Protein 1CPZ (pdb70)

Structure (mmCIF, N/CA/C/O backbone):
data_1CPZ
#
_entry.id   1CPZ
#
_cell.length_a   1.000
_cell.length_b   1.000
_cell.length_c   1.000
_cell.angle_alpha   90.00
_cell.angle_beta   90.00
_cell.angle_gamma   90.00
#
_symmetry.space_group_name_H-M   'P 1'
#
loop_
_atom_site.group_PDB
_atom_site.id
_atom_site.type_symbol
_atom_site.label_atom_id
_atom_site.label_alt_id
_atom_site.label_comp_id
_atom_site.label_asym_id
_atom_site.label_entity_id
_atom_site.label_seq_id
_atom_site.pdbx_PDB_ins_code
_atom_site.Cartn_x
_atom_site.Cartn_y
_atom_site.Cartn_z
_atom_site.occupancy
_atom_site.B_iso_or_equiv
_atom_site.auth_seq_id
_atom_site.auth_comp_id
_atom_site.auth_asym_id
_atom_site.auth_atom_id
_atom_site.pdbx_PDB_model_num
ATOM 1 N N . ALA A 1 1 ? -7.295 -5.638 -7.879 1.00 0.00 1 ALA A N 1
ATOM 2 C CA . ALA A 1 1 ? -6.415 -5.301 -6.774 1.00 0.00 1 ALA A CA 1
ATOM 3 C C . ALA A 1 1 ? -7.149 -4.370 -5.807 1.00 0.00 1 ALA A C 1
ATOM 4 O O . ALA A 1 1 ? -8.082 -3.671 -6.201 1.00 0.00 1 ALA A O 1
ATOM 11 N N . GLN A 1 2 ? -6.701 -4.389 -4.561 1.00 0.00 2 GLN A N 1
ATOM 12 C CA . GLN A 1 2 ? -7.304 -3.555 -3.535 1.00 0.00 2 GLN A CA 1
ATOM 13 C C . GLN A 1 2 ? -6.599 -2.199 -3.472 1.00 0.00 2 GLN A C 1
ATOM 14 O O . GLN A 1 2 ? -5.444 -2.076 -3.879 1.00 0.00 2 GLN A O 1
ATOM 28 N N . GLU A 1 3 ? -7.322 -1.215 -2.959 1.00 0.00 3 GLU A N 1
ATOM 29 C CA . GLU A 1 3 ? -6.780 0.128 -2.837 1.00 0.00 3 GLU A CA 1
ATOM 30 C C . GLU A 1 3 ? -7.094 0.704 -1.455 1.00 0.00 3 GLU A C 1
ATOM 31 O O . GLU A 1 3 ? -8.011 0.239 -0.779 1.00 0.00 3 GLU A O 1
ATOM 43 N N . PHE A 1 4 ? -6.316 1.707 -1.076 1.00 0.00 4 PHE A N 1
ATOM 44 C CA . PHE A 1 4 ? -6.499 2.351 0.214 1.00 0.00 4 PHE A CA 1
ATOM 45 C C . PHE A 1 4 ? -6.381 3.871 0.089 1.00 0.00 4 PHE A C 1
ATOM 46 O O . PHE A 1 4 ? -5.612 4.372 -0.730 1.00 0.00 4 PHE A O 1
ATOM 63 N N . SER A 1 5 ? -7.154 4.562 0.914 1.00 0.00 5 SER A N 1
ATOM 64 C CA . SER A 1 5 ? -7.145 6.015 0.906 1.00 0.00 5 SER A CA 1
ATOM 65 C C . SER A 1 5 ? -6.232 6.539 2.017 1.00 0.00 5 SER A C 1
ATOM 66 O O . SER A 1 5 ? -6.317 6.090 3.159 1.00 0.00 5 SER A O 1
ATOM 74 N N . VAL A 1 6 ? -5.379 7.481 1.642 1.00 0.00 6 VAL A N 1
ATOM 75 C CA . VAL A 1 6 ? -4.451 8.071 2.592 1.00 0.00 6 VAL A CA 1
ATOM 76 C C . VAL A 1 6 ? -4.937 9.471 2.972 1.00 0.00 6 VAL A C 1
ATOM 77 O O . VAL A 1 6 ? -5.226 10.289 2.100 1.00 0.00 6 VAL A O 1
ATOM 90 N N . LYS A 1 7 ? -5.013 9.704 4.274 1.00 0.00 7 LYS A N 1
ATOM 91 C CA . LYS A 1 7 ? -5.459 10.991 4.779 1.00 0.00 7 LYS A CA 1
ATOM 92 C C . LYS A 1 7 ? -4.447 11.510 5.803 1.00 0.00 7 LYS A C 1
ATOM 93 O O . LYS A 1 7 ? -4.828 11.963 6.882 1.00 0.00 7 LYS A O 1
ATOM 112 N N . GLY A 1 8 ? -3.179 11.428 5.429 1.00 0.00 8 GLY A N 1
ATOM 113 C CA . GLY A 1 8 ? -2.110 11.884 6.301 1.00 0.00 8 GLY A CA 1
ATOM 114 C C . GLY A 1 8 ? -0.818 12.110 5.514 1.00 0.00 8 GLY A C 1
ATOM 115 O O . GLY A 1 8 ? 0.274 12.060 6.078 1.00 0.00 8 GLY A O 1
ATOM 119 N N . MET A 1 9 ? -0.985 12.352 4.222 1.00 0.00 9 MET A N 1
ATOM 120 C CA . MET A 1 9 ? 0.155 12.586 3.351 1.00 0.00 9 MET A CA 1
ATOM 121 C C . MET A 1 9 ? 0.735 13.984 3.571 1.00 0.00 9 MET A C 1
ATOM 122 O O . MET A 1 9 ? 0.023 14.898 3.985 1.00 0.00 9 MET A O 1
ATOM 136 N N . SER A 1 10 ? 2.022 14.108 3.282 1.00 0.00 10 SER A N 1
ATOM 137 C CA . SER A 1 10 ? 2.706 15.379 3.443 1.00 0.00 10 SER A CA 1
ATOM 138 C C . SER A 1 10 ? 3.233 15.865 2.091 1.00 0.00 10 SER A C 1
ATOM 139 O O . SER A 1 10 ? 3.233 17.063 1.814 1.00 0.00 10 SER A O 1
ATOM 147 N N . CYS A 1 11 ? 3.670 14.909 1.284 1.00 0.00 11 CYS A N 1
ATOM 148 C CA . CYS A 1 11 ? 4.198 15.223 -0.033 1.00 0.00 11 CYS A CA 1
ATOM 149 C C . CYS A 1 11 ? 5.693 15.517 0.107 1.00 0.00 11 CYS A C 1
ATOM 150 O O . CYS A 1 11 ? 6.167 16.564 -0.330 1.00 0.00 11 CYS A O 1
ATOM 158 N N . ASN A 1 12 ? 6.394 14.574 0.719 1.00 0.00 12 ASN A N 1
ATOM 159 C CA . ASN A 1 12 ? 7.825 14.718 0.922 1.00 0.00 12 ASN A CA 1
ATOM 160 C C . ASN A 1 12 ? 8.454 13.334 1.092 1.00 0.00 12 ASN A C 1
ATOM 161 O O . ASN A 1 12 ? 8.906 12.983 2.181 1.00 0.00 12 ASN A O 1
ATOM 172 N N . HIS A 1 13 ? 8.463 12.585 -0.001 1.00 0.00 13 HIS A N 1
ATOM 173 C CA . HIS A 1 13 ? 9.029 11.247 0.014 1.00 0.00 13 HIS A CA 1
ATOM 174 C C . HIS A 1 13 ? 8.043 10.279 0.670 1.00 0.00 13 HIS A C 1
ATOM 175 O O . HIS A 1 13 ? 8.324 9.088 0.792 1.00 0.00 13 HIS A O 1
ATOM 189 N N . CYS A 1 14 ? 6.906 10.828 1.075 1.00 0.00 14 CYS A N 1
ATOM 190 C CA . CYS A 1 14 ? 5.876 10.028 1.715 1.00 0.00 14 CYS A CA 1
ATOM 191 C C . CYS A 1 14 ? 5.332 9.033 0.688 1.00 0.00 14 CYS A C 1
ATOM 192 O O . CYS A 1 14 ? 5.396 7.822 0.898 1.00 0.00 14 CYS A O 1
ATOM 200 N N . VAL A 1 15 ? 4.810 9.580 -0.400 1.00 0.00 15 VAL A N 1
ATOM 201 C CA . VAL A 1 15 ? 4.256 8.755 -1.460 1.00 0.00 15 VAL A CA 1
ATOM 202 C C . VAL A 1 15 ? 5.157 7.538 -1.677 1.00 0.00 15 VAL A C 1
ATOM 203 O O . VAL A 1 15 ? 4.678 6.406 -1.721 1.00 0.00 15 VAL A O 1
ATOM 216 N N . ALA A 1 16 ? 6.447 7.812 -1.808 1.00 0.00 16 ALA A N 1
ATOM 217 C CA . ALA A 1 16 ? 7.419 6.753 -2.020 1.00 0.00 16 ALA A CA 1
ATOM 218 C C . ALA A 1 16 ? 7.471 5.858 -0.780 1.00 0.00 16 ALA A C 1
ATOM 219 O O . ALA A 1 16 ? 7.262 4.650 -0.874 1.00 0.00 16 ALA A O 1
ATOM 226 N N . ARG A 1 17 ? 7.750 6.486 0.352 1.00 0.00 17 ARG A N 1
ATOM 227 C CA . ARG A 1 17 ? 7.831 5.762 1.609 1.00 0.00 17 ARG A CA 1
ATOM 228 C C . ARG A 1 17 ? 6.659 4.786 1.736 1.00 0.00 17 ARG A C 1
ATOM 229 O O . ARG A 1 17 ? 6.853 3.618 2.068 1.00 0.00 17 ARG A O 1
ATOM 250 N N . ILE A 1 18 ? 5.469 5.302 1.466 1.00 0.00 18 ILE A N 1
ATOM 251 C CA . ILE A 1 18 ? 4.266 4.491 1.546 1.00 0.00 18 ILE A CA 1
ATOM 252 C C . ILE A 1 18 ? 4.341 3.372 0.506 1.00 0.00 18 ILE A C 1
ATOM 253 O O . ILE A 1 18 ? 4.264 2.193 0.850 1.00 0.00 18 ILE A O 1
ATOM 269 N N . GLU A 1 19 ? 4.490 3.780 -0.746 1.00 0.00 19 GLU A N 1
ATOM 270 C CA . GLU A 1 19 ? 4.576 2.826 -1.839 1.00 0.00 19 GLU A CA 1
ATOM 271 C C . GLU A 1 19 ? 5.600 1.737 -1.513 1.00 0.00 19 GLU A C 1
ATOM 272 O O . GLU A 1 19 ? 5.288 0.548 -1.573 1.00 0.00 19 GLU A O 1
ATOM 284 N N . GLU A 1 20 ? 6.802 2.181 -1.176 1.00 0.00 20 GLU A N 1
ATOM 285 C CA . GLU A 1 20 ? 7.874 1.259 -0.841 1.00 0.00 20 GLU A CA 1
ATOM 286 C C . GLU A 1 20 ? 7.527 0.482 0.431 1.00 0.00 20 GLU A C 1
ATOM 287 O O . GLU A 1 20 ? 7.704 -0.734 0.487 1.00 0.00 20 GLU A O 1
ATOM 299 N N . ALA A 1 21 ? 7.040 1.216 1.420 1.00 0.00 21 ALA A N 1
ATOM 300 C CA . ALA A 1 21 ? 6.668 0.611 2.688 1.00 0.00 21 ALA A CA 1
ATOM 301 C C . ALA A 1 21 ? 5.645 -0.499 2.437 1.00 0.00 21 ALA A C 1
ATOM 302 O O . ALA A 1 21 ? 5.658 -1.524 3.117 1.00 0.00 21 ALA A O 1
ATOM 309 N N . VAL A 1 22 ? 4.785 -0.258 1.459 1.00 0.00 22 VAL A N 1
ATOM 310 C CA . VAL A 1 22 ? 3.758 -1.224 1.110 1.00 0.00 22 VAL A CA 1
ATOM 311 C C . VAL A 1 22 ? 4.402 -2.408 0.386 1.00 0.00 22 VAL A C 1
ATOM 312 O O . VAL A 1 22 ? 4.225 -3.557 0.787 1.00 0.00 22 VAL A O 1
ATOM 325 N N . GLY A 1 23 ? 5.138 -2.086 -0.668 1.00 0.00 23 GLY A N 1
ATOM 326 C CA . GLY A 1 23 ? 5.810 -3.109 -1.452 1.00 0.00 23 GLY A CA 1
ATOM 327 C C . GLY A 1 23 ? 6.661 -4.013 -0.558 1.00 0.00 23 GLY A C 1
ATOM 328 O O . GLY A 1 23 ? 7.022 -5.121 -0.954 1.00 0.00 23 GLY A O 1
ATOM 332 N N . ARG A 1 24 ? 6.957 -3.508 0.630 1.00 0.00 24 ARG A N 1
ATOM 333 C CA . ARG A 1 24 ? 7.759 -4.256 1.583 1.00 0.00 24 ARG A CA 1
ATOM 334 C C . ARG A 1 24 ? 6.926 -5.373 2.217 1.00 0.00 24 ARG A C 1
ATOM 335 O O . ARG A 1 24 ? 7.475 -6.322 2.774 1.00 0.00 24 ARG A O 1
ATOM 356 N N . ILE A 1 25 ? 5.614 -5.222 2.110 1.00 0.00 25 ILE A N 1
ATOM 357 C CA . ILE A 1 25 ? 4.700 -6.206 2.665 1.00 0.00 25 ILE A CA 1
ATOM 358 C C . ILE A 1 25 ? 4.885 -7.537 1.934 1.00 0.00 25 ILE A C 1
ATOM 359 O O . ILE A 1 25 ? 4.584 -7.644 0.746 1.00 0.00 25 ILE A O 1
ATOM 375 N N . SER A 1 26 ? 5.379 -8.518 2.675 1.00 0.00 26 SER A N 1
ATOM 376 C CA . SER A 1 26 ? 5.607 -9.838 2.112 1.00 0.00 26 SER A CA 1
ATOM 377 C C . SER A 1 26 ? 4.293 -10.416 1.583 1.00 0.00 26 SER A C 1
ATOM 378 O O . SER A 1 26 ? 3.532 -11.025 2.333 1.00 0.00 26 SER A O 1
ATOM 386 N N . GLY A 1 27 ? 4.067 -10.205 0.294 1.00 0.00 27 GLY A N 1
ATOM 387 C CA . GLY A 1 27 ? 2.858 -10.698 -0.344 1.00 0.00 27 GLY A CA 1
ATOM 388 C C . GLY A 1 27 ? 2.429 -9.777 -1.488 1.00 0.00 27 GLY A C 1
ATOM 389 O O . GLY A 1 27 ? 1.654 -10.179 -2.355 1.00 0.00 27 GLY A O 1
ATOM 393 N N . VAL A 1 28 ? 2.950 -8.560 -1.453 1.00 0.00 28 VAL A N 1
ATOM 394 C CA . VAL A 1 28 ? 2.630 -7.579 -2.477 1.00 0.00 28 VAL A CA 1
ATOM 395 C C . VAL A 1 28 ? 3.607 -7.729 -3.644 1.00 0.00 28 VAL A C 1
ATOM 396 O O . VAL A 1 28 ? 4.819 -7.783 -3.441 1.00 0.00 28 VAL A O 1
ATOM 409 N N . LYS A 1 29 ? 3.044 -7.792 -4.842 1.00 0.00 29 LYS A N 1
ATOM 410 C CA . LYS A 1 29 ? 3.851 -7.935 -6.042 1.00 0.00 29 LYS A CA 1
ATOM 411 C C . LYS A 1 29 ? 4.328 -6.555 -6.498 1.00 0.00 29 LYS A C 1
ATOM 412 O O . LYS A 1 29 ? 5.509 -6.365 -6.783 1.00 0.00 29 LYS A O 1
ATOM 431 N N . LYS A 1 30 ? 3.384 -5.626 -6.552 1.00 0.00 30 LYS A N 1
ATOM 432 C CA . LYS A 1 30 ? 3.693 -4.269 -6.969 1.00 0.00 30 LYS A CA 1
ATOM 433 C C . LYS A 1 30 ? 2.647 -3.312 -6.393 1.00 0.00 30 LYS A C 1
ATOM 434 O O . LYS A 1 30 ? 1.463 -3.641 -6.340 1.00 0.00 30 LYS A O 1
ATOM 453 N N . VAL A 1 31 ? 3.122 -2.148 -5.975 1.00 0.00 31 VAL A N 1
ATOM 454 C CA . VAL A 1 31 ? 2.243 -1.142 -5.405 1.00 0.00 31 VAL A CA 1
ATOM 455 C C . VAL A 1 31 ? 2.614 0.232 -5.968 1.00 0.00 31 VAL A C 1
ATOM 456 O O . VAL A 1 31 ? 3.766 0.469 -6.325 1.00 0.00 31 VAL A O 1
ATOM 469 N N . LYS A 1 32 ? 1.615 1.100 -6.029 1.00 0.00 32 LYS A N 1
ATOM 470 C CA . LYS A 1 32 ? 1.822 2.443 -6.542 1.00 0.00 32 LYS A CA 1
ATOM 471 C C . LYS A 1 32 ? 1.029 3.438 -5.691 1.00 0.00 32 LYS A C 1
ATOM 472 O O . LYS A 1 32 ? 0.191 3.039 -4.883 1.00 0.00 32 LYS A O 1
ATOM 491 N N . VAL A 1 33 ? 1.322 4.713 -5.901 1.00 0.00 33 VAL A N 1
ATOM 492 C CA . VAL A 1 33 ? 0.647 5.767 -5.163 1.00 0.00 33 VAL A CA 1
ATOM 493 C C . VAL A 1 33 ? 0.402 6.957 -6.092 1.00 0.00 33 VAL A C 1
ATOM 494 O O . VAL A 1 33 ? 1.261 7.306 -6.900 1.00 0.00 33 VAL A O 1
ATOM 507 N N . GLN A 1 34 ? -0.776 7.548 -5.947 1.00 0.00 34 GLN A N 1
ATOM 508 C CA . GLN A 1 34 ? -1.145 8.691 -6.763 1.00 0.00 34 GLN A CA 1
ATOM 509 C C . GLN A 1 34 ? -1.388 9.917 -5.881 1.00 0.00 34 GLN A C 1
ATOM 510 O O . GLN A 1 34 ? -2.396 9.991 -5.179 1.00 0.00 34 GLN A O 1
ATOM 524 N N . LEU A 1 35 ? -0.448 10.848 -5.944 1.00 0.00 35 LEU A N 1
ATOM 525 C CA . LEU A 1 35 ? -0.547 12.067 -5.159 1.00 0.00 35 LEU A CA 1
ATOM 526 C C . LEU A 1 35 ? -1.749 12.882 -5.641 1.00 0.00 35 LEU A C 1
ATOM 527 O O . LEU A 1 35 ? -2.250 12.664 -6.742 1.00 0.00 35 LEU A O 1
ATOM 543 N N . LYS A 1 36 ? -2.177 13.804 -4.791 1.00 0.00 36 LYS A N 1
ATOM 544 C CA . LYS A 1 36 ? -3.311 14.653 -5.116 1.00 0.00 36 LYS A CA 1
ATOM 545 C C . LYS A 1 36 ? -4.534 13.777 -5.396 1.00 0.00 36 LYS A C 1
ATOM 546 O O . LYS A 1 36 ? -5.518 14.245 -5.966 1.00 0.00 36 LYS A O 1
ATOM 565 N N . LYS A 1 37 ? -4.431 12.523 -4.982 1.00 0.00 37 LYS A N 1
ATOM 566 C CA . LYS A 1 37 ? -5.517 11.578 -5.181 1.00 0.00 37 LYS A CA 1
ATOM 567 C C . LYS A 1 37 ? -5.977 11.044 -3.823 1.00 0.00 37 LYS A C 1
ATOM 568 O O . LYS A 1 37 ? -7.166 10.802 -3.618 1.00 0.00 37 LYS A O 1
ATOM 587 N N . GLU A 1 38 ? -5.012 10.875 -2.931 1.00 0.00 38 GLU A N 1
ATOM 588 C CA . GLU A 1 38 ? -5.304 10.374 -1.599 1.00 0.00 38 GLU A CA 1
ATOM 589 C C . GLU A 1 38 ? -5.729 8.906 -1.665 1.00 0.00 38 GLU A C 1
ATOM 590 O O . GLU A 1 38 ? -6.664 8.495 -0.979 1.00 0.00 38 GLU A O 1
ATOM 602 N N . LYS A 1 39 ? -5.023 8.155 -2.498 1.00 0.00 39 LYS A N 1
ATOM 603 C CA . LYS A 1 39 ? -5.316 6.742 -2.664 1.00 0.00 39 LYS A CA 1
ATOM 604 C C . LYS A 1 39 ? -4.060 6.019 -3.155 1.00 0.00 39 LYS A C 1
ATOM 605 O O . LYS A 1 39 ? -3.279 6.577 -3.924 1.00 0.00 39 LYS A O 1
ATOM 624 N N . ALA A 1 40 ? -3.905 4.788 -2.691 1.00 0.00 40 ALA A N 1
ATOM 625 C CA . ALA A 1 40 ? -2.757 3.983 -3.073 1.00 0.00 40 ALA A CA 1
ATOM 626 C C . ALA A 1 40 ? -3.243 2.659 -3.667 1.00 0.00 40 ALA A C 1
ATOM 627 O O . ALA A 1 40 ? -4.140 2.021 -3.119 1.00 0.00 40 ALA A O 1
ATOM 634 N N . VAL A 1 41 ? -2.629 2.286 -4.780 1.00 0.00 41 VAL A N 1
ATOM 635 C CA . VAL A 1 41 ? -2.988 1.050 -5.455 1.00 0.00 41 VAL A CA 1
ATOM 636 C C . VAL A 1 41 ? -1.995 -0.046 -5.062 1.00 0.00 41 VAL A C 1
ATOM 637 O O . VAL A 1 41 ? -0.785 0.174 -5.073 1.00 0.00 41 VAL A O 1
ATOM 650 N N . VAL A 1 42 ? -2.544 -1.204 -4.725 1.00 0.00 42 VAL A N 1
ATOM 651 C CA . VAL A 1 42 ? -1.722 -2.335 -4.331 1.00 0.00 42 VAL A CA 1
ATOM 652 C C . VAL A 1 42 ? -2.015 -3.520 -5.254 1.00 0.00 42 VAL A C 1
ATOM 653 O O . VAL A 1 42 ? -3.148 -3.701 -5.696 1.00 0.00 42 VAL A O 1
ATOM 666 N N . LYS A 1 43 ? -0.974 -4.296 -5.516 1.00 0.00 43 LYS A N 1
ATOM 667 C CA . LYS A 1 43 ? -1.106 -5.458 -6.378 1.00 0.00 43 LYS A CA 1
ATOM 668 C C . LYS A 1 43 ? -0.580 -6.694 -5.645 1.00 0.00 43 LYS A C 1
ATOM 669 O O . LYS A 1 43 ? 0.502 -7.189 -5.953 1.00 0.00 43 LYS A O 1
ATOM 688 N N . PHE A 1 44 ? -1.372 -7.156 -4.688 1.00 0.00 44 PHE A N 1
ATOM 689 C CA . PHE A 1 44 ? -1.000 -8.324 -3.909 1.00 0.00 44 PHE A CA 1
ATOM 690 C C . PHE A 1 44 ? -2.043 -9.435 -4.054 1.00 0.00 44 PHE A C 1
ATOM 691 O O . PHE A 1 44 ? -2.868 -9.402 -4.966 1.00 0.00 44 PHE A O 1
ATOM 708 N N . ASP A 1 45 ? -1.973 -10.392 -3.140 1.00 0.00 45 ASP A N 1
ATOM 709 C CA . ASP A 1 45 ? -2.900 -11.510 -3.155 1.00 0.00 45 ASP A CA 1
ATOM 710 C C . ASP A 1 45 ? -3.252 -11.894 -1.717 1.00 0.00 45 ASP A C 1
ATOM 711 O O . ASP A 1 45 ? -2.409 -11.812 -0.824 1.00 0.00 45 ASP A O 1
ATOM 720 N N . GLU A 1 46 ? -4.499 -12.306 -1.536 1.00 0.00 46 GLU A N 1
ATOM 721 C CA . GLU A 1 46 ? -4.972 -12.703 -0.221 1.00 0.00 46 GLU A CA 1
ATOM 722 C C . GLU A 1 46 ? -4.341 -14.034 0.191 1.00 0.00 46 GLU A C 1
ATOM 723 O O . GLU A 1 46 ? -4.429 -14.435 1.351 1.00 0.00 46 GLU A O 1
ATOM 735 N N . ALA A 1 47 ? -3.719 -14.684 -0.782 1.00 0.00 47 ALA A N 1
ATOM 736 C CA . ALA A 1 47 ? -3.073 -15.962 -0.535 1.00 0.00 47 ALA A CA 1
ATOM 737 C C . ALA A 1 47 ? -1.669 -15.719 0.022 1.00 0.00 47 ALA A C 1
ATOM 738 O O . ALA A 1 47 ? -0.894 -16.660 0.193 1.00 0.00 47 ALA A O 1
ATOM 745 N N . ASN A 1 48 ? -1.384 -14.454 0.291 1.00 0.00 48 ASN A N 1
ATOM 746 C CA . ASN A 1 48 ? -0.086 -14.076 0.826 1.00 0.00 48 ASN A CA 1
ATOM 747 C C . ASN A 1 48 ? -0.280 -13.064 1.956 1.00 0.00 48 ASN A C 1
ATOM 748 O O . ASN A 1 48 ? 0.247 -13.244 3.053 1.00 0.00 48 ASN A O 1
ATOM 759 N N . VAL A 1 49 ? -1.038 -12.021 1.650 1.00 0.00 49 VAL A N 1
ATOM 760 C CA . VAL A 1 49 ? -1.309 -10.980 2.627 1.00 0.00 49 VAL A CA 1
ATOM 761 C C . VAL A 1 49 ? -2.678 -10.361 2.340 1.00 0.00 49 VAL A C 1
ATOM 762 O O . VAL A 1 49 ? -3.190 -10.466 1.227 1.00 0.00 49 VAL A O 1
ATOM 775 N N . GLN A 1 50 ? -3.232 -9.729 3.365 1.00 0.00 50 GLN A N 1
ATOM 776 C CA . GLN A 1 50 ? -4.532 -9.093 3.237 1.00 0.00 50 GLN A CA 1
ATOM 777 C C . GLN A 1 50 ? -4.372 -7.576 3.113 1.00 0.00 50 GLN A C 1
ATOM 778 O O . GLN A 1 50 ? -3.472 -6.993 3.716 1.00 0.00 50 GLN A O 1
ATOM 792 N N . ALA A 1 51 ? -5.258 -6.981 2.328 1.00 0.00 51 ALA A N 1
ATOM 793 C CA . ALA A 1 51 ? -5.226 -5.544 2.118 1.00 0.00 51 ALA A CA 1
ATOM 794 C C . ALA A 1 51 ? -5.302 -4.833 3.471 1.00 0.00 51 ALA A C 1
ATOM 795 O O . ALA A 1 51 ? -4.555 -3.888 3.722 1.00 0.00 51 ALA A O 1
ATOM 802 N N . THR A 1 52 ? -6.209 -5.315 4.307 1.00 0.00 52 THR A N 1
ATOM 803 C CA . THR A 1 52 ? -6.392 -4.738 5.628 1.00 0.00 52 THR A CA 1
ATOM 804 C C . THR A 1 52 ? -5.045 -4.597 6.339 1.00 0.00 52 THR A C 1
ATOM 805 O O . THR A 1 52 ? -4.750 -3.551 6.915 1.00 0.00 52 THR A O 1
ATOM 816 N N . GLU A 1 53 ? -4.264 -5.665 6.276 1.00 0.00 53 GLU A N 1
ATOM 817 C CA . GLU A 1 53 ? -2.955 -5.674 6.907 1.00 0.00 53 GLU A CA 1
ATOM 818 C C . GLU A 1 53 ? -2.031 -4.663 6.225 1.00 0.00 53 GLU A C 1
ATOM 819 O O . GLU A 1 53 ? -1.219 -4.016 6.885 1.00 0.00 53 GLU A O 1
ATOM 831 N N . ILE A 1 54 ? -2.185 -4.559 4.914 1.00 0.00 54 ILE A N 1
ATOM 832 C CA . ILE A 1 54 ? -1.374 -3.638 4.136 1.00 0.00 54 ILE A CA 1
ATOM 833 C C . ILE A 1 54 ? -1.645 -2.207 4.604 1.00 0.00 54 ILE A C 1
ATOM 834 O O . ILE A 1 54 ? -0.733 -1.382 4.650 1.00 0.00 54 ILE A O 1
ATOM 850 N N . CYS A 1 55 ? -2.902 -1.955 4.938 1.00 0.00 55 CYS A N 1
ATOM 851 C CA . CYS A 1 55 ? -3.304 -0.638 5.401 1.00 0.00 55 CYS A CA 1
ATOM 852 C C . CYS A 1 55 ? -2.507 -0.309 6.664 1.00 0.00 55 CYS A C 1
ATOM 853 O O . CYS A 1 55 ? -2.031 0.814 6.827 1.00 0.00 55 CYS A O 1
ATOM 861 N N . GLN A 1 56 ? -2.386 -1.307 7.527 1.00 0.00 56 GLN A N 1
ATOM 862 C CA . GLN A 1 56 ? -1.655 -1.138 8.771 1.00 0.00 56 GLN A CA 1
ATOM 863 C C . GLN A 1 56 ? -0.210 -0.725 8.485 1.00 0.00 56 GLN A C 1
ATOM 864 O O . GLN A 1 56 ? 0.316 0.189 9.119 1.00 0.00 56 GLN A O 1
ATOM 878 N N . ALA A 1 57 ? 0.392 -1.419 7.530 1.00 0.00 57 ALA A N 1
ATOM 879 C CA . ALA A 1 57 ? 1.766 -1.136 7.153 1.00 0.00 57 ALA A CA 1
ATOM 880 C C . ALA A 1 57 ? 1.897 0.345 6.791 1.00 0.00 57 ALA A C 1
ATOM 881 O O . ALA A 1 57 ? 2.962 0.936 6.959 1.00 0.00 57 ALA A O 1
ATOM 888 N N . ILE A 1 58 ? 0.799 0.900 6.301 1.00 0.00 58 ILE A N 1
ATOM 889 C CA . ILE A 1 58 ? 0.777 2.301 5.915 1.00 0.00 58 ILE A CA 1
ATOM 890 C C . ILE A 1 58 ? 0.645 3.169 7.167 1.00 0.00 58 ILE A C 1
ATOM 891 O O . ILE A 1 58 ? 1.392 4.131 7.342 1.00 0.00 58 ILE A O 1
ATOM 907 N N . ASN A 1 59 ? -0.311 2.799 8.007 1.00 0.00 59 ASN A N 1
ATOM 908 C CA . ASN A 1 59 ? -0.550 3.533 9.238 1.00 0.00 59 ASN A CA 1
ATOM 909 C C . ASN A 1 59 ? 0.667 3.395 10.154 1.00 0.00 59 ASN A C 1
ATOM 910 O O . ASN A 1 59 ? 0.940 4.276 10.967 1.00 0.00 59 ASN A O 1
ATOM 921 N N . GLU A 1 60 ? 1.367 2.281 9.992 1.00 0.00 60 GLU A N 1
ATOM 922 C CA . GLU A 1 60 ? 2.549 2.016 10.794 1.00 0.00 60 GLU A CA 1
ATOM 923 C C . GLU A 1 60 ? 3.646 3.033 10.474 1.00 0.00 60 GLU A C 1
ATOM 924 O O . GLU A 1 60 ? 4.662 3.094 11.165 1.00 0.00 60 GLU A O 1
ATOM 936 N N . LEU A 1 61 ? 3.405 3.806 9.425 1.00 0.00 61 LEU A N 1
ATOM 937 C CA . LEU A 1 61 ? 4.360 4.817 9.005 1.00 0.00 61 LEU A CA 1
ATOM 938 C C . LEU A 1 61 ? 4.191 6.065 9.874 1.00 0.00 61 LEU A C 1
ATOM 939 O O . LEU A 1 61 ? 4.986 6.305 10.782 1.00 0.00 61 LEU A O 1
ATOM 955 N N . GLY A 1 62 ? 3.151 6.826 9.566 1.00 0.00 62 GLY A N 1
ATOM 956 C CA . GLY A 1 62 ? 2.868 8.042 10.308 1.00 0.00 62 GLY A CA 1
ATOM 957 C C . GLY A 1 62 ? 1.803 8.881 9.600 1.00 0.00 62 GLY A C 1
ATOM 958 O O . GLY A 1 62 ? 1.895 10.107 9.564 1.00 0.00 62 GLY A O 1
ATOM 962 N N . TYR A 1 63 ? 0.816 8.187 9.053 1.00 0.00 63 TYR A N 1
ATOM 963 C CA . TYR A 1 63 ? -0.266 8.852 8.347 1.00 0.00 63 TYR A CA 1
ATOM 964 C C . TYR A 1 63 ? -1.591 8.116 8.555 1.00 0.00 63 TYR A C 1
ATOM 965 O O . TYR A 1 63 ? -1.661 7.163 9.330 1.00 0.00 63 TYR A O 1
ATOM 983 N N . GLN A 1 64 ? -2.609 8.585 7.848 1.00 0.00 64 GLN A N 1
ATOM 984 C CA . GLN A 1 64 ? -3.928 7.982 7.945 1.00 0.00 64 GLN A CA 1
ATOM 985 C C . GLN A 1 64 ? -4.223 7.148 6.697 1.00 0.00 64 GLN A C 1
ATOM 986 O O . GLN A 1 64 ? -4.383 7.692 5.605 1.00 0.00 64 GLN A O 1
ATOM 1000 N N . ALA A 1 65 ? -4.286 5.840 6.900 1.00 0.00 65 ALA A N 1
ATOM 1001 C CA . ALA A 1 65 ? -4.559 4.925 5.805 1.00 0.00 65 ALA A CA 1
ATOM 1002 C C . ALA A 1 65 ? -5.836 4.139 6.109 1.00 0.00 65 ALA A C 1
ATOM 1003 O O . ALA A 1 65 ? -6.079 3.762 7.254 1.00 0.00 65 ALA A O 1
ATOM 1010 N N . GLU A 1 66 ? -6.618 3.914 5.063 1.00 0.00 66 GLU A N 1
ATOM 1011 C CA . GLU A 1 66 ? -7.863 3.179 5.204 1.00 0.00 66 GLU A CA 1
ATOM 1012 C C . GLU A 1 66 ? -8.205 2.458 3.899 1.00 0.00 66 GLU A C 1
ATOM 1013 O O . GLU A 1 66 ? -8.140 3.050 2.823 1.00 0.00 66 GLU A O 1
ATOM 1025 N N . VAL A 1 67 ? -8.561 1.189 4.037 1.00 0.00 67 VAL A N 1
ATOM 1026 C CA . VAL A 1 67 ? -8.913 0.381 2.882 1.00 0.00 67 VAL A CA 1
ATOM 1027 C C . VAL A 1 67 ? -10.169 0.957 2.226 1.00 0.00 67 VAL A C 1
ATOM 1028 O O . VAL A 1 67 ? -11.204 1.099 2.875 1.00 0.00 67 VAL A O 1
ATOM 1041 N N . ILE A 1 68 ? -10.038 1.273 0.946 1.00 0.00 68 ILE A N 1
ATOM 1042 C CA . ILE A 1 68 ? -11.149 1.830 0.194 1.00 0.00 68 ILE A CA 1
ATOM 1043 C C . ILE A 1 68 ? -12.031 0.691 -0.324 1.00 0.00 68 ILE A C 1
ATOM 1044 O O . ILE A 1 68 ? -12.795 0.099 0.436 1.00 0.00 68 ILE A O 1
ATOM 1060 N N . ALA A 1 1 ? -7.908 -7.208 -6.134 1.00 0.00 1 ALA A N 2
ATOM 1061 C CA . ALA A 1 1 ? -7.106 -6.088 -5.671 1.00 0.00 1 ALA A CA 2
ATOM 1062 C C . ALA A 1 1 ? -7.997 -5.113 -4.899 1.00 0.00 1 ALA A C 2
ATOM 1063 O O . ALA A 1 1 ? -9.209 -5.080 -5.103 1.00 0.00 1 ALA A O 2
ATOM 1070 N N . GLN A 1 2 ? -7.360 -4.342 -4.030 1.00 0.00 2 GLN A N 2
ATOM 1071 C CA . GLN A 1 2 ? -8.080 -3.368 -3.227 1.00 0.00 2 GLN A CA 2
ATOM 1072 C C . GLN A 1 2 ? -7.216 -2.126 -2.997 1.00 0.00 2 GLN A C 2
ATOM 1073 O O . GLN A 1 2 ? -6.040 -2.239 -2.653 1.00 0.00 2 GLN A O 2
ATOM 1087 N N . GLU A 1 3 ? -7.832 -0.970 -3.197 1.00 0.00 3 GLU A N 2
ATOM 1088 C CA . GLU A 1 3 ? -7.134 0.291 -3.016 1.00 0.00 3 GLU A CA 2
ATOM 1089 C C . GLU A 1 3 ? -7.380 0.837 -1.608 1.00 0.00 3 GLU A C 2
ATOM 1090 O O . GLU A 1 3 ? -8.331 0.434 -0.940 1.00 0.00 3 GLU A O 2
ATOM 1102 N N . PHE A 1 4 ? -6.507 1.746 -1.199 1.00 0.00 4 PHE A N 2
ATOM 1103 C CA . PHE A 1 4 ? -6.617 2.351 0.117 1.00 0.00 4 PHE A CA 2
ATOM 1104 C C . PHE A 1 4 ? -6.391 3.863 0.046 1.00 0.00 4 PHE A C 2
ATOM 1105 O O . PHE A 1 4 ? -5.669 4.346 -0.825 1.00 0.00 4 PHE A O 2
ATOM 1122 N N . SER A 1 5 ? -7.022 4.567 0.974 1.00 0.00 5 SER A N 2
ATOM 1123 C CA . SER A 1 5 ? -6.898 6.014 1.027 1.00 0.00 5 SER A CA 2
ATOM 1124 C C . SER A 1 5 ? -5.856 6.412 2.075 1.00 0.00 5 SER A C 2
ATOM 1125 O O . SER A 1 5 ? -5.892 5.929 3.206 1.00 0.00 5 SER A O 2
ATOM 1133 N N . VAL A 1 6 ? -4.953 7.288 1.661 1.00 0.00 6 VAL A N 2
ATOM 1134 C CA . VAL A 1 6 ? -3.902 7.756 2.549 1.00 0.00 6 VAL A CA 2
ATOM 1135 C C . VAL A 1 6 ? -4.276 9.137 3.090 1.00 0.00 6 VAL A C 2
ATOM 1136 O O . VAL A 1 6 ? -4.742 9.996 2.342 1.00 0.00 6 VAL A O 2
ATOM 1149 N N . LYS A 1 7 ? -4.058 9.309 4.386 1.00 0.00 7 LYS A N 2
ATOM 1150 C CA . LYS A 1 7 ? -4.367 10.571 5.036 1.00 0.00 7 LYS A CA 2
ATOM 1151 C C . LYS A 1 7 ? -3.211 10.959 5.961 1.00 0.00 7 LYS A C 2
ATOM 1152 O O . LYS A 1 7 ? -2.383 10.120 6.311 1.00 0.00 7 LYS A O 2
ATOM 1171 N N . GLY A 1 8 ? -3.192 12.232 6.330 1.00 0.00 8 GLY A N 2
ATOM 1172 C CA . GLY A 1 8 ? -2.152 12.741 7.207 1.00 0.00 8 GLY A CA 2
ATOM 1173 C C . GLY A 1 8 ? -0.869 13.030 6.426 1.00 0.00 8 GLY A C 2
ATOM 1174 O O . GLY A 1 8 ? 0.026 13.712 6.924 1.00 0.00 8 GLY A O 2
ATOM 1178 N N . MET A 1 9 ? -0.819 12.497 5.214 1.00 0.00 9 MET A N 2
ATOM 1179 C CA . MET A 1 9 ? 0.340 12.690 4.359 1.00 0.00 9 MET A CA 2
ATOM 1180 C C . MET A 1 9 ? 0.519 14.167 4.001 1.00 0.00 9 MET A C 2
ATOM 1181 O O . MET A 1 9 ? -0.460 14.900 3.871 1.00 0.00 9 MET A O 2
ATOM 1195 N N . SER A 1 10 ? 1.775 14.559 3.853 1.00 0.00 10 SER A N 2
ATOM 1196 C CA . SER A 1 10 ? 2.095 15.935 3.513 1.00 0.00 10 SER A CA 2
ATOM 1197 C C . SER A 1 10 ? 3.323 15.977 2.601 1.00 0.00 10 SER A C 2
ATOM 1198 O O . SER A 1 10 ? 3.945 17.026 2.440 1.00 0.00 10 SER A O 2
ATOM 1206 N N . CYS A 1 11 ? 3.635 14.824 2.028 1.00 0.00 11 CYS A N 2
ATOM 1207 C CA . CYS A 1 11 ? 4.777 14.716 1.137 1.00 0.00 11 CYS A CA 2
ATOM 1208 C C . CYS A 1 11 ? 6.003 14.337 1.970 1.00 0.00 11 CYS A C 2
ATOM 1209 O O . CYS A 1 11 ? 5.930 13.449 2.819 1.00 0.00 11 CYS A O 2
ATOM 1217 N N . ASN A 1 12 ? 7.100 15.028 1.699 1.00 0.00 12 ASN A N 2
ATOM 1218 C CA . ASN A 1 12 ? 8.340 14.775 2.413 1.00 0.00 12 ASN A CA 2
ATOM 1219 C C . ASN A 1 12 ? 8.860 13.384 2.046 1.00 0.00 12 ASN A C 2
ATOM 1220 O O . ASN A 1 12 ? 9.676 12.812 2.767 1.00 0.00 12 ASN A O 2
ATOM 1231 N N . HIS A 1 13 ? 8.366 12.879 0.924 1.00 0.00 13 HIS A N 2
ATOM 1232 C CA . HIS A 1 13 ? 8.771 11.566 0.453 1.00 0.00 13 HIS A CA 2
ATOM 1233 C C . HIS A 1 13 ? 7.867 10.498 1.071 1.00 0.00 13 HIS A C 2
ATOM 1234 O O . HIS A 1 13 ? 8.245 9.330 1.150 1.00 0.00 13 HIS A O 2
ATOM 1248 N N . CYS A 1 14 ? 6.691 10.936 1.495 1.00 0.00 14 CYS A N 2
ATOM 1249 C CA . CYS A 1 14 ? 5.730 10.032 2.104 1.00 0.00 14 CYS A CA 2
ATOM 1250 C C . CYS A 1 14 ? 5.254 9.046 1.035 1.00 0.00 14 CYS A C 2
ATOM 1251 O O . CYS A 1 14 ? 5.264 7.835 1.254 1.00 0.00 14 CYS A O 2
ATOM 1259 N N . VAL A 1 15 ? 4.848 9.600 -0.098 1.00 0.00 15 VAL A N 2
ATOM 1260 C CA . VAL A 1 15 ? 4.369 8.785 -1.201 1.00 0.00 15 VAL A CA 2
ATOM 1261 C C . VAL A 1 15 ? 5.350 7.636 -1.443 1.00 0.00 15 VAL A C 2
ATOM 1262 O O . VAL A 1 15 ? 4.943 6.481 -1.560 1.00 0.00 15 VAL A O 2
ATOM 1275 N N . ALA A 1 16 ? 6.625 7.993 -1.512 1.00 0.00 16 ALA A N 2
ATOM 1276 C CA . ALA A 1 16 ? 7.667 7.006 -1.739 1.00 0.00 16 ALA A CA 2
ATOM 1277 C C . ALA A 1 16 ? 7.728 6.052 -0.544 1.00 0.00 16 ALA A C 2
ATOM 1278 O O . ALA A 1 16 ? 7.567 4.843 -0.703 1.00 0.00 16 ALA A O 2
ATOM 1285 N N . ARG A 1 17 ? 7.961 6.631 0.624 1.00 0.00 17 ARG A N 2
ATOM 1286 C CA . ARG A 1 17 ? 8.045 5.847 1.845 1.00 0.00 17 ARG A CA 2
ATOM 1287 C C . ARG A 1 17 ? 6.902 4.833 1.904 1.00 0.00 17 ARG A C 2
ATOM 1288 O O . ARG A 1 17 ? 7.127 3.652 2.164 1.00 0.00 17 ARG A O 2
ATOM 1309 N N . ILE A 1 18 ? 5.699 5.330 1.658 1.00 0.00 18 ILE A N 2
ATOM 1310 C CA . ILE A 1 18 ? 4.519 4.482 1.680 1.00 0.00 18 ILE A CA 2
ATOM 1311 C C . ILE A 1 18 ? 4.641 3.417 0.589 1.00 0.00 18 ILE A C 2
ATOM 1312 O O . ILE A 1 18 ? 4.555 2.223 0.869 1.00 0.00 18 ILE A O 2
ATOM 1328 N N . GLU A 1 19 ? 4.840 3.888 -0.634 1.00 0.00 19 GLU A N 2
ATOM 1329 C CA . GLU A 1 19 ? 4.975 2.991 -1.769 1.00 0.00 19 GLU A CA 2
ATOM 1330 C C . GLU A 1 19 ? 5.994 1.893 -1.459 1.00 0.00 19 GLU A C 2
ATOM 1331 O O . GLU A 1 19 ? 5.692 0.707 -1.585 1.00 0.00 19 GLU A O 2
ATOM 1343 N N . GLU A 1 20 ? 7.181 2.327 -1.060 1.00 0.00 20 GLU A N 2
ATOM 1344 C CA . GLU A 1 20 ? 8.246 1.395 -0.731 1.00 0.00 20 GLU A CA 2
ATOM 1345 C C . GLU A 1 20 ? 7.867 0.567 0.498 1.00 0.00 20 GLU A C 2
ATOM 1346 O O . GLU A 1 20 ? 8.001 -0.656 0.493 1.00 0.00 20 GLU A O 2
ATOM 1358 N N . ALA A 1 21 ? 7.400 1.266 1.522 1.00 0.00 21 ALA A N 2
ATOM 1359 C CA . ALA A 1 21 ? 7.001 0.611 2.756 1.00 0.00 21 ALA A CA 2
ATOM 1360 C C . ALA A 1 21 ? 5.928 -0.436 2.448 1.00 0.00 21 ALA A C 2
ATOM 1361 O O . ALA A 1 21 ? 5.873 -1.482 3.092 1.00 0.00 21 ALA A O 2
ATOM 1368 N N . VAL A 1 22 ? 5.102 -0.117 1.462 1.00 0.00 22 VAL A N 2
ATOM 1369 C CA . VAL A 1 22 ? 4.034 -1.017 1.061 1.00 0.00 22 VAL A CA 2
ATOM 1370 C C . VAL A 1 22 ? 4.626 -2.184 0.268 1.00 0.00 22 VAL A C 2
ATOM 1371 O O . VAL A 1 22 ? 4.136 -3.309 0.354 1.00 0.00 22 VAL A O 2
ATOM 1384 N N . GLY A 1 23 ? 5.673 -1.876 -0.484 1.00 0.00 23 GLY A N 2
ATOM 1385 C CA . GLY A 1 23 ? 6.337 -2.885 -1.291 1.00 0.00 23 GLY A CA 2
ATOM 1386 C C . GLY A 1 23 ? 7.120 -3.863 -0.411 1.00 0.00 23 GLY A C 2
ATOM 1387 O O . GLY A 1 23 ? 7.695 -4.829 -0.909 1.00 0.00 23 GLY A O 2
ATOM 1391 N N . ARG A 1 24 ? 7.116 -3.577 0.883 1.00 0.00 24 ARG A N 2
ATOM 1392 C CA . ARG A 1 24 ? 7.818 -4.419 1.837 1.00 0.00 24 ARG A CA 2
ATOM 1393 C C . ARG A 1 24 ? 6.898 -5.534 2.339 1.00 0.00 24 ARG A C 2
ATOM 1394 O O . ARG A 1 24 ? 7.364 -6.515 2.916 1.00 0.00 24 ARG A O 2
ATOM 1415 N N . ILE A 1 25 ? 5.609 -5.345 2.101 1.00 0.00 25 ILE A N 2
ATOM 1416 C CA . ILE A 1 25 ? 4.619 -6.323 2.522 1.00 0.00 25 ILE A CA 2
ATOM 1417 C C . ILE A 1 25 ? 4.838 -7.627 1.752 1.00 0.00 25 ILE A C 2
ATOM 1418 O O . ILE A 1 25 ? 4.566 -7.698 0.555 1.00 0.00 25 ILE A O 2
ATOM 1434 N N . SER A 1 26 ? 5.327 -8.627 2.471 1.00 0.00 26 SER A N 2
ATOM 1435 C CA . SER A 1 26 ? 5.585 -9.924 1.871 1.00 0.00 26 SER A CA 2
ATOM 1436 C C . SER A 1 26 ? 4.299 -10.484 1.260 1.00 0.00 26 SER A C 2
ATOM 1437 O O . SER A 1 26 ? 3.468 -11.052 1.967 1.00 0.00 26 SER A O 2
ATOM 1445 N N . GLY A 1 27 ? 4.174 -10.303 -0.046 1.00 0.00 27 GLY A N 2
ATOM 1446 C CA . GLY A 1 27 ? 3.003 -10.783 -0.760 1.00 0.00 27 GLY A CA 2
ATOM 1447 C C . GLY A 1 27 ? 2.561 -9.779 -1.826 1.00 0.00 27 GLY A C 2
ATOM 1448 O O . GLY A 1 27 ? 1.761 -10.108 -2.700 1.00 0.00 27 GLY A O 2
ATOM 1452 N N . VAL A 1 28 ? 3.103 -8.574 -1.720 1.00 0.00 28 VAL A N 2
ATOM 1453 C CA . VAL A 1 28 ? 2.775 -7.520 -2.664 1.00 0.00 28 VAL A CA 2
ATOM 1454 C C . VAL A 1 28 ? 3.653 -7.664 -3.908 1.00 0.00 28 VAL A C 2
ATOM 1455 O O . VAL A 1 28 ? 4.869 -7.818 -3.800 1.00 0.00 28 VAL A O 2
ATOM 1468 N N . LYS A 1 29 ? 3.004 -7.608 -5.062 1.00 0.00 29 LYS A N 2
ATOM 1469 C CA . LYS A 1 29 ? 3.711 -7.730 -6.325 1.00 0.00 29 LYS A CA 2
ATOM 1470 C C . LYS A 1 29 ? 3.946 -6.336 -6.911 1.00 0.00 29 LYS A C 2
ATOM 1471 O O . LYS A 1 29 ? 5.054 -6.016 -7.336 1.00 0.00 29 LYS A O 2
ATOM 1490 N N . LYS A 1 30 ? 2.883 -5.545 -6.914 1.00 0.00 30 LYS A N 2
ATOM 1491 C CA . LYS A 1 30 ? 2.959 -4.192 -7.440 1.00 0.00 30 LYS A CA 2
ATOM 1492 C C . LYS A 1 30 ? 2.295 -3.228 -6.455 1.00 0.00 30 LYS A C 2
ATOM 1493 O O . LYS A 1 30 ? 1.310 -3.579 -5.806 1.00 0.00 30 LYS A O 2
ATOM 1512 N N . VAL A 1 31 ? 2.859 -2.033 -6.375 1.00 0.00 31 VAL A N 2
ATOM 1513 C CA . VAL A 1 31 ? 2.334 -1.016 -5.480 1.00 0.00 31 VAL A CA 2
ATOM 1514 C C . VAL A 1 31 ? 2.595 0.368 -6.078 1.00 0.00 31 VAL A C 2
ATOM 1515 O O . VAL A 1 31 ? 3.624 0.588 -6.716 1.00 0.00 31 VAL A O 2
ATOM 1528 N N . LYS A 1 32 ? 1.647 1.265 -5.850 1.00 0.00 32 LYS A N 2
ATOM 1529 C CA . LYS A 1 32 ? 1.762 2.621 -6.358 1.00 0.00 32 LYS A CA 2
ATOM 1530 C C . LYS A 1 32 ? 0.930 3.561 -5.484 1.00 0.00 32 LYS A C 2
ATOM 1531 O O . LYS A 1 32 ? 0.120 3.109 -4.676 1.00 0.00 32 LYS A O 2
ATOM 1550 N N . VAL A 1 33 ? 1.157 4.853 -5.676 1.00 0.00 33 VAL A N 2
ATOM 1551 C CA . VAL A 1 33 ? 0.438 5.860 -4.915 1.00 0.00 33 VAL A CA 2
ATOM 1552 C C . VAL A 1 33 ? 0.308 7.132 -5.756 1.00 0.00 33 VAL A C 2
ATOM 1553 O O . VAL A 1 33 ? 1.283 7.589 -6.350 1.00 0.00 33 VAL A O 2
ATOM 1566 N N . GLN A 1 34 ? -0.904 7.666 -5.778 1.00 0.00 34 GLN A N 2
ATOM 1567 C CA . GLN A 1 34 ? -1.174 8.876 -6.536 1.00 0.00 34 GLN A CA 2
ATOM 1568 C C . GLN A 1 34 ? -1.406 10.055 -5.590 1.00 0.00 34 GLN A C 2
ATOM 1569 O O . GLN A 1 34 ? -2.297 10.010 -4.743 1.00 0.00 34 GLN A O 2
ATOM 1583 N N . LEU A 1 35 ? -0.590 11.084 -5.765 1.00 0.00 35 LEU A N 2
ATOM 1584 C CA . LEU A 1 35 ? -0.695 12.273 -4.936 1.00 0.00 35 LEU A CA 2
ATOM 1585 C C . LEU A 1 35 ? -2.014 12.986 -5.242 1.00 0.00 35 LEU A C 2
ATOM 1586 O O . LEU A 1 35 ? -2.754 13.346 -4.328 1.00 0.00 35 LEU A O 2
ATOM 1602 N N . LYS A 1 36 ? -2.266 13.169 -6.529 1.00 0.00 36 LYS A N 2
ATOM 1603 C CA . LYS A 1 36 ? -3.483 13.833 -6.966 1.00 0.00 36 LYS A CA 2
ATOM 1604 C C . LYS A 1 36 ? -4.620 12.812 -7.034 1.00 0.00 36 LYS A C 2
ATOM 1605 O O . LYS A 1 36 ? -5.397 12.805 -7.987 1.00 0.00 36 LYS A O 2
ATOM 1624 N N . LYS A 1 37 ? -4.682 11.974 -6.009 1.00 0.00 37 LYS A N 2
ATOM 1625 C CA . LYS A 1 37 ? -5.711 10.951 -5.940 1.00 0.00 37 LYS A CA 2
ATOM 1626 C C . LYS A 1 37 ? -6.090 10.713 -4.477 1.00 0.00 37 LYS A C 2
ATOM 1627 O O . LYS A 1 37 ? -7.259 10.492 -4.163 1.00 0.00 37 LYS A O 2
ATOM 1646 N N . GLU A 1 38 ? -5.080 10.766 -3.621 1.00 0.00 38 GLU A N 2
ATOM 1647 C CA . GLU A 1 38 ? -5.293 10.558 -2.199 1.00 0.00 38 GLU A CA 2
ATOM 1648 C C . GLU A 1 38 ? -5.609 9.088 -1.918 1.00 0.00 38 GLU A C 2
ATOM 1649 O O . GLU A 1 38 ? -6.381 8.777 -1.013 1.00 0.00 38 GLU A O 2
ATOM 1661 N N . LYS A 1 39 ? -4.995 8.222 -2.711 1.00 0.00 39 LYS A N 2
ATOM 1662 C CA . LYS A 1 39 ? -5.201 6.792 -2.559 1.00 0.00 39 LYS A CA 2
ATOM 1663 C C . LYS A 1 39 ? -3.947 6.048 -3.025 1.00 0.00 39 LYS A C 2
ATOM 1664 O O . LYS A 1 39 ? -3.131 6.601 -3.760 1.00 0.00 39 LYS A O 2
ATOM 1683 N N . ALA A 1 40 ? -3.834 4.806 -2.578 1.00 0.00 40 ALA A N 2
ATOM 1684 C CA . ALA A 1 40 ? -2.694 3.981 -2.940 1.00 0.00 40 ALA A CA 2
ATOM 1685 C C . ALA A 1 40 ? -3.193 2.657 -3.523 1.00 0.00 40 ALA A C 2
ATOM 1686 O O . ALA A 1 40 ? -4.084 2.023 -2.961 1.00 0.00 40 ALA A O 2
ATOM 1693 N N . VAL A 1 41 ? -2.596 2.280 -4.644 1.00 0.00 41 VAL A N 2
ATOM 1694 C CA . VAL A 1 41 ? -2.968 1.043 -5.310 1.00 0.00 41 VAL A CA 2
ATOM 1695 C C . VAL A 1 41 ? -1.970 -0.054 -4.934 1.00 0.00 41 VAL A C 2
ATOM 1696 O O . VAL A 1 41 ? -0.781 0.213 -4.770 1.00 0.00 41 VAL A O 2
ATOM 1709 N N . VAL A 1 42 ? -2.492 -1.266 -4.808 1.00 0.00 42 VAL A N 2
ATOM 1710 C CA . VAL A 1 42 ? -1.661 -2.404 -4.454 1.00 0.00 42 VAL A CA 2
ATOM 1711 C C . VAL A 1 42 ? -2.184 -3.653 -5.167 1.00 0.00 42 VAL A C 2
ATOM 1712 O O . VAL A 1 42 ? -3.393 -3.835 -5.302 1.00 0.00 42 VAL A O 2
ATOM 1725 N N . LYS A 1 43 ? -1.247 -4.480 -5.606 1.00 0.00 43 LYS A N 2
ATOM 1726 C CA . LYS A 1 43 ? -1.598 -5.706 -6.303 1.00 0.00 43 LYS A CA 2
ATOM 1727 C C . LYS A 1 43 ? -0.903 -6.889 -5.626 1.00 0.00 43 LYS A C 2
ATOM 1728 O O . LYS A 1 43 ? 0.180 -7.298 -6.042 1.00 0.00 43 LYS A O 2
ATOM 1747 N N . PHE A 1 44 ? -1.554 -7.406 -4.595 1.00 0.00 44 PHE A N 2
ATOM 1748 C CA . PHE A 1 44 ? -1.012 -8.534 -3.857 1.00 0.00 44 PHE A CA 2
ATOM 1749 C C . PHE A 1 44 ? -1.968 -9.727 -3.899 1.00 0.00 44 PHE A C 2
ATOM 1750 O O . PHE A 1 44 ? -3.036 -9.651 -4.504 1.00 0.00 44 PHE A O 2
ATOM 1767 N N . ASP A 1 45 ? -1.550 -10.803 -3.247 1.00 0.00 45 ASP A N 2
ATOM 1768 C CA . ASP A 1 45 ? -2.356 -12.011 -3.203 1.00 0.00 45 ASP A CA 2
ATOM 1769 C C . ASP A 1 45 ? -3.164 -12.032 -1.904 1.00 0.00 45 ASP A C 2
ATOM 1770 O O . ASP A 1 45 ? -2.623 -11.783 -0.828 1.00 0.00 45 ASP A O 2
ATOM 1779 N N . GLU A 1 46 ? -4.447 -12.331 -2.047 1.00 0.00 46 GLU A N 2
ATOM 1780 C CA . GLU A 1 46 ? -5.335 -12.388 -0.898 1.00 0.00 46 GLU A CA 2
ATOM 1781 C C . GLU A 1 46 ? -5.094 -13.674 -0.104 1.00 0.00 46 GLU A C 2
ATOM 1782 O O . GLU A 1 46 ? -5.390 -13.735 1.088 1.00 0.00 46 GLU A O 2
ATOM 1794 N N . ALA A 1 47 ? -4.561 -14.669 -0.798 1.00 0.00 47 ALA A N 2
ATOM 1795 C CA . ALA A 1 47 ? -4.277 -15.949 -0.172 1.00 0.00 47 ALA A CA 2
ATOM 1796 C C . ALA A 1 47 ? -2.894 -15.898 0.480 1.00 0.00 47 ALA A C 2
ATOM 1797 O O . ALA A 1 47 ? -2.345 -16.931 0.861 1.00 0.00 47 ALA A O 2
ATOM 1804 N N . ASN A 1 48 ? -2.371 -14.686 0.589 1.00 0.00 48 ASN A N 2
ATOM 1805 C CA . ASN A 1 48 ? -1.062 -14.486 1.188 1.00 0.00 48 ASN A CA 2
ATOM 1806 C C . ASN A 1 48 ? -1.136 -13.333 2.190 1.00 0.00 48 ASN A C 2
ATOM 1807 O O . ASN A 1 48 ? -0.745 -13.484 3.347 1.00 0.00 48 ASN A O 2
ATOM 1818 N N . VAL A 1 49 ? -1.639 -12.205 1.710 1.00 0.00 49 VAL A N 2
ATOM 1819 C CA . VAL A 1 49 ? -1.769 -11.026 2.550 1.00 0.00 49 VAL A CA 2
ATOM 1820 C C . VAL A 1 49 ? -3.151 -10.404 2.338 1.00 0.00 49 VAL A C 2
ATOM 1821 O O . VAL A 1 49 ? -3.802 -10.659 1.326 1.00 0.00 49 VAL A O 2
ATOM 1834 N N . GLN A 1 50 ? -3.557 -9.600 3.309 1.00 0.00 50 GLN A N 2
ATOM 1835 C CA . GLN A 1 50 ? -4.850 -8.940 3.242 1.00 0.00 50 GLN A CA 2
ATOM 1836 C C . GLN A 1 50 ? -4.667 -7.428 3.097 1.00 0.00 50 GLN A C 2
ATOM 1837 O O . GLN A 1 50 ? -3.709 -6.862 3.622 1.00 0.00 50 GLN A O 2
ATOM 1851 N N . ALA A 1 51 ? -5.600 -6.817 2.382 1.00 0.00 51 ALA A N 2
ATOM 1852 C CA . ALA A 1 51 ? -5.554 -5.381 2.161 1.00 0.00 51 ALA A CA 2
ATOM 1853 C C . ALA A 1 51 ? -5.495 -4.664 3.511 1.00 0.00 51 ALA A C 2
ATOM 1854 O O . ALA A 1 51 ? -4.693 -3.750 3.698 1.00 0.00 51 ALA A O 2
ATOM 1861 N N . THR A 1 52 ? -6.355 -5.105 4.418 1.00 0.00 52 THR A N 2
ATOM 1862 C CA . THR A 1 52 ? -6.411 -4.516 5.745 1.00 0.00 52 THR A CA 2
ATOM 1863 C C . THR A 1 52 ? -5.013 -4.466 6.366 1.00 0.00 52 THR A C 2
ATOM 1864 O O . THR A 1 52 ? -4.639 -3.470 6.982 1.00 0.00 52 THR A O 2
ATOM 1875 N N . GLU A 1 53 ? -4.280 -5.554 6.182 1.00 0.00 53 GLU A N 2
ATOM 1876 C CA . GLU A 1 53 ? -2.932 -5.647 6.716 1.00 0.00 53 GLU A CA 2
ATOM 1877 C C . GLU A 1 53 ? -2.019 -4.624 6.036 1.00 0.00 53 GLU A C 2
ATOM 1878 O O . GLU A 1 53 ? -1.182 -4.004 6.688 1.00 0.00 53 GLU A O 2
ATOM 1890 N N . ILE A 1 54 ? -2.213 -4.480 4.733 1.00 0.00 54 ILE A N 2
ATOM 1891 C CA . ILE A 1 54 ? -1.418 -3.544 3.957 1.00 0.00 54 ILE A CA 2
ATOM 1892 C C . ILE A 1 54 ? -1.633 -2.129 4.498 1.00 0.00 54 ILE A C 2
ATOM 1893 O O . ILE A 1 54 ? -0.702 -1.326 4.534 1.00 0.00 54 ILE A O 2
ATOM 1909 N N . CYS A 1 55 ? -2.867 -1.866 4.904 1.00 0.00 55 CYS A N 2
ATOM 1910 C CA . CYS A 1 55 ? -3.217 -0.562 5.442 1.00 0.00 55 CYS A CA 2
ATOM 1911 C C . CYS A 1 55 ? -2.411 -0.339 6.723 1.00 0.00 55 CYS A C 2
ATOM 1912 O O . CYS A 1 55 ? -1.903 0.756 6.959 1.00 0.00 55 CYS A O 2
ATOM 1920 N N . GLN A 1 56 ? -2.321 -1.395 7.518 1.00 0.00 56 GLN A N 2
ATOM 1921 C CA . GLN A 1 56 ? -1.586 -1.328 8.770 1.00 0.00 56 GLN A CA 2
ATOM 1922 C C . GLN A 1 56 ? -0.128 -0.945 8.510 1.00 0.00 56 GLN A C 2
ATOM 1923 O O . GLN A 1 56 ? 0.430 -0.100 9.209 1.00 0.00 56 GLN A O 2
ATOM 1937 N N . ALA A 1 57 ? 0.449 -1.586 7.504 1.00 0.00 57 ALA A N 2
ATOM 1938 C CA . ALA A 1 57 ? 1.831 -1.323 7.143 1.00 0.00 57 ALA A CA 2
ATOM 1939 C C . ALA A 1 57 ? 1.998 0.166 6.830 1.00 0.00 57 ALA A C 2
ATOM 1940 O O . ALA A 1 57 ? 3.066 0.734 7.050 1.00 0.00 57 ALA A O 2
ATOM 1947 N N . ILE A 1 58 ? 0.925 0.754 6.321 1.00 0.00 58 ILE A N 2
ATOM 1948 C CA . ILE A 1 58 ? 0.939 2.165 5.975 1.00 0.00 58 ILE A CA 2
ATOM 1949 C C . ILE A 1 58 ? 0.745 2.999 7.244 1.00 0.00 58 ILE A C 2
ATOM 1950 O O . ILE A 1 58 ? 1.462 3.973 7.467 1.00 0.00 58 ILE A O 2
ATOM 1966 N N . ASN A 1 59 ? -0.229 2.585 8.041 1.00 0.00 59 ASN A N 2
ATOM 1967 C CA . ASN A 1 59 ? -0.527 3.281 9.281 1.00 0.00 59 ASN A CA 2
ATOM 1968 C C . ASN A 1 59 ? 0.664 3.151 10.233 1.00 0.00 59 ASN A C 2
ATOM 1969 O O . ASN A 1 59 ? 0.909 4.036 11.051 1.00 0.00 59 ASN A O 2
ATOM 1980 N N . GLU A 1 60 ? 1.373 2.041 10.094 1.00 0.00 60 GLU A N 2
ATOM 1981 C CA . GLU A 1 60 ? 2.532 1.784 10.931 1.00 0.00 60 GLU A CA 2
ATOM 1982 C C . GLU A 1 60 ? 3.630 2.811 10.648 1.00 0.00 60 GLU A C 2
ATOM 1983 O O . GLU A 1 60 ? 4.622 2.881 11.373 1.00 0.00 60 GLU A O 2
ATOM 1995 N N . LEU A 1 61 ? 3.416 3.583 9.592 1.00 0.00 61 LEU A N 2
ATOM 1996 C CA . LEU A 1 61 ? 4.375 4.603 9.204 1.00 0.00 61 LEU A CA 2
ATOM 1997 C C . LEU A 1 61 ? 4.152 5.856 10.054 1.00 0.00 61 LEU A C 2
ATOM 1998 O O . LEU A 1 61 ? 4.915 6.127 10.980 1.00 0.00 61 LEU A O 2
ATOM 2014 N N . GLY A 1 62 ? 3.102 6.587 9.709 1.00 0.00 62 GLY A N 2
ATOM 2015 C CA . GLY A 1 62 ? 2.768 7.804 10.429 1.00 0.00 62 GLY A CA 2
ATOM 2016 C C . GLY A 1 62 ? 1.717 8.618 9.672 1.00 0.00 62 GLY A C 2
ATOM 2017 O O . GLY A 1 62 ? 1.791 9.845 9.626 1.00 0.00 62 GLY A O 2
ATOM 2021 N N . TYR A 1 63 ? 0.762 7.902 9.097 1.00 0.00 63 TYR A N 2
ATOM 2022 C CA . TYR A 1 63 ? -0.304 8.542 8.345 1.00 0.00 63 TYR A CA 2
ATOM 2023 C C . TYR A 1 63 ? -1.628 7.798 8.527 1.00 0.00 63 TYR A C 2
ATOM 2024 O O . TYR A 1 63 ? -1.649 6.675 9.029 1.00 0.00 63 TYR A O 2
ATOM 2042 N N . GLN A 1 64 ? -2.701 8.453 8.110 1.00 0.00 64 GLN A N 2
ATOM 2043 C CA . GLN A 1 64 ? -4.026 7.868 8.221 1.00 0.00 64 GLN A CA 2
ATOM 2044 C C . GLN A 1 64 ? -4.366 7.079 6.955 1.00 0.00 64 GLN A C 2
ATOM 2045 O O . GLN A 1 64 ? -4.896 7.636 5.995 1.00 0.00 64 GLN A O 2
ATOM 2059 N N . ALA A 1 65 ? -4.046 5.793 6.994 1.00 0.00 65 ALA A N 2
ATOM 2060 C CA . ALA A 1 65 ? -4.311 4.922 5.861 1.00 0.00 65 ALA A CA 2
ATOM 2061 C C . ALA A 1 65 ? -5.489 4.004 6.194 1.00 0.00 65 ALA A C 2
ATOM 2062 O O . ALA A 1 65 ? -5.604 3.518 7.318 1.00 0.00 65 ALA A O 2
ATOM 2069 N N . GLU A 1 66 ? -6.336 3.796 5.196 1.00 0.00 66 GLU A N 2
ATOM 2070 C CA . GLU A 1 66 ? -7.501 2.945 5.369 1.00 0.00 66 GLU A CA 2
ATOM 2071 C C . GLU A 1 66 ? -7.937 2.363 4.023 1.00 0.00 66 GLU A C 2
ATOM 2072 O O . GLU A 1 66 ? -7.849 3.033 2.995 1.00 0.00 66 GLU A O 2
ATOM 2084 N N . VAL A 1 67 ? -8.398 1.122 4.072 1.00 0.00 67 VAL A N 2
ATOM 2085 C CA . VAL A 1 67 ? -8.848 0.442 2.870 1.00 0.00 67 VAL A CA 2
ATOM 2086 C C . VAL A 1 67 ? -10.069 1.169 2.304 1.00 0.00 67 VAL A C 2
ATOM 2087 O O . VAL A 1 67 ? -10.999 1.494 3.041 1.00 0.00 67 VAL A O 2
ATOM 2100 N N . ILE A 1 68 ? -10.028 1.403 1.001 1.00 0.00 68 ILE A N 2
ATOM 2101 C CA . ILE A 1 68 ? -11.119 2.086 0.328 1.00 0.00 68 ILE A CA 2
ATOM 2102 C C . ILE A 1 68 ? -12.144 1.055 -0.148 1.00 0.00 68 ILE A C 2
ATOM 2103 O O . ILE A 1 68 ? -11.981 -0.142 0.087 1.00 0.00 68 ILE A O 2
ATOM 2119 N N . ALA A 1 1 ? -7.941 -6.712 -7.381 1.00 0.00 1 ALA A N 3
ATOM 2120 C CA . ALA A 1 1 ? -7.064 -5.750 -6.737 1.00 0.00 1 ALA A CA 3
ATOM 2121 C C . ALA A 1 1 ? -7.893 -4.843 -5.824 1.00 0.00 1 ALA A C 3
ATOM 2122 O O . ALA A 1 1 ? -9.113 -4.766 -5.961 1.00 0.00 1 ALA A O 3
ATOM 2129 N N . GLN A 1 2 ? -7.197 -4.180 -4.912 1.00 0.00 2 GLN A N 3
ATOM 2130 C CA . GLN A 1 2 ? -7.853 -3.282 -3.977 1.00 0.00 2 GLN A CA 3
ATOM 2131 C C . GLN A 1 2 ? -7.065 -1.976 -3.854 1.00 0.00 2 GLN A C 3
ATOM 2132 O O . GLN A 1 2 ? -5.897 -1.913 -4.235 1.00 0.00 2 GLN A O 3
ATOM 2146 N N . GLU A 1 3 ? -7.736 -0.966 -3.319 1.00 0.00 3 GLU A N 3
ATOM 2147 C CA . GLU A 1 3 ? -7.113 0.335 -3.141 1.00 0.00 3 GLU A CA 3
ATOM 2148 C C . GLU A 1 3 ? -7.412 0.879 -1.743 1.00 0.00 3 GLU A C 3
ATOM 2149 O O . GLU A 1 3 ? -8.429 0.534 -1.142 1.00 0.00 3 GLU A O 3
ATOM 2161 N N . PHE A 1 4 ? -6.508 1.721 -1.265 1.00 0.00 4 PHE A N 3
ATOM 2162 C CA . PHE A 1 4 ? -6.662 2.317 0.052 1.00 0.00 4 PHE A CA 3
ATOM 2163 C C . PHE A 1 4 ? -6.543 3.841 -0.019 1.00 0.00 4 PHE A C 3
ATOM 2164 O O . PHE A 1 4 ? -5.687 4.368 -0.726 1.00 0.00 4 PHE A O 3
ATOM 2181 N N . SER A 1 5 ? -7.416 4.505 0.725 1.00 0.00 5 SER A N 3
ATOM 2182 C CA . SER A 1 5 ? -7.419 5.958 0.756 1.00 0.00 5 SER A CA 3
ATOM 2183 C C . SER A 1 5 ? -6.571 6.458 1.927 1.00 0.00 5 SER A C 3
ATOM 2184 O O . SER A 1 5 ? -6.692 5.960 3.044 1.00 0.00 5 SER A O 3
ATOM 2192 N N . VAL A 1 6 ? -5.730 7.438 1.630 1.00 0.00 6 VAL A N 3
ATOM 2193 C CA . VAL A 1 6 ? -4.861 8.012 2.643 1.00 0.00 6 VAL A CA 3
ATOM 2194 C C . VAL A 1 6 ? -5.335 9.429 2.972 1.00 0.00 6 VAL A C 3
ATOM 2195 O O . VAL A 1 6 ? -5.761 10.167 2.085 1.00 0.00 6 VAL A O 3
ATOM 2208 N N . LYS A 1 7 ? -5.246 9.767 4.250 1.00 0.00 7 LYS A N 3
ATOM 2209 C CA . LYS A 1 7 ? -5.660 11.082 4.708 1.00 0.00 7 LYS A CA 3
ATOM 2210 C C . LYS A 1 7 ? -4.730 11.543 5.832 1.00 0.00 7 LYS A C 3
ATOM 2211 O O . LYS A 1 7 ? -5.192 11.986 6.882 1.00 0.00 7 LYS A O 3
ATOM 2230 N N . GLY A 1 8 ? -3.436 11.424 5.572 1.00 0.00 8 GLY A N 3
ATOM 2231 C CA . GLY A 1 8 ? -2.437 11.823 6.549 1.00 0.00 8 GLY A CA 3
ATOM 2232 C C . GLY A 1 8 ? -1.044 11.878 5.918 1.00 0.00 8 GLY A C 3
ATOM 2233 O O . GLY A 1 8 ? -0.040 11.703 6.605 1.00 0.00 8 GLY A O 3
ATOM 2237 N N . MET A 1 9 ? -1.029 12.123 4.616 1.00 0.00 9 MET A N 3
ATOM 2238 C CA . MET A 1 9 ? 0.223 12.204 3.884 1.00 0.00 9 MET A CA 3
ATOM 2239 C C . MET A 1 9 ? 0.940 13.526 4.168 1.00 0.00 9 MET A C 3
ATOM 2240 O O . MET A 1 9 ? 0.312 14.502 4.574 1.00 0.00 9 MET A O 3
ATOM 2254 N N . SER A 1 10 ? 2.246 13.514 3.944 1.00 0.00 10 SER A N 3
ATOM 2255 C CA . SER A 1 10 ? 3.055 14.699 4.171 1.00 0.00 10 SER A CA 3
ATOM 2256 C C . SER A 1 10 ? 3.525 15.276 2.834 1.00 0.00 10 SER A C 3
ATOM 2257 O O . SER A 1 10 ? 3.725 16.483 2.711 1.00 0.00 10 SER A O 3
ATOM 2265 N N . CYS A 1 11 ? 3.688 14.385 1.867 1.00 0.00 11 CYS A N 3
ATOM 2266 C CA . CYS A 1 11 ? 4.131 14.791 0.543 1.00 0.00 11 CYS A CA 3
ATOM 2267 C C . CYS A 1 11 ? 5.656 14.907 0.562 1.00 0.00 11 CYS A C 3
ATOM 2268 O O . CYS A 1 11 ? 6.226 15.498 1.478 1.00 0.00 11 CYS A O 3
ATOM 2276 N N . ASN A 1 12 ? 6.274 14.333 -0.460 1.00 0.00 12 ASN A N 3
ATOM 2277 C CA . ASN A 1 12 ? 7.723 14.365 -0.572 1.00 0.00 12 ASN A CA 3
ATOM 2278 C C . ASN A 1 12 ? 8.323 13.273 0.315 1.00 0.00 12 ASN A C 3
ATOM 2279 O O . ASN A 1 12 ? 8.515 13.477 1.513 1.00 0.00 12 ASN A O 3
ATOM 2290 N N . HIS A 1 13 ? 8.603 12.137 -0.307 1.00 0.00 13 HIS A N 3
ATOM 2291 C CA . HIS A 1 13 ? 9.177 11.012 0.411 1.00 0.00 13 HIS A CA 3
ATOM 2292 C C . HIS A 1 13 ? 8.056 10.135 0.972 1.00 0.00 13 HIS A C 3
ATOM 2293 O O . HIS A 1 13 ? 8.226 8.926 1.123 1.00 0.00 13 HIS A O 3
ATOM 2307 N N . CYS A 1 14 ? 6.936 10.778 1.266 1.00 0.00 14 CYS A N 3
ATOM 2308 C CA . CYS A 1 14 ? 5.787 10.072 1.807 1.00 0.00 14 CYS A CA 3
ATOM 2309 C C . CYS A 1 14 ? 5.294 9.078 0.753 1.00 0.00 14 CYS A C 3
ATOM 2310 O O . CYS A 1 14 ? 5.240 7.876 1.005 1.00 0.00 14 CYS A O 3
ATOM 2318 N N . VAL A 1 15 ? 4.946 9.618 -0.406 1.00 0.00 15 VAL A N 3
ATOM 2319 C CA . VAL A 1 15 ? 4.459 8.794 -1.500 1.00 0.00 15 VAL A CA 3
ATOM 2320 C C . VAL A 1 15 ? 5.343 7.553 -1.629 1.00 0.00 15 VAL A C 3
ATOM 2321 O O . VAL A 1 15 ? 4.839 6.434 -1.718 1.00 0.00 15 VAL A O 3
ATOM 2334 N N . ALA A 1 16 ? 6.646 7.791 -1.636 1.00 0.00 16 ALA A N 3
ATOM 2335 C CA . ALA A 1 16 ? 7.605 6.706 -1.754 1.00 0.00 16 ALA A CA 3
ATOM 2336 C C . ALA A 1 16 ? 7.518 5.817 -0.512 1.00 0.00 16 ALA A C 3
ATOM 2337 O O . ALA A 1 16 ? 7.339 4.605 -0.622 1.00 0.00 16 ALA A O 3
ATOM 2344 N N . ARG A 1 17 ? 7.649 6.454 0.643 1.00 0.00 17 ARG A N 3
ATOM 2345 C CA . ARG A 1 17 ? 7.587 5.737 1.905 1.00 0.00 17 ARG A CA 3
ATOM 2346 C C . ARG A 1 17 ? 6.423 4.744 1.895 1.00 0.00 17 ARG A C 3
ATOM 2347 O O . ARG A 1 17 ? 6.594 3.577 2.244 1.00 0.00 17 ARG A O 3
ATOM 2368 N N . ILE A 1 18 ? 5.264 5.244 1.490 1.00 0.00 18 ILE A N 3
ATOM 2369 C CA . ILE A 1 18 ? 4.072 4.416 1.430 1.00 0.00 18 ILE A CA 3
ATOM 2370 C C . ILE A 1 18 ? 4.281 3.303 0.400 1.00 0.00 18 ILE A C 3
ATOM 2371 O O . ILE A 1 18 ? 4.213 2.122 0.735 1.00 0.00 18 ILE A O 3
ATOM 2387 N N . GLU A 1 19 ? 4.530 3.721 -0.832 1.00 0.00 19 GLU A N 3
ATOM 2388 C CA . GLU A 1 19 ? 4.749 2.774 -1.913 1.00 0.00 19 GLU A CA 3
ATOM 2389 C C . GLU A 1 19 ? 5.778 1.722 -1.496 1.00 0.00 19 GLU A C 3
ATOM 2390 O O . GLU A 1 19 ? 5.515 0.523 -1.583 1.00 0.00 19 GLU A O 3
ATOM 2402 N N . GLU A 1 20 ? 6.929 2.208 -1.054 1.00 0.00 20 GLU A N 3
ATOM 2403 C CA . GLU A 1 20 ? 7.999 1.324 -0.624 1.00 0.00 20 GLU A CA 3
ATOM 2404 C C . GLU A 1 20 ? 7.556 0.507 0.592 1.00 0.00 20 GLU A C 3
ATOM 2405 O O . GLU A 1 20 ? 7.809 -0.695 0.662 1.00 0.00 20 GLU A O 3
ATOM 2417 N N . ALA A 1 21 ? 6.902 1.191 1.519 1.00 0.00 21 ALA A N 3
ATOM 2418 C CA . ALA A 1 21 ? 6.422 0.544 2.727 1.00 0.00 21 ALA A CA 3
ATOM 2419 C C . ALA A 1 21 ? 5.566 -0.666 2.347 1.00 0.00 21 ALA A C 3
ATOM 2420 O O . ALA A 1 21 ? 5.624 -1.704 3.005 1.00 0.00 21 ALA A O 3
ATOM 2427 N N . VAL A 1 22 ? 4.790 -0.492 1.287 1.00 0.00 22 VAL A N 3
ATOM 2428 C CA . VAL A 1 22 ? 3.923 -1.557 0.812 1.00 0.00 22 VAL A CA 3
ATOM 2429 C C . VAL A 1 22 ? 4.765 -2.610 0.089 1.00 0.00 22 VAL A C 3
ATOM 2430 O O . VAL A 1 22 ? 4.661 -3.801 0.382 1.00 0.00 22 VAL A O 3
ATOM 2443 N N . GLY A 1 23 ? 5.581 -2.134 -0.840 1.00 0.00 23 GLY A N 3
ATOM 2444 C CA . GLY A 1 23 ? 6.441 -3.020 -1.606 1.00 0.00 23 GLY A CA 3
ATOM 2445 C C . GLY A 1 23 ? 7.277 -3.907 -0.681 1.00 0.00 23 GLY A C 3
ATOM 2446 O O . GLY A 1 23 ? 7.725 -4.980 -1.083 1.00 0.00 23 GLY A O 3
ATOM 2450 N N . ARG A 1 24 ? 7.462 -3.427 0.540 1.00 0.00 24 ARG A N 3
ATOM 2451 C CA . ARG A 1 24 ? 8.236 -4.163 1.524 1.00 0.00 24 ARG A CA 3
ATOM 2452 C C . ARG A 1 24 ? 7.426 -5.344 2.062 1.00 0.00 24 ARG A C 3
ATOM 2453 O O . ARG A 1 24 ? 7.984 -6.265 2.655 1.00 0.00 24 ARG A O 3
ATOM 2474 N N . ILE A 1 25 ? 6.122 -5.278 1.835 1.00 0.00 25 ILE A N 3
ATOM 2475 C CA . ILE A 1 25 ? 5.230 -6.330 2.290 1.00 0.00 25 ILE A CA 3
ATOM 2476 C C . ILE A 1 25 ? 5.497 -7.603 1.484 1.00 0.00 25 ILE A C 3
ATOM 2477 O O . ILE A 1 25 ? 5.265 -7.638 0.277 1.00 0.00 25 ILE A O 3
ATOM 2493 N N . SER A 1 26 ? 5.982 -8.618 2.185 1.00 0.00 26 SER A N 3
ATOM 2494 C CA . SER A 1 26 ? 6.284 -9.889 1.550 1.00 0.00 26 SER A CA 3
ATOM 2495 C C . SER A 1 26 ? 4.997 -10.533 1.030 1.00 0.00 26 SER A C 3
ATOM 2496 O O . SER A 1 26 ? 4.284 -11.197 1.781 1.00 0.00 26 SER A O 3
ATOM 2504 N N . GLY A 1 27 ? 4.739 -10.315 -0.251 1.00 0.00 27 GLY A N 3
ATOM 2505 C CA . GLY A 1 27 ? 3.551 -10.865 -0.879 1.00 0.00 27 GLY A CA 3
ATOM 2506 C C . GLY A 1 27 ? 2.989 -9.903 -1.927 1.00 0.00 27 GLY A C 3
ATOM 2507 O O . GLY A 1 27 ? 2.186 -10.298 -2.772 1.00 0.00 27 GLY A O 3
ATOM 2511 N N . VAL A 1 28 ? 3.432 -8.657 -1.839 1.00 0.00 28 VAL A N 3
ATOM 2512 C CA . VAL A 1 28 ? 2.984 -7.635 -2.769 1.00 0.00 28 VAL A CA 3
ATOM 2513 C C . VAL A 1 28 ? 3.739 -7.788 -4.091 1.00 0.00 28 VAL A C 3
ATOM 2514 O O . VAL A 1 28 ? 4.958 -7.956 -4.098 1.00 0.00 28 VAL A O 3
ATOM 2527 N N . LYS A 1 29 ? 2.985 -7.723 -5.178 1.00 0.00 29 LYS A N 3
ATOM 2528 C CA . LYS A 1 29 ? 3.568 -7.852 -6.503 1.00 0.00 29 LYS A CA 3
ATOM 2529 C C . LYS A 1 29 ? 3.825 -6.458 -7.080 1.00 0.00 29 LYS A C 3
ATOM 2530 O O . LYS A 1 29 ? 4.900 -6.192 -7.614 1.00 0.00 29 LYS A O 3
ATOM 2549 N N . LYS A 1 30 ? 2.819 -5.605 -6.952 1.00 0.00 30 LYS A N 3
ATOM 2550 C CA . LYS A 1 30 ? 2.922 -4.246 -7.454 1.00 0.00 30 LYS A CA 3
ATOM 2551 C C . LYS A 1 30 ? 2.365 -3.277 -6.410 1.00 0.00 30 LYS A C 3
ATOM 2552 O O . LYS A 1 30 ? 1.558 -3.665 -5.566 1.00 0.00 30 LYS A O 3
ATOM 2571 N N . VAL A 1 31 ? 2.816 -2.035 -6.500 1.00 0.00 31 VAL A N 3
ATOM 2572 C CA . VAL A 1 31 ? 2.373 -1.008 -5.573 1.00 0.00 31 VAL A CA 3
ATOM 2573 C C . VAL A 1 31 ? 2.523 0.366 -6.231 1.00 0.00 31 VAL A C 3
ATOM 2574 O O . VAL A 1 31 ? 3.474 0.602 -6.974 1.00 0.00 31 VAL A O 3
ATOM 2587 N N . LYS A 1 32 ? 1.569 1.236 -5.933 1.00 0.00 32 LYS A N 3
ATOM 2588 C CA . LYS A 1 32 ? 1.583 2.580 -6.486 1.00 0.00 32 LYS A CA 3
ATOM 2589 C C . LYS A 1 32 ? 0.915 3.540 -5.500 1.00 0.00 32 LYS A C 3
ATOM 2590 O O . LYS A 1 32 ? 0.249 3.106 -4.560 1.00 0.00 32 LYS A O 3
ATOM 2609 N N . VAL A 1 33 ? 1.115 4.826 -5.747 1.00 0.00 33 VAL A N 3
ATOM 2610 C CA . VAL A 1 33 ? 0.541 5.850 -4.892 1.00 0.00 33 VAL A CA 3
ATOM 2611 C C . VAL A 1 33 ? 0.387 7.147 -5.690 1.00 0.00 33 VAL A C 3
ATOM 2612 O O . VAL A 1 33 ? 1.308 7.562 -6.391 1.00 0.00 33 VAL A O 3
ATOM 2625 N N . GLN A 1 34 ? -0.785 7.751 -5.556 1.00 0.00 34 GLN A N 3
ATOM 2626 C CA . GLN A 1 34 ? -1.071 8.991 -6.256 1.00 0.00 34 GLN A CA 3
ATOM 2627 C C . GLN A 1 34 ? -1.285 10.128 -5.255 1.00 0.00 34 GLN A C 3
ATOM 2628 O O . GLN A 1 34 ? -2.184 10.063 -4.419 1.00 0.00 34 GLN A O 3
ATOM 2642 N N . LEU A 1 35 ? -0.442 11.144 -5.373 1.00 0.00 35 LEU A N 3
ATOM 2643 C CA . LEU A 1 35 ? -0.527 12.294 -4.489 1.00 0.00 35 LEU A CA 3
ATOM 2644 C C . LEU A 1 35 ? -1.825 13.053 -4.770 1.00 0.00 35 LEU A C 3
ATOM 2645 O O . LEU A 1 35 ? -2.559 13.400 -3.846 1.00 0.00 35 LEU A O 3
ATOM 2661 N N . LYS A 1 36 ? -2.069 13.290 -6.051 1.00 0.00 36 LYS A N 3
ATOM 2662 C CA . LYS A 1 36 ? -3.266 14.002 -6.466 1.00 0.00 36 LYS A CA 3
ATOM 2663 C C . LYS A 1 36 ? -4.432 13.016 -6.564 1.00 0.00 36 LYS A C 3
ATOM 2664 O O . LYS A 1 36 ? -5.221 13.074 -7.506 1.00 0.00 36 LYS A O 3
ATOM 2683 N N . LYS A 1 37 ? -4.505 12.134 -5.578 1.00 0.00 37 LYS A N 3
ATOM 2684 C CA . LYS A 1 37 ? -5.562 11.138 -5.542 1.00 0.00 37 LYS A CA 3
ATOM 2685 C C . LYS A 1 37 ? -5.935 10.849 -4.086 1.00 0.00 37 LYS A C 3
ATOM 2686 O O . LYS A 1 37 ? -7.105 10.635 -3.772 1.00 0.00 37 LYS A O 3
ATOM 2705 N N . GLU A 1 38 ? -4.918 10.853 -3.236 1.00 0.00 38 GLU A N 3
ATOM 2706 C CA . GLU A 1 38 ? -5.125 10.594 -1.822 1.00 0.00 38 GLU A CA 3
ATOM 2707 C C . GLU A 1 38 ? -5.436 9.113 -1.593 1.00 0.00 38 GLU A C 3
ATOM 2708 O O . GLU A 1 38 ? -5.988 8.744 -0.557 1.00 0.00 38 GLU A O 3
ATOM 2720 N N . LYS A 1 39 ? -5.069 8.305 -2.576 1.00 0.00 39 LYS A N 3
ATOM 2721 C CA . LYS A 1 39 ? -5.302 6.873 -2.495 1.00 0.00 39 LYS A CA 3
ATOM 2722 C C . LYS A 1 39 ? -4.049 6.130 -2.961 1.00 0.00 39 LYS A C 3
ATOM 2723 O O . LYS A 1 39 ? -3.229 6.684 -3.691 1.00 0.00 39 LYS A O 3
ATOM 2742 N N . ALA A 1 40 ? -3.939 4.886 -2.518 1.00 0.00 40 ALA A N 3
ATOM 2743 C CA . ALA A 1 40 ? -2.799 4.060 -2.880 1.00 0.00 40 ALA A CA 3
ATOM 2744 C C . ALA A 1 40 ? -3.297 2.762 -3.518 1.00 0.00 40 ALA A C 3
ATOM 2745 O O . ALA A 1 40 ? -4.268 2.169 -3.050 1.00 0.00 40 ALA A O 3
ATOM 2752 N N . VAL A 1 41 ? -2.611 2.359 -4.577 1.00 0.00 41 VAL A N 3
ATOM 2753 C CA . VAL A 1 41 ? -2.971 1.142 -5.284 1.00 0.00 41 VAL A CA 3
ATOM 2754 C C . VAL A 1 41 ? -1.895 0.081 -5.046 1.00 0.00 41 VAL A C 3
ATOM 2755 O O . VAL A 1 41 ? -0.703 0.388 -5.054 1.00 0.00 41 VAL A O 3
ATOM 2768 N N . VAL A 1 42 ? -2.353 -1.145 -4.840 1.00 0.00 42 VAL A N 3
ATOM 2769 C CA . VAL A 1 42 ? -1.444 -2.253 -4.600 1.00 0.00 42 VAL A CA 3
ATOM 2770 C C . VAL A 1 42 ? -2.002 -3.516 -5.257 1.00 0.00 42 VAL A C 3
ATOM 2771 O O . VAL A 1 42 ? -3.213 -3.647 -5.431 1.00 0.00 42 VAL A O 3
ATOM 2784 N N . LYS A 1 43 ? -1.093 -4.416 -5.605 1.00 0.00 43 LYS A N 3
ATOM 2785 C CA . LYS A 1 43 ? -1.480 -5.665 -6.239 1.00 0.00 43 LYS A CA 3
ATOM 2786 C C . LYS A 1 43 ? -0.793 -6.829 -5.523 1.00 0.00 43 LYS A C 3
ATOM 2787 O O . LYS A 1 43 ? 0.352 -7.161 -5.828 1.00 0.00 43 LYS A O 3
ATOM 2806 N N . PHE A 1 44 ? -1.520 -7.417 -4.585 1.00 0.00 44 PHE A N 3
ATOM 2807 C CA . PHE A 1 44 ? -0.995 -8.538 -3.823 1.00 0.00 44 PHE A CA 3
ATOM 2808 C C . PHE A 1 44 ? -1.985 -9.705 -3.811 1.00 0.00 44 PHE A C 3
ATOM 2809 O O . PHE A 1 44 ? -3.081 -9.600 -4.360 1.00 0.00 44 PHE A O 3
ATOM 2826 N N . ASP A 1 45 ? -1.563 -10.790 -3.179 1.00 0.00 45 ASP A N 3
ATOM 2827 C CA . ASP A 1 45 ? -2.399 -11.975 -3.088 1.00 0.00 45 ASP A CA 3
ATOM 2828 C C . ASP A 1 45 ? -3.149 -11.964 -1.754 1.00 0.00 45 ASP A C 3
ATOM 2829 O O . ASP A 1 45 ? -2.551 -11.739 -0.703 1.00 0.00 45 ASP A O 3
ATOM 2838 N N . GLU A 1 46 ? -4.449 -12.209 -1.841 1.00 0.00 46 GLU A N 3
ATOM 2839 C CA . GLU A 1 46 ? -5.287 -12.230 -0.654 1.00 0.00 46 GLU A CA 3
ATOM 2840 C C . GLU A 1 46 ? -5.063 -13.524 0.131 1.00 0.00 46 GLU A C 3
ATOM 2841 O O . GLU A 1 46 ? -5.299 -13.571 1.337 1.00 0.00 46 GLU A O 3
ATOM 2853 N N . ALA A 1 47 ? -4.611 -14.543 -0.585 1.00 0.00 47 ALA A N 3
ATOM 2854 C CA . ALA A 1 47 ? -4.354 -15.834 0.029 1.00 0.00 47 ALA A CA 3
ATOM 2855 C C . ALA A 1 47 ? -2.940 -15.842 0.615 1.00 0.00 47 ALA A C 3
ATOM 2856 O O . ALA A 1 47 ? -2.425 -16.895 0.987 1.00 0.00 47 ALA A O 3
ATOM 2863 N N . ASN A 1 48 ? -2.354 -14.656 0.679 1.00 0.00 48 ASN A N 3
ATOM 2864 C CA . ASN A 1 48 ? -1.010 -14.513 1.213 1.00 0.00 48 ASN A CA 3
ATOM 2865 C C . ASN A 1 48 ? -0.965 -13.307 2.153 1.00 0.00 48 ASN A C 3
ATOM 2866 O O . ASN A 1 48 ? -0.504 -13.416 3.288 1.00 0.00 48 ASN A O 3
ATOM 2877 N N . VAL A 1 49 ? -1.451 -12.183 1.646 1.00 0.00 49 VAL A N 3
ATOM 2878 C CA . VAL A 1 49 ? -1.472 -10.957 2.426 1.00 0.00 49 VAL A CA 3
ATOM 2879 C C . VAL A 1 49 ? -2.836 -10.283 2.271 1.00 0.00 49 VAL A C 3
ATOM 2880 O O . VAL A 1 49 ? -3.478 -10.405 1.229 1.00 0.00 49 VAL A O 3
ATOM 2893 N N . GLN A 1 50 ? -3.239 -9.585 3.323 1.00 0.00 50 GLN A N 3
ATOM 2894 C CA . GLN A 1 50 ? -4.515 -8.890 3.317 1.00 0.00 50 GLN A CA 3
ATOM 2895 C C . GLN A 1 50 ? -4.296 -7.378 3.246 1.00 0.00 50 GLN A C 3
ATOM 2896 O O . GLN A 1 50 ? -3.328 -6.861 3.801 1.00 0.00 50 GLN A O 3
ATOM 2910 N N . ALA A 1 51 ? -5.212 -6.711 2.558 1.00 0.00 51 ALA A N 3
ATOM 2911 C CA . ALA A 1 51 ? -5.130 -5.268 2.408 1.00 0.00 51 ALA A CA 3
ATOM 2912 C C . ALA A 1 51 ? -5.077 -4.617 3.791 1.00 0.00 51 ALA A C 3
ATOM 2913 O O . ALA A 1 51 ? -4.269 -3.722 4.029 1.00 0.00 51 ALA A O 3
ATOM 2920 N N . THR A 1 52 ? -5.950 -5.094 4.668 1.00 0.00 52 THR A N 3
ATOM 2921 C CA . THR A 1 52 ? -6.012 -4.569 6.021 1.00 0.00 52 THR A CA 3
ATOM 2922 C C . THR A 1 52 ? -4.615 -4.531 6.644 1.00 0.00 52 THR A C 3
ATOM 2923 O O . THR A 1 52 ? -4.260 -3.569 7.323 1.00 0.00 52 THR A O 3
ATOM 2934 N N . GLU A 1 53 ? -3.860 -5.590 6.390 1.00 0.00 53 GLU A N 3
ATOM 2935 C CA . GLU A 1 53 ? -2.510 -5.690 6.917 1.00 0.00 53 GLU A CA 3
ATOM 2936 C C . GLU A 1 53 ? -1.618 -4.611 6.299 1.00 0.00 53 GLU A C 3
ATOM 2937 O O . GLU A 1 53 ? -0.830 -3.976 6.999 1.00 0.00 53 GLU A O 3
ATOM 2949 N N . ILE A 1 54 ? -1.772 -4.436 4.995 1.00 0.00 54 ILE A N 3
ATOM 2950 C CA . ILE A 1 54 ? -0.991 -3.445 4.275 1.00 0.00 54 ILE A CA 3
ATOM 2951 C C . ILE A 1 54 ? -1.291 -2.055 4.841 1.00 0.00 54 ILE A C 3
ATOM 2952 O O . ILE A 1 54 ? -0.393 -1.224 4.965 1.00 0.00 54 ILE A O 3
ATOM 2968 N N . CYS A 1 55 ? -2.557 -1.847 5.170 1.00 0.00 55 CYS A N 3
ATOM 2969 C CA . CYS A 1 55 ? -2.987 -0.572 5.720 1.00 0.00 55 CYS A CA 3
ATOM 2970 C C . CYS A 1 55 ? -2.232 -0.335 7.029 1.00 0.00 55 CYS A C 3
ATOM 2971 O O . CYS A 1 55 ? -1.765 0.774 7.288 1.00 0.00 55 CYS A O 3
ATOM 2979 N N . GLN A 1 56 ? -2.135 -1.393 7.820 1.00 0.00 56 GLN A N 3
ATOM 2980 C CA . GLN A 1 56 ? -1.444 -1.314 9.095 1.00 0.00 56 GLN A CA 3
ATOM 2981 C C . GLN A 1 56 ? 0.004 -0.865 8.888 1.00 0.00 56 GLN A C 3
ATOM 2982 O O . GLN A 1 56 ? 0.537 -0.089 9.679 1.00 0.00 56 GLN A O 3
ATOM 2996 N N . ALA A 1 57 ? 0.600 -1.374 7.819 1.00 0.00 57 ALA A N 3
ATOM 2997 C CA . ALA A 1 57 ? 1.976 -1.035 7.497 1.00 0.00 57 ALA A CA 3
ATOM 2998 C C . ALA A 1 57 ? 2.069 0.459 7.180 1.00 0.00 57 ALA A C 3
ATOM 2999 O O . ALA A 1 57 ? 3.053 1.110 7.526 1.00 0.00 57 ALA A O 3
ATOM 3006 N N . ILE A 1 58 ? 1.030 0.958 6.526 1.00 0.00 58 ILE A N 3
ATOM 3007 C CA . ILE A 1 58 ? 0.982 2.363 6.159 1.00 0.00 58 ILE A CA 3
ATOM 3008 C C . ILE A 1 58 ? 0.835 3.211 7.424 1.00 0.00 58 ILE A C 3
ATOM 3009 O O . ILE A 1 58 ? 1.640 4.109 7.670 1.00 0.00 58 ILE A O 3
ATOM 3025 N N . ASN A 1 59 ? -0.197 2.897 8.192 1.00 0.00 59 ASN A N 3
ATOM 3026 C CA . ASN A 1 59 ? -0.459 3.620 9.425 1.00 0.00 59 ASN A CA 3
ATOM 3027 C C . ASN A 1 59 ? 0.732 3.455 10.371 1.00 0.00 59 ASN A C 3
ATOM 3028 O O . ASN A 1 59 ? 1.000 4.328 11.195 1.00 0.00 59 ASN A O 3
ATOM 3039 N N . GLU A 1 60 ? 1.415 2.330 10.220 1.00 0.00 60 GLU A N 3
ATOM 3040 C CA . GLU A 1 60 ? 2.572 2.040 11.050 1.00 0.00 60 GLU A CA 3
ATOM 3041 C C . GLU A 1 60 ? 3.673 3.074 10.806 1.00 0.00 60 GLU A C 3
ATOM 3042 O O . GLU A 1 60 ? 4.641 3.145 11.562 1.00 0.00 60 GLU A O 3
ATOM 3054 N N . LEU A 1 61 ? 3.489 3.849 9.748 1.00 0.00 61 LEU A N 3
ATOM 3055 C CA . LEU A 1 61 ? 4.454 4.876 9.395 1.00 0.00 61 LEU A CA 3
ATOM 3056 C C . LEU A 1 61 ? 4.171 6.139 10.211 1.00 0.00 61 LEU A C 3
ATOM 3057 O O . LEU A 1 61 ? 4.872 6.427 11.179 1.00 0.00 61 LEU A O 3
ATOM 3073 N N . GLY A 1 62 ? 3.142 6.859 9.789 1.00 0.00 62 GLY A N 3
ATOM 3074 C CA . GLY A 1 62 ? 2.757 8.084 10.468 1.00 0.00 62 GLY A CA 3
ATOM 3075 C C . GLY A 1 62 ? 1.700 8.846 9.668 1.00 0.00 62 GLY A C 3
ATOM 3076 O O . GLY A 1 62 ? 1.731 10.074 9.602 1.00 0.00 62 GLY A O 3
ATOM 3080 N N . TYR A 1 63 ? 0.788 8.087 9.078 1.00 0.00 63 TYR A N 3
ATOM 3081 C CA . TYR A 1 63 ? -0.277 8.675 8.284 1.00 0.00 63 TYR A CA 3
ATOM 3082 C C . TYR A 1 63 ? -1.574 7.876 8.429 1.00 0.00 63 TYR A C 3
ATOM 3083 O O . TYR A 1 63 ? -1.605 6.855 9.113 1.00 0.00 63 TYR A O 3
ATOM 3101 N N . GLN A 1 64 ? -2.613 8.372 7.773 1.00 0.00 64 GLN A N 3
ATOM 3102 C CA . GLN A 1 64 ? -3.909 7.718 7.820 1.00 0.00 64 GLN A CA 3
ATOM 3103 C C . GLN A 1 64 ? -4.195 7.010 6.494 1.00 0.00 64 GLN A C 3
ATOM 3104 O O . GLN A 1 64 ? -4.000 7.585 5.424 1.00 0.00 64 GLN A O 3
ATOM 3118 N N . ALA A 1 65 ? -4.651 5.771 6.607 1.00 0.00 65 ALA A N 3
ATOM 3119 C CA . ALA A 1 65 ? -4.965 4.979 5.431 1.00 0.00 65 ALA A CA 3
ATOM 3120 C C . ALA A 1 65 ? -6.202 4.123 5.713 1.00 0.00 65 ALA A C 3
ATOM 3121 O O . ALA A 1 65 ? -6.483 3.792 6.863 1.00 0.00 65 ALA A O 3
ATOM 3128 N N . GLU A 1 66 ? -6.908 3.789 4.642 1.00 0.00 66 GLU A N 3
ATOM 3129 C CA . GLU A 1 66 ? -8.107 2.978 4.760 1.00 0.00 66 GLU A CA 3
ATOM 3130 C C . GLU A 1 66 ? -8.376 2.234 3.450 1.00 0.00 66 GLU A C 3
ATOM 3131 O O . GLU A 1 66 ? -8.301 2.822 2.372 1.00 0.00 66 GLU A O 3
ATOM 3143 N N . VAL A 1 67 ? -8.683 0.953 3.587 1.00 0.00 67 VAL A N 3
ATOM 3144 C CA . VAL A 1 67 ? -8.964 0.123 2.428 1.00 0.00 67 VAL A CA 3
ATOM 3145 C C . VAL A 1 67 ? -10.289 0.560 1.801 1.00 0.00 67 VAL A C 3
ATOM 3146 O O . VAL A 1 67 ? -11.259 0.822 2.511 1.00 0.00 67 VAL A O 3
ATOM 3159 N N . ILE A 1 68 ? -10.288 0.626 0.478 1.00 0.00 68 ILE A N 3
ATOM 3160 C CA . ILE A 1 68 ? -11.479 1.027 -0.253 1.00 0.00 68 ILE A CA 3
ATOM 3161 C C . ILE A 1 68 ? -11.554 0.246 -1.566 1.00 0.00 68 ILE A C 3
ATOM 3162 O O . ILE A 1 68 ? -12.642 -0.030 -2.067 1.00 0.00 68 ILE A O 3
ATOM 3178 N N . ALA A 1 1 ? -7.934 -7.051 -6.200 1.00 0.00 1 ALA A N 4
ATOM 3179 C CA . ALA A 1 1 ? -7.200 -5.816 -5.983 1.00 0.00 1 ALA A CA 4
ATOM 3180 C C . ALA A 1 1 ? -7.931 -4.971 -4.938 1.00 0.00 1 ALA A C 4
ATOM 3181 O O . ALA A 1 1 ? -9.135 -5.127 -4.739 1.00 0.00 1 ALA A O 4
ATOM 3188 N N . GLN A 1 2 ? -7.173 -4.093 -4.297 1.00 0.00 2 GLN A N 4
ATOM 3189 C CA . GLN A 1 2 ? -7.733 -3.223 -3.278 1.00 0.00 2 GLN A CA 4
ATOM 3190 C C . GLN A 1 2 ? -6.965 -1.901 -3.227 1.00 0.00 2 GLN A C 4
ATOM 3191 O O . GLN A 1 2 ? -5.831 -1.819 -3.696 1.00 0.00 2 GLN A O 4
ATOM 3205 N N . GLU A 1 3 ? -7.614 -0.897 -2.655 1.00 0.00 3 GLU A N 4
ATOM 3206 C CA . GLU A 1 3 ? -7.006 0.417 -2.538 1.00 0.00 3 GLU A CA 4
ATOM 3207 C C . GLU A 1 3 ? -7.209 0.971 -1.126 1.00 0.00 3 GLU A C 4
ATOM 3208 O O . GLU A 1 3 ? -8.163 0.604 -0.442 1.00 0.00 3 GLU A O 4
ATOM 3220 N N . PHE A 1 4 ? -6.295 1.846 -0.732 1.00 0.00 4 PHE A N 4
ATOM 3221 C CA . PHE A 1 4 ? -6.361 2.455 0.586 1.00 0.00 4 PHE A CA 4
ATOM 3222 C C . PHE A 1 4 ? -6.283 3.980 0.491 1.00 0.00 4 PHE A C 4
ATOM 3223 O O . PHE A 1 4 ? -5.387 4.520 -0.155 1.00 0.00 4 PHE A O 4
ATOM 3240 N N . SER A 1 5 ? -7.235 4.631 1.143 1.00 0.00 5 SER A N 4
ATOM 3241 C CA . SER A 1 5 ? -7.286 6.083 1.140 1.00 0.00 5 SER A CA 4
ATOM 3242 C C . SER A 1 5 ? -6.380 6.641 2.240 1.00 0.00 5 SER A C 4
ATOM 3243 O O . SER A 1 5 ? -6.469 6.223 3.393 1.00 0.00 5 SER A O 4
ATOM 3251 N N . VAL A 1 6 ? -5.529 7.576 1.844 1.00 0.00 6 VAL A N 4
ATOM 3252 C CA . VAL A 1 6 ? -4.608 8.195 2.782 1.00 0.00 6 VAL A CA 4
ATOM 3253 C C . VAL A 1 6 ? -5.106 9.600 3.127 1.00 0.00 6 VAL A C 4
ATOM 3254 O O . VAL A 1 6 ? -5.546 10.340 2.248 1.00 0.00 6 VAL A O 4
ATOM 3267 N N . LYS A 1 7 ? -5.020 9.926 4.408 1.00 0.00 7 LYS A N 4
ATOM 3268 C CA . LYS A 1 7 ? -5.456 11.229 4.880 1.00 0.00 7 LYS A CA 4
ATOM 3269 C C . LYS A 1 7 ? -4.466 11.746 5.926 1.00 0.00 7 LYS A C 4
ATOM 3270 O O . LYS A 1 7 ? -4.870 12.262 6.967 1.00 0.00 7 LYS A O 4
ATOM 3289 N N . GLY A 1 8 ? -3.188 11.589 5.613 1.00 0.00 8 GLY A N 4
ATOM 3290 C CA . GLY A 1 8 ? -2.137 12.033 6.514 1.00 0.00 8 GLY A CA 4
ATOM 3291 C C . GLY A 1 8 ? -0.789 12.094 5.794 1.00 0.00 8 GLY A C 4
ATOM 3292 O O . GLY A 1 8 ? 0.261 11.986 6.426 1.00 0.00 8 GLY A O 4
ATOM 3296 N N . MET A 1 9 ? -0.861 12.267 4.482 1.00 0.00 9 MET A N 4
ATOM 3297 C CA . MET A 1 9 ? 0.341 12.344 3.670 1.00 0.00 9 MET A CA 4
ATOM 3298 C C . MET A 1 9 ? 1.031 13.699 3.840 1.00 0.00 9 MET A C 4
ATOM 3299 O O . MET A 1 9 ? 0.369 14.717 4.036 1.00 0.00 9 MET A O 4
ATOM 3313 N N . SER A 1 10 ? 2.353 13.669 3.757 1.00 0.00 10 SER A N 4
ATOM 3314 C CA . SER A 1 10 ? 3.141 14.882 3.899 1.00 0.00 10 SER A CA 4
ATOM 3315 C C . SER A 1 10 ? 3.762 15.262 2.554 1.00 0.00 10 SER A C 4
ATOM 3316 O O . SER A 1 10 ? 3.851 16.442 2.218 1.00 0.00 10 SER A O 4
ATOM 3324 N N . CYS A 1 11 ? 4.177 14.240 1.819 1.00 0.00 11 CYS A N 4
ATOM 3325 C CA . CYS A 1 11 ? 4.788 14.452 0.518 1.00 0.00 11 CYS A CA 4
ATOM 3326 C C . CYS A 1 11 ? 6.293 14.636 0.719 1.00 0.00 11 CYS A C 4
ATOM 3327 O O . CYS A 1 11 ? 6.737 15.025 1.799 1.00 0.00 11 CYS A O 4
ATOM 3335 N N . ASN A 1 12 ? 7.038 14.349 -0.338 1.00 0.00 12 ASN A N 4
ATOM 3336 C CA . ASN A 1 12 ? 8.485 14.477 -0.292 1.00 0.00 12 ASN A CA 4
ATOM 3337 C C . ASN A 1 12 ? 9.080 13.247 0.395 1.00 0.00 12 ASN A C 4
ATOM 3338 O O . ASN A 1 12 ? 9.438 13.301 1.571 1.00 0.00 12 ASN A O 4
ATOM 3349 N N . HIS A 1 13 ? 9.168 12.167 -0.367 1.00 0.00 13 HIS A N 4
ATOM 3350 C CA . HIS A 1 13 ? 9.714 10.925 0.154 1.00 0.00 13 HIS A CA 4
ATOM 3351 C C . HIS A 1 13 ? 8.590 10.088 0.766 1.00 0.00 13 HIS A C 4
ATOM 3352 O O . HIS A 1 13 ? 8.756 8.890 0.993 1.00 0.00 13 HIS A O 4
ATOM 3366 N N . CYS A 1 14 ? 7.471 10.751 1.017 1.00 0.00 14 CYS A N 4
ATOM 3367 C CA . CYS A 1 14 ? 6.319 10.082 1.599 1.00 0.00 14 CYS A CA 4
ATOM 3368 C C . CYS A 1 14 ? 5.796 9.060 0.589 1.00 0.00 14 CYS A C 4
ATOM 3369 O O . CYS A 1 14 ? 5.733 7.867 0.883 1.00 0.00 14 CYS A O 4
ATOM 3377 N N . VAL A 1 15 ? 5.433 9.564 -0.581 1.00 0.00 15 VAL A N 4
ATOM 3378 C CA . VAL A 1 15 ? 4.917 8.710 -1.637 1.00 0.00 15 VAL A CA 4
ATOM 3379 C C . VAL A 1 15 ? 5.756 7.432 -1.709 1.00 0.00 15 VAL A C 4
ATOM 3380 O O . VAL A 1 15 ? 5.212 6.329 -1.740 1.00 0.00 15 VAL A O 4
ATOM 3393 N N . ALA A 1 16 ? 7.066 7.623 -1.733 1.00 0.00 16 ALA A N 4
ATOM 3394 C CA . ALA A 1 16 ? 7.985 6.500 -1.801 1.00 0.00 16 ALA A CA 4
ATOM 3395 C C . ALA A 1 16 ? 7.858 5.665 -0.525 1.00 0.00 16 ALA A C 4
ATOM 3396 O O . ALA A 1 16 ? 7.616 4.461 -0.589 1.00 0.00 16 ALA A O 4
ATOM 3403 N N . ARG A 1 17 ? 8.028 6.338 0.604 1.00 0.00 17 ARG A N 4
ATOM 3404 C CA . ARG A 1 17 ? 7.935 5.673 1.892 1.00 0.00 17 ARG A CA 4
ATOM 3405 C C . ARG A 1 17 ? 6.723 4.740 1.922 1.00 0.00 17 ARG A C 4
ATOM 3406 O O . ARG A 1 17 ? 6.817 3.609 2.396 1.00 0.00 17 ARG A O 4
ATOM 3427 N N . ILE A 1 18 ? 5.612 5.249 1.410 1.00 0.00 18 ILE A N 4
ATOM 3428 C CA . ILE A 1 18 ? 4.382 4.476 1.372 1.00 0.00 18 ILE A CA 4
ATOM 3429 C C . ILE A 1 18 ? 4.551 3.304 0.402 1.00 0.00 18 ILE A C 4
ATOM 3430 O O . ILE A 1 18 ? 4.487 2.145 0.807 1.00 0.00 18 ILE A O 4
ATOM 3446 N N . GLU A 1 19 ? 4.765 3.648 -0.859 1.00 0.00 19 GLU A N 4
ATOM 3447 C CA . GLU A 1 19 ? 4.944 2.640 -1.890 1.00 0.00 19 GLU A CA 4
ATOM 3448 C C . GLU A 1 19 ? 5.957 1.588 -1.433 1.00 0.00 19 GLU A C 4
ATOM 3449 O O . GLU A 1 19 ? 5.697 0.389 -1.528 1.00 0.00 19 GLU A O 4
ATOM 3461 N N . GLU A 1 20 ? 7.089 2.075 -0.949 1.00 0.00 20 GLU A N 4
ATOM 3462 C CA . GLU A 1 20 ? 8.143 1.192 -0.477 1.00 0.00 20 GLU A CA 4
ATOM 3463 C C . GLU A 1 20 ? 7.671 0.413 0.752 1.00 0.00 20 GLU A C 4
ATOM 3464 O O . GLU A 1 20 ? 7.879 -0.796 0.842 1.00 0.00 20 GLU A O 4
ATOM 3476 N N . ALA A 1 21 ? 7.045 1.137 1.668 1.00 0.00 21 ALA A N 4
ATOM 3477 C CA . ALA A 1 21 ? 6.542 0.528 2.888 1.00 0.00 21 ALA A CA 4
ATOM 3478 C C . ALA A 1 21 ? 5.565 -0.593 2.529 1.00 0.00 21 ALA A C 4
ATOM 3479 O O . ALA A 1 21 ? 5.614 -1.674 3.112 1.00 0.00 21 ALA A O 4
ATOM 3486 N N . VAL A 1 22 ? 4.700 -0.295 1.570 1.00 0.00 22 VAL A N 4
ATOM 3487 C CA . VAL A 1 22 ? 3.712 -1.264 1.126 1.00 0.00 22 VAL A CA 4
ATOM 3488 C C . VAL A 1 22 ? 4.402 -2.337 0.280 1.00 0.00 22 VAL A C 4
ATOM 3489 O O . VAL A 1 22 ? 4.093 -3.522 0.401 1.00 0.00 22 VAL A O 4
ATOM 3502 N N . GLY A 1 23 ? 5.323 -1.884 -0.558 1.00 0.00 23 GLY A N 4
ATOM 3503 C CA . GLY A 1 23 ? 6.058 -2.790 -1.423 1.00 0.00 23 GLY A CA 4
ATOM 3504 C C . GLY A 1 23 ? 6.894 -3.774 -0.603 1.00 0.00 23 GLY A C 4
ATOM 3505 O O . GLY A 1 23 ? 7.394 -4.764 -1.135 1.00 0.00 23 GLY A O 4
ATOM 3509 N N . ARG A 1 24 ? 7.022 -3.467 0.680 1.00 0.00 24 ARG A N 4
ATOM 3510 C CA . ARG A 1 24 ? 7.789 -4.312 1.579 1.00 0.00 24 ARG A CA 4
ATOM 3511 C C . ARG A 1 24 ? 6.911 -5.437 2.128 1.00 0.00 24 ARG A C 4
ATOM 3512 O O . ARG A 1 24 ? 7.416 -6.393 2.716 1.00 0.00 24 ARG A O 4
ATOM 3533 N N . ILE A 1 25 ? 5.611 -5.287 1.918 1.00 0.00 25 ILE A N 4
ATOM 3534 C CA . ILE A 1 25 ? 4.658 -6.279 2.385 1.00 0.00 25 ILE A CA 4
ATOM 3535 C C . ILE A 1 25 ? 4.845 -7.573 1.592 1.00 0.00 25 ILE A C 4
ATOM 3536 O O . ILE A 1 25 ? 4.745 -7.574 0.366 1.00 0.00 25 ILE A O 4
ATOM 3552 N N . SER A 1 26 ? 5.114 -8.645 2.323 1.00 0.00 26 SER A N 4
ATOM 3553 C CA . SER A 1 26 ? 5.316 -9.943 1.702 1.00 0.00 26 SER A CA 4
ATOM 3554 C C . SER A 1 26 ? 4.018 -10.416 1.044 1.00 0.00 26 SER A C 4
ATOM 3555 O O . SER A 1 26 ? 3.073 -10.799 1.732 1.00 0.00 26 SER A O 4
ATOM 3563 N N . GLY A 1 27 ? 4.014 -10.376 -0.280 1.00 0.00 27 GLY A N 4
ATOM 3564 C CA . GLY A 1 27 ? 2.849 -10.795 -1.038 1.00 0.00 27 GLY A CA 4
ATOM 3565 C C . GLY A 1 27 ? 2.469 -9.746 -2.086 1.00 0.00 27 GLY A C 4
ATOM 3566 O O . GLY A 1 27 ? 1.785 -10.056 -3.060 1.00 0.00 27 GLY A O 4
ATOM 3570 N N . VAL A 1 28 ? 2.929 -8.527 -1.849 1.00 0.00 28 VAL A N 4
ATOM 3571 C CA . VAL A 1 28 ? 2.646 -7.430 -2.759 1.00 0.00 28 VAL A CA 4
ATOM 3572 C C . VAL A 1 28 ? 3.631 -7.477 -3.928 1.00 0.00 28 VAL A C 4
ATOM 3573 O O . VAL A 1 28 ? 4.843 -7.417 -3.726 1.00 0.00 28 VAL A O 4
ATOM 3586 N N . LYS A 1 29 ? 3.075 -7.582 -5.126 1.00 0.00 29 LYS A N 4
ATOM 3587 C CA . LYS A 1 29 ? 3.890 -7.637 -6.328 1.00 0.00 29 LYS A CA 4
ATOM 3588 C C . LYS A 1 29 ? 4.215 -6.213 -6.784 1.00 0.00 29 LYS A C 4
ATOM 3589 O O . LYS A 1 29 ? 5.381 -5.866 -6.962 1.00 0.00 29 LYS A O 4
ATOM 3608 N N . LYS A 1 30 ? 3.163 -5.427 -6.959 1.00 0.00 30 LYS A N 4
ATOM 3609 C CA . LYS A 1 30 ? 3.322 -4.049 -7.390 1.00 0.00 30 LYS A CA 4
ATOM 3610 C C . LYS A 1 30 ? 2.491 -3.137 -6.486 1.00 0.00 30 LYS A C 4
ATOM 3611 O O . LYS A 1 30 ? 1.476 -3.560 -5.935 1.00 0.00 30 LYS A O 4
ATOM 3630 N N . VAL A 1 31 ? 2.953 -1.901 -6.360 1.00 0.00 31 VAL A N 4
ATOM 3631 C CA . VAL A 1 31 ? 2.265 -0.925 -5.532 1.00 0.00 31 VAL A CA 4
ATOM 3632 C C . VAL A 1 31 ? 2.628 0.484 -6.004 1.00 0.00 31 VAL A C 4
ATOM 3633 O O . VAL A 1 31 ? 3.732 0.713 -6.497 1.00 0.00 31 VAL A O 4
ATOM 3646 N N . LYS A 1 32 ? 1.679 1.392 -5.837 1.00 0.00 32 LYS A N 4
ATOM 3647 C CA . LYS A 1 32 ? 1.884 2.773 -6.239 1.00 0.00 32 LYS A CA 4
ATOM 3648 C C . LYS A 1 32 ? 0.955 3.680 -5.430 1.00 0.00 32 LYS A C 4
ATOM 3649 O O . LYS A 1 32 ? 0.004 3.206 -4.811 1.00 0.00 32 LYS A O 4
ATOM 3668 N N . VAL A 1 33 ? 1.262 4.968 -5.462 1.00 0.00 33 VAL A N 4
ATOM 3669 C CA . VAL A 1 33 ? 0.466 5.946 -4.739 1.00 0.00 33 VAL A CA 4
ATOM 3670 C C . VAL A 1 33 ? 0.270 7.185 -5.614 1.00 0.00 33 VAL A C 4
ATOM 3671 O O . VAL A 1 33 ? 1.188 7.604 -6.318 1.00 0.00 33 VAL A O 4
ATOM 3684 N N . GLN A 1 34 ? -0.932 7.738 -5.541 1.00 0.00 34 GLN A N 4
ATOM 3685 C CA . GLN A 1 34 ? -1.260 8.921 -6.318 1.00 0.00 34 GLN A CA 4
ATOM 3686 C C . GLN A 1 34 ? -1.619 10.083 -5.389 1.00 0.00 34 GLN A C 4
ATOM 3687 O O . GLN A 1 34 ? -2.549 9.980 -4.591 1.00 0.00 34 GLN A O 4
ATOM 3701 N N . LEU A 1 35 ? -0.862 11.162 -5.524 1.00 0.00 35 LEU A N 4
ATOM 3702 C CA . LEU A 1 35 ? -1.089 12.342 -4.708 1.00 0.00 35 LEU A CA 4
ATOM 3703 C C . LEU A 1 35 ? -2.444 12.955 -5.070 1.00 0.00 35 LEU A C 4
ATOM 3704 O O . LEU A 1 35 ? -3.232 13.293 -4.188 1.00 0.00 35 LEU A O 4
ATOM 3720 N N . LYS A 1 36 ? -2.673 13.080 -6.369 1.00 0.00 36 LYS A N 4
ATOM 3721 C CA . LYS A 1 36 ? -3.918 13.646 -6.858 1.00 0.00 36 LYS A CA 4
ATOM 3722 C C . LYS A 1 36 ? -4.977 12.545 -6.939 1.00 0.00 36 LYS A C 4
ATOM 3723 O O . LYS A 1 36 ? -5.737 12.479 -7.905 1.00 0.00 36 LYS A O 4
ATOM 3742 N N . LYS A 1 37 ? -4.993 11.707 -5.913 1.00 0.00 37 LYS A N 4
ATOM 3743 C CA . LYS A 1 37 ? -5.946 10.611 -5.856 1.00 0.00 37 LYS A CA 4
ATOM 3744 C C . LYS A 1 37 ? -6.344 10.362 -4.400 1.00 0.00 37 LYS A C 4
ATOM 3745 O O . LYS A 1 37 ? -7.509 10.099 -4.108 1.00 0.00 37 LYS A O 4
ATOM 3764 N N . GLU A 1 38 ? -5.353 10.454 -3.526 1.00 0.00 38 GLU A N 4
ATOM 3765 C CA . GLU A 1 38 ? -5.585 10.242 -2.107 1.00 0.00 38 GLU A CA 4
ATOM 3766 C C . GLU A 1 38 ? -5.863 8.763 -1.830 1.00 0.00 38 GLU A C 4
ATOM 3767 O O . GLU A 1 38 ? -6.578 8.428 -0.887 1.00 0.00 38 GLU A O 4
ATOM 3779 N N . LYS A 1 39 ? -5.283 7.917 -2.669 1.00 0.00 39 LYS A N 4
ATOM 3780 C CA . LYS A 1 39 ? -5.459 6.482 -2.527 1.00 0.00 39 LYS A CA 4
ATOM 3781 C C . LYS A 1 39 ? -4.269 5.761 -3.163 1.00 0.00 39 LYS A C 4
ATOM 3782 O O . LYS A 1 39 ? -3.800 6.152 -4.230 1.00 0.00 39 LYS A O 4
ATOM 3801 N N . ALA A 1 40 ? -3.814 4.720 -2.480 1.00 0.00 40 ALA A N 4
ATOM 3802 C CA . ALA A 1 40 ? -2.688 3.941 -2.964 1.00 0.00 40 ALA A CA 4
ATOM 3803 C C . ALA A 1 40 ? -3.205 2.655 -3.613 1.00 0.00 40 ALA A C 4
ATOM 3804 O O . ALA A 1 40 ? -4.101 2.003 -3.080 1.00 0.00 40 ALA A O 4
ATOM 3811 N N . VAL A 1 41 ? -2.617 2.328 -4.754 1.00 0.00 41 VAL A N 4
ATOM 3812 C CA . VAL A 1 41 ? -3.006 1.132 -5.481 1.00 0.00 41 VAL A CA 4
ATOM 3813 C C . VAL A 1 41 ? -1.950 0.046 -5.271 1.00 0.00 41 VAL A C 4
ATOM 3814 O O . VAL A 1 41 ? -0.758 0.291 -5.452 1.00 0.00 41 VAL A O 4
ATOM 3827 N N . VAL A 1 42 ? -2.424 -1.132 -4.893 1.00 0.00 42 VAL A N 4
ATOM 3828 C CA . VAL A 1 42 ? -1.535 -2.256 -4.656 1.00 0.00 42 VAL A CA 4
ATOM 3829 C C . VAL A 1 42 ? -1.909 -3.403 -5.597 1.00 0.00 42 VAL A C 4
ATOM 3830 O O . VAL A 1 42 ? -3.058 -3.513 -6.022 1.00 0.00 42 VAL A O 4
ATOM 3843 N N . LYS A 1 43 ? -0.917 -4.229 -5.895 1.00 0.00 43 LYS A N 4
ATOM 3844 C CA . LYS A 1 43 ? -1.127 -5.364 -6.778 1.00 0.00 43 LYS A CA 4
ATOM 3845 C C . LYS A 1 43 ? -0.644 -6.640 -6.085 1.00 0.00 43 LYS A C 4
ATOM 3846 O O . LYS A 1 43 ? 0.334 -7.250 -6.513 1.00 0.00 43 LYS A O 4
ATOM 3865 N N . PHE A 1 44 ? -1.353 -7.005 -5.027 1.00 0.00 44 PHE A N 4
ATOM 3866 C CA . PHE A 1 44 ? -1.009 -8.197 -4.271 1.00 0.00 44 PHE A CA 4
ATOM 3867 C C . PHE A 1 44 ? -2.101 -9.260 -4.396 1.00 0.00 44 PHE A C 4
ATOM 3868 O O . PHE A 1 44 ? -2.935 -9.195 -5.299 1.00 0.00 44 PHE A O 4
ATOM 3885 N N . ASP A 1 45 ? -2.062 -10.215 -3.478 1.00 0.00 45 ASP A N 4
ATOM 3886 C CA . ASP A 1 45 ? -3.039 -11.290 -3.475 1.00 0.00 45 ASP A CA 4
ATOM 3887 C C . ASP A 1 45 ? -3.393 -11.647 -2.030 1.00 0.00 45 ASP A C 4
ATOM 3888 O O . ASP A 1 45 ? -2.530 -11.635 -1.154 1.00 0.00 45 ASP A O 4
ATOM 3897 N N . GLU A 1 46 ? -4.665 -11.957 -1.825 1.00 0.00 46 GLU A N 4
ATOM 3898 C CA . GLU A 1 46 ? -5.145 -12.316 -0.502 1.00 0.00 46 GLU A CA 4
ATOM 3899 C C . GLU A 1 46 ? -4.661 -13.718 -0.125 1.00 0.00 46 GLU A C 4
ATOM 3900 O O . GLU A 1 46 ? -4.829 -14.152 1.014 1.00 0.00 46 GLU A O 4
ATOM 3912 N N . ALA A 1 47 ? -4.070 -14.389 -1.103 1.00 0.00 47 ALA A N 4
ATOM 3913 C CA . ALA A 1 47 ? -3.561 -15.733 -0.888 1.00 0.00 47 ALA A CA 4
ATOM 3914 C C . ALA A 1 47 ? -2.148 -15.651 -0.308 1.00 0.00 47 ALA A C 4
ATOM 3915 O O . ALA A 1 47 ? -1.484 -16.672 -0.135 1.00 0.00 47 ALA A O 4
ATOM 3922 N N . ASN A 1 48 ? -1.728 -14.427 -0.024 1.00 0.00 48 ASN A N 4
ATOM 3923 C CA . ASN A 1 48 ? -0.406 -14.199 0.533 1.00 0.00 48 ASN A CA 4
ATOM 3924 C C . ASN A 1 48 ? -0.479 -13.072 1.565 1.00 0.00 48 ASN A C 4
ATOM 3925 O O . ASN A 1 48 ? -0.045 -13.240 2.704 1.00 0.00 48 ASN A O 4
ATOM 3936 N N . VAL A 1 49 ? -1.032 -11.949 1.131 1.00 0.00 49 VAL A N 4
ATOM 3937 C CA . VAL A 1 49 ? -1.168 -10.796 2.003 1.00 0.00 49 VAL A CA 4
ATOM 3938 C C . VAL A 1 49 ? -2.542 -10.158 1.789 1.00 0.00 49 VAL A C 4
ATOM 3939 O O . VAL A 1 49 ? -3.098 -10.227 0.694 1.00 0.00 49 VAL A O 4
ATOM 3952 N N . GLN A 1 50 ? -3.051 -9.553 2.852 1.00 0.00 50 GLN A N 4
ATOM 3953 C CA . GLN A 1 50 ? -4.349 -8.904 2.794 1.00 0.00 50 GLN A CA 4
ATOM 3954 C C . GLN A 1 50 ? -4.183 -7.383 2.794 1.00 0.00 50 GLN A C 4
ATOM 3955 O O . GLN A 1 50 ? -3.293 -6.852 3.458 1.00 0.00 50 GLN A O 4
ATOM 3969 N N . ALA A 1 51 ? -5.053 -6.724 2.043 1.00 0.00 51 ALA A N 4
ATOM 3970 C CA . ALA A 1 51 ? -5.014 -5.275 1.949 1.00 0.00 51 ALA A CA 4
ATOM 3971 C C . ALA A 1 51 ? -5.138 -4.673 3.350 1.00 0.00 51 ALA A C 4
ATOM 3972 O O . ALA A 1 51 ? -4.418 -3.736 3.693 1.00 0.00 51 ALA A O 4
ATOM 3979 N N . THR A 1 52 ? -6.055 -5.236 4.122 1.00 0.00 52 THR A N 4
ATOM 3980 C CA . THR A 1 52 ? -6.282 -4.767 5.479 1.00 0.00 52 THR A CA 4
ATOM 3981 C C . THR A 1 52 ? -4.954 -4.637 6.227 1.00 0.00 52 THR A C 4
ATOM 3982 O O . THR A 1 52 ? -4.732 -3.660 6.940 1.00 0.00 52 THR A O 4
ATOM 3993 N N . GLU A 1 53 ? -4.105 -5.637 6.038 1.00 0.00 53 GLU A N 4
ATOM 3994 C CA . GLU A 1 53 ? -2.805 -5.646 6.687 1.00 0.00 53 GLU A CA 4
ATOM 3995 C C . GLU A 1 53 ? -1.936 -4.506 6.152 1.00 0.00 53 GLU A C 4
ATOM 3996 O O . GLU A 1 53 ? -1.185 -3.887 6.905 1.00 0.00 53 GLU A O 4
ATOM 4008 N N . ILE A 1 54 ? -2.068 -4.262 4.856 1.00 0.00 54 ILE A N 4
ATOM 4009 C CA . ILE A 1 54 ? -1.305 -3.206 4.212 1.00 0.00 54 ILE A CA 4
ATOM 4010 C C . ILE A 1 54 ? -1.648 -1.865 4.862 1.00 0.00 54 ILE A C 4
ATOM 4011 O O . ILE A 1 54 ? -0.774 -1.021 5.054 1.00 0.00 54 ILE A O 4
ATOM 4027 N N . CYS A 1 55 ? -2.925 -1.709 5.183 1.00 0.00 55 CYS A N 4
ATOM 4028 C CA . CYS A 1 55 ? -3.395 -0.484 5.808 1.00 0.00 55 CYS A CA 4
ATOM 4029 C C . CYS A 1 55 ? -2.618 -0.280 7.110 1.00 0.00 55 CYS A C 4
ATOM 4030 O O . CYS A 1 55 ? -2.210 0.837 7.425 1.00 0.00 55 CYS A O 4
ATOM 4038 N N . GLN A 1 56 ? -2.437 -1.376 7.832 1.00 0.00 56 GLN A N 4
ATOM 4039 C CA . GLN A 1 56 ? -1.717 -1.331 9.093 1.00 0.00 56 GLN A CA 4
ATOM 4040 C C . GLN A 1 56 ? -0.268 -0.896 8.861 1.00 0.00 56 GLN A C 4
ATOM 4041 O O . GLN A 1 56 ? 0.269 -0.089 9.618 1.00 0.00 56 GLN A O 4
ATOM 4055 N N . ALA A 1 57 ? 0.322 -1.450 7.813 1.00 0.00 57 ALA A N 4
ATOM 4056 C CA . ALA A 1 57 ? 1.698 -1.129 7.472 1.00 0.00 57 ALA A CA 4
ATOM 4057 C C . ALA A 1 57 ? 1.807 0.366 7.163 1.00 0.00 57 ALA A C 4
ATOM 4058 O O . ALA A 1 57 ? 2.784 1.011 7.538 1.00 0.00 57 ALA A O 4
ATOM 4065 N N . ILE A 1 58 ? 0.790 0.872 6.480 1.00 0.00 58 ILE A N 4
ATOM 4066 C CA . ILE A 1 58 ? 0.759 2.278 6.116 1.00 0.00 58 ILE A CA 4
ATOM 4067 C C . ILE A 1 58 ? 0.608 3.125 7.381 1.00 0.00 58 ILE A C 4
ATOM 4068 O O . ILE A 1 58 ? 1.367 4.069 7.595 1.00 0.00 58 ILE A O 4
ATOM 4084 N N . ASN A 1 59 ? -0.377 2.757 8.187 1.00 0.00 59 ASN A N 4
ATOM 4085 C CA . ASN A 1 59 ? -0.638 3.471 9.425 1.00 0.00 59 ASN A CA 4
ATOM 4086 C C . ASN A 1 59 ? 0.549 3.288 10.374 1.00 0.00 59 ASN A C 4
ATOM 4087 O O . ASN A 1 59 ? 0.809 4.142 11.220 1.00 0.00 59 ASN A O 4
ATOM 4098 N N . GLU A 1 60 ? 1.236 2.169 10.201 1.00 0.00 60 GLU A N 4
ATOM 4099 C CA . GLU A 1 60 ? 2.389 1.863 11.031 1.00 0.00 60 GLU A CA 4
ATOM 4100 C C . GLU A 1 60 ? 3.508 2.876 10.780 1.00 0.00 60 GLU A C 4
ATOM 4101 O O . GLU A 1 60 ? 4.497 2.907 11.510 1.00 0.00 60 GLU A O 4
ATOM 4113 N N . LEU A 1 61 ? 3.313 3.681 9.745 1.00 0.00 61 LEU A N 4
ATOM 4114 C CA . LEU A 1 61 ? 4.293 4.692 9.389 1.00 0.00 61 LEU A CA 4
ATOM 4115 C C . LEU A 1 61 ? 4.103 5.918 10.285 1.00 0.00 61 LEU A C 4
ATOM 4116 O O . LEU A 1 61 ? 4.875 6.135 11.218 1.00 0.00 61 LEU A O 4
ATOM 4132 N N . GLY A 1 62 ? 3.071 6.687 9.971 1.00 0.00 62 GLY A N 4
ATOM 4133 C CA . GLY A 1 62 ? 2.770 7.885 10.736 1.00 0.00 62 GLY A CA 4
ATOM 4134 C C . GLY A 1 62 ? 1.758 8.765 10.000 1.00 0.00 62 GLY A C 4
ATOM 4135 O O . GLY A 1 62 ? 1.878 9.990 10.002 1.00 0.00 62 GLY A O 4
ATOM 4139 N N . TYR A 1 63 ? 0.784 8.108 9.389 1.00 0.00 63 TYR A N 4
ATOM 4140 C CA . TYR A 1 63 ? -0.248 8.815 8.650 1.00 0.00 63 TYR A CA 4
ATOM 4141 C C . TYR A 1 63 ? -1.598 8.107 8.779 1.00 0.00 63 TYR A C 4
ATOM 4142 O O . TYR A 1 63 ? -1.716 7.113 9.494 1.00 0.00 63 TYR A O 4
ATOM 4160 N N . GLN A 1 64 ? -2.583 8.646 8.075 1.00 0.00 64 GLN A N 4
ATOM 4161 C CA . GLN A 1 64 ? -3.920 8.078 8.102 1.00 0.00 64 GLN A CA 4
ATOM 4162 C C . GLN A 1 64 ? -4.204 7.327 6.799 1.00 0.00 64 GLN A C 4
ATOM 4163 O O . GLN A 1 64 ? -4.202 7.922 5.723 1.00 0.00 64 GLN A O 4
ATOM 4177 N N . ALA A 1 65 ? -4.441 6.031 6.940 1.00 0.00 65 ALA A N 4
ATOM 4178 C CA . ALA A 1 65 ? -4.725 5.193 5.788 1.00 0.00 65 ALA A CA 4
ATOM 4179 C C . ALA A 1 65 ? -5.936 4.308 6.092 1.00 0.00 65 ALA A C 4
ATOM 4180 O O . ALA A 1 65 ? -6.166 3.940 7.243 1.00 0.00 65 ALA A O 4
ATOM 4187 N N . GLU A 1 66 ? -6.678 3.993 5.041 1.00 0.00 66 GLU A N 4
ATOM 4188 C CA . GLU A 1 66 ? -7.859 3.158 5.182 1.00 0.00 66 GLU A CA 4
ATOM 4189 C C . GLU A 1 66 ? -8.166 2.446 3.863 1.00 0.00 66 GLU A C 4
ATOM 4190 O O . GLU A 1 66 ? -8.200 3.076 2.807 1.00 0.00 66 GLU A O 4
ATOM 4202 N N . VAL A 1 67 ? -8.383 1.144 3.966 1.00 0.00 67 VAL A N 4
ATOM 4203 C CA . VAL A 1 67 ? -8.686 0.340 2.795 1.00 0.00 67 VAL A CA 4
ATOM 4204 C C . VAL A 1 67 ? -10.073 0.716 2.269 1.00 0.00 67 VAL A C 4
ATOM 4205 O O . VAL A 1 67 ? -11.059 0.647 3.001 1.00 0.00 67 VAL A O 4
ATOM 4218 N N . ILE A 1 68 ? -10.104 1.106 1.003 1.00 0.00 68 ILE A N 4
ATOM 4219 C CA . ILE A 1 68 ? -11.354 1.494 0.370 1.00 0.00 68 ILE A CA 4
ATOM 4220 C C . ILE A 1 68 ? -11.679 0.508 -0.753 1.00 0.00 68 ILE A C 4
ATOM 4221 O O . ILE A 1 68 ? -12.090 -0.622 -0.493 1.00 0.00 68 ILE A O 4
ATOM 4237 N N . ALA A 1 1 ? -7.386 -5.489 -7.872 1.00 0.00 1 ALA A N 5
ATOM 4238 C CA . ALA A 1 1 ? -6.701 -5.600 -6.595 1.00 0.00 1 ALA A CA 5
ATOM 4239 C C . ALA A 1 1 ? -7.474 -4.811 -5.536 1.00 0.00 1 ALA A C 5
ATOM 4240 O O . ALA A 1 1 ? -8.703 -4.846 -5.506 1.00 0.00 1 ALA A O 5
ATOM 4247 N N . GLN A 1 2 ? -6.722 -4.120 -4.693 1.00 0.00 2 GLN A N 5
ATOM 4248 C CA . GLN A 1 2 ? -7.321 -3.324 -3.635 1.00 0.00 2 GLN A CA 5
ATOM 4249 C C . GLN A 1 2 ? -6.568 -2.002 -3.473 1.00 0.00 2 GLN A C 5
ATOM 4250 O O . GLN A 1 2 ? -5.355 -1.948 -3.666 1.00 0.00 2 GLN A O 5
ATOM 4264 N N . GLU A 1 3 ? -7.319 -0.970 -3.120 1.00 0.00 3 GLU A N 5
ATOM 4265 C CA . GLU A 1 3 ? -6.738 0.348 -2.930 1.00 0.00 3 GLU A CA 5
ATOM 4266 C C . GLU A 1 3 ? -7.188 0.939 -1.592 1.00 0.00 3 GLU A C 5
ATOM 4267 O O . GLU A 1 3 ? -8.254 0.594 -1.084 1.00 0.00 3 GLU A O 5
ATOM 4279 N N . PHE A 1 4 ? -6.353 1.820 -1.060 1.00 0.00 4 PHE A N 5
ATOM 4280 C CA . PHE A 1 4 ? -6.652 2.462 0.209 1.00 0.00 4 PHE A CA 5
ATOM 4281 C C . PHE A 1 4 ? -6.525 3.983 0.097 1.00 0.00 4 PHE A C 5
ATOM 4282 O O . PHE A 1 4 ? -5.697 4.486 -0.661 1.00 0.00 4 PHE A O 5
ATOM 4299 N N . SER A 1 5 ? -7.357 4.672 0.864 1.00 0.00 5 SER A N 5
ATOM 4300 C CA . SER A 1 5 ? -7.348 6.125 0.860 1.00 0.00 5 SER A CA 5
ATOM 4301 C C . SER A 1 5 ? -6.574 6.646 2.073 1.00 0.00 5 SER A C 5
ATOM 4302 O O . SER A 1 5 ? -6.839 6.242 3.204 1.00 0.00 5 SER A O 5
ATOM 4310 N N . VAL A 1 6 ? -5.632 7.536 1.796 1.00 0.00 6 VAL A N 5
ATOM 4311 C CA . VAL A 1 6 ? -4.818 8.116 2.850 1.00 0.00 6 VAL A CA 5
ATOM 4312 C C . VAL A 1 6 ? -5.301 9.540 3.136 1.00 0.00 6 VAL A C 5
ATOM 4313 O O . VAL A 1 6 ? -5.697 10.260 2.221 1.00 0.00 6 VAL A O 5
ATOM 4326 N N . LYS A 1 7 ? -5.250 9.903 4.409 1.00 0.00 7 LYS A N 5
ATOM 4327 C CA . LYS A 1 7 ? -5.677 11.228 4.827 1.00 0.00 7 LYS A CA 5
ATOM 4328 C C . LYS A 1 7 ? -4.776 11.715 5.963 1.00 0.00 7 LYS A C 5
ATOM 4329 O O . LYS A 1 7 ? -5.258 12.282 6.943 1.00 0.00 7 LYS A O 5
ATOM 4348 N N . GLY A 1 8 ? -3.484 11.475 5.795 1.00 0.00 8 GLY A N 5
ATOM 4349 C CA . GLY A 1 8 ? -2.511 11.882 6.794 1.00 0.00 8 GLY A CA 5
ATOM 4350 C C . GLY A 1 8 ? -1.110 11.984 6.187 1.00 0.00 8 GLY A C 5
ATOM 4351 O O . GLY A 1 8 ? -0.112 11.894 6.900 1.00 0.00 8 GLY A O 5
ATOM 4355 N N . MET A 1 9 ? -1.082 12.172 4.875 1.00 0.00 9 MET A N 5
ATOM 4356 C CA . MET A 1 9 ? 0.180 12.287 4.163 1.00 0.00 9 MET A CA 5
ATOM 4357 C C . MET A 1 9 ? 0.836 13.644 4.427 1.00 0.00 9 MET A C 5
ATOM 4358 O O . MET A 1 9 ? 0.151 14.624 4.715 1.00 0.00 9 MET A O 5
ATOM 4372 N N . SER A 1 10 ? 2.157 13.658 4.320 1.00 0.00 10 SER A N 5
ATOM 4373 C CA . SER A 1 10 ? 2.913 14.878 4.543 1.00 0.00 10 SER A CA 5
ATOM 4374 C C . SER A 1 10 ? 3.545 15.349 3.232 1.00 0.00 10 SER A C 5
ATOM 4375 O O . SER A 1 10 ? 3.861 16.528 3.080 1.00 0.00 10 SER A O 5
ATOM 4383 N N . CYS A 1 11 ? 3.710 14.404 2.318 1.00 0.00 11 CYS A N 5
ATOM 4384 C CA . CYS A 1 11 ? 4.298 14.708 1.025 1.00 0.00 11 CYS A CA 5
ATOM 4385 C C . CYS A 1 11 ? 5.819 14.605 1.152 1.00 0.00 11 CYS A C 5
ATOM 4386 O O . CYS A 1 11 ? 6.326 13.949 2.061 1.00 0.00 11 CYS A O 5
ATOM 4394 N N . ASN A 1 12 ? 6.505 15.262 0.229 1.00 0.00 12 ASN A N 5
ATOM 4395 C CA . ASN A 1 12 ? 7.958 15.252 0.227 1.00 0.00 12 ASN A CA 5
ATOM 4396 C C . ASN A 1 12 ? 8.454 13.934 -0.371 1.00 0.00 12 ASN A C 5
ATOM 4397 O O . ASN A 1 12 ? 9.046 13.921 -1.449 1.00 0.00 12 ASN A O 5
ATOM 4408 N N . HIS A 1 13 ? 8.193 12.857 0.355 1.00 0.00 13 HIS A N 5
ATOM 4409 C CA . HIS A 1 13 ? 8.605 11.537 -0.090 1.00 0.00 13 HIS A CA 5
ATOM 4410 C C . HIS A 1 13 ? 7.737 10.473 0.586 1.00 0.00 13 HIS A C 5
ATOM 4411 O O . HIS A 1 13 ? 8.164 9.331 0.751 1.00 0.00 13 HIS A O 5
ATOM 4425 N N . CYS A 1 14 ? 6.535 10.886 0.961 1.00 0.00 14 CYS A N 5
ATOM 4426 C CA . CYS A 1 14 ? 5.604 9.983 1.615 1.00 0.00 14 CYS A CA 5
ATOM 4427 C C . CYS A 1 14 ? 5.196 8.903 0.612 1.00 0.00 14 CYS A C 5
ATOM 4428 O O . CYS A 1 14 ? 5.354 7.713 0.876 1.00 0.00 14 CYS A O 5
ATOM 4436 N N . VAL A 1 15 ? 4.677 9.358 -0.520 1.00 0.00 15 VAL A N 5
ATOM 4437 C CA . VAL A 1 15 ? 4.244 8.446 -1.565 1.00 0.00 15 VAL A CA 5
ATOM 4438 C C . VAL A 1 15 ? 5.271 7.321 -1.711 1.00 0.00 15 VAL A C 5
ATOM 4439 O O . VAL A 1 15 ? 4.911 6.145 -1.733 1.00 0.00 15 VAL A O 5
ATOM 4452 N N . ALA A 1 16 ? 6.531 7.722 -1.807 1.00 0.00 16 ALA A N 5
ATOM 4453 C CA . ALA A 1 16 ? 7.612 6.762 -1.951 1.00 0.00 16 ALA A CA 5
ATOM 4454 C C . ALA A 1 16 ? 7.710 5.916 -0.679 1.00 0.00 16 ALA A C 5
ATOM 4455 O O . ALA A 1 16 ? 7.753 4.689 -0.748 1.00 0.00 16 ALA A O 5
ATOM 4462 N N . ARG A 1 17 ? 7.743 6.607 0.451 1.00 0.00 17 ARG A N 5
ATOM 4463 C CA . ARG A 1 17 ? 7.836 5.934 1.736 1.00 0.00 17 ARG A CA 5
ATOM 4464 C C . ARG A 1 17 ? 6.724 4.891 1.870 1.00 0.00 17 ARG A C 5
ATOM 4465 O O . ARG A 1 17 ? 6.980 3.753 2.261 1.00 0.00 17 ARG A O 5
ATOM 4486 N N . ILE A 1 18 ? 5.514 5.316 1.538 1.00 0.00 18 ILE A N 5
ATOM 4487 C CA . ILE A 1 18 ? 4.363 4.432 1.616 1.00 0.00 18 ILE A CA 5
ATOM 4488 C C . ILE A 1 18 ? 4.492 3.339 0.554 1.00 0.00 18 ILE A C 5
ATOM 4489 O O . ILE A 1 18 ? 4.389 2.153 0.864 1.00 0.00 18 ILE A O 5
ATOM 4505 N N . GLU A 1 19 ? 4.716 3.776 -0.676 1.00 0.00 19 GLU A N 5
ATOM 4506 C CA . GLU A 1 19 ? 4.859 2.849 -1.785 1.00 0.00 19 GLU A CA 5
ATOM 4507 C C . GLU A 1 19 ? 5.916 1.791 -1.460 1.00 0.00 19 GLU A C 5
ATOM 4508 O O . GLU A 1 19 ? 5.649 0.594 -1.551 1.00 0.00 19 GLU A O 5
ATOM 4520 N N . GLU A 1 20 ? 7.093 2.272 -1.087 1.00 0.00 20 GLU A N 5
ATOM 4521 C CA . GLU A 1 20 ? 8.191 1.383 -0.747 1.00 0.00 20 GLU A CA 5
ATOM 4522 C C . GLU A 1 20 ? 7.841 0.558 0.494 1.00 0.00 20 GLU A C 5
ATOM 4523 O O . GLU A 1 20 ? 8.075 -0.649 0.527 1.00 0.00 20 GLU A O 5
ATOM 4535 N N . ALA A 1 21 ? 7.287 1.243 1.484 1.00 0.00 21 ALA A N 5
ATOM 4536 C CA . ALA A 1 21 ? 6.903 0.589 2.723 1.00 0.00 21 ALA A CA 5
ATOM 4537 C C . ALA A 1 21 ? 5.901 -0.526 2.417 1.00 0.00 21 ALA A C 5
ATOM 4538 O O . ALA A 1 21 ? 5.998 -1.620 2.970 1.00 0.00 21 ALA A O 5
ATOM 4545 N N . VAL A 1 22 ? 4.962 -0.209 1.538 1.00 0.00 22 VAL A N 5
ATOM 4546 C CA . VAL A 1 22 ? 3.943 -1.170 1.152 1.00 0.00 22 VAL A CA 5
ATOM 4547 C C . VAL A 1 22 ? 4.597 -2.316 0.376 1.00 0.00 22 VAL A C 5
ATOM 4548 O O . VAL A 1 22 ? 4.439 -3.482 0.734 1.00 0.00 22 VAL A O 5
ATOM 4561 N N . GLY A 1 23 ? 5.316 -1.943 -0.672 1.00 0.00 23 GLY A N 5
ATOM 4562 C CA . GLY A 1 23 ? 5.994 -2.925 -1.501 1.00 0.00 23 GLY A CA 5
ATOM 4563 C C . GLY A 1 23 ? 6.829 -3.881 -0.648 1.00 0.00 23 GLY A C 5
ATOM 4564 O O . GLY A 1 23 ? 7.174 -4.975 -1.092 1.00 0.00 23 GLY A O 5
ATOM 4568 N N . ARG A 1 24 ? 7.129 -3.434 0.563 1.00 0.00 24 ARG A N 5
ATOM 4569 C CA . ARG A 1 24 ? 7.917 -4.237 1.483 1.00 0.00 24 ARG A CA 5
ATOM 4570 C C . ARG A 1 24 ? 7.067 -5.370 2.061 1.00 0.00 24 ARG A C 5
ATOM 4571 O O . ARG A 1 24 ? 7.596 -6.306 2.658 1.00 0.00 24 ARG A O 5
ATOM 4592 N N . ILE A 1 25 ? 5.762 -5.248 1.864 1.00 0.00 25 ILE A N 5
ATOM 4593 C CA . ILE A 1 25 ? 4.833 -6.249 2.358 1.00 0.00 25 ILE A CA 5
ATOM 4594 C C . ILE A 1 25 ? 5.031 -7.551 1.579 1.00 0.00 25 ILE A C 5
ATOM 4595 O O . ILE A 1 25 ? 4.831 -7.589 0.366 1.00 0.00 25 ILE A O 5
ATOM 4611 N N . SER A 1 26 ? 5.423 -8.586 2.307 1.00 0.00 26 SER A N 5
ATOM 4612 C CA . SER A 1 26 ? 5.650 -9.886 1.699 1.00 0.00 26 SER A CA 5
ATOM 4613 C C . SER A 1 26 ? 4.336 -10.444 1.150 1.00 0.00 26 SER A C 5
ATOM 4614 O O . SER A 1 26 ? 3.460 -10.846 1.915 1.00 0.00 26 SER A O 5
ATOM 4622 N N . GLY A 1 27 ? 4.239 -10.451 -0.171 1.00 0.00 27 GLY A N 5
ATOM 4623 C CA . GLY A 1 27 ? 3.046 -10.953 -0.831 1.00 0.00 27 GLY A CA 5
ATOM 4624 C C . GLY A 1 27 ? 2.563 -9.978 -1.906 1.00 0.00 27 GLY A C 5
ATOM 4625 O O . GLY A 1 27 ? 1.819 -10.360 -2.808 1.00 0.00 27 GLY A O 5
ATOM 4629 N N . VAL A 1 28 ? 3.005 -8.735 -1.774 1.00 0.00 28 VAL A N 5
ATOM 4630 C CA . VAL A 1 28 ? 2.626 -7.702 -2.722 1.00 0.00 28 VAL A CA 5
ATOM 4631 C C . VAL A 1 28 ? 3.499 -7.819 -3.974 1.00 0.00 28 VAL A C 5
ATOM 4632 O O . VAL A 1 28 ? 4.725 -7.820 -3.881 1.00 0.00 28 VAL A O 5
ATOM 4645 N N . LYS A 1 29 ? 2.832 -7.915 -5.115 1.00 0.00 29 LYS A N 5
ATOM 4646 C CA . LYS A 1 29 ? 3.532 -8.032 -6.383 1.00 0.00 29 LYS A CA 5
ATOM 4647 C C . LYS A 1 29 ? 3.888 -6.635 -6.895 1.00 0.00 29 LYS A C 5
ATOM 4648 O O . LYS A 1 29 ? 5.032 -6.379 -7.265 1.00 0.00 29 LYS A O 5
ATOM 4667 N N . LYS A 1 30 ? 2.885 -5.769 -6.900 1.00 0.00 30 LYS A N 5
ATOM 4668 C CA . LYS A 1 30 ? 3.078 -4.404 -7.361 1.00 0.00 30 LYS A CA 5
ATOM 4669 C C . LYS A 1 30 ? 2.394 -3.441 -6.389 1.00 0.00 30 LYS A C 5
ATOM 4670 O O . LYS A 1 30 ? 1.507 -3.839 -5.636 1.00 0.00 30 LYS A O 5
ATOM 4689 N N . VAL A 1 31 ? 2.832 -2.191 -6.438 1.00 0.00 31 VAL A N 5
ATOM 4690 C CA . VAL A 1 31 ? 2.273 -1.168 -5.571 1.00 0.00 31 VAL A CA 5
ATOM 4691 C C . VAL A 1 31 ? 2.480 0.206 -6.213 1.00 0.00 31 VAL A C 5
ATOM 4692 O O . VAL A 1 31 ? 3.428 0.405 -6.971 1.00 0.00 31 VAL A O 5
ATOM 4705 N N . LYS A 1 32 ? 1.577 1.118 -5.885 1.00 0.00 32 LYS A N 5
ATOM 4706 C CA . LYS A 1 32 ? 1.648 2.467 -6.420 1.00 0.00 32 LYS A CA 5
ATOM 4707 C C . LYS A 1 32 ? 0.925 3.426 -5.471 1.00 0.00 32 LYS A C 5
ATOM 4708 O O . LYS A 1 32 ? 0.214 2.991 -4.566 1.00 0.00 32 LYS A O 5
ATOM 4727 N N . VAL A 1 33 ? 1.131 4.713 -5.711 1.00 0.00 33 VAL A N 5
ATOM 4728 C CA . VAL A 1 33 ? 0.508 5.736 -4.889 1.00 0.00 33 VAL A CA 5
ATOM 4729 C C . VAL A 1 33 ? 0.389 7.030 -5.697 1.00 0.00 33 VAL A C 5
ATOM 4730 O O . VAL A 1 33 ? 1.288 7.372 -6.463 1.00 0.00 33 VAL A O 5
ATOM 4743 N N . GLN A 1 34 ? -0.728 7.714 -5.498 1.00 0.00 34 GLN A N 5
ATOM 4744 C CA . GLN A 1 34 ? -0.976 8.963 -6.198 1.00 0.00 34 GLN A CA 5
ATOM 4745 C C . GLN A 1 34 ? -1.255 10.086 -5.198 1.00 0.00 34 GLN A C 5
ATOM 4746 O O . GLN A 1 34 ? -2.231 10.029 -4.451 1.00 0.00 34 GLN A O 5
ATOM 4760 N N . LEU A 1 35 ? -0.381 11.081 -5.215 1.00 0.00 35 LEU A N 5
ATOM 4761 C CA . LEU A 1 35 ? -0.521 12.216 -4.319 1.00 0.00 35 LEU A CA 5
ATOM 4762 C C . LEU A 1 35 ? -1.776 13.006 -4.695 1.00 0.00 35 LEU A C 5
ATOM 4763 O O . LEU A 1 35 ? -2.556 13.390 -3.825 1.00 0.00 35 LEU A O 5
ATOM 4779 N N . LYS A 1 36 ? -1.931 13.225 -5.992 1.00 0.00 36 LYS A N 5
ATOM 4780 C CA . LYS A 1 36 ? -3.078 13.962 -6.495 1.00 0.00 36 LYS A CA 5
ATOM 4781 C C . LYS A 1 36 ? -4.253 13.001 -6.687 1.00 0.00 36 LYS A C 5
ATOM 4782 O O . LYS A 1 36 ? -4.968 13.081 -7.684 1.00 0.00 36 LYS A O 5
ATOM 4801 N N . LYS A 1 37 ? -4.415 12.115 -5.716 1.00 0.00 37 LYS A N 5
ATOM 4802 C CA . LYS A 1 37 ? -5.491 11.139 -5.765 1.00 0.00 37 LYS A CA 5
ATOM 4803 C C . LYS A 1 37 ? -5.997 10.872 -4.346 1.00 0.00 37 LYS A C 5
ATOM 4804 O O . LYS A 1 37 ? -7.204 10.803 -4.117 1.00 0.00 37 LYS A O 5
ATOM 4823 N N . GLU A 1 38 ? -5.050 10.728 -3.432 1.00 0.00 38 GLU A N 5
ATOM 4824 C CA . GLU A 1 38 ? -5.385 10.470 -2.041 1.00 0.00 38 GLU A CA 5
ATOM 4825 C C . GLU A 1 38 ? -5.741 8.995 -1.846 1.00 0.00 38 GLU A C 5
ATOM 4826 O O . GLU A 1 38 ? -6.526 8.654 -0.962 1.00 0.00 38 GLU A O 5
ATOM 4838 N N . LYS A 1 39 ? -5.148 8.160 -2.687 1.00 0.00 39 LYS A N 5
ATOM 4839 C CA . LYS A 1 39 ? -5.394 6.729 -2.618 1.00 0.00 39 LYS A CA 5
ATOM 4840 C C . LYS A 1 39 ? -4.157 5.980 -3.118 1.00 0.00 39 LYS A C 5
ATOM 4841 O O . LYS A 1 39 ? -3.525 6.395 -4.088 1.00 0.00 39 LYS A O 5
ATOM 4860 N N . ALA A 1 40 ? -3.850 4.887 -2.434 1.00 0.00 40 ALA A N 5
ATOM 4861 C CA . ALA A 1 40 ? -2.701 4.076 -2.797 1.00 0.00 40 ALA A CA 5
ATOM 4862 C C . ALA A 1 40 ? -3.181 2.802 -3.495 1.00 0.00 40 ALA A C 5
ATOM 4863 O O . ALA A 1 40 ? -4.165 2.194 -3.076 1.00 0.00 40 ALA A O 5
ATOM 4870 N N . VAL A 1 41 ? -2.465 2.437 -4.548 1.00 0.00 41 VAL A N 5
ATOM 4871 C CA . VAL A 1 41 ? -2.806 1.246 -5.308 1.00 0.00 41 VAL A CA 5
ATOM 4872 C C . VAL A 1 41 ? -1.815 0.130 -4.972 1.00 0.00 41 VAL A C 5
ATOM 4873 O O . VAL A 1 41 ? -0.606 0.355 -4.946 1.00 0.00 41 VAL A O 5
ATOM 4886 N N . VAL A 1 42 ? -2.365 -1.050 -4.722 1.00 0.00 42 VAL A N 5
ATOM 4887 C CA . VAL A 1 42 ? -1.545 -2.201 -4.388 1.00 0.00 42 VAL A CA 5
ATOM 4888 C C . VAL A 1 42 ? -2.071 -3.430 -5.133 1.00 0.00 42 VAL A C 5
ATOM 4889 O O . VAL A 1 42 ? -3.278 -3.581 -5.313 1.00 0.00 42 VAL A O 5
ATOM 4902 N N . LYS A 1 43 ? -1.139 -4.276 -5.546 1.00 0.00 43 LYS A N 5
ATOM 4903 C CA . LYS A 1 43 ? -1.494 -5.487 -6.267 1.00 0.00 43 LYS A CA 5
ATOM 4904 C C . LYS A 1 43 ? -0.896 -6.698 -5.547 1.00 0.00 43 LYS A C 5
ATOM 4905 O O . LYS A 1 43 ? 0.267 -7.037 -5.756 1.00 0.00 43 LYS A O 5
ATOM 4924 N N . PHE A 1 44 ? -1.720 -7.316 -4.713 1.00 0.00 44 PHE A N 5
ATOM 4925 C CA . PHE A 1 44 ? -1.288 -8.482 -3.961 1.00 0.00 44 PHE A CA 5
ATOM 4926 C C . PHE A 1 44 ? -2.350 -9.582 -3.996 1.00 0.00 44 PHE A C 5
ATOM 4927 O O . PHE A 1 44 ? -3.416 -9.403 -4.585 1.00 0.00 44 PHE A O 5
ATOM 4944 N N . ASP A 1 45 ? -2.024 -10.697 -3.359 1.00 0.00 45 ASP A N 5
ATOM 4945 C CA . ASP A 1 45 ? -2.937 -11.826 -3.310 1.00 0.00 45 ASP A CA 5
ATOM 4946 C C . ASP A 1 45 ? -3.738 -11.772 -2.007 1.00 0.00 45 ASP A C 5
ATOM 4947 O O . ASP A 1 45 ? -3.162 -11.720 -0.922 1.00 0.00 45 ASP A O 5
ATOM 4956 N N . GLU A 1 46 ? -5.054 -11.786 -2.159 1.00 0.00 46 GLU A N 5
ATOM 4957 C CA . GLU A 1 46 ? -5.940 -11.740 -1.008 1.00 0.00 46 GLU A CA 5
ATOM 4958 C C . GLU A 1 46 ? -5.986 -13.104 -0.317 1.00 0.00 46 GLU A C 5
ATOM 4959 O O . GLU A 1 46 ? -6.603 -13.251 0.736 1.00 0.00 46 GLU A O 5
ATOM 4971 N N . ALA A 1 47 ? -5.324 -14.069 -0.939 1.00 0.00 47 ALA A N 5
ATOM 4972 C CA . ALA A 1 47 ? -5.281 -15.416 -0.398 1.00 0.00 47 ALA A CA 5
ATOM 4973 C C . ALA A 1 47 ? -4.191 -15.497 0.674 1.00 0.00 47 ALA A C 5
ATOM 4974 O O . ALA A 1 47 ? -4.322 -16.243 1.642 1.00 0.00 47 ALA A O 5
ATOM 4981 N N . ASN A 1 48 ? -3.141 -14.717 0.463 1.00 0.00 48 ASN A N 5
ATOM 4982 C CA . ASN A 1 48 ? -2.029 -14.690 1.399 1.00 0.00 48 ASN A CA 5
ATOM 4983 C C . ASN A 1 48 ? -2.056 -13.374 2.179 1.00 0.00 48 ASN A C 5
ATOM 4984 O O . ASN A 1 48 ? -2.353 -13.362 3.372 1.00 0.00 48 ASN A O 5
ATOM 4995 N N . VAL A 1 49 ? -1.742 -12.299 1.472 1.00 0.00 49 VAL A N 5
ATOM 4996 C CA . VAL A 1 49 ? -1.726 -10.980 2.083 1.00 0.00 49 VAL A CA 5
ATOM 4997 C C . VAL A 1 49 ? -3.119 -10.357 1.977 1.00 0.00 49 VAL A C 5
ATOM 4998 O O . VAL A 1 49 ? -3.891 -10.702 1.084 1.00 0.00 49 VAL A O 5
ATOM 5011 N N . GLN A 1 50 ? -3.399 -9.450 2.901 1.00 0.00 50 GLN A N 5
ATOM 5012 C CA . GLN A 1 50 ? -4.685 -8.776 2.923 1.00 0.00 50 GLN A CA 5
ATOM 5013 C C . GLN A 1 50 ? -4.489 -7.260 2.991 1.00 0.00 50 GLN A C 5
ATOM 5014 O O . GLN A 1 50 ? -3.448 -6.784 3.441 1.00 0.00 50 GLN A O 5
ATOM 5028 N N . ALA A 1 51 ? -5.506 -6.542 2.536 1.00 0.00 51 ALA A N 5
ATOM 5029 C CA . ALA A 1 51 ? -5.458 -5.090 2.539 1.00 0.00 51 ALA A CA 5
ATOM 5030 C C . ALA A 1 51 ? -5.205 -4.596 3.964 1.00 0.00 51 ALA A C 5
ATOM 5031 O O . ALA A 1 51 ? -4.488 -3.616 4.167 1.00 0.00 51 ALA A O 5
ATOM 5038 N N . THR A 1 52 ? -5.805 -5.296 4.915 1.00 0.00 52 THR A N 5
ATOM 5039 C CA . THR A 1 52 ? -5.653 -4.940 6.316 1.00 0.00 52 THR A CA 5
ATOM 5040 C C . THR A 1 52 ? -4.172 -4.804 6.674 1.00 0.00 52 THR A C 5
ATOM 5041 O O . THR A 1 52 ? -3.774 -3.843 7.330 1.00 0.00 52 THR A O 5
ATOM 5052 N N . GLU A 1 53 ? -3.396 -5.781 6.227 1.00 0.00 53 GLU A N 5
ATOM 5053 C CA . GLU A 1 53 ? -1.968 -5.783 6.492 1.00 0.00 53 GLU A CA 5
ATOM 5054 C C . GLU A 1 53 ? -1.292 -4.618 5.766 1.00 0.00 53 GLU A C 5
ATOM 5055 O O . GLU A 1 53 ? -0.404 -3.970 6.318 1.00 0.00 53 GLU A O 5
ATOM 5067 N N . ILE A 1 54 ? -1.738 -4.387 4.541 1.00 0.00 54 ILE A N 5
ATOM 5068 C CA . ILE A 1 54 ? -1.188 -3.311 3.734 1.00 0.00 54 ILE A CA 5
ATOM 5069 C C . ILE A 1 54 ? -1.528 -1.968 4.382 1.00 0.00 54 ILE A C 5
ATOM 5070 O O . ILE A 1 54 ? -0.701 -1.057 4.404 1.00 0.00 54 ILE A O 5
ATOM 5086 N N . CYS A 1 55 ? -2.748 -1.886 4.894 1.00 0.00 55 CYS A N 5
ATOM 5087 C CA . CYS A 1 55 ? -3.208 -0.669 5.541 1.00 0.00 55 CYS A CA 5
ATOM 5088 C C . CYS A 1 55 ? -2.388 -0.463 6.816 1.00 0.00 55 CYS A C 5
ATOM 5089 O O . CYS A 1 55 ? -1.945 0.648 7.101 1.00 0.00 55 CYS A O 5
ATOM 5097 N N . GLN A 1 56 ? -2.212 -1.552 7.550 1.00 0.00 56 GLN A N 5
ATOM 5098 C CA . GLN A 1 56 ? -1.453 -1.505 8.788 1.00 0.00 56 GLN A CA 5
ATOM 5099 C C . GLN A 1 56 ? -0.038 -0.986 8.525 1.00 0.00 56 GLN A C 5
ATOM 5100 O O . GLN A 1 56 ? 0.427 -0.071 9.202 1.00 0.00 56 GLN A O 5
ATOM 5114 N N . ALA A 1 57 ? 0.606 -1.593 7.539 1.00 0.00 57 ALA A N 5
ATOM 5115 C CA . ALA A 1 57 ? 1.959 -1.203 7.177 1.00 0.00 57 ALA A CA 5
ATOM 5116 C C . ALA A 1 57 ? 2.012 0.313 6.977 1.00 0.00 57 ALA A C 5
ATOM 5117 O O . ALA A 1 57 ? 3.030 0.944 7.255 1.00 0.00 57 ALA A O 5
ATOM 5124 N N . ILE A 1 58 ? 0.902 0.853 6.495 1.00 0.00 58 ILE A N 5
ATOM 5125 C CA . ILE A 1 58 ? 0.809 2.283 6.254 1.00 0.00 58 ILE A CA 5
ATOM 5126 C C . ILE A 1 58 ? 0.693 3.015 7.593 1.00 0.00 58 ILE A C 5
ATOM 5127 O O . ILE A 1 58 ? 1.586 3.771 7.970 1.00 0.00 58 ILE A O 5
ATOM 5143 N N . ASN A 1 59 ? -0.415 2.764 8.274 1.00 0.00 59 ASN A N 5
ATOM 5144 C CA . ASN A 1 59 ? -0.660 3.390 9.563 1.00 0.00 59 ASN A CA 5
ATOM 5145 C C . ASN A 1 59 ? 0.542 3.147 10.478 1.00 0.00 59 ASN A C 5
ATOM 5146 O O . ASN A 1 59 ? 0.807 3.937 11.383 1.00 0.00 59 ASN A O 5
ATOM 5157 N N . GLU A 1 60 ? 1.237 2.051 10.212 1.00 0.00 60 GLU A N 5
ATOM 5158 C CA . GLU A 1 60 ? 2.404 1.695 11.001 1.00 0.00 60 GLU A CA 5
ATOM 5159 C C . GLU A 1 60 ? 3.508 2.738 10.816 1.00 0.00 60 GLU A C 5
ATOM 5160 O O . GLU A 1 60 ? 4.494 2.740 11.551 1.00 0.00 60 GLU A O 5
ATOM 5172 N N . LEU A 1 61 ? 3.306 3.599 9.829 1.00 0.00 61 LEU A N 5
ATOM 5173 C CA . LEU A 1 61 ? 4.272 4.644 9.539 1.00 0.00 61 LEU A CA 5
ATOM 5174 C C . LEU A 1 61 ? 4.015 5.840 10.457 1.00 0.00 61 LEU A C 5
ATOM 5175 O O . LEU A 1 61 ? 4.740 6.049 11.428 1.00 0.00 61 LEU A O 5
ATOM 5191 N N . GLY A 1 62 ? 2.979 6.595 10.118 1.00 0.00 62 GLY A N 5
ATOM 5192 C CA . GLY A 1 62 ? 2.617 7.764 10.900 1.00 0.00 62 GLY A CA 5
ATOM 5193 C C . GLY A 1 62 ? 1.627 8.648 10.139 1.00 0.00 62 GLY A C 5
ATOM 5194 O O . GLY A 1 62 ? 1.727 9.873 10.177 1.00 0.00 62 GLY A O 5
ATOM 5198 N N . TYR A 1 63 ? 0.694 7.991 9.465 1.00 0.00 63 TYR A N 5
ATOM 5199 C CA . TYR A 1 63 ? -0.313 8.702 8.696 1.00 0.00 63 TYR A CA 5
ATOM 5200 C C . TYR A 1 63 ? -1.657 7.973 8.747 1.00 0.00 63 TYR A C 5
ATOM 5201 O O . TYR A 1 63 ? -1.810 6.995 9.478 1.00 0.00 63 TYR A O 5
ATOM 5219 N N . GLN A 1 64 ? -2.598 8.477 7.961 1.00 0.00 64 GLN A N 5
ATOM 5220 C CA . GLN A 1 64 ? -3.924 7.886 7.908 1.00 0.00 64 GLN A CA 5
ATOM 5221 C C . GLN A 1 64 ? -4.114 7.125 6.594 1.00 0.00 64 GLN A C 5
ATOM 5222 O O . GLN A 1 64 ? -3.765 7.627 5.526 1.00 0.00 64 GLN A O 5
ATOM 5236 N N . ALA A 1 65 ? -4.666 5.927 6.715 1.00 0.00 65 ALA A N 5
ATOM 5237 C CA . ALA A 1 65 ? -4.906 5.092 5.550 1.00 0.00 65 ALA A CA 5
ATOM 5238 C C . ALA A 1 65 ? -6.196 4.295 5.756 1.00 0.00 65 ALA A C 5
ATOM 5239 O O . ALA A 1 65 ? -6.405 3.710 6.817 1.00 0.00 65 ALA A O 5
ATOM 5246 N N . GLU A 1 66 ? -7.027 4.298 4.724 1.00 0.00 66 GLU A N 5
ATOM 5247 C CA . GLU A 1 66 ? -8.291 3.583 4.779 1.00 0.00 66 GLU A CA 5
ATOM 5248 C C . GLU A 1 66 ? -8.407 2.620 3.595 1.00 0.00 66 GLU A C 5
ATOM 5249 O O . GLU A 1 66 ? -7.984 2.941 2.485 1.00 0.00 66 GLU A O 5
ATOM 5261 N N . VAL A 1 67 ? -8.983 1.459 3.872 1.00 0.00 67 VAL A N 5
ATOM 5262 C CA . VAL A 1 67 ? -9.160 0.448 2.843 1.00 0.00 67 VAL A CA 5
ATOM 5263 C C . VAL A 1 67 ? -10.323 0.850 1.934 1.00 0.00 67 VAL A C 5
ATOM 5264 O O . VAL A 1 67 ? -11.455 0.993 2.394 1.00 0.00 67 VAL A O 5
ATOM 5277 N N . ILE A 1 68 ? -10.004 1.021 0.660 1.00 0.00 68 ILE A N 5
ATOM 5278 C CA . ILE A 1 68 ? -11.009 1.404 -0.318 1.00 0.00 68 ILE A CA 5
ATOM 5279 C C . ILE A 1 68 ? -11.082 0.337 -1.412 1.00 0.00 68 ILE A C 5
ATOM 5280 O O . ILE A 1 68 ? -12.137 0.124 -2.007 1.00 0.00 68 ILE A O 5
ATOM 5296 N N . ALA A 1 1 ? -5.190 -6.629 -6.204 1.00 0.00 1 ALA A N 6
ATOM 5297 C CA . ALA A 1 1 ? -5.623 -5.251 -6.369 1.00 0.00 1 ALA A CA 6
ATOM 5298 C C . ALA A 1 1 ? -5.981 -4.666 -5.001 1.00 0.00 1 ALA A C 6
ATOM 5299 O O . ALA A 1 1 ? -5.321 -4.960 -4.005 1.00 0.00 1 ALA A O 6
ATOM 5306 N N . GLN A 1 2 ? -7.023 -3.849 -4.997 1.00 0.00 2 GLN A N 6
ATOM 5307 C CA . GLN A 1 2 ? -7.476 -3.220 -3.768 1.00 0.00 2 GLN A CA 6
ATOM 5308 C C . GLN A 1 2 ? -6.564 -2.047 -3.405 1.00 0.00 2 GLN A C 6
ATOM 5309 O O . GLN A 1 2 ? -5.370 -2.233 -3.173 1.00 0.00 2 GLN A O 6
ATOM 5323 N N . GLU A 1 3 ? -7.160 -0.864 -3.366 1.00 0.00 3 GLU A N 6
ATOM 5324 C CA . GLU A 1 3 ? -6.416 0.339 -3.035 1.00 0.00 3 GLU A CA 6
ATOM 5325 C C . GLU A 1 3 ? -6.748 0.793 -1.612 1.00 0.00 3 GLU A C 6
ATOM 5326 O O . GLU A 1 3 ? -7.732 0.345 -1.027 1.00 0.00 3 GLU A O 6
ATOM 5338 N N . PHE A 1 4 ? -5.907 1.678 -1.097 1.00 0.00 4 PHE A N 6
ATOM 5339 C CA . PHE A 1 4 ? -6.099 2.199 0.246 1.00 0.00 4 PHE A CA 6
ATOM 5340 C C . PHE A 1 4 ? -5.934 3.720 0.274 1.00 0.00 4 PHE A C 6
ATOM 5341 O O . PHE A 1 4 ? -4.948 4.250 -0.236 1.00 0.00 4 PHE A O 6
ATOM 5358 N N . SER A 1 5 ? -6.914 4.379 0.875 1.00 0.00 5 SER A N 6
ATOM 5359 C CA . SER A 1 5 ? -6.889 5.828 0.976 1.00 0.00 5 SER A CA 6
ATOM 5360 C C . SER A 1 5 ? -5.963 6.258 2.115 1.00 0.00 5 SER A C 6
ATOM 5361 O O . SER A 1 5 ? -6.090 5.775 3.239 1.00 0.00 5 SER A O 6
ATOM 5369 N N . VAL A 1 6 ? -5.051 7.161 1.784 1.00 0.00 6 VAL A N 6
ATOM 5370 C CA . VAL A 1 6 ? -4.104 7.661 2.766 1.00 0.00 6 VAL A CA 6
ATOM 5371 C C . VAL A 1 6 ? -4.475 9.097 3.141 1.00 0.00 6 VAL A C 6
ATOM 5372 O O . VAL A 1 6 ? -4.439 9.992 2.298 1.00 0.00 6 VAL A O 6
ATOM 5385 N N . LYS A 1 7 ? -4.823 9.273 4.407 1.00 0.00 7 LYS A N 6
ATOM 5386 C CA . LYS A 1 7 ? -5.200 10.585 4.904 1.00 0.00 7 LYS A CA 6
ATOM 5387 C C . LYS A 1 7 ? -4.149 11.068 5.905 1.00 0.00 7 LYS A C 6
ATOM 5388 O O . LYS A 1 7 ? -4.487 11.499 7.007 1.00 0.00 7 LYS A O 6
ATOM 5407 N N . GLY A 1 8 ? -2.895 10.980 5.486 1.00 0.00 8 GLY A N 6
ATOM 5408 C CA . GLY A 1 8 ? -1.792 11.403 6.332 1.00 0.00 8 GLY A CA 6
ATOM 5409 C C . GLY A 1 8 ? -0.520 11.617 5.509 1.00 0.00 8 GLY A C 6
ATOM 5410 O O . GLY A 1 8 ? 0.588 11.527 6.036 1.00 0.00 8 GLY A O 6
ATOM 5414 N N . MET A 1 9 ? -0.722 11.896 4.229 1.00 0.00 9 MET A N 6
ATOM 5415 C CA . MET A 1 9 ? 0.395 12.124 3.328 1.00 0.00 9 MET A CA 6
ATOM 5416 C C . MET A 1 9 ? 1.013 13.504 3.559 1.00 0.00 9 MET A C 6
ATOM 5417 O O . MET A 1 9 ? 0.362 14.398 4.098 1.00 0.00 9 MET A O 6
ATOM 5431 N N . SER A 1 10 ? 2.263 13.636 3.139 1.00 0.00 10 SER A N 6
ATOM 5432 C CA . SER A 1 10 ? 2.976 14.892 3.293 1.00 0.00 10 SER A CA 6
ATOM 5433 C C . SER A 1 10 ? 3.251 15.509 1.920 1.00 0.00 10 SER A C 6
ATOM 5434 O O . SER A 1 10 ? 3.446 16.718 1.807 1.00 0.00 10 SER A O 6
ATOM 5442 N N . CYS A 1 11 ? 3.259 14.650 0.911 1.00 0.00 11 CYS A N 6
ATOM 5443 C CA . CYS A 1 11 ? 3.507 15.096 -0.449 1.00 0.00 11 CYS A CA 6
ATOM 5444 C C . CYS A 1 11 ? 4.965 15.549 -0.548 1.00 0.00 11 CYS A C 6
ATOM 5445 O O . CYS A 1 11 ? 5.240 16.733 -0.735 1.00 0.00 11 CYS A O 6
ATOM 5453 N N . ASN A 1 12 ? 5.862 14.582 -0.418 1.00 0.00 12 ASN A N 6
ATOM 5454 C CA . ASN A 1 12 ? 7.285 14.867 -0.490 1.00 0.00 12 ASN A CA 6
ATOM 5455 C C . ASN A 1 12 ? 8.056 13.554 -0.642 1.00 0.00 12 ASN A C 6
ATOM 5456 O O . ASN A 1 12 ? 8.526 13.228 -1.731 1.00 0.00 12 ASN A O 6
ATOM 5467 N N . HIS A 1 13 ? 8.162 12.835 0.466 1.00 0.00 13 HIS A N 6
ATOM 5468 C CA . HIS A 1 13 ? 8.868 11.565 0.469 1.00 0.00 13 HIS A CA 6
ATOM 5469 C C . HIS A 1 13 ? 7.926 10.456 0.943 1.00 0.00 13 HIS A C 6
ATOM 5470 O O . HIS A 1 13 ? 8.313 9.289 0.996 1.00 0.00 13 HIS A O 6
ATOM 5484 N N . CYS A 1 14 ? 6.709 10.859 1.274 1.00 0.00 14 CYS A N 6
ATOM 5485 C CA . CYS A 1 14 ? 5.709 9.914 1.741 1.00 0.00 14 CYS A CA 6
ATOM 5486 C C . CYS A 1 14 ? 5.350 8.982 0.582 1.00 0.00 14 CYS A C 6
ATOM 5487 O O . CYS A 1 14 ? 5.515 7.767 0.683 1.00 0.00 14 CYS A O 6
ATOM 5495 N N . VAL A 1 15 ? 4.866 9.586 -0.493 1.00 0.00 15 VAL A N 6
ATOM 5496 C CA . VAL A 1 15 ? 4.483 8.826 -1.671 1.00 0.00 15 VAL A CA 6
ATOM 5497 C C . VAL A 1 15 ? 5.462 7.667 -1.865 1.00 0.00 15 VAL A C 6
ATOM 5498 O O . VAL A 1 15 ? 5.048 6.521 -2.037 1.00 0.00 15 VAL A O 6
ATOM 5511 N N . ALA A 1 16 ? 6.743 8.004 -1.831 1.00 0.00 16 ALA A N 6
ATOM 5512 C CA . ALA A 1 16 ? 7.785 7.005 -2.001 1.00 0.00 16 ALA A CA 6
ATOM 5513 C C . ALA A 1 16 ? 7.758 6.039 -0.814 1.00 0.00 16 ALA A C 6
ATOM 5514 O O . ALA A 1 16 ? 7.558 4.839 -0.991 1.00 0.00 16 ALA A O 6
ATOM 5521 N N . ARG A 1 17 ? 7.962 6.600 0.369 1.00 0.00 17 ARG A N 6
ATOM 5522 C CA . ARG A 1 17 ? 7.963 5.804 1.584 1.00 0.00 17 ARG A CA 6
ATOM 5523 C C . ARG A 1 17 ? 6.785 4.828 1.581 1.00 0.00 17 ARG A C 6
ATOM 5524 O O . ARG A 1 17 ? 6.948 3.651 1.901 1.00 0.00 17 ARG A O 6
ATOM 5545 N N . ILE A 1 18 ? 5.624 5.352 1.215 1.00 0.00 18 ILE A N 6
ATOM 5546 C CA . ILE A 1 18 ? 4.419 4.542 1.166 1.00 0.00 18 ILE A CA 6
ATOM 5547 C C . ILE A 1 18 ? 4.618 3.400 0.168 1.00 0.00 18 ILE A C 6
ATOM 5548 O O . ILE A 1 18 ? 4.517 2.229 0.531 1.00 0.00 18 ILE A O 6
ATOM 5564 N N . GLU A 1 19 ? 4.898 3.780 -1.070 1.00 0.00 19 GLU A N 6
ATOM 5565 C CA . GLU A 1 19 ? 5.112 2.803 -2.123 1.00 0.00 19 GLU A CA 6
ATOM 5566 C C . GLU A 1 19 ? 6.215 1.822 -1.721 1.00 0.00 19 GLU A C 6
ATOM 5567 O O . GLU A 1 19 ? 6.079 0.615 -1.916 1.00 0.00 19 GLU A O 6
ATOM 5579 N N . GLU A 1 20 ? 7.283 2.377 -1.166 1.00 0.00 20 GLU A N 6
ATOM 5580 C CA . GLU A 1 20 ? 8.409 1.566 -0.734 1.00 0.00 20 GLU A CA 6
ATOM 5581 C C . GLU A 1 20 ? 7.992 0.651 0.419 1.00 0.00 20 GLU A C 6
ATOM 5582 O O . GLU A 1 20 ? 8.281 -0.545 0.403 1.00 0.00 20 GLU A O 6
ATOM 5594 N N . ALA A 1 21 ? 7.321 1.247 1.393 1.00 0.00 21 ALA A N 6
ATOM 5595 C CA . ALA A 1 21 ? 6.862 0.501 2.552 1.00 0.00 21 ALA A CA 6
ATOM 5596 C C . ALA A 1 21 ? 5.826 -0.534 2.109 1.00 0.00 21 ALA A C 6
ATOM 5597 O O . ALA A 1 21 ? 5.988 -1.727 2.361 1.00 0.00 21 ALA A O 6
ATOM 5604 N N . VAL A 1 22 ? 4.784 -0.040 1.457 1.00 0.00 22 VAL A N 6
ATOM 5605 C CA . VAL A 1 22 ? 3.721 -0.907 0.977 1.00 0.00 22 VAL A CA 6
ATOM 5606 C C . VAL A 1 22 ? 4.325 -2.014 0.110 1.00 0.00 22 VAL A C 6
ATOM 5607 O O . VAL A 1 22 ? 3.824 -3.137 0.095 1.00 0.00 22 VAL A O 6
ATOM 5620 N N . GLY A 1 23 ? 5.391 -1.658 -0.591 1.00 0.00 23 GLY A N 6
ATOM 5621 C CA . GLY A 1 23 ? 6.068 -2.607 -1.458 1.00 0.00 23 GLY A CA 6
ATOM 5622 C C . GLY A 1 23 ? 6.905 -3.595 -0.642 1.00 0.00 23 GLY A C 6
ATOM 5623 O O . GLY A 1 23 ? 7.256 -4.667 -1.130 1.00 0.00 23 GLY A O 6
ATOM 5627 N N . ARG A 1 24 ? 7.199 -3.197 0.587 1.00 0.00 24 ARG A N 6
ATOM 5628 C CA . ARG A 1 24 ? 7.988 -4.034 1.476 1.00 0.00 24 ARG A CA 6
ATOM 5629 C C . ARG A 1 24 ? 7.137 -5.187 2.013 1.00 0.00 24 ARG A C 6
ATOM 5630 O O . ARG A 1 24 ? 7.659 -6.109 2.639 1.00 0.00 24 ARG A O 6
ATOM 5651 N N . ILE A 1 25 ? 5.842 -5.098 1.749 1.00 0.00 25 ILE A N 6
ATOM 5652 C CA . ILE A 1 25 ? 4.914 -6.122 2.198 1.00 0.00 25 ILE A CA 6
ATOM 5653 C C . ILE A 1 25 ? 5.204 -7.427 1.455 1.00 0.00 25 ILE A C 6
ATOM 5654 O O . ILE A 1 25 ? 5.017 -7.510 0.242 1.00 0.00 25 ILE A O 6
ATOM 5670 N N . SER A 1 26 ? 5.654 -8.415 2.214 1.00 0.00 26 SER A N 6
ATOM 5671 C CA . SER A 1 26 ? 5.971 -9.713 1.643 1.00 0.00 26 SER A CA 6
ATOM 5672 C C . SER A 1 26 ? 4.700 -10.373 1.105 1.00 0.00 26 SER A C 6
ATOM 5673 O O . SER A 1 26 ? 3.954 -10.998 1.859 1.00 0.00 26 SER A O 6
ATOM 5681 N N . GLY A 1 27 ? 4.491 -10.212 -0.193 1.00 0.00 27 GLY A N 6
ATOM 5682 C CA . GLY A 1 27 ? 3.322 -10.784 -0.840 1.00 0.00 27 GLY A CA 6
ATOM 5683 C C . GLY A 1 27 ? 2.760 -9.832 -1.897 1.00 0.00 27 GLY A C 6
ATOM 5684 O O . GLY A 1 27 ? 1.930 -10.227 -2.715 1.00 0.00 27 GLY A O 6
ATOM 5688 N N . VAL A 1 28 ? 3.234 -8.596 -1.847 1.00 0.00 28 VAL A N 6
ATOM 5689 C CA . VAL A 1 28 ? 2.789 -7.584 -2.790 1.00 0.00 28 VAL A CA 6
ATOM 5690 C C . VAL A 1 28 ? 3.627 -7.679 -4.067 1.00 0.00 28 VAL A C 6
ATOM 5691 O O . VAL A 1 28 ? 4.853 -7.602 -4.015 1.00 0.00 28 VAL A O 6
ATOM 5704 N N . LYS A 1 29 ? 2.932 -7.845 -5.182 1.00 0.00 29 LYS A N 6
ATOM 5705 C CA . LYS A 1 29 ? 3.596 -7.951 -6.470 1.00 0.00 29 LYS A CA 6
ATOM 5706 C C . LYS A 1 29 ? 3.836 -6.549 -7.032 1.00 0.00 29 LYS A C 6
ATOM 5707 O O . LYS A 1 29 ? 4.948 -6.224 -7.446 1.00 0.00 29 LYS A O 6
ATOM 5726 N N . LYS A 1 30 ? 2.775 -5.755 -7.029 1.00 0.00 30 LYS A N 6
ATOM 5727 C CA . LYS A 1 30 ? 2.857 -4.395 -7.534 1.00 0.00 30 LYS A CA 6
ATOM 5728 C C . LYS A 1 30 ? 2.205 -3.443 -6.529 1.00 0.00 30 LYS A C 6
ATOM 5729 O O . LYS A 1 30 ? 1.259 -3.817 -5.838 1.00 0.00 30 LYS A O 6
ATOM 5748 N N . VAL A 1 31 ? 2.736 -2.230 -6.481 1.00 0.00 31 VAL A N 6
ATOM 5749 C CA . VAL A 1 31 ? 2.218 -1.222 -5.572 1.00 0.00 31 VAL A CA 6
ATOM 5750 C C . VAL A 1 31 ? 2.551 0.169 -6.117 1.00 0.00 31 VAL A C 6
ATOM 5751 O O . VAL A 1 31 ? 3.639 0.386 -6.648 1.00 0.00 31 VAL A O 6
ATOM 5764 N N . LYS A 1 32 ? 1.596 1.074 -5.965 1.00 0.00 32 LYS A N 6
ATOM 5765 C CA . LYS A 1 32 ? 1.775 2.437 -6.435 1.00 0.00 32 LYS A CA 6
ATOM 5766 C C . LYS A 1 32 ? 0.859 3.370 -5.639 1.00 0.00 32 LYS A C 6
ATOM 5767 O O . LYS A 1 32 ? -0.069 2.915 -4.973 1.00 0.00 32 LYS A O 6
ATOM 5786 N N . VAL A 1 33 ? 1.154 4.658 -5.735 1.00 0.00 33 VAL A N 6
ATOM 5787 C CA . VAL A 1 33 ? 0.369 5.659 -5.033 1.00 0.00 33 VAL A CA 6
ATOM 5788 C C . VAL A 1 33 ? 0.156 6.868 -5.947 1.00 0.00 33 VAL A C 6
ATOM 5789 O O . VAL A 1 33 ? 1.051 7.244 -6.703 1.00 0.00 33 VAL A O 6
ATOM 5802 N N . GLN A 1 34 ? -1.033 7.443 -5.847 1.00 0.00 34 GLN A N 6
ATOM 5803 C CA . GLN A 1 34 ? -1.375 8.601 -6.655 1.00 0.00 34 GLN A CA 6
ATOM 5804 C C . GLN A 1 34 ? -1.499 9.845 -5.774 1.00 0.00 34 GLN A C 6
ATOM 5805 O O . GLN A 1 34 ? -2.467 9.988 -5.028 1.00 0.00 34 GLN A O 6
ATOM 5819 N N . LEU A 1 35 ? -0.506 10.714 -5.888 1.00 0.00 35 LEU A N 6
ATOM 5820 C CA . LEU A 1 35 ? -0.492 11.942 -5.111 1.00 0.00 35 LEU A CA 6
ATOM 5821 C C . LEU A 1 35 ? -1.693 12.804 -5.506 1.00 0.00 35 LEU A C 6
ATOM 5822 O O . LEU A 1 35 ? -2.218 12.674 -6.611 1.00 0.00 35 LEU A O 6
ATOM 5838 N N . LYS A 1 36 ? -2.092 13.666 -4.582 1.00 0.00 36 LYS A N 6
ATOM 5839 C CA . LYS A 1 36 ? -3.220 14.549 -4.821 1.00 0.00 36 LYS A CA 6
ATOM 5840 C C . LYS A 1 36 ? -4.487 13.712 -5.009 1.00 0.00 36 LYS A C 6
ATOM 5841 O O . LYS A 1 36 ? -5.529 14.236 -5.402 1.00 0.00 36 LYS A O 6
ATOM 5860 N N . LYS A 1 37 ? -4.356 12.426 -4.720 1.00 0.00 37 LYS A N 6
ATOM 5861 C CA . LYS A 1 37 ? -5.477 11.511 -4.853 1.00 0.00 37 LYS A CA 6
ATOM 5862 C C . LYS A 1 37 ? -5.819 10.928 -3.481 1.00 0.00 37 LYS A C 6
ATOM 5863 O O . LYS A 1 37 ? -6.986 10.684 -3.179 1.00 0.00 37 LYS A O 6
ATOM 5882 N N . GLU A 1 38 ? -4.780 10.721 -2.685 1.00 0.00 38 GLU A N 6
ATOM 5883 C CA . GLU A 1 38 ? -4.955 10.171 -1.352 1.00 0.00 38 GLU A CA 6
ATOM 5884 C C . GLU A 1 38 ? -5.399 8.709 -1.435 1.00 0.00 38 GLU A C 6
ATOM 5885 O O . GLU A 1 38 ? -6.186 8.248 -0.610 1.00 0.00 38 GLU A O 6
ATOM 5897 N N . LYS A 1 39 ? -4.874 8.021 -2.438 1.00 0.00 39 LYS A N 6
ATOM 5898 C CA . LYS A 1 39 ? -5.206 6.621 -2.640 1.00 0.00 39 LYS A CA 6
ATOM 5899 C C . LYS A 1 39 ? -3.971 5.877 -3.151 1.00 0.00 39 LYS A C 6
ATOM 5900 O O . LYS A 1 39 ? -3.179 6.430 -3.912 1.00 0.00 39 LYS A O 6
ATOM 5919 N N . ALA A 1 40 ? -3.845 4.633 -2.712 1.00 0.00 40 ALA A N 6
ATOM 5920 C CA . ALA A 1 40 ? -2.720 3.807 -3.115 1.00 0.00 40 ALA A CA 6
ATOM 5921 C C . ALA A 1 40 ? -3.236 2.452 -3.602 1.00 0.00 40 ALA A C 6
ATOM 5922 O O . ALA A 1 40 ? -4.052 1.818 -2.934 1.00 0.00 40 ALA A O 6
ATOM 5929 N N . VAL A 1 41 ? -2.738 2.046 -4.761 1.00 0.00 41 VAL A N 6
ATOM 5930 C CA . VAL A 1 41 ? -3.139 0.778 -5.345 1.00 0.00 41 VAL A CA 6
ATOM 5931 C C . VAL A 1 41 ? -2.100 -0.290 -4.996 1.00 0.00 41 VAL A C 6
ATOM 5932 O O . VAL A 1 41 ? -0.907 0.001 -4.918 1.00 0.00 41 VAL A O 6
ATOM 5945 N N . VAL A 1 42 ? -2.591 -1.504 -4.794 1.00 0.00 42 VAL A N 6
ATOM 5946 C CA . VAL A 1 42 ? -1.720 -2.617 -4.455 1.00 0.00 42 VAL A CA 6
ATOM 5947 C C . VAL A 1 42 ? -2.235 -3.887 -5.134 1.00 0.00 42 VAL A C 6
ATOM 5948 O O . VAL A 1 42 ? -3.443 -4.111 -5.205 1.00 0.00 42 VAL A O 6
ATOM 5961 N N . LYS A 1 43 ? -1.294 -4.686 -5.616 1.00 0.00 43 LYS A N 6
ATOM 5962 C CA . LYS A 1 43 ? -1.638 -5.928 -6.287 1.00 0.00 43 LYS A CA 6
ATOM 5963 C C . LYS A 1 43 ? -0.914 -7.089 -5.602 1.00 0.00 43 LYS A C 6
ATOM 5964 O O . LYS A 1 43 ? 0.173 -7.483 -6.024 1.00 0.00 43 LYS A O 6
ATOM 5983 N N . PHE A 1 44 ? -1.545 -7.605 -4.558 1.00 0.00 44 PHE A N 6
ATOM 5984 C CA . PHE A 1 44 ? -0.975 -8.713 -3.811 1.00 0.00 44 PHE A CA 6
ATOM 5985 C C . PHE A 1 44 ? -1.927 -9.911 -3.795 1.00 0.00 44 PHE A C 6
ATOM 5986 O O . PHE A 1 44 ? -3.014 -9.853 -4.369 1.00 0.00 44 PHE A O 6
ATOM 6003 N N . ASP A 1 45 ? -1.486 -10.968 -3.130 1.00 0.00 45 ASP A N 6
ATOM 6004 C CA . ASP A 1 45 ? -2.285 -12.178 -3.031 1.00 0.00 45 ASP A CA 6
ATOM 6005 C C . ASP A 1 45 ? -3.052 -12.170 -1.707 1.00 0.00 45 ASP A C 6
ATOM 6006 O O . ASP A 1 45 ? -2.473 -11.921 -0.651 1.00 0.00 45 ASP A O 6
ATOM 6015 N N . GLU A 1 46 ? -4.344 -12.445 -1.807 1.00 0.00 46 GLU A N 6
ATOM 6016 C CA . GLU A 1 46 ? -5.197 -12.473 -0.631 1.00 0.00 46 GLU A CA 6
ATOM 6017 C C . GLU A 1 46 ? -4.951 -13.751 0.173 1.00 0.00 46 GLU A C 6
ATOM 6018 O O . GLU A 1 46 ? -5.223 -13.797 1.372 1.00 0.00 46 GLU A O 6
ATOM 6030 N N . ALA A 1 47 ? -4.439 -14.758 -0.519 1.00 0.00 47 ALA A N 6
ATOM 6031 C CA . ALA A 1 47 ? -4.153 -16.034 0.116 1.00 0.00 47 ALA A CA 6
ATOM 6032 C C . ALA A 1 47 ? -2.755 -15.988 0.736 1.00 0.00 47 ALA A C 6
ATOM 6033 O O . ALA A 1 47 ? -2.199 -17.023 1.098 1.00 0.00 47 ALA A O 6
ATOM 6040 N N . ASN A 1 48 ? -2.228 -14.777 0.839 1.00 0.00 48 ASN A N 6
ATOM 6041 C CA . ASN A 1 48 ? -0.905 -14.583 1.409 1.00 0.00 48 ASN A CA 6
ATOM 6042 C C . ASN A 1 48 ? -0.937 -13.388 2.364 1.00 0.00 48 ASN A C 6
ATOM 6043 O O . ASN A 1 48 ? -0.521 -13.499 3.517 1.00 0.00 48 ASN A O 6
ATOM 6054 N N . VAL A 1 49 ? -1.434 -12.273 1.850 1.00 0.00 49 VAL A N 6
ATOM 6055 C CA . VAL A 1 49 ? -1.525 -11.059 2.643 1.00 0.00 49 VAL A CA 6
ATOM 6056 C C . VAL A 1 49 ? -2.903 -10.424 2.440 1.00 0.00 49 VAL A C 6
ATOM 6057 O O . VAL A 1 49 ? -3.572 -10.691 1.443 1.00 0.00 49 VAL A O 6
ATOM 6070 N N . GLN A 1 50 ? -3.285 -9.597 3.402 1.00 0.00 50 GLN A N 6
ATOM 6071 C CA . GLN A 1 50 ? -4.571 -8.923 3.341 1.00 0.00 50 GLN A CA 6
ATOM 6072 C C . GLN A 1 50 ? -4.372 -7.409 3.239 1.00 0.00 50 GLN A C 6
ATOM 6073 O O . GLN A 1 50 ? -3.446 -6.860 3.834 1.00 0.00 50 GLN A O 6
ATOM 6087 N N . ALA A 1 51 ? -5.256 -6.778 2.480 1.00 0.00 51 ALA A N 6
ATOM 6088 C CA . ALA A 1 51 ? -5.189 -5.339 2.292 1.00 0.00 51 ALA A CA 6
ATOM 6089 C C . ALA A 1 51 ? -5.240 -4.648 3.656 1.00 0.00 51 ALA A C 6
ATOM 6090 O O . ALA A 1 51 ? -4.485 -3.711 3.910 1.00 0.00 51 ALA A O 6
ATOM 6097 N N . THR A 1 52 ? -6.138 -5.137 4.498 1.00 0.00 52 THR A N 6
ATOM 6098 C CA . THR A 1 52 ? -6.298 -4.579 5.830 1.00 0.00 52 THR A CA 6
ATOM 6099 C C . THR A 1 52 ? -4.942 -4.467 6.528 1.00 0.00 52 THR A C 6
ATOM 6100 O O . THR A 1 52 ? -4.668 -3.478 7.206 1.00 0.00 52 THR A O 6
ATOM 6111 N N . GLU A 1 53 ? -4.128 -5.496 6.338 1.00 0.00 53 GLU A N 6
ATOM 6112 C CA . GLU A 1 53 ? -2.806 -5.526 6.941 1.00 0.00 53 GLU A CA 6
ATOM 6113 C C . GLU A 1 53 ? -1.931 -4.416 6.355 1.00 0.00 53 GLU A C 6
ATOM 6114 O O . GLU A 1 53 ? -1.244 -3.709 7.091 1.00 0.00 53 GLU A O 6
ATOM 6126 N N . ILE A 1 54 ? -1.982 -4.299 5.037 1.00 0.00 54 ILE A N 6
ATOM 6127 C CA . ILE A 1 54 ? -1.202 -3.288 4.344 1.00 0.00 54 ILE A CA 6
ATOM 6128 C C . ILE A 1 54 ? -1.595 -1.903 4.863 1.00 0.00 54 ILE A C 6
ATOM 6129 O O . ILE A 1 54 ? -0.745 -1.025 5.005 1.00 0.00 54 ILE A O 6
ATOM 6145 N N . CYS A 1 55 ? -2.884 -1.750 5.131 1.00 0.00 55 CYS A N 6
ATOM 6146 C CA . CYS A 1 55 ? -3.400 -0.487 5.631 1.00 0.00 55 CYS A CA 6
ATOM 6147 C C . CYS A 1 55 ? -2.668 -0.150 6.931 1.00 0.00 55 CYS A C 6
ATOM 6148 O O . CYS A 1 55 ? -2.303 1.002 7.162 1.00 0.00 55 CYS A O 6
ATOM 6156 N N . GLN A 1 56 ? -2.474 -1.176 7.747 1.00 0.00 56 GLN A N 6
ATOM 6157 C CA . GLN A 1 56 ? -1.792 -1.003 9.018 1.00 0.00 56 GLN A CA 6
ATOM 6158 C C . GLN A 1 56 ? -0.332 -0.605 8.788 1.00 0.00 56 GLN A C 6
ATOM 6159 O O . GLN A 1 56 ? 0.191 0.274 9.471 1.00 0.00 56 GLN A O 6
ATOM 6173 N N . ALA A 1 57 ? 0.284 -1.272 7.823 1.00 0.00 57 ALA A N 6
ATOM 6174 C CA . ALA A 1 57 ? 1.673 -0.999 7.494 1.00 0.00 57 ALA A CA 6
ATOM 6175 C C . ALA A 1 57 ? 1.798 0.435 6.978 1.00 0.00 57 ALA A C 6
ATOM 6176 O O . ALA A 1 57 ? 2.880 1.019 7.011 1.00 0.00 57 ALA A O 6
ATOM 6183 N N . ILE A 1 58 ? 0.675 0.963 6.511 1.00 0.00 58 ILE A N 6
ATOM 6184 C CA . ILE A 1 58 ? 0.645 2.318 5.989 1.00 0.00 58 ILE A CA 6
ATOM 6185 C C . ILE A 1 58 ? 0.664 3.310 7.154 1.00 0.00 58 ILE A C 6
ATOM 6186 O O . ILE A 1 58 ? 1.603 4.092 7.292 1.00 0.00 58 ILE A O 6
ATOM 6202 N N . ASN A 1 59 ? -0.385 3.245 7.961 1.00 0.00 59 ASN A N 6
ATOM 6203 C CA . ASN A 1 59 ? -0.501 4.127 9.110 1.00 0.00 59 ASN A CA 6
ATOM 6204 C C . ASN A 1 59 ? 0.611 3.804 10.110 1.00 0.00 59 ASN A C 6
ATOM 6205 O O . ASN A 1 59 ? 1.052 4.677 10.857 1.00 0.00 59 ASN A O 6
ATOM 6216 N N . GLU A 1 60 ? 1.033 2.549 10.092 1.00 0.00 60 GLU A N 6
ATOM 6217 C CA . GLU A 1 60 ? 2.085 2.100 10.988 1.00 0.00 60 GLU A CA 6
ATOM 6218 C C . GLU A 1 60 ? 3.276 3.059 10.932 1.00 0.00 60 GLU A C 6
ATOM 6219 O O . GLU A 1 60 ? 4.081 3.110 11.860 1.00 0.00 60 GLU A O 6
ATOM 6231 N N . LEU A 1 61 ? 3.349 3.797 9.834 1.00 0.00 61 LEU A N 6
ATOM 6232 C CA . LEU A 1 61 ? 4.427 4.752 9.644 1.00 0.00 61 LEU A CA 6
ATOM 6233 C C . LEU A 1 61 ? 4.143 6.007 10.472 1.00 0.00 61 LEU A C 6
ATOM 6234 O O . LEU A 1 61 ? 4.763 6.223 11.512 1.00 0.00 61 LEU A O 6
ATOM 6250 N N . GLY A 1 62 ? 3.204 6.802 9.980 1.00 0.00 62 GLY A N 6
ATOM 6251 C CA . GLY A 1 62 ? 2.829 8.029 10.661 1.00 0.00 62 GLY A CA 6
ATOM 6252 C C . GLY A 1 62 ? 1.750 8.783 9.880 1.00 0.00 62 GLY A C 6
ATOM 6253 O O . GLY A 1 62 ? 1.747 10.012 9.848 1.00 0.00 62 GLY A O 6
ATOM 6257 N N . TYR A 1 63 ? 0.861 8.013 9.270 1.00 0.00 63 TYR A N 6
ATOM 6258 C CA . TYR A 1 63 ? -0.220 8.593 8.492 1.00 0.00 63 TYR A CA 6
ATOM 6259 C C . TYR A 1 63 ? -1.500 7.766 8.630 1.00 0.00 63 TYR A C 6
ATOM 6260 O O . TYR A 1 63 ? -1.568 6.855 9.454 1.00 0.00 63 TYR A O 6
ATOM 6278 N N . GLN A 1 64 ? -2.482 8.113 7.811 1.00 0.00 64 GLN A N 6
ATOM 6279 C CA . GLN A 1 64 ? -3.756 7.414 7.832 1.00 0.00 64 GLN A CA 6
ATOM 6280 C C . GLN A 1 64 ? -3.874 6.489 6.619 1.00 0.00 64 GLN A C 6
ATOM 6281 O O . GLN A 1 64 ? -3.245 6.727 5.589 1.00 0.00 64 GLN A O 6
ATOM 6295 N N . ALA A 1 65 ? -4.685 5.454 6.780 1.00 0.00 65 ALA A N 6
ATOM 6296 C CA . ALA A 1 65 ? -4.893 4.493 5.710 1.00 0.00 65 ALA A CA 6
ATOM 6297 C C . ALA A 1 65 ? -6.334 3.979 5.766 1.00 0.00 65 ALA A C 6
ATOM 6298 O O . ALA A 1 65 ? -6.876 3.757 6.847 1.00 0.00 65 ALA A O 6
ATOM 6305 N N . GLU A 1 66 ? -6.912 3.806 4.586 1.00 0.00 66 GLU A N 6
ATOM 6306 C CA . GLU A 1 66 ? -8.278 3.323 4.486 1.00 0.00 66 GLU A CA 6
ATOM 6307 C C . GLU A 1 66 ? -8.426 2.391 3.282 1.00 0.00 66 GLU A C 6
ATOM 6308 O O . GLU A 1 66 ? -8.278 2.820 2.139 1.00 0.00 66 GLU A O 6
ATOM 6320 N N . VAL A 1 67 ? -8.715 1.133 3.580 1.00 0.00 67 VAL A N 6
ATOM 6321 C CA . VAL A 1 67 ? -8.883 0.136 2.536 1.00 0.00 67 VAL A CA 6
ATOM 6322 C C . VAL A 1 67 ? -10.105 0.495 1.687 1.00 0.00 67 VAL A C 6
ATOM 6323 O O . VAL A 1 67 ? -11.178 0.769 2.222 1.00 0.00 67 VAL A O 6
ATOM 6336 N N . ILE A 1 68 ? -9.901 0.481 0.378 1.00 0.00 68 ILE A N 6
ATOM 6337 C CA . ILE A 1 68 ? -10.973 0.801 -0.550 1.00 0.00 68 ILE A CA 6
ATOM 6338 C C . ILE A 1 68 ? -11.158 -0.360 -1.528 1.00 0.00 68 ILE A C 6
ATOM 6339 O O . ILE A 1 68 ? -11.026 -0.184 -2.738 1.00 0.00 68 ILE A O 6
ATOM 6355 N N . ALA A 1 1 ? -6.795 -5.734 -7.714 1.00 0.00 1 ALA A N 7
ATOM 6356 C CA . ALA A 1 1 ? -6.424 -5.860 -6.314 1.00 0.00 1 ALA A CA 7
ATOM 6357 C C . ALA A 1 1 ? -7.303 -4.932 -5.473 1.00 0.00 1 ALA A C 7
ATOM 6358 O O . ALA A 1 1 ? -8.360 -4.495 -5.924 1.00 0.00 1 ALA A O 7
ATOM 6365 N N . GLN A 1 2 ? -6.833 -4.659 -4.265 1.00 0.00 2 GLN A N 7
ATOM 6366 C CA . GLN A 1 2 ? -7.562 -3.791 -3.357 1.00 0.00 2 GLN A CA 7
ATOM 6367 C C . GLN A 1 2 ? -6.864 -2.434 -3.243 1.00 0.00 2 GLN A C 7
ATOM 6368 O O . GLN A 1 2 ? -5.636 -2.362 -3.241 1.00 0.00 2 GLN A O 7
ATOM 6382 N N . GLU A 1 3 ? -7.677 -1.392 -3.150 1.00 0.00 3 GLU A N 7
ATOM 6383 C CA . GLU A 1 3 ? -7.152 -0.042 -3.036 1.00 0.00 3 GLU A CA 7
ATOM 6384 C C . GLU A 1 3 ? -7.322 0.475 -1.606 1.00 0.00 3 GLU A C 7
ATOM 6385 O O . GLU A 1 3 ? -8.170 -0.016 -0.861 1.00 0.00 3 GLU A O 7
ATOM 6397 N N . PHE A 1 4 ? -6.502 1.458 -1.264 1.00 0.00 4 PHE A N 7
ATOM 6398 C CA . PHE A 1 4 ? -6.550 2.046 0.064 1.00 0.00 4 PHE A CA 7
ATOM 6399 C C . PHE A 1 4 ? -6.460 3.571 -0.009 1.00 0.00 4 PHE A C 7
ATOM 6400 O O . PHE A 1 4 ? -5.593 4.114 -0.691 1.00 0.00 4 PHE A O 7
ATOM 6417 N N . SER A 1 5 ? -7.368 4.220 0.705 1.00 0.00 5 SER A N 7
ATOM 6418 C CA . SER A 1 5 ? -7.402 5.673 0.731 1.00 0.00 5 SER A CA 7
ATOM 6419 C C . SER A 1 5 ? -6.326 6.205 1.679 1.00 0.00 5 SER A C 7
ATOM 6420 O O . SER A 1 5 ? -5.677 5.433 2.383 1.00 0.00 5 SER A O 7
ATOM 6428 N N . VAL A 1 6 ? -6.169 7.520 1.667 1.00 0.00 6 VAL A N 7
ATOM 6429 C CA . VAL A 1 6 ? -5.182 8.165 2.517 1.00 0.00 6 VAL A CA 7
ATOM 6430 C C . VAL A 1 6 ? -5.705 9.536 2.949 1.00 0.00 6 VAL A C 7
ATOM 6431 O O . VAL A 1 6 ? -6.338 10.239 2.163 1.00 0.00 6 VAL A O 7
ATOM 6444 N N . LYS A 1 7 ? -5.422 9.875 4.198 1.00 0.00 7 LYS A N 7
ATOM 6445 C CA . LYS A 1 7 ? -5.856 11.149 4.745 1.00 0.00 7 LYS A CA 7
ATOM 6446 C C . LYS A 1 7 ? -4.928 11.550 5.893 1.00 0.00 7 LYS A C 7
ATOM 6447 O O . LYS A 1 7 ? -5.392 11.922 6.970 1.00 0.00 7 LYS A O 7
ATOM 6466 N N . GLY A 1 8 ? -3.634 11.459 5.625 1.00 0.00 8 GLY A N 7
ATOM 6467 C CA . GLY A 1 8 ? -2.636 11.807 6.623 1.00 0.00 8 GLY A CA 7
ATOM 6468 C C . GLY A 1 8 ? -1.244 11.905 5.996 1.00 0.00 8 GLY A C 7
ATOM 6469 O O . GLY A 1 8 ? -0.238 11.703 6.674 1.00 0.00 8 GLY A O 7
ATOM 6473 N N . MET A 1 9 ? -1.231 12.214 4.707 1.00 0.00 9 MET A N 7
ATOM 6474 C CA . MET A 1 9 ? 0.021 12.341 3.981 1.00 0.00 9 MET A CA 7
ATOM 6475 C C . MET A 1 9 ? 0.722 13.658 4.323 1.00 0.00 9 MET A C 7
ATOM 6476 O O . MET A 1 9 ? 0.067 14.676 4.540 1.00 0.00 9 MET A O 7
ATOM 6490 N N . SER A 1 10 ? 2.045 13.595 4.359 1.00 0.00 10 SER A N 7
ATOM 6491 C CA . SER A 1 10 ? 2.842 14.769 4.670 1.00 0.00 10 SER A CA 7
ATOM 6492 C C . SER A 1 10 ? 3.717 15.141 3.471 1.00 0.00 10 SER A C 7
ATOM 6493 O O . SER A 1 10 ? 3.995 16.317 3.242 1.00 0.00 10 SER A O 7
ATOM 6501 N N . CYS A 1 11 ? 4.126 14.116 2.738 1.00 0.00 11 CYS A N 7
ATOM 6502 C CA . CYS A 1 11 ? 4.964 14.320 1.569 1.00 0.00 11 CYS A CA 7
ATOM 6503 C C . CYS A 1 11 ? 6.428 14.216 2.002 1.00 0.00 11 CYS A C 7
ATOM 6504 O O . CYS A 1 11 ? 6.755 13.468 2.922 1.00 0.00 11 CYS A O 7
ATOM 6512 N N . ASN A 1 12 ? 7.269 14.978 1.319 1.00 0.00 12 ASN A N 7
ATOM 6513 C CA . ASN A 1 12 ? 8.690 14.982 1.622 1.00 0.00 12 ASN A CA 7
ATOM 6514 C C . ASN A 1 12 ? 9.283 13.613 1.283 1.00 0.00 12 ASN A C 7
ATOM 6515 O O . ASN A 1 12 ? 10.210 13.152 1.948 1.00 0.00 12 ASN A O 7
ATOM 6526 N N . HIS A 1 13 ? 8.724 13.001 0.250 1.00 0.00 13 HIS A N 7
ATOM 6527 C CA . HIS A 1 13 ? 9.185 11.693 -0.185 1.00 0.00 13 HIS A CA 7
ATOM 6528 C C . HIS A 1 13 ? 8.399 10.603 0.545 1.00 0.00 13 HIS A C 7
ATOM 6529 O O . HIS A 1 13 ? 8.813 9.445 0.569 1.00 0.00 13 HIS A O 7
ATOM 6543 N N . CYS A 1 14 ? 7.278 11.011 1.121 1.00 0.00 14 CYS A N 7
ATOM 6544 C CA . CYS A 1 14 ? 6.430 10.083 1.849 1.00 0.00 14 CYS A CA 7
ATOM 6545 C C . CYS A 1 14 ? 5.844 9.083 0.851 1.00 0.00 14 CYS A C 7
ATOM 6546 O O . CYS A 1 14 ? 5.955 7.873 1.040 1.00 0.00 14 CYS A O 7
ATOM 6554 N N . VAL A 1 15 ? 5.232 9.626 -0.192 1.00 0.00 15 VAL A N 7
ATOM 6555 C CA . VAL A 1 15 ? 4.628 8.797 -1.220 1.00 0.00 15 VAL A CA 7
ATOM 6556 C C . VAL A 1 15 ? 5.535 7.598 -1.501 1.00 0.00 15 VAL A C 7
ATOM 6557 O O . VAL A 1 15 ? 5.076 6.456 -1.512 1.00 0.00 15 VAL A O 7
ATOM 6570 N N . ALA A 1 16 ? 6.807 7.897 -1.720 1.00 0.00 16 ALA A N 7
ATOM 6571 C CA . ALA A 1 16 ? 7.783 6.857 -2.000 1.00 0.00 16 ALA A CA 7
ATOM 6572 C C . ALA A 1 16 ? 7.968 5.989 -0.753 1.00 0.00 16 ALA A C 7
ATOM 6573 O O . ALA A 1 16 ? 7.909 4.763 -0.832 1.00 0.00 16 ALA A O 7
ATOM 6580 N N . ARG A 1 17 ? 8.189 6.660 0.368 1.00 0.00 17 ARG A N 7
ATOM 6581 C CA . ARG A 1 17 ? 8.383 5.965 1.629 1.00 0.00 17 ARG A CA 7
ATOM 6582 C C . ARG A 1 17 ? 7.272 4.935 1.844 1.00 0.00 17 ARG A C 7
ATOM 6583 O O . ARG A 1 17 ? 7.537 3.810 2.266 1.00 0.00 17 ARG A O 7
ATOM 6604 N N . ILE A 1 18 ? 6.052 5.356 1.545 1.00 0.00 18 ILE A N 7
ATOM 6605 C CA . ILE A 1 18 ? 4.901 4.484 1.700 1.00 0.00 18 ILE A CA 7
ATOM 6606 C C . ILE A 1 18 ? 4.957 3.379 0.643 1.00 0.00 18 ILE A C 7
ATOM 6607 O O . ILE A 1 18 ? 5.013 2.197 0.978 1.00 0.00 18 ILE A O 7
ATOM 6623 N N . GLU A 1 19 ? 4.939 3.803 -0.612 1.00 0.00 19 GLU A N 7
ATOM 6624 C CA . GLU A 1 19 ? 4.987 2.865 -1.720 1.00 0.00 19 GLU A CA 7
ATOM 6625 C C . GLU A 1 19 ? 6.123 1.860 -1.515 1.00 0.00 19 GLU A C 7
ATOM 6626 O O . GLU A 1 19 ? 5.935 0.659 -1.705 1.00 0.00 19 GLU A O 7
ATOM 6638 N N . GLU A 1 20 ? 7.276 2.388 -1.132 1.00 0.00 20 GLU A N 7
ATOM 6639 C CA . GLU A 1 20 ? 8.441 1.552 -0.899 1.00 0.00 20 GLU A CA 7
ATOM 6640 C C . GLU A 1 20 ? 8.200 0.624 0.292 1.00 0.00 20 GLU A C 7
ATOM 6641 O O . GLU A 1 20 ? 8.363 -0.590 0.181 1.00 0.00 20 GLU A O 7
ATOM 6653 N N . ALA A 1 21 ? 7.815 1.230 1.406 1.00 0.00 21 ALA A N 7
ATOM 6654 C CA . ALA A 1 21 ? 7.550 0.473 2.617 1.00 0.00 21 ALA A CA 7
ATOM 6655 C C . ALA A 1 21 ? 6.464 -0.568 2.335 1.00 0.00 21 ALA A C 7
ATOM 6656 O O . ALA A 1 21 ? 6.607 -1.734 2.699 1.00 0.00 21 ALA A O 7
ATOM 6663 N N . VAL A 1 22 ? 5.403 -0.108 1.689 1.00 0.00 22 VAL A N 7
ATOM 6664 C CA . VAL A 1 22 ? 4.293 -0.984 1.354 1.00 0.00 22 VAL A CA 7
ATOM 6665 C C . VAL A 1 22 ? 4.816 -2.178 0.552 1.00 0.00 22 VAL A C 7
ATOM 6666 O O . VAL A 1 22 ? 4.364 -3.306 0.746 1.00 0.00 22 VAL A O 7
ATOM 6679 N N . GLY A 1 23 ? 5.760 -1.889 -0.331 1.00 0.00 23 GLY A N 7
ATOM 6680 C CA . GLY A 1 23 ? 6.348 -2.925 -1.163 1.00 0.00 23 GLY A CA 7
ATOM 6681 C C . GLY A 1 23 ? 7.061 -3.975 -0.309 1.00 0.00 23 GLY A C 7
ATOM 6682 O O . GLY A 1 23 ? 7.440 -5.034 -0.808 1.00 0.00 23 GLY A O 7
ATOM 6686 N N . ARG A 1 24 ? 7.224 -3.645 0.964 1.00 0.00 24 ARG A N 7
ATOM 6687 C CA . ARG A 1 24 ? 7.884 -4.547 1.893 1.00 0.00 24 ARG A CA 7
ATOM 6688 C C . ARG A 1 24 ? 6.900 -5.603 2.398 1.00 0.00 24 ARG A C 7
ATOM 6689 O O . ARG A 1 24 ? 7.293 -6.546 3.083 1.00 0.00 24 ARG A O 7
ATOM 6710 N N . ILE A 1 25 ? 5.639 -5.411 2.039 1.00 0.00 25 ILE A N 7
ATOM 6711 C CA . ILE A 1 25 ? 4.596 -6.336 2.447 1.00 0.00 25 ILE A CA 7
ATOM 6712 C C . ILE A 1 25 ? 4.843 -7.697 1.795 1.00 0.00 25 ILE A C 7
ATOM 6713 O O . ILE A 1 25 ? 4.763 -7.828 0.574 1.00 0.00 25 ILE A O 7
ATOM 6729 N N . SER A 1 26 ? 5.138 -8.677 2.637 1.00 0.00 26 SER A N 7
ATOM 6730 C CA . SER A 1 26 ? 5.397 -10.024 2.157 1.00 0.00 26 SER A CA 7
ATOM 6731 C C . SER A 1 26 ? 4.130 -10.609 1.530 1.00 0.00 26 SER A C 7
ATOM 6732 O O . SER A 1 26 ? 3.271 -11.136 2.234 1.00 0.00 26 SER A O 7
ATOM 6740 N N . GLY A 1 27 ? 4.055 -10.496 0.212 1.00 0.00 27 GLY A N 7
ATOM 6741 C CA . GLY A 1 27 ? 2.907 -11.008 -0.519 1.00 0.00 27 GLY A CA 7
ATOM 6742 C C . GLY A 1 27 ? 2.424 -9.995 -1.559 1.00 0.00 27 GLY A C 7
ATOM 6743 O O . GLY A 1 27 ? 1.543 -10.298 -2.363 1.00 0.00 27 GLY A O 7
ATOM 6747 N N . VAL A 1 28 ? 3.021 -8.813 -1.509 1.00 0.00 28 VAL A N 7
ATOM 6748 C CA . VAL A 1 28 ? 2.662 -7.754 -2.437 1.00 0.00 28 VAL A CA 7
ATOM 6749 C C . VAL A 1 28 ? 3.427 -7.949 -3.747 1.00 0.00 28 VAL A C 7
ATOM 6750 O O . VAL A 1 28 ? 4.621 -8.243 -3.735 1.00 0.00 28 VAL A O 7
ATOM 6763 N N . LYS A 1 29 ? 2.708 -7.776 -4.847 1.00 0.00 29 LYS A N 7
ATOM 6764 C CA . LYS A 1 29 ? 3.305 -7.929 -6.163 1.00 0.00 29 LYS A CA 7
ATOM 6765 C C . LYS A 1 29 ? 3.645 -6.549 -6.727 1.00 0.00 29 LYS A C 7
ATOM 6766 O O . LYS A 1 29 ? 4.737 -6.342 -7.255 1.00 0.00 29 LYS A O 7
ATOM 6785 N N . LYS A 1 30 ? 2.691 -5.639 -6.597 1.00 0.00 30 LYS A N 7
ATOM 6786 C CA . LYS A 1 30 ? 2.876 -4.284 -7.087 1.00 0.00 30 LYS A CA 7
ATOM 6787 C C . LYS A 1 30 ? 2.336 -3.294 -6.053 1.00 0.00 30 LYS A C 7
ATOM 6788 O O . LYS A 1 30 ? 1.483 -3.645 -5.239 1.00 0.00 30 LYS A O 7
ATOM 6807 N N . VAL A 1 31 ? 2.854 -2.077 -6.120 1.00 0.00 31 VAL A N 7
ATOM 6808 C CA . VAL A 1 31 ? 2.435 -1.033 -5.200 1.00 0.00 31 VAL A CA 7
ATOM 6809 C C . VAL A 1 31 ? 2.534 0.325 -5.896 1.00 0.00 31 VAL A C 7
ATOM 6810 O O . VAL A 1 31 ? 3.430 0.546 -6.709 1.00 0.00 31 VAL A O 7
ATOM 6823 N N . LYS A 1 32 ? 1.601 1.200 -5.552 1.00 0.00 32 LYS A N 7
ATOM 6824 C CA . LYS A 1 32 ? 1.572 2.531 -6.135 1.00 0.00 32 LYS A CA 7
ATOM 6825 C C . LYS A 1 32 ? 0.856 3.487 -5.177 1.00 0.00 32 LYS A C 7
ATOM 6826 O O . LYS A 1 32 ? 0.247 3.052 -4.201 1.00 0.00 32 LYS A O 7
ATOM 6845 N N . VAL A 1 33 ? 0.953 4.770 -5.491 1.00 0.00 33 VAL A N 7
ATOM 6846 C CA . VAL A 1 33 ? 0.322 5.791 -4.671 1.00 0.00 33 VAL A CA 7
ATOM 6847 C C . VAL A 1 33 ? -0.022 6.999 -5.543 1.00 0.00 33 VAL A C 7
ATOM 6848 O O . VAL A 1 33 ? 0.607 7.223 -6.577 1.00 0.00 33 VAL A O 7
ATOM 6861 N N . GLN A 1 34 ? -1.020 7.747 -5.096 1.00 0.00 34 GLN A N 7
ATOM 6862 C CA . GLN A 1 34 ? -1.455 8.928 -5.823 1.00 0.00 34 GLN A CA 7
ATOM 6863 C C . GLN A 1 34 ? -1.689 10.090 -4.856 1.00 0.00 34 GLN A C 7
ATOM 6864 O O . GLN A 1 34 ? -2.688 10.115 -4.139 1.00 0.00 34 GLN A O 7
ATOM 6878 N N . LEU A 1 35 ? -0.751 11.025 -4.867 1.00 0.00 35 LEU A N 7
ATOM 6879 C CA . LEU A 1 35 ? -0.842 12.188 -4.001 1.00 0.00 35 LEU A CA 7
ATOM 6880 C C . LEU A 1 35 ? -2.014 13.063 -4.450 1.00 0.00 35 LEU A C 7
ATOM 6881 O O . LEU A 1 35 ? -2.802 13.523 -3.625 1.00 0.00 35 LEU A O 7
ATOM 6897 N N . LYS A 1 36 ? -2.092 13.267 -5.757 1.00 0.00 36 LYS A N 7
ATOM 6898 C CA . LYS A 1 36 ? -3.154 14.078 -6.326 1.00 0.00 36 LYS A CA 7
ATOM 6899 C C . LYS A 1 36 ? -4.400 13.213 -6.525 1.00 0.00 36 LYS A C 7
ATOM 6900 O O . LYS A 1 36 ? -5.101 13.350 -7.527 1.00 0.00 36 LYS A O 7
ATOM 6919 N N . LYS A 1 37 ? -4.638 12.342 -5.556 1.00 0.00 37 LYS A N 7
ATOM 6920 C CA . LYS A 1 37 ? -5.787 11.454 -5.612 1.00 0.00 37 LYS A CA 7
ATOM 6921 C C . LYS A 1 37 ? -6.291 11.189 -4.193 1.00 0.00 37 LYS A C 7
ATOM 6922 O O . LYS A 1 37 ? -7.496 11.205 -3.945 1.00 0.00 37 LYS A O 7
ATOM 6941 N N . GLU A 1 38 ? -5.344 10.950 -3.297 1.00 0.00 38 GLU A N 7
ATOM 6942 C CA . GLU A 1 38 ? -5.677 10.682 -1.909 1.00 0.00 38 GLU A CA 7
ATOM 6943 C C . GLU A 1 38 ? -6.004 9.199 -1.718 1.00 0.00 38 GLU A C 7
ATOM 6944 O O . GLU A 1 38 ? -6.860 8.848 -0.908 1.00 0.00 38 GLU A O 7
ATOM 6956 N N . LYS A 1 39 ? -5.305 8.370 -2.479 1.00 0.00 39 LYS A N 7
ATOM 6957 C CA . LYS A 1 39 ? -5.510 6.933 -2.405 1.00 0.00 39 LYS A CA 7
ATOM 6958 C C . LYS A 1 39 ? -4.233 6.216 -2.845 1.00 0.00 39 LYS A C 7
ATOM 6959 O O . LYS A 1 39 ? -3.300 6.849 -3.339 1.00 0.00 39 LYS A O 7
ATOM 6978 N N . ALA A 1 40 ? -4.230 4.906 -2.651 1.00 0.00 40 ALA A N 7
ATOM 6979 C CA . ALA A 1 40 ? -3.082 4.096 -3.022 1.00 0.00 40 ALA A CA 7
ATOM 6980 C C . ALA A 1 40 ? -3.568 2.777 -3.626 1.00 0.00 40 ALA A C 7
ATOM 6981 O O . ALA A 1 40 ? -4.639 2.286 -3.272 1.00 0.00 40 ALA A O 7
ATOM 6988 N N . VAL A 1 41 ? -2.757 2.240 -4.525 1.00 0.00 41 VAL A N 7
ATOM 6989 C CA . VAL A 1 41 ? -3.091 0.987 -5.181 1.00 0.00 41 VAL A CA 7
ATOM 6990 C C . VAL A 1 41 ? -1.977 -0.031 -4.923 1.00 0.00 41 VAL A C 7
ATOM 6991 O O . VAL A 1 41 ? -0.797 0.313 -4.959 1.00 0.00 41 VAL A O 7
ATOM 7004 N N . VAL A 1 42 ? -2.393 -1.263 -4.670 1.00 0.00 42 VAL A N 7
ATOM 7005 C CA . VAL A 1 42 ? -1.445 -2.333 -4.406 1.00 0.00 42 VAL A CA 7
ATOM 7006 C C . VAL A 1 42 ? -1.970 -3.634 -5.017 1.00 0.00 42 VAL A C 7
ATOM 7007 O O . VAL A 1 42 ? -3.171 -3.895 -4.994 1.00 0.00 42 VAL A O 7
ATOM 7020 N N . LYS A 1 43 ? -1.042 -4.417 -5.548 1.00 0.00 43 LYS A N 7
ATOM 7021 C CA . LYS A 1 43 ? -1.396 -5.685 -6.163 1.00 0.00 43 LYS A CA 7
ATOM 7022 C C . LYS A 1 43 ? -0.786 -6.829 -5.350 1.00 0.00 43 LYS A C 7
ATOM 7023 O O . LYS A 1 43 ? 0.397 -7.134 -5.490 1.00 0.00 43 LYS A O 7
ATOM 7042 N N . PHE A 1 44 ? -1.623 -7.432 -4.517 1.00 0.00 44 PHE A N 7
ATOM 7043 C CA . PHE A 1 44 ? -1.181 -8.535 -3.682 1.00 0.00 44 PHE A CA 7
ATOM 7044 C C . PHE A 1 44 ? -2.129 -9.730 -3.805 1.00 0.00 44 PHE A C 7
ATOM 7045 O O . PHE A 1 44 ? -2.902 -9.818 -4.758 1.00 0.00 44 PHE A O 7
ATOM 7062 N N . ASP A 1 45 ? -2.038 -10.621 -2.828 1.00 0.00 45 ASP A N 7
ATOM 7063 C CA . ASP A 1 45 ? -2.878 -11.806 -2.816 1.00 0.00 45 ASP A CA 7
ATOM 7064 C C . ASP A 1 45 ? -3.321 -12.097 -1.381 1.00 0.00 45 ASP A C 7
ATOM 7065 O O . ASP A 1 45 ? -2.537 -11.952 -0.444 1.00 0.00 45 ASP A O 7
ATOM 7074 N N . GLU A 1 46 ? -4.576 -12.503 -1.254 1.00 0.00 46 GLU A N 7
ATOM 7075 C CA . GLU A 1 46 ? -5.132 -12.816 0.051 1.00 0.00 46 GLU A CA 7
ATOM 7076 C C . GLU A 1 46 ? -4.559 -14.136 0.570 1.00 0.00 46 GLU A C 7
ATOM 7077 O O . GLU A 1 46 ? -4.703 -14.459 1.749 1.00 0.00 46 GLU A O 7
ATOM 7089 N N . ALA A 1 47 ? -3.923 -14.865 -0.335 1.00 0.00 47 ALA A N 7
ATOM 7090 C CA . ALA A 1 47 ? -3.328 -16.143 0.017 1.00 0.00 47 ALA A CA 7
ATOM 7091 C C . ALA A 1 47 ? -1.931 -15.908 0.595 1.00 0.00 47 ALA A C 7
ATOM 7092 O O . ALA A 1 47 ? -1.181 -16.857 0.820 1.00 0.00 47 ALA A O 7
ATOM 7099 N N . ASN A 1 48 ? -1.624 -14.639 0.820 1.00 0.00 48 ASN A N 7
ATOM 7100 C CA . ASN A 1 48 ? -0.330 -14.268 1.368 1.00 0.00 48 ASN A CA 7
ATOM 7101 C C . ASN A 1 48 ? -0.515 -13.130 2.373 1.00 0.00 48 ASN A C 7
ATOM 7102 O O . ASN A 1 48 ? -0.052 -13.219 3.509 1.00 0.00 48 ASN A O 7
ATOM 7113 N N . VAL A 1 49 ? -1.192 -12.086 1.919 1.00 0.00 49 VAL A N 7
ATOM 7114 C CA . VAL A 1 49 ? -1.444 -10.931 2.764 1.00 0.00 49 VAL A CA 7
ATOM 7115 C C . VAL A 1 49 ? -2.813 -10.341 2.421 1.00 0.00 49 VAL A C 7
ATOM 7116 O O . VAL A 1 49 ? -3.319 -10.540 1.317 1.00 0.00 49 VAL A O 7
ATOM 7129 N N . GLN A 1 50 ? -3.373 -9.626 3.385 1.00 0.00 50 GLN A N 7
ATOM 7130 C CA . GLN A 1 50 ? -4.673 -9.006 3.198 1.00 0.00 50 GLN A CA 7
ATOM 7131 C C . GLN A 1 50 ? -4.519 -7.495 3.014 1.00 0.00 50 GLN A C 7
ATOM 7132 O O . GLN A 1 50 ? -3.615 -6.885 3.584 1.00 0.00 50 GLN A O 7
ATOM 7146 N N . ALA A 1 51 ? -5.415 -6.934 2.215 1.00 0.00 51 ALA A N 7
ATOM 7147 C CA . ALA A 1 51 ? -5.390 -5.506 1.948 1.00 0.00 51 ALA A CA 7
ATOM 7148 C C . ALA A 1 51 ? -5.446 -4.743 3.273 1.00 0.00 51 ALA A C 7
ATOM 7149 O O . ALA A 1 51 ? -4.691 -3.793 3.479 1.00 0.00 51 ALA A O 7
ATOM 7156 N N . THR A 1 52 ? -6.347 -5.186 4.137 1.00 0.00 52 THR A N 7
ATOM 7157 C CA . THR A 1 52 ? -6.512 -4.556 5.436 1.00 0.00 52 THR A CA 7
ATOM 7158 C C . THR A 1 52 ? -5.163 -4.447 6.150 1.00 0.00 52 THR A C 7
ATOM 7159 O O . THR A 1 52 ? -4.856 -3.419 6.752 1.00 0.00 52 THR A O 7
ATOM 7170 N N . GLU A 1 53 ? -4.393 -5.522 6.060 1.00 0.00 53 GLU A N 7
ATOM 7171 C CA . GLU A 1 53 ? -3.084 -5.560 6.690 1.00 0.00 53 GLU A CA 7
ATOM 7172 C C . GLU A 1 53 ? -2.147 -4.548 6.028 1.00 0.00 53 GLU A C 7
ATOM 7173 O O . GLU A 1 53 ? -1.359 -3.890 6.705 1.00 0.00 53 GLU A O 7
ATOM 7185 N N . ILE A 1 54 ? -2.263 -4.456 4.711 1.00 0.00 54 ILE A N 7
ATOM 7186 C CA . ILE A 1 54 ? -1.436 -3.536 3.949 1.00 0.00 54 ILE A CA 7
ATOM 7187 C C . ILE A 1 54 ? -1.663 -2.111 4.459 1.00 0.00 54 ILE A C 7
ATOM 7188 O O . ILE A 1 54 ? -0.731 -1.310 4.510 1.00 0.00 54 ILE A O 7
ATOM 7204 N N . CYS A 1 55 ? -2.908 -1.839 4.823 1.00 0.00 55 CYS A N 7
ATOM 7205 C CA . CYS A 1 55 ? -3.269 -0.524 5.326 1.00 0.00 55 CYS A CA 7
ATOM 7206 C C . CYS A 1 55 ? -2.472 -0.264 6.606 1.00 0.00 55 CYS A C 7
ATOM 7207 O O . CYS A 1 55 ? -1.961 0.836 6.811 1.00 0.00 55 CYS A O 7
ATOM 7215 N N . GLN A 1 56 ? -2.391 -1.295 7.434 1.00 0.00 56 GLN A N 7
ATOM 7216 C CA . GLN A 1 56 ? -1.665 -1.192 8.689 1.00 0.00 56 GLN A CA 7
ATOM 7217 C C . GLN A 1 56 ? -0.199 -0.841 8.426 1.00 0.00 56 GLN A C 7
ATOM 7218 O O . GLN A 1 56 ? 0.396 -0.054 9.161 1.00 0.00 56 GLN A O 7
ATOM 7232 N N . ALA A 1 57 ? 0.341 -1.443 7.376 1.00 0.00 57 ALA A N 7
ATOM 7233 C CA . ALA A 1 57 ? 1.726 -1.204 7.008 1.00 0.00 57 ALA A CA 7
ATOM 7234 C C . ALA A 1 57 ? 1.907 0.273 6.651 1.00 0.00 57 ALA A C 7
ATOM 7235 O O . ALA A 1 57 ? 2.988 0.832 6.834 1.00 0.00 57 ALA A O 7
ATOM 7242 N N . ILE A 1 58 ? 0.833 0.863 6.148 1.00 0.00 58 ILE A N 7
ATOM 7243 C CA . ILE A 1 58 ? 0.859 2.264 5.764 1.00 0.00 58 ILE A CA 7
ATOM 7244 C C . ILE A 1 58 ? 0.735 3.134 7.017 1.00 0.00 58 ILE A C 7
ATOM 7245 O O . ILE A 1 58 ? 1.558 4.018 7.247 1.00 0.00 58 ILE A O 7
ATOM 7261 N N . ASN A 1 59 ? -0.302 2.853 7.793 1.00 0.00 59 ASN A N 7
ATOM 7262 C CA . ASN A 1 59 ? -0.545 3.599 9.016 1.00 0.00 59 ASN A CA 7
ATOM 7263 C C . ASN A 1 59 ? 0.612 3.364 9.990 1.00 0.00 59 ASN A C 7
ATOM 7264 O O . ASN A 1 59 ? 0.883 4.201 10.850 1.00 0.00 59 ASN A O 7
ATOM 7275 N N . GLU A 1 60 ? 1.262 2.222 9.822 1.00 0.00 60 GLU A N 7
ATOM 7276 C CA . GLU A 1 60 ? 2.383 1.867 10.675 1.00 0.00 60 GLU A CA 7
ATOM 7277 C C . GLU A 1 60 ? 3.545 2.839 10.458 1.00 0.00 60 GLU A C 7
ATOM 7278 O O . GLU A 1 60 ? 4.518 2.827 11.210 1.00 0.00 60 GLU A O 7
ATOM 7290 N N . LEU A 1 61 ? 3.404 3.658 9.426 1.00 0.00 61 LEU A N 7
ATOM 7291 C CA . LEU A 1 61 ? 4.429 4.635 9.101 1.00 0.00 61 LEU A CA 7
ATOM 7292 C C . LEU A 1 61 ? 4.213 5.895 9.942 1.00 0.00 61 LEU A C 7
ATOM 7293 O O . LEU A 1 61 ? 4.907 6.110 10.934 1.00 0.00 61 LEU A O 7
ATOM 7309 N N . GLY A 1 62 ? 3.247 6.695 9.514 1.00 0.00 62 GLY A N 7
ATOM 7310 C CA . GLY A 1 62 ? 2.930 7.927 10.215 1.00 0.00 62 GLY A CA 7
ATOM 7311 C C . GLY A 1 62 ? 1.888 8.743 9.447 1.00 0.00 62 GLY A C 7
ATOM 7312 O O . GLY A 1 62 ? 1.954 9.970 9.417 1.00 0.00 62 GLY A O 7
ATOM 7316 N N . TYR A 1 63 ? 0.949 8.027 8.845 1.00 0.00 63 TYR A N 7
ATOM 7317 C CA . TYR A 1 63 ? -0.106 8.669 8.079 1.00 0.00 63 TYR A CA 7
ATOM 7318 C C . TYR A 1 63 ? -1.423 7.901 8.210 1.00 0.00 63 TYR A C 7
ATOM 7319 O O . TYR A 1 63 ? -1.488 6.887 8.902 1.00 0.00 63 TYR A O 7
ATOM 7337 N N . GLN A 1 64 ? -2.439 8.414 7.533 1.00 0.00 64 GLN A N 7
ATOM 7338 C CA . GLN A 1 64 ? -3.751 7.790 7.564 1.00 0.00 64 GLN A CA 7
ATOM 7339 C C . GLN A 1 64 ? -4.035 7.086 6.235 1.00 0.00 64 GLN A C 7
ATOM 7340 O O . GLN A 1 64 ? -3.837 7.664 5.168 1.00 0.00 64 GLN A O 7
ATOM 7354 N N . ALA A 1 65 ? -4.497 5.849 6.344 1.00 0.00 65 ALA A N 7
ATOM 7355 C CA . ALA A 1 65 ? -4.811 5.061 5.165 1.00 0.00 65 ALA A CA 7
ATOM 7356 C C . ALA A 1 65 ? -6.018 4.168 5.460 1.00 0.00 65 ALA A C 7
ATOM 7357 O O . ALA A 1 65 ? -6.031 3.445 6.455 1.00 0.00 65 ALA A O 7
ATOM 7364 N N . GLU A 1 66 ? -7.002 4.247 4.577 1.00 0.00 66 GLU A N 7
ATOM 7365 C CA . GLU A 1 66 ? -8.211 3.455 4.730 1.00 0.00 66 GLU A CA 7
ATOM 7366 C C . GLU A 1 66 ? -8.336 2.451 3.583 1.00 0.00 66 GLU A C 7
ATOM 7367 O O . GLU A 1 66 ? -8.439 2.840 2.421 1.00 0.00 66 GLU A O 7
ATOM 7379 N N . VAL A 1 67 ? -8.324 1.177 3.949 1.00 0.00 67 VAL A N 7
ATOM 7380 C CA . VAL A 1 67 ? -8.435 0.114 2.965 1.00 0.00 67 VAL A CA 7
ATOM 7381 C C . VAL A 1 67 ? -9.817 0.173 2.311 1.00 0.00 67 VAL A C 7
ATOM 7382 O O . VAL A 1 67 ? -10.831 0.269 3.001 1.00 0.00 67 VAL A O 7
ATOM 7395 N N . ILE A 1 68 ? -9.814 0.114 0.988 1.00 0.00 68 ILE A N 7
ATOM 7396 C CA . ILE A 1 68 ? -11.054 0.159 0.233 1.00 0.00 68 ILE A CA 7
ATOM 7397 C C . ILE A 1 68 ? -11.218 -1.145 -0.551 1.00 0.00 68 ILE A C 7
ATOM 7398 O O . ILE A 1 68 ? -12.313 -1.702 -0.614 1.00 0.00 68 ILE A O 7
ATOM 7414 N N . ALA A 1 1 ? -7.652 -6.470 -7.005 1.00 0.00 1 ALA A N 8
ATOM 7415 C CA . ALA A 1 1 ? -6.824 -5.307 -6.737 1.00 0.00 1 ALA A CA 8
ATOM 7416 C C . ALA A 1 1 ? -7.574 -4.357 -5.800 1.00 0.00 1 ALA A C 8
ATOM 7417 O O . ALA A 1 1 ? -8.589 -3.777 -6.181 1.00 0.00 1 ALA A O 8
ATOM 7424 N N . GLN A 1 2 ? -7.044 -4.228 -4.592 1.00 0.00 2 GLN A N 8
ATOM 7425 C CA . GLN A 1 2 ? -7.650 -3.359 -3.598 1.00 0.00 2 GLN A CA 8
ATOM 7426 C C . GLN A 1 2 ? -6.912 -2.020 -3.542 1.00 0.00 2 GLN A C 8
ATOM 7427 O O . GLN A 1 2 ? -5.789 -1.906 -4.032 1.00 0.00 2 GLN A O 8
ATOM 7441 N N . GLU A 1 3 ? -7.572 -1.041 -2.942 1.00 0.00 3 GLU A N 8
ATOM 7442 C CA . GLU A 1 3 ? -6.993 0.285 -2.816 1.00 0.00 3 GLU A CA 8
ATOM 7443 C C . GLU A 1 3 ? -7.146 0.797 -1.382 1.00 0.00 3 GLU A C 8
ATOM 7444 O O . GLU A 1 3 ? -7.902 0.231 -0.594 1.00 0.00 3 GLU A O 8
ATOM 7456 N N . PHE A 1 4 ? -6.416 1.863 -1.087 1.00 0.00 4 PHE A N 8
ATOM 7457 C CA . PHE A 1 4 ? -6.461 2.458 0.238 1.00 0.00 4 PHE A CA 8
ATOM 7458 C C . PHE A 1 4 ? -6.292 3.977 0.163 1.00 0.00 4 PHE A C 8
ATOM 7459 O O . PHE A 1 4 ? -5.327 4.470 -0.419 1.00 0.00 4 PHE A O 8
ATOM 7476 N N . SER A 1 5 ? -7.246 4.676 0.759 1.00 0.00 5 SER A N 8
ATOM 7477 C CA . SER A 1 5 ? -7.215 6.129 0.768 1.00 0.00 5 SER A CA 8
ATOM 7478 C C . SER A 1 5 ? -6.354 6.627 1.929 1.00 0.00 5 SER A C 8
ATOM 7479 O O . SER A 1 5 ? -6.556 6.226 3.074 1.00 0.00 5 SER A O 8
ATOM 7487 N N . VAL A 1 6 ? -5.410 7.495 1.595 1.00 0.00 6 VAL A N 8
ATOM 7488 C CA . VAL A 1 6 ? -4.517 8.053 2.596 1.00 0.00 6 VAL A CA 8
ATOM 7489 C C . VAL A 1 6 ? -5.012 9.444 2.996 1.00 0.00 6 VAL A C 8
ATOM 7490 O O . VAL A 1 6 ? -5.204 10.308 2.142 1.00 0.00 6 VAL A O 8
ATOM 7503 N N . LYS A 1 7 ? -5.204 9.618 4.296 1.00 0.00 7 LYS A N 8
ATOM 7504 C CA . LYS A 1 7 ? -5.672 10.889 4.820 1.00 0.00 7 LYS A CA 8
ATOM 7505 C C . LYS A 1 7 ? -4.662 11.419 5.840 1.00 0.00 7 LYS A C 8
ATOM 7506 O O . LYS A 1 7 ? -5.043 11.883 6.913 1.00 0.00 7 LYS A O 8
ATOM 7525 N N . GLY A 1 8 ? -3.393 11.332 5.468 1.00 0.00 8 GLY A N 8
ATOM 7526 C CA . GLY A 1 8 ? -2.325 11.797 6.337 1.00 0.00 8 GLY A CA 8
ATOM 7527 C C . GLY A 1 8 ? -1.025 11.990 5.553 1.00 0.00 8 GLY A C 8
ATOM 7528 O O . GLY A 1 8 ? 0.063 11.928 6.123 1.00 0.00 8 GLY A O 8
ATOM 7532 N N . MET A 1 9 ? -1.182 12.219 4.257 1.00 0.00 9 MET A N 8
ATOM 7533 C CA . MET A 1 9 ? -0.034 12.421 3.389 1.00 0.00 9 MET A CA 8
ATOM 7534 C C . MET A 1 9 ? 0.594 13.797 3.623 1.00 0.00 9 MET A C 8
ATOM 7535 O O . MET A 1 9 ? -0.042 14.687 4.184 1.00 0.00 9 MET A O 8
ATOM 7549 N N . SER A 1 10 ? 1.837 13.927 3.180 1.00 0.00 10 SER A N 8
ATOM 7550 C CA . SER A 1 10 ? 2.558 15.179 3.334 1.00 0.00 10 SER A CA 8
ATOM 7551 C C . SER A 1 10 ? 2.849 15.787 1.961 1.00 0.00 10 SER A C 8
ATOM 7552 O O . SER A 1 10 ? 3.010 17.000 1.837 1.00 0.00 10 SER A O 8
ATOM 7560 N N . CYS A 1 11 ? 2.906 14.917 0.963 1.00 0.00 11 CYS A N 8
ATOM 7561 C CA . CYS A 1 11 ? 3.174 15.354 -0.397 1.00 0.00 11 CYS A CA 8
ATOM 7562 C C . CYS A 1 11 ? 4.668 15.175 -0.673 1.00 0.00 11 CYS A C 8
ATOM 7563 O O . CYS A 1 11 ? 5.094 15.177 -1.827 1.00 0.00 11 CYS A O 8
ATOM 7571 N N . ASN A 1 12 ? 5.423 15.025 0.406 1.00 0.00 12 ASN A N 8
ATOM 7572 C CA . ASN A 1 12 ? 6.861 14.846 0.294 1.00 0.00 12 ASN A CA 8
ATOM 7573 C C . ASN A 1 12 ? 7.156 13.431 -0.206 1.00 0.00 12 ASN A C 8
ATOM 7574 O O . ASN A 1 12 ? 6.438 12.906 -1.056 1.00 0.00 12 ASN A O 8
ATOM 7585 N N . HIS A 1 13 ? 8.214 12.852 0.343 1.00 0.00 13 HIS A N 8
ATOM 7586 C CA . HIS A 1 13 ? 8.614 11.508 -0.037 1.00 0.00 13 HIS A CA 8
ATOM 7587 C C . HIS A 1 13 ? 7.743 10.487 0.698 1.00 0.00 13 HIS A C 8
ATOM 7588 O O . HIS A 1 13 ? 8.137 9.333 0.862 1.00 0.00 13 HIS A O 8
ATOM 7602 N N . CYS A 1 14 ? 6.575 10.948 1.121 1.00 0.00 14 CYS A N 8
ATOM 7603 C CA . CYS A 1 14 ? 5.646 10.090 1.835 1.00 0.00 14 CYS A CA 8
ATOM 7604 C C . CYS A 1 14 ? 5.152 9.009 0.870 1.00 0.00 14 CYS A C 8
ATOM 7605 O O . CYS A 1 14 ? 5.267 7.818 1.156 1.00 0.00 14 CYS A O 8
ATOM 7613 N N . VAL A 1 15 ? 4.614 9.463 -0.252 1.00 0.00 15 VAL A N 8
ATOM 7614 C CA . VAL A 1 15 ? 4.103 8.550 -1.260 1.00 0.00 15 VAL A CA 8
ATOM 7615 C C . VAL A 1 15 ? 5.078 7.383 -1.426 1.00 0.00 15 VAL A C 8
ATOM 7616 O O . VAL A 1 15 ? 4.671 6.223 -1.416 1.00 0.00 15 VAL A O 8
ATOM 7629 N N . ALA A 1 16 ? 6.348 7.732 -1.576 1.00 0.00 16 ALA A N 8
ATOM 7630 C CA . ALA A 1 16 ? 7.385 6.727 -1.744 1.00 0.00 16 ALA A CA 8
ATOM 7631 C C . ALA A 1 16 ? 7.484 5.885 -0.471 1.00 0.00 16 ALA A C 8
ATOM 7632 O O . ALA A 1 16 ? 7.556 4.659 -0.537 1.00 0.00 16 ALA A O 8
ATOM 7639 N N . ARG A 1 17 ? 7.486 6.577 0.660 1.00 0.00 17 ARG A N 8
ATOM 7640 C CA . ARG A 1 17 ? 7.576 5.908 1.946 1.00 0.00 17 ARG A CA 8
ATOM 7641 C C . ARG A 1 17 ? 6.482 4.846 2.070 1.00 0.00 17 ARG A C 8
ATOM 7642 O O . ARG A 1 17 ? 6.713 3.773 2.625 1.00 0.00 17 ARG A O 8
ATOM 7663 N N . ILE A 1 18 ? 5.314 5.181 1.543 1.00 0.00 18 ILE A N 8
ATOM 7664 C CA . ILE A 1 18 ? 4.183 4.270 1.587 1.00 0.00 18 ILE A CA 8
ATOM 7665 C C . ILE A 1 18 ? 4.392 3.155 0.560 1.00 0.00 18 ILE A C 8
ATOM 7666 O O . ILE A 1 18 ? 4.450 1.980 0.917 1.00 0.00 18 ILE A O 8
ATOM 7682 N N . GLU A 1 19 ? 4.498 3.564 -0.696 1.00 0.00 19 GLU A N 8
ATOM 7683 C CA . GLU A 1 19 ? 4.698 2.614 -1.778 1.00 0.00 19 GLU A CA 8
ATOM 7684 C C . GLU A 1 19 ? 5.763 1.586 -1.390 1.00 0.00 19 GLU A C 8
ATOM 7685 O O . GLU A 1 19 ? 5.543 0.382 -1.514 1.00 0.00 19 GLU A O 8
ATOM 7697 N N . GLU A 1 20 ? 6.895 2.098 -0.930 1.00 0.00 20 GLU A N 8
ATOM 7698 C CA . GLU A 1 20 ? 7.995 1.240 -0.524 1.00 0.00 20 GLU A CA 8
ATOM 7699 C C . GLU A 1 20 ? 7.595 0.406 0.695 1.00 0.00 20 GLU A C 8
ATOM 7700 O O . GLU A 1 20 ? 7.716 -0.818 0.681 1.00 0.00 20 GLU A O 8
ATOM 7712 N N . ALA A 1 21 ? 7.127 1.102 1.721 1.00 0.00 21 ALA A N 8
ATOM 7713 C CA . ALA A 1 21 ? 6.708 0.441 2.945 1.00 0.00 21 ALA A CA 8
ATOM 7714 C C . ALA A 1 21 ? 5.679 -0.640 2.610 1.00 0.00 21 ALA A C 8
ATOM 7715 O O . ALA A 1 21 ? 5.592 -1.655 3.300 1.00 0.00 21 ALA A O 8
ATOM 7722 N N . VAL A 1 22 ? 4.924 -0.385 1.551 1.00 0.00 22 VAL A N 8
ATOM 7723 C CA . VAL A 1 22 ? 3.904 -1.324 1.116 1.00 0.00 22 VAL A CA 8
ATOM 7724 C C . VAL A 1 22 ? 4.572 -2.508 0.415 1.00 0.00 22 VAL A C 8
ATOM 7725 O O . VAL A 1 22 ? 4.278 -3.663 0.722 1.00 0.00 22 VAL A O 8
ATOM 7738 N N . GLY A 1 23 ? 5.459 -2.181 -0.513 1.00 0.00 23 GLY A N 8
ATOM 7739 C CA . GLY A 1 23 ? 6.172 -3.204 -1.260 1.00 0.00 23 GLY A CA 8
ATOM 7740 C C . GLY A 1 23 ? 7.002 -4.087 -0.327 1.00 0.00 23 GLY A C 8
ATOM 7741 O O . GLY A 1 23 ? 7.487 -5.142 -0.733 1.00 0.00 23 GLY A O 8
ATOM 7745 N N . ARG A 1 24 ? 7.140 -3.623 0.907 1.00 0.00 24 ARG A N 8
ATOM 7746 C CA . ARG A 1 24 ? 7.903 -4.358 1.901 1.00 0.00 24 ARG A CA 8
ATOM 7747 C C . ARG A 1 24 ? 7.084 -5.536 2.434 1.00 0.00 24 ARG A C 8
ATOM 7748 O O . ARG A 1 24 ? 7.638 -6.470 3.011 1.00 0.00 24 ARG A O 8
ATOM 7769 N N . ILE A 1 25 ? 5.779 -5.452 2.223 1.00 0.00 25 ILE A N 8
ATOM 7770 C CA . ILE A 1 25 ? 4.879 -6.500 2.675 1.00 0.00 25 ILE A CA 8
ATOM 7771 C C . ILE A 1 25 ? 5.115 -7.763 1.844 1.00 0.00 25 ILE A C 8
ATOM 7772 O O . ILE A 1 25 ? 4.909 -7.760 0.631 1.00 0.00 25 ILE A O 8
ATOM 7788 N N . SER A 1 26 ? 5.544 -8.812 2.530 1.00 0.00 26 SER A N 8
ATOM 7789 C CA . SER A 1 26 ? 5.810 -10.079 1.871 1.00 0.00 26 SER A CA 8
ATOM 7790 C C . SER A 1 26 ? 4.509 -10.666 1.321 1.00 0.00 26 SER A C 8
ATOM 7791 O O . SER A 1 26 ? 3.800 -11.382 2.026 1.00 0.00 26 SER A O 8
ATOM 7799 N N . GLY A 1 27 ? 4.235 -10.341 0.066 1.00 0.00 27 GLY A N 8
ATOM 7800 C CA . GLY A 1 27 ? 3.032 -10.828 -0.587 1.00 0.00 27 GLY A CA 8
ATOM 7801 C C . GLY A 1 27 ? 2.572 -9.861 -1.680 1.00 0.00 27 GLY A C 8
ATOM 7802 O O . GLY A 1 27 ? 1.815 -10.241 -2.573 1.00 0.00 27 GLY A O 8
ATOM 7806 N N . VAL A 1 28 ? 3.049 -8.629 -1.575 1.00 0.00 28 VAL A N 8
ATOM 7807 C CA . VAL A 1 28 ? 2.696 -7.605 -2.544 1.00 0.00 28 VAL A CA 8
ATOM 7808 C C . VAL A 1 28 ? 3.542 -7.789 -3.805 1.00 0.00 28 VAL A C 8
ATOM 7809 O O . VAL A 1 28 ? 4.771 -7.795 -3.738 1.00 0.00 28 VAL A O 8
ATOM 7822 N N . LYS A 1 29 ? 2.852 -7.936 -4.926 1.00 0.00 29 LYS A N 8
ATOM 7823 C CA . LYS A 1 29 ? 3.524 -8.120 -6.201 1.00 0.00 29 LYS A CA 8
ATOM 7824 C C . LYS A 1 29 ? 3.886 -6.752 -6.784 1.00 0.00 29 LYS A C 8
ATOM 7825 O O . LYS A 1 29 ? 5.032 -6.519 -7.164 1.00 0.00 29 LYS A O 8
ATOM 7844 N N . LYS A 1 30 ? 2.887 -5.883 -6.836 1.00 0.00 30 LYS A N 8
ATOM 7845 C CA . LYS A 1 30 ? 3.086 -4.545 -7.366 1.00 0.00 30 LYS A CA 8
ATOM 7846 C C . LYS A 1 30 ? 2.371 -3.534 -6.467 1.00 0.00 30 LYS A C 8
ATOM 7847 O O . LYS A 1 30 ? 1.424 -3.883 -5.764 1.00 0.00 30 LYS A O 8
ATOM 7866 N N . VAL A 1 31 ? 2.853 -2.301 -6.519 1.00 0.00 31 VAL A N 8
ATOM 7867 C CA . VAL A 1 31 ? 2.272 -1.237 -5.718 1.00 0.00 31 VAL A CA 8
ATOM 7868 C C . VAL A 1 31 ? 2.560 0.111 -6.383 1.00 0.00 31 VAL A C 8
ATOM 7869 O O . VAL A 1 31 ? 3.571 0.267 -7.066 1.00 0.00 31 VAL A O 8
ATOM 7882 N N . LYS A 1 32 ? 1.652 1.050 -6.160 1.00 0.00 32 LYS A N 8
ATOM 7883 C CA . LYS A 1 32 ? 1.795 2.379 -6.729 1.00 0.00 32 LYS A CA 8
ATOM 7884 C C . LYS A 1 32 ? 1.013 3.381 -5.877 1.00 0.00 32 LYS A C 8
ATOM 7885 O O . LYS A 1 32 ? 0.191 2.990 -5.050 1.00 0.00 32 LYS A O 8
ATOM 7904 N N . VAL A 1 33 ? 1.296 4.655 -6.109 1.00 0.00 33 VAL A N 8
ATOM 7905 C CA . VAL A 1 33 ? 0.629 5.715 -5.373 1.00 0.00 33 VAL A CA 8
ATOM 7906 C C . VAL A 1 33 ? 0.316 6.872 -6.325 1.00 0.00 33 VAL A C 8
ATOM 7907 O O . VAL A 1 33 ? 1.025 7.079 -7.309 1.00 0.00 33 VAL A O 8
ATOM 7920 N N . GLN A 1 34 ? -0.746 7.594 -5.999 1.00 0.00 34 GLN A N 8
ATOM 7921 C CA . GLN A 1 34 ? -1.161 8.724 -6.813 1.00 0.00 34 GLN A CA 8
ATOM 7922 C C . GLN A 1 34 ? -1.359 9.963 -5.939 1.00 0.00 34 GLN A C 8
ATOM 7923 O O . GLN A 1 34 ? -2.337 10.056 -5.200 1.00 0.00 34 GLN A O 8
ATOM 7937 N N . LEU A 1 35 ? -0.413 10.885 -6.052 1.00 0.00 35 LEU A N 8
ATOM 7938 C CA . LEU A 1 35 ? -0.472 12.115 -5.281 1.00 0.00 35 LEU A CA 8
ATOM 7939 C C . LEU A 1 35 ? -1.687 12.933 -5.724 1.00 0.00 35 LEU A C 8
ATOM 7940 O O . LEU A 1 35 ? -2.238 12.700 -6.798 1.00 0.00 35 LEU A O 8
ATOM 7956 N N . LYS A 1 36 ? -2.070 13.873 -4.872 1.00 0.00 36 LYS A N 8
ATOM 7957 C CA . LYS A 1 36 ? -3.210 14.726 -5.162 1.00 0.00 36 LYS A CA 8
ATOM 7958 C C . LYS A 1 36 ? -4.450 13.857 -5.376 1.00 0.00 36 LYS A C 8
ATOM 7959 O O . LYS A 1 36 ? -5.454 14.323 -5.914 1.00 0.00 36 LYS A O 8
ATOM 7978 N N . LYS A 1 37 ? -4.341 12.609 -4.944 1.00 0.00 37 LYS A N 8
ATOM 7979 C CA . LYS A 1 37 ? -5.441 11.670 -5.082 1.00 0.00 37 LYS A CA 8
ATOM 7980 C C . LYS A 1 37 ? -5.845 11.158 -3.698 1.00 0.00 37 LYS A C 8
ATOM 7981 O O . LYS A 1 37 ? -7.027 10.949 -3.430 1.00 0.00 37 LYS A O 8
ATOM 8000 N N . GLU A 1 38 ? -4.840 10.970 -2.855 1.00 0.00 38 GLU A N 8
ATOM 8001 C CA . GLU A 1 38 ? -5.075 10.486 -1.506 1.00 0.00 38 GLU A CA 8
ATOM 8002 C C . GLU A 1 38 ? -5.500 9.017 -1.535 1.00 0.00 38 GLU A C 8
ATOM 8003 O O . GLU A 1 38 ? -6.338 8.593 -0.741 1.00 0.00 38 GLU A O 8
ATOM 8015 N N . LYS A 1 39 ? -4.903 8.279 -2.460 1.00 0.00 39 LYS A N 8
ATOM 8016 C CA . LYS A 1 39 ? -5.209 6.866 -2.603 1.00 0.00 39 LYS A CA 8
ATOM 8017 C C . LYS A 1 39 ? -3.980 6.135 -3.146 1.00 0.00 39 LYS A C 8
ATOM 8018 O O . LYS A 1 39 ? -3.223 6.691 -3.941 1.00 0.00 39 LYS A O 8
ATOM 8037 N N . ALA A 1 40 ? -3.819 4.899 -2.696 1.00 0.00 40 ALA A N 8
ATOM 8038 C CA . ALA A 1 40 ? -2.694 4.086 -3.127 1.00 0.00 40 ALA A CA 8
ATOM 8039 C C . ALA A 1 40 ? -3.214 2.760 -3.685 1.00 0.00 40 ALA A C 8
ATOM 8040 O O . ALA A 1 40 ? -4.210 2.225 -3.199 1.00 0.00 40 ALA A O 8
ATOM 8047 N N . VAL A 1 41 ? -2.517 2.268 -4.698 1.00 0.00 41 VAL A N 8
ATOM 8048 C CA . VAL A 1 41 ? -2.895 1.014 -5.328 1.00 0.00 41 VAL A CA 8
ATOM 8049 C C . VAL A 1 41 ? -1.861 -0.059 -4.980 1.00 0.00 41 VAL A C 8
ATOM 8050 O O . VAL A 1 41 ? -0.680 0.242 -4.814 1.00 0.00 41 VAL A O 8
ATOM 8063 N N . VAL A 1 42 ? -2.343 -1.289 -4.881 1.00 0.00 42 VAL A N 8
ATOM 8064 C CA . VAL A 1 42 ? -1.476 -2.409 -4.556 1.00 0.00 42 VAL A CA 8
ATOM 8065 C C . VAL A 1 42 ? -1.965 -3.658 -5.292 1.00 0.00 42 VAL A C 8
ATOM 8066 O O . VAL A 1 42 ? -3.159 -3.804 -5.548 1.00 0.00 42 VAL A O 8
ATOM 8079 N N . LYS A 1 43 ? -1.017 -4.526 -5.612 1.00 0.00 43 LYS A N 8
ATOM 8080 C CA . LYS A 1 43 ? -1.336 -5.758 -6.313 1.00 0.00 43 LYS A CA 8
ATOM 8081 C C . LYS A 1 43 ? -0.833 -6.950 -5.497 1.00 0.00 43 LYS A C 8
ATOM 8082 O O . LYS A 1 43 ? 0.115 -7.625 -5.896 1.00 0.00 43 LYS A O 8
ATOM 8101 N N . PHE A 1 44 ? -1.490 -7.173 -4.368 1.00 0.00 44 PHE A N 8
ATOM 8102 C CA . PHE A 1 44 ? -1.121 -8.271 -3.492 1.00 0.00 44 PHE A CA 8
ATOM 8103 C C . PHE A 1 44 ? -2.043 -9.474 -3.703 1.00 0.00 44 PHE A C 8
ATOM 8104 O O . PHE A 1 44 ? -2.815 -9.508 -4.660 1.00 0.00 44 PHE A O 8
ATOM 8121 N N . ASP A 1 45 ? -1.930 -10.432 -2.795 1.00 0.00 45 ASP A N 8
ATOM 8122 C CA . ASP A 1 45 ? -2.744 -11.634 -2.870 1.00 0.00 45 ASP A CA 8
ATOM 8123 C C . ASP A 1 45 ? -3.149 -12.059 -1.457 1.00 0.00 45 ASP A C 8
ATOM 8124 O O . ASP A 1 45 ? -2.343 -11.994 -0.530 1.00 0.00 45 ASP A O 8
ATOM 8133 N N . GLU A 1 46 ? -4.398 -12.485 -1.337 1.00 0.00 46 GLU A N 8
ATOM 8134 C CA . GLU A 1 46 ? -4.920 -12.921 -0.053 1.00 0.00 46 GLU A CA 8
ATOM 8135 C C . GLU A 1 46 ? -4.275 -14.246 0.360 1.00 0.00 46 GLU A C 8
ATOM 8136 O O . GLU A 1 46 ? -4.402 -14.672 1.507 1.00 0.00 46 GLU A O 8
ATOM 8148 N N . ALA A 1 47 ? -3.598 -14.862 -0.598 1.00 0.00 47 ALA A N 8
ATOM 8149 C CA . ALA A 1 47 ? -2.934 -16.130 -0.349 1.00 0.00 47 ALA A CA 8
ATOM 8150 C C . ALA A 1 47 ? -1.563 -15.868 0.276 1.00 0.00 47 ALA A C 8
ATOM 8151 O O . ALA A 1 47 ? -0.782 -16.797 0.481 1.00 0.00 47 ALA A O 8
ATOM 8158 N N . ASN A 1 48 ? -1.311 -14.599 0.563 1.00 0.00 48 ASN A N 8
ATOM 8159 C CA . ASN A 1 48 ? -0.047 -14.203 1.161 1.00 0.00 48 ASN A CA 8
ATOM 8160 C C . ASN A 1 48 ? -0.305 -13.143 2.234 1.00 0.00 48 ASN A C 8
ATOM 8161 O O . ASN A 1 48 ? 0.092 -13.311 3.385 1.00 0.00 48 ASN A O 8
ATOM 8172 N N . VAL A 1 49 ? -0.970 -12.075 1.817 1.00 0.00 49 VAL A N 8
ATOM 8173 C CA . VAL A 1 49 ? -1.286 -10.988 2.728 1.00 0.00 49 VAL A CA 8
ATOM 8174 C C . VAL A 1 49 ? -2.630 -10.373 2.334 1.00 0.00 49 VAL A C 8
ATOM 8175 O O . VAL A 1 49 ? -3.109 -10.581 1.220 1.00 0.00 49 VAL A O 8
ATOM 8188 N N . GLN A 1 50 ? -3.200 -9.627 3.269 1.00 0.00 50 GLN A N 8
ATOM 8189 C CA . GLN A 1 50 ? -4.479 -8.980 3.033 1.00 0.00 50 GLN A CA 8
ATOM 8190 C C . GLN A 1 50 ? -4.310 -7.460 3.017 1.00 0.00 50 GLN A C 8
ATOM 8191 O O . GLN A 1 50 ? -3.338 -6.934 3.557 1.00 0.00 50 GLN A O 8
ATOM 8205 N N . ALA A 1 51 ? -5.271 -6.796 2.390 1.00 0.00 51 ALA A N 8
ATOM 8206 C CA . ALA A 1 51 ? -5.241 -5.347 2.296 1.00 0.00 51 ALA A CA 8
ATOM 8207 C C . ALA A 1 51 ? -5.159 -4.750 3.703 1.00 0.00 51 ALA A C 8
ATOM 8208 O O . ALA A 1 51 ? -4.466 -3.758 3.921 1.00 0.00 51 ALA A O 8
ATOM 8215 N N . THR A 1 52 ? -5.877 -5.380 4.621 1.00 0.00 52 THR A N 8
ATOM 8216 C CA . THR A 1 52 ? -5.895 -4.924 6.000 1.00 0.00 52 THR A CA 8
ATOM 8217 C C . THR A 1 52 ? -4.468 -4.784 6.534 1.00 0.00 52 THR A C 8
ATOM 8218 O O . THR A 1 52 ? -4.134 -3.784 7.169 1.00 0.00 52 THR A O 8
ATOM 8229 N N . GLU A 1 53 ? -3.664 -5.799 6.256 1.00 0.00 53 GLU A N 8
ATOM 8230 C CA . GLU A 1 53 ? -2.280 -5.802 6.700 1.00 0.00 53 GLU A CA 8
ATOM 8231 C C . GLU A 1 53 ? -1.496 -4.692 5.998 1.00 0.00 53 GLU A C 8
ATOM 8232 O O . GLU A 1 53 ? -0.654 -4.038 6.612 1.00 0.00 53 GLU A O 8
ATOM 8244 N N . ILE A 1 54 ? -1.799 -4.513 4.720 1.00 0.00 54 ILE A N 8
ATOM 8245 C CA . ILE A 1 54 ? -1.132 -3.494 3.928 1.00 0.00 54 ILE A CA 8
ATOM 8246 C C . ILE A 1 54 ? -1.445 -2.115 4.512 1.00 0.00 54 ILE A C 8
ATOM 8247 O O . ILE A 1 54 ? -0.588 -1.233 4.525 1.00 0.00 54 ILE A O 8
ATOM 8263 N N . CYS A 1 55 ? -2.676 -1.972 4.981 1.00 0.00 55 CYS A N 8
ATOM 8264 C CA . CYS A 1 55 ? -3.113 -0.715 5.565 1.00 0.00 55 CYS A CA 8
ATOM 8265 C C . CYS A 1 55 ? -2.244 -0.427 6.791 1.00 0.00 55 CYS A C 8
ATOM 8266 O O . CYS A 1 55 ? -1.819 0.708 7.003 1.00 0.00 55 CYS A O 8
ATOM 8274 N N . GLN A 1 56 ? -2.007 -1.474 7.567 1.00 0.00 56 GLN A N 8
ATOM 8275 C CA . GLN A 1 56 ? -1.196 -1.349 8.766 1.00 0.00 56 GLN A CA 8
ATOM 8276 C C . GLN A 1 56 ? 0.180 -0.777 8.420 1.00 0.00 56 GLN A C 8
ATOM 8277 O O . GLN A 1 56 ? 0.655 0.149 9.076 1.00 0.00 56 GLN A O 8
ATOM 8291 N N . ALA A 1 57 ? 0.782 -1.353 7.389 1.00 0.00 57 ALA A N 8
ATOM 8292 C CA . ALA A 1 57 ? 2.094 -0.912 6.948 1.00 0.00 57 ALA A CA 8
ATOM 8293 C C . ALA A 1 57 ? 2.091 0.610 6.791 1.00 0.00 57 ALA A C 8
ATOM 8294 O O . ALA A 1 57 ? 3.090 1.269 7.073 1.00 0.00 57 ALA A O 8
ATOM 8301 N N . ILE A 1 58 ? 0.955 1.124 6.343 1.00 0.00 58 ILE A N 8
ATOM 8302 C CA . ILE A 1 58 ? 0.808 2.556 6.146 1.00 0.00 58 ILE A CA 8
ATOM 8303 C C . ILE A 1 58 ? 0.757 3.252 7.508 1.00 0.00 58 ILE A C 8
ATOM 8304 O O . ILE A 1 58 ? 1.650 4.027 7.846 1.00 0.00 58 ILE A O 8
ATOM 8320 N N . ASN A 1 59 ? -0.297 2.949 8.252 1.00 0.00 59 ASN A N 8
ATOM 8321 C CA . ASN A 1 59 ? -0.476 3.536 9.569 1.00 0.00 59 ASN A CA 8
ATOM 8322 C C . ASN A 1 59 ? 0.803 3.343 10.386 1.00 0.00 59 ASN A C 8
ATOM 8323 O O . ASN A 1 59 ? 1.090 4.126 11.291 1.00 0.00 59 ASN A O 8
ATOM 8334 N N . GLU A 1 60 ? 1.538 2.297 10.038 1.00 0.00 60 GLU A N 8
ATOM 8335 C CA . GLU A 1 60 ? 2.780 1.992 10.728 1.00 0.00 60 GLU A CA 8
ATOM 8336 C C . GLU A 1 60 ? 3.808 3.099 10.486 1.00 0.00 60 GLU A C 8
ATOM 8337 O O . GLU A 1 60 ? 4.858 3.127 11.126 1.00 0.00 60 GLU A O 8
ATOM 8349 N N . LEU A 1 61 ? 3.470 3.984 9.559 1.00 0.00 61 LEU A N 8
ATOM 8350 C CA . LEU A 1 61 ? 4.350 5.090 9.225 1.00 0.00 61 LEU A CA 8
ATOM 8351 C C . LEU A 1 61 ? 4.043 6.276 10.141 1.00 0.00 61 LEU A C 8
ATOM 8352 O O . LEU A 1 61 ? 4.762 6.518 11.110 1.00 0.00 61 LEU A O 8
ATOM 8368 N N . GLY A 1 62 ? 2.975 6.983 9.803 1.00 0.00 62 GLY A N 8
ATOM 8369 C CA . GLY A 1 62 ? 2.564 8.138 10.583 1.00 0.00 62 GLY A CA 8
ATOM 8370 C C . GLY A 1 62 ? 1.480 8.934 9.855 1.00 0.00 62 GLY A C 8
ATOM 8371 O O . GLY A 1 62 ? 1.485 10.164 9.881 1.00 0.00 62 GLY A O 8
ATOM 8375 N N . TYR A 1 63 ? 0.577 8.201 9.222 1.00 0.00 63 TYR A N 8
ATOM 8376 C CA . TYR A 1 63 ? -0.512 8.823 8.488 1.00 0.00 63 TYR A CA 8
ATOM 8377 C C . TYR A 1 63 ? -1.789 7.987 8.587 1.00 0.00 63 TYR A C 8
ATOM 8378 O O . TYR A 1 63 ? -1.840 7.012 9.335 1.00 0.00 63 TYR A O 8
ATOM 8396 N N . GLN A 1 64 ? -2.790 8.400 7.823 1.00 0.00 64 GLN A N 8
ATOM 8397 C CA . GLN A 1 64 ? -4.064 7.701 7.816 1.00 0.00 64 GLN A CA 8
ATOM 8398 C C . GLN A 1 64 ? -4.212 6.882 6.532 1.00 0.00 64 GLN A C 8
ATOM 8399 O O . GLN A 1 64 ? -3.815 7.329 5.457 1.00 0.00 64 GLN A O 8
ATOM 8413 N N . ALA A 1 65 ? -4.786 5.698 6.687 1.00 0.00 65 ALA A N 8
ATOM 8414 C CA . ALA A 1 65 ? -4.992 4.812 5.553 1.00 0.00 65 ALA A CA 8
ATOM 8415 C C . ALA A 1 65 ? -6.296 4.037 5.748 1.00 0.00 65 ALA A C 8
ATOM 8416 O O . ALA A 1 65 ? -6.588 3.571 6.849 1.00 0.00 65 ALA A O 8
ATOM 8423 N N . GLU A 1 66 ? -7.047 3.922 4.662 1.00 0.00 66 GLU A N 8
ATOM 8424 C CA . GLU A 1 66 ? -8.314 3.211 4.700 1.00 0.00 66 GLU A CA 8
ATOM 8425 C C . GLU A 1 66 ? -8.593 2.552 3.348 1.00 0.00 66 GLU A C 8
ATOM 8426 O O . GLU A 1 66 ? -8.535 3.208 2.309 1.00 0.00 66 GLU A O 8
ATOM 8438 N N . VAL A 1 67 ? -8.889 1.261 3.404 1.00 0.00 67 VAL A N 8
ATOM 8439 C CA . VAL A 1 67 ? -9.177 0.506 2.197 1.00 0.00 67 VAL A CA 8
ATOM 8440 C C . VAL A 1 67 ? -10.489 1.005 1.589 1.00 0.00 67 VAL A C 8
ATOM 8441 O O . VAL A 1 67 ? -11.338 1.547 2.296 1.00 0.00 67 VAL A O 8
ATOM 8454 N N . ILE A 1 68 ? -10.615 0.805 0.285 1.00 0.00 68 ILE A N 8
ATOM 8455 C CA . ILE A 1 68 ? -11.810 1.227 -0.425 1.00 0.00 68 ILE A CA 8
ATOM 8456 C C . ILE A 1 68 ? -12.687 0.007 -0.709 1.00 0.00 68 ILE A C 8
ATOM 8457 O O . ILE A 1 68 ? -13.912 0.114 -0.746 1.00 0.00 68 ILE A O 8
ATOM 8473 N N . ALA A 1 1 ? -7.043 -5.221 -7.857 1.00 0.00 1 ALA A N 9
ATOM 8474 C CA . ALA A 1 1 ? -6.648 -5.395 -6.470 1.00 0.00 1 ALA A CA 9
ATOM 8475 C C . ALA A 1 1 ? -7.480 -4.463 -5.587 1.00 0.00 1 ALA A C 9
ATOM 8476 O O . ALA A 1 1 ? -8.541 -3.997 -5.998 1.00 0.00 1 ALA A O 9
ATOM 8483 N N . GLN A 1 2 ? -6.967 -4.219 -4.390 1.00 0.00 2 GLN A N 9
ATOM 8484 C CA . GLN A 1 2 ? -7.649 -3.352 -3.445 1.00 0.00 2 GLN A CA 9
ATOM 8485 C C . GLN A 1 2 ? -6.906 -2.020 -3.315 1.00 0.00 2 GLN A C 9
ATOM 8486 O O . GLN A 1 2 ? -5.677 -1.989 -3.315 1.00 0.00 2 GLN A O 9
ATOM 8500 N N . GLU A 1 3 ? -7.684 -0.953 -3.206 1.00 0.00 3 GLU A N 9
ATOM 8501 C CA . GLU A 1 3 ? -7.116 0.377 -3.076 1.00 0.00 3 GLU A CA 9
ATOM 8502 C C . GLU A 1 3 ? -7.275 0.884 -1.641 1.00 0.00 3 GLU A C 9
ATOM 8503 O O . GLU A 1 3 ? -8.109 0.381 -0.890 1.00 0.00 3 GLU A O 9
ATOM 8515 N N . PHE A 1 4 ? -6.462 1.874 -1.303 1.00 0.00 4 PHE A N 9
ATOM 8516 C CA . PHE A 1 4 ? -6.502 2.454 0.029 1.00 0.00 4 PHE A CA 9
ATOM 8517 C C . PHE A 1 4 ? -6.388 3.979 -0.034 1.00 0.00 4 PHE A C 9
ATOM 8518 O O . PHE A 1 4 ? -5.512 4.512 -0.713 1.00 0.00 4 PHE A O 9
ATOM 8535 N N . SER A 1 5 ? -7.286 4.637 0.684 1.00 0.00 5 SER A N 9
ATOM 8536 C CA . SER A 1 5 ? -7.298 6.090 0.718 1.00 0.00 5 SER A CA 9
ATOM 8537 C C . SER A 1 5 ? -6.201 6.600 1.655 1.00 0.00 5 SER A C 9
ATOM 8538 O O . SER A 1 5 ? -6.059 6.110 2.775 1.00 0.00 5 SER A O 9
ATOM 8546 N N . VAL A 1 6 ? -5.453 7.576 1.163 1.00 0.00 6 VAL A N 9
ATOM 8547 C CA . VAL A 1 6 ? -4.373 8.157 1.942 1.00 0.00 6 VAL A CA 9
ATOM 8548 C C . VAL A 1 6 ? -4.931 9.276 2.824 1.00 0.00 6 VAL A C 9
ATOM 8549 O O . VAL A 1 6 ? -5.835 10.003 2.414 1.00 0.00 6 VAL A O 9
ATOM 8562 N N . LYS A 1 7 ? -4.370 9.379 4.020 1.00 0.00 7 LYS A N 9
ATOM 8563 C CA . LYS A 1 7 ? -4.800 10.397 4.964 1.00 0.00 7 LYS A CA 9
ATOM 8564 C C . LYS A 1 7 ? -3.663 10.691 5.944 1.00 0.00 7 LYS A C 9
ATOM 8565 O O . LYS A 1 7 ? -2.801 9.844 6.172 1.00 0.00 7 LYS A O 9
ATOM 8584 N N . GLY A 1 8 ? -3.698 11.894 6.497 1.00 0.00 8 GLY A N 9
ATOM 8585 C CA . GLY A 1 8 ? -2.681 12.311 7.448 1.00 0.00 8 GLY A CA 9
ATOM 8586 C C . GLY A 1 8 ? -1.305 12.384 6.781 1.00 0.00 8 GLY A C 9
ATOM 8587 O O . GLY A 1 8 ? -0.296 12.590 7.454 1.00 0.00 8 GLY A O 9
ATOM 8591 N N . MET A 1 9 ? -1.309 12.211 5.468 1.00 0.00 9 MET A N 9
ATOM 8592 C CA . MET A 1 9 ? -0.074 12.255 4.704 1.00 0.00 9 MET A CA 9
ATOM 8593 C C . MET A 1 9 ? 0.468 13.683 4.620 1.00 0.00 9 MET A C 9
ATOM 8594 O O . MET A 1 9 ? -0.283 14.646 4.767 1.00 0.00 9 MET A O 9
ATOM 8608 N N . SER A 1 10 ? 1.768 13.775 4.383 1.00 0.00 10 SER A N 9
ATOM 8609 C CA . SER A 1 10 ? 2.420 15.070 4.278 1.00 0.00 10 SER A CA 9
ATOM 8610 C C . SER A 1 10 ? 2.930 15.284 2.851 1.00 0.00 10 SER A C 9
ATOM 8611 O O . SER A 1 10 ? 3.010 16.418 2.381 1.00 0.00 10 SER A O 9
ATOM 8619 N N . CYS A 1 11 ? 3.261 14.178 2.203 1.00 0.00 11 CYS A N 9
ATOM 8620 C CA . CYS A 1 11 ? 3.761 14.231 0.839 1.00 0.00 11 CYS A CA 9
ATOM 8621 C C . CYS A 1 11 ? 5.281 14.397 0.891 1.00 0.00 11 CYS A C 9
ATOM 8622 O O . CYS A 1 11 ? 5.948 14.363 -0.142 1.00 0.00 11 CYS A O 9
ATOM 8630 N N . ASN A 1 12 ? 5.784 14.574 2.104 1.00 0.00 12 ASN A N 9
ATOM 8631 C CA . ASN A 1 12 ? 7.213 14.746 2.304 1.00 0.00 12 ASN A CA 9
ATOM 8632 C C . ASN A 1 12 ? 7.912 13.394 2.149 1.00 0.00 12 ASN A C 9
ATOM 8633 O O . ASN A 1 12 ? 8.360 12.806 3.132 1.00 0.00 12 ASN A O 9
ATOM 8644 N N . HIS A 1 13 ? 7.982 12.939 0.906 1.00 0.00 13 HIS A N 9
ATOM 8645 C CA . HIS A 1 13 ? 8.619 11.667 0.610 1.00 0.00 13 HIS A CA 9
ATOM 8646 C C . HIS A 1 13 ? 7.780 10.526 1.190 1.00 0.00 13 HIS A C 9
ATOM 8647 O O . HIS A 1 13 ? 8.212 9.374 1.195 1.00 0.00 13 HIS A O 9
ATOM 8661 N N . CYS A 1 14 ? 6.597 10.886 1.664 1.00 0.00 14 CYS A N 9
ATOM 8662 C CA . CYS A 1 14 ? 5.694 9.907 2.245 1.00 0.00 14 CYS A CA 9
ATOM 8663 C C . CYS A 1 14 ? 5.234 8.960 1.135 1.00 0.00 14 CYS A C 9
ATOM 8664 O O . CYS A 1 14 ? 5.439 7.750 1.222 1.00 0.00 14 CYS A O 9
ATOM 8672 N N . VAL A 1 15 ? 4.621 9.546 0.117 1.00 0.00 15 VAL A N 9
ATOM 8673 C CA . VAL A 1 15 ? 4.131 8.769 -1.009 1.00 0.00 15 VAL A CA 9
ATOM 8674 C C . VAL A 1 15 ? 5.120 7.643 -1.316 1.00 0.00 15 VAL A C 9
ATOM 8675 O O . VAL A 1 15 ? 4.731 6.480 -1.416 1.00 0.00 15 VAL A O 9
ATOM 8688 N N . ALA A 1 16 ? 6.380 8.027 -1.455 1.00 0.00 16 ALA A N 9
ATOM 8689 C CA . ALA A 1 16 ? 7.428 7.064 -1.749 1.00 0.00 16 ALA A CA 9
ATOM 8690 C C . ALA A 1 16 ? 7.596 6.121 -0.556 1.00 0.00 16 ALA A C 9
ATOM 8691 O O . ALA A 1 16 ? 7.506 4.903 -0.705 1.00 0.00 16 ALA A O 9
ATOM 8698 N N . ARG A 1 17 ? 7.837 6.719 0.602 1.00 0.00 17 ARG A N 9
ATOM 8699 C CA . ARG A 1 17 ? 8.018 5.948 1.820 1.00 0.00 17 ARG A CA 9
ATOM 8700 C C . ARG A 1 17 ? 6.946 4.862 1.924 1.00 0.00 17 ARG A C 9
ATOM 8701 O O . ARG A 1 17 ? 7.246 3.721 2.274 1.00 0.00 17 ARG A O 9
ATOM 8722 N N . ILE A 1 18 ? 5.719 5.254 1.616 1.00 0.00 18 ILE A N 9
ATOM 8723 C CA . ILE A 1 18 ? 4.601 4.328 1.671 1.00 0.00 18 ILE A CA 9
ATOM 8724 C C . ILE A 1 18 ? 4.780 3.254 0.596 1.00 0.00 18 ILE A C 9
ATOM 8725 O O . ILE A 1 18 ? 4.944 2.076 0.911 1.00 0.00 18 ILE A O 9
ATOM 8741 N N . GLU A 1 19 ? 4.744 3.698 -0.652 1.00 0.00 19 GLU A N 9
ATOM 8742 C CA . GLU A 1 19 ? 4.900 2.790 -1.775 1.00 0.00 19 GLU A CA 9
ATOM 8743 C C . GLU A 1 19 ? 6.120 1.891 -1.564 1.00 0.00 19 GLU A C 9
ATOM 8744 O O . GLU A 1 19 ? 6.125 0.736 -1.987 1.00 0.00 19 GLU A O 9
ATOM 8756 N N . GLU A 1 20 ? 7.124 2.454 -0.909 1.00 0.00 20 GLU A N 9
ATOM 8757 C CA . GLU A 1 20 ? 8.347 1.717 -0.637 1.00 0.00 20 GLU A CA 9
ATOM 8758 C C . GLU A 1 20 ? 8.070 0.569 0.336 1.00 0.00 20 GLU A C 9
ATOM 8759 O O . GLU A 1 20 ? 8.279 -0.596 0.003 1.00 0.00 20 GLU A O 9
ATOM 8771 N N . ALA A 1 21 ? 7.602 0.939 1.520 1.00 0.00 21 ALA A N 9
ATOM 8772 C CA . ALA A 1 21 ? 7.294 -0.045 2.543 1.00 0.00 21 ALA A CA 9
ATOM 8773 C C . ALA A 1 21 ? 6.162 -0.949 2.051 1.00 0.00 21 ALA A C 9
ATOM 8774 O O . ALA A 1 21 ? 6.238 -2.170 2.176 1.00 0.00 21 ALA A O 9
ATOM 8781 N N . VAL A 1 22 ? 5.137 -0.314 1.501 1.00 0.00 22 VAL A N 9
ATOM 8782 C CA . VAL A 1 22 ? 3.991 -1.045 0.990 1.00 0.00 22 VAL A CA 9
ATOM 8783 C C . VAL A 1 22 ? 4.468 -2.097 -0.013 1.00 0.00 22 VAL A C 9
ATOM 8784 O O . VAL A 1 22 ? 3.873 -3.168 -0.125 1.00 0.00 22 VAL A O 9
ATOM 8797 N N . GLY A 1 23 ? 5.538 -1.756 -0.716 1.00 0.00 23 GLY A N 9
ATOM 8798 C CA . GLY A 1 23 ? 6.102 -2.657 -1.706 1.00 0.00 23 GLY A CA 9
ATOM 8799 C C . GLY A 1 23 ? 6.955 -3.739 -1.039 1.00 0.00 23 GLY A C 9
ATOM 8800 O O . GLY A 1 23 ? 7.230 -4.776 -1.641 1.00 0.00 23 GLY A O 9
ATOM 8804 N N . ARG A 1 24 ? 7.350 -3.459 0.194 1.00 0.00 24 ARG A N 9
ATOM 8805 C CA . ARG A 1 24 ? 8.167 -4.394 0.948 1.00 0.00 24 ARG A CA 9
ATOM 8806 C C . ARG A 1 24 ? 7.290 -5.489 1.560 1.00 0.00 24 ARG A C 9
ATOM 8807 O O . ARG A 1 24 ? 7.801 -6.442 2.147 1.00 0.00 24 ARG A O 9
ATOM 8828 N N . ILE A 1 25 ? 5.986 -5.317 1.402 1.00 0.00 25 ILE A N 9
ATOM 8829 C CA . ILE A 1 25 ? 5.035 -6.278 1.932 1.00 0.00 25 ILE A CA 9
ATOM 8830 C C . ILE A 1 25 ? 5.213 -7.616 1.212 1.00 0.00 25 ILE A C 9
ATOM 8831 O O . ILE A 1 25 ? 4.955 -7.719 0.013 1.00 0.00 25 ILE A O 9
ATOM 8847 N N . SER A 1 26 ? 5.654 -8.607 1.972 1.00 0.00 26 SER A N 9
ATOM 8848 C CA . SER A 1 26 ? 5.870 -9.934 1.421 1.00 0.00 26 SER A CA 9
ATOM 8849 C C . SER A 1 26 ? 4.538 -10.535 0.967 1.00 0.00 26 SER A C 9
ATOM 8850 O O . SER A 1 26 ? 3.807 -11.113 1.770 1.00 0.00 26 SER A O 9
ATOM 8858 N N . GLY A 1 27 ? 4.264 -10.380 -0.320 1.00 0.00 27 GLY A N 9
ATOM 8859 C CA . GLY A 1 27 ? 3.033 -10.900 -0.891 1.00 0.00 27 GLY A CA 9
ATOM 8860 C C . GLY A 1 27 ? 2.451 -9.927 -1.918 1.00 0.00 27 GLY A C 9
ATOM 8861 O O . GLY A 1 27 ? 1.560 -10.288 -2.686 1.00 0.00 27 GLY A O 9
ATOM 8865 N N . VAL A 1 28 ? 2.979 -8.711 -1.900 1.00 0.00 28 VAL A N 9
ATOM 8866 C CA . VAL A 1 28 ? 2.522 -7.683 -2.820 1.00 0.00 28 VAL A CA 9
ATOM 8867 C C . VAL A 1 28 ? 3.219 -7.868 -4.170 1.00 0.00 28 VAL A C 9
ATOM 8868 O O . VAL A 1 28 ? 4.435 -8.044 -4.226 1.00 0.00 28 VAL A O 9
ATOM 8881 N N . LYS A 1 29 ? 2.417 -7.821 -5.224 1.00 0.00 29 LYS A N 9
ATOM 8882 C CA . LYS A 1 29 ? 2.941 -7.981 -6.570 1.00 0.00 29 LYS A CA 9
ATOM 8883 C C . LYS A 1 29 ? 3.368 -6.616 -7.112 1.00 0.00 29 LYS A C 9
ATOM 8884 O O . LYS A 1 29 ? 4.452 -6.479 -7.676 1.00 0.00 29 LYS A O 9
ATOM 8903 N N . LYS A 1 30 ? 2.492 -5.640 -6.923 1.00 0.00 30 LYS A N 9
ATOM 8904 C CA . LYS A 1 30 ? 2.764 -4.290 -7.386 1.00 0.00 30 LYS A CA 9
ATOM 8905 C C . LYS A 1 30 ? 2.252 -3.287 -6.349 1.00 0.00 30 LYS A C 9
ATOM 8906 O O . LYS A 1 30 ? 1.358 -3.600 -5.566 1.00 0.00 30 LYS A O 9
ATOM 8925 N N . VAL A 1 31 ? 2.843 -2.101 -6.379 1.00 0.00 31 VAL A N 9
ATOM 8926 C CA . VAL A 1 31 ? 2.458 -1.050 -5.452 1.00 0.00 31 VAL A CA 9
ATOM 8927 C C . VAL A 1 31 ? 2.571 0.306 -6.150 1.00 0.00 31 VAL A C 9
ATOM 8928 O O . VAL A 1 31 ? 3.462 0.513 -6.972 1.00 0.00 31 VAL A O 9
ATOM 8941 N N . LYS A 1 32 ? 1.654 1.196 -5.798 1.00 0.00 32 LYS A N 9
ATOM 8942 C CA . LYS A 1 32 ? 1.639 2.527 -6.380 1.00 0.00 32 LYS A CA 9
ATOM 8943 C C . LYS A 1 32 ? 1.003 3.505 -5.391 1.00 0.00 32 LYS A C 9
ATOM 8944 O O . LYS A 1 32 ? 0.343 3.090 -4.440 1.00 0.00 32 LYS A O 9
ATOM 8963 N N . VAL A 1 33 ? 1.224 4.785 -5.649 1.00 0.00 33 VAL A N 9
ATOM 8964 C CA . VAL A 1 33 ? 0.680 5.826 -4.793 1.00 0.00 33 VAL A CA 9
ATOM 8965 C C . VAL A 1 33 ? 0.553 7.124 -5.593 1.00 0.00 33 VAL A C 9
ATOM 8966 O O . VAL A 1 33 ? 1.533 7.606 -6.160 1.00 0.00 33 VAL A O 9
ATOM 8979 N N . GLN A 1 34 ? -0.661 7.653 -5.613 1.00 0.00 34 GLN A N 9
ATOM 8980 C CA . GLN A 1 34 ? -0.929 8.886 -6.334 1.00 0.00 34 GLN A CA 9
ATOM 8981 C C . GLN A 1 34 ? -1.274 10.009 -5.354 1.00 0.00 34 GLN A C 9
ATOM 8982 O O . GLN A 1 34 ? -2.245 9.908 -4.605 1.00 0.00 34 GLN A O 9
ATOM 8996 N N . LEU A 1 35 ? -0.462 11.055 -5.392 1.00 0.00 35 LEU A N 9
ATOM 8997 C CA . LEU A 1 35 ? -0.669 12.196 -4.517 1.00 0.00 35 LEU A CA 9
ATOM 8998 C C . LEU A 1 35 ? -1.960 12.913 -4.918 1.00 0.00 35 LEU A C 9
ATOM 8999 O O . LEU A 1 35 ? -2.785 13.238 -4.065 1.00 0.00 35 LEU A O 9
ATOM 9015 N N . LYS A 1 36 ? -2.096 13.138 -6.217 1.00 0.00 36 LYS A N 9
ATOM 9016 C CA . LYS A 1 36 ? -3.272 13.810 -6.742 1.00 0.00 36 LYS A CA 9
ATOM 9017 C C . LYS A 1 36 ? -4.389 12.785 -6.949 1.00 0.00 36 LYS A C 9
ATOM 9018 O O . LYS A 1 36 ? -5.079 12.811 -7.968 1.00 0.00 36 LYS A O 9
ATOM 9037 N N . LYS A 1 37 ? -4.533 11.907 -5.968 1.00 0.00 37 LYS A N 9
ATOM 9038 C CA . LYS A 1 37 ? -5.555 10.875 -6.030 1.00 0.00 37 LYS A CA 9
ATOM 9039 C C . LYS A 1 37 ? -6.085 10.603 -4.621 1.00 0.00 37 LYS A C 9
ATOM 9040 O O . LYS A 1 37 ? -7.280 10.373 -4.438 1.00 0.00 37 LYS A O 9
ATOM 9059 N N . GLU A 1 38 ? -5.172 10.638 -3.663 1.00 0.00 38 GLU A N 9
ATOM 9060 C CA . GLU A 1 38 ? -5.533 10.397 -2.276 1.00 0.00 38 GLU A CA 9
ATOM 9061 C C . GLU A 1 38 ? -5.881 8.923 -2.066 1.00 0.00 38 GLU A C 9
ATOM 9062 O O . GLU A 1 38 ? -6.711 8.591 -1.220 1.00 0.00 38 GLU A O 9
ATOM 9074 N N . LYS A 1 39 ? -5.230 8.076 -2.850 1.00 0.00 39 LYS A N 9
ATOM 9075 C CA . LYS A 1 39 ? -5.461 6.644 -2.760 1.00 0.00 39 LYS A CA 9
ATOM 9076 C C . LYS A 1 39 ? -4.223 5.900 -3.264 1.00 0.00 39 LYS A C 9
ATOM 9077 O O . LYS A 1 39 ? -3.571 6.340 -4.209 1.00 0.00 39 LYS A O 9
ATOM 9096 N N . ALA A 1 40 ? -3.935 4.784 -2.609 1.00 0.00 40 ALA A N 9
ATOM 9097 C CA . ALA A 1 40 ? -2.787 3.975 -2.978 1.00 0.00 40 ALA A CA 9
ATOM 9098 C C . ALA A 1 40 ? -3.266 2.725 -3.719 1.00 0.00 40 ALA A C 9
ATOM 9099 O O . ALA A 1 40 ? -4.282 2.135 -3.356 1.00 0.00 40 ALA A O 9
ATOM 9106 N N . VAL A 1 41 ? -2.512 2.359 -4.745 1.00 0.00 41 VAL A N 9
ATOM 9107 C CA . VAL A 1 41 ? -2.847 1.190 -5.541 1.00 0.00 41 VAL A CA 9
ATOM 9108 C C . VAL A 1 41 ? -1.827 0.083 -5.267 1.00 0.00 41 VAL A C 9
ATOM 9109 O O . VAL A 1 41 ? -0.626 0.283 -5.440 1.00 0.00 41 VAL A O 9
ATOM 9122 N N . VAL A 1 42 ? -2.344 -1.062 -4.844 1.00 0.00 42 VAL A N 9
ATOM 9123 C CA . VAL A 1 42 ? -1.494 -2.201 -4.544 1.00 0.00 42 VAL A CA 9
ATOM 9124 C C . VAL A 1 42 ? -2.118 -3.467 -5.135 1.00 0.00 42 VAL A C 9
ATOM 9125 O O . VAL A 1 42 ? -3.329 -3.664 -5.050 1.00 0.00 42 VAL A O 9
ATOM 9138 N N . LYS A 1 43 ? -1.263 -4.292 -5.722 1.00 0.00 43 LYS A N 9
ATOM 9139 C CA . LYS A 1 43 ? -1.715 -5.533 -6.327 1.00 0.00 43 LYS A CA 9
ATOM 9140 C C . LYS A 1 43 ? -1.108 -6.715 -5.569 1.00 0.00 43 LYS A C 9
ATOM 9141 O O . LYS A 1 43 ? 0.051 -7.065 -5.783 1.00 0.00 43 LYS A O 9
ATOM 9160 N N . PHE A 1 44 ? -1.920 -7.298 -4.699 1.00 0.00 44 PHE A N 9
ATOM 9161 C CA . PHE A 1 44 ? -1.477 -8.434 -3.908 1.00 0.00 44 PHE A CA 9
ATOM 9162 C C . PHE A 1 44 ? -2.499 -9.572 -3.964 1.00 0.00 44 PHE A C 9
ATOM 9163 O O . PHE A 1 44 ? -3.614 -9.387 -4.449 1.00 0.00 44 PHE A O 9
ATOM 9180 N N . ASP A 1 45 ? -2.081 -10.724 -3.460 1.00 0.00 45 ASP A N 9
ATOM 9181 C CA . ASP A 1 45 ? -2.946 -11.892 -3.446 1.00 0.00 45 ASP A CA 9
ATOM 9182 C C . ASP A 1 45 ? -3.617 -12.008 -2.077 1.00 0.00 45 ASP A C 9
ATOM 9183 O O . ASP A 1 45 ? -2.955 -11.901 -1.046 1.00 0.00 45 ASP A O 9
ATOM 9192 N N . GLU A 1 46 ? -4.924 -12.226 -2.110 1.00 0.00 46 GLU A N 9
ATOM 9193 C CA . GLU A 1 46 ? -5.692 -12.358 -0.884 1.00 0.00 46 GLU A CA 9
ATOM 9194 C C . GLU A 1 46 ? -5.437 -13.724 -0.242 1.00 0.00 46 GLU A C 9
ATOM 9195 O O . GLU A 1 46 ? -5.637 -13.896 0.959 1.00 0.00 46 GLU A O 9
ATOM 9207 N N . ALA A 1 47 ? -5.000 -14.660 -1.072 1.00 0.00 47 ALA A N 9
ATOM 9208 C CA . ALA A 1 47 ? -4.716 -16.004 -0.601 1.00 0.00 47 ALA A CA 9
ATOM 9209 C C . ALA A 1 47 ? -3.279 -16.065 -0.081 1.00 0.00 47 ALA A C 9
ATOM 9210 O O . ALA A 1 47 ? -2.730 -17.149 0.112 1.00 0.00 47 ALA A O 9
ATOM 9217 N N . ASN A 1 48 ? -2.710 -14.887 0.131 1.00 0.00 48 ASN A N 9
ATOM 9218 C CA . ASN A 1 48 ? -1.347 -14.793 0.625 1.00 0.00 48 ASN A CA 9
ATOM 9219 C C . ASN A 1 48 ? -1.286 -13.756 1.749 1.00 0.00 48 ASN A C 9
ATOM 9220 O O . ASN A 1 48 ? -0.860 -14.065 2.860 1.00 0.00 48 ASN A O 9
ATOM 9231 N N . VAL A 1 49 ? -1.719 -12.548 1.419 1.00 0.00 49 VAL A N 9
ATOM 9232 C CA . VAL A 1 49 ? -1.720 -11.464 2.387 1.00 0.00 49 VAL A CA 9
ATOM 9233 C C . VAL A 1 49 ? -3.057 -10.724 2.317 1.00 0.00 49 VAL A C 9
ATOM 9234 O O . VAL A 1 49 ? -3.776 -10.826 1.324 1.00 0.00 49 VAL A O 9
ATOM 9247 N N . GLN A 1 50 ? -3.351 -9.996 3.384 1.00 0.00 50 GLN A N 9
ATOM 9248 C CA . GLN A 1 50 ? -4.589 -9.239 3.456 1.00 0.00 50 GLN A CA 9
ATOM 9249 C C . GLN A 1 50 ? -4.304 -7.741 3.334 1.00 0.00 50 GLN A C 9
ATOM 9250 O O . GLN A 1 50 ? -3.302 -7.252 3.852 1.00 0.00 50 GLN A O 9
ATOM 9264 N N . ALA A 1 51 ? -5.204 -7.054 2.645 1.00 0.00 51 ALA A N 9
ATOM 9265 C CA . ALA A 1 51 ? -5.061 -5.622 2.448 1.00 0.00 51 ALA A CA 9
ATOM 9266 C C . ALA A 1 51 ? -4.975 -4.930 3.810 1.00 0.00 51 ALA A C 9
ATOM 9267 O O . ALA A 1 51 ? -4.167 -4.023 3.999 1.00 0.00 51 ALA A O 9
ATOM 9274 N N . THR A 1 52 ? -5.820 -5.385 4.723 1.00 0.00 52 THR A N 9
ATOM 9275 C CA . THR A 1 52 ? -5.850 -4.821 6.062 1.00 0.00 52 THR A CA 9
ATOM 9276 C C . THR A 1 52 ? -4.432 -4.700 6.621 1.00 0.00 52 THR A C 9
ATOM 9277 O O . THR A 1 52 ? -4.084 -3.688 7.228 1.00 0.00 52 THR A O 9
ATOM 9288 N N . GLU A 1 53 ? -3.650 -5.746 6.397 1.00 0.00 53 GLU A N 9
ATOM 9289 C CA . GLU A 1 53 ? -2.277 -5.770 6.871 1.00 0.00 53 GLU A CA 9
ATOM 9290 C C . GLU A 1 53 ? -1.444 -4.718 6.137 1.00 0.00 53 GLU A C 9
ATOM 9291 O O . GLU A 1 53 ? -0.519 -4.142 6.709 1.00 0.00 53 GLU A O 9
ATOM 9303 N N . ILE A 1 54 ? -1.800 -4.498 4.880 1.00 0.00 54 ILE A N 9
ATOM 9304 C CA . ILE A 1 54 ? -1.097 -3.525 4.062 1.00 0.00 54 ILE A CA 9
ATOM 9305 C C . ILE A 1 54 ? -1.406 -2.116 4.573 1.00 0.00 54 ILE A C 9
ATOM 9306 O O . ILE A 1 54 ? -0.528 -1.255 4.599 1.00 0.00 54 ILE A O 9
ATOM 9322 N N . CYS A 1 55 ? -2.656 -1.925 4.968 1.00 0.00 55 CYS A N 9
ATOM 9323 C CA . CYS A 1 55 ? -3.092 -0.636 5.477 1.00 0.00 55 CYS A CA 9
ATOM 9324 C C . CYS A 1 55 ? -2.345 -0.359 6.783 1.00 0.00 55 CYS A C 9
ATOM 9325 O O . CYS A 1 55 ? -1.881 0.757 7.013 1.00 0.00 55 CYS A O 9
ATOM 9333 N N . GLN A 1 56 ? -2.253 -1.393 7.606 1.00 0.00 56 GLN A N 9
ATOM 9334 C CA . GLN A 1 56 ? -1.571 -1.275 8.883 1.00 0.00 56 GLN A CA 9
ATOM 9335 C C . GLN A 1 56 ? -0.110 -0.874 8.670 1.00 0.00 56 GLN A C 9
ATOM 9336 O O . GLN A 1 56 ? 0.450 -0.114 9.458 1.00 0.00 56 GLN A O 9
ATOM 9350 N N . ALA A 1 57 ? 0.466 -1.403 7.600 1.00 0.00 57 ALA A N 9
ATOM 9351 C CA . ALA A 1 57 ? 1.851 -1.110 7.273 1.00 0.00 57 ALA A CA 9
ATOM 9352 C C . ALA A 1 57 ? 2.007 0.394 7.035 1.00 0.00 57 ALA A C 9
ATOM 9353 O O . ALA A 1 57 ? 3.087 0.948 7.232 1.00 0.00 57 ALA A O 9
ATOM 9360 N N . ILE A 1 58 ? 0.912 1.010 6.615 1.00 0.00 58 ILE A N 9
ATOM 9361 C CA . ILE A 1 58 ? 0.913 2.439 6.348 1.00 0.00 58 ILE A CA 9
ATOM 9362 C C . ILE A 1 58 ? 0.822 3.201 7.672 1.00 0.00 58 ILE A C 9
ATOM 9363 O O . ILE A 1 58 ? 1.631 4.088 7.939 1.00 0.00 58 ILE A O 9
ATOM 9379 N N . ASN A 1 59 ? -0.171 2.826 8.466 1.00 0.00 59 ASN A N 9
ATOM 9380 C CA . ASN A 1 59 ? -0.378 3.463 9.755 1.00 0.00 59 ASN A CA 9
ATOM 9381 C C . ASN A 1 59 ? 0.867 3.267 10.622 1.00 0.00 59 ASN A C 9
ATOM 9382 O O . ASN A 1 59 ? 1.163 4.093 11.485 1.00 0.00 59 ASN A O 9
ATOM 9393 N N . GLU A 1 60 ? 1.562 2.170 10.364 1.00 0.00 60 GLU A N 9
ATOM 9394 C CA . GLU A 1 60 ? 2.768 1.855 11.110 1.00 0.00 60 GLU A CA 9
ATOM 9395 C C . GLU A 1 60 ? 3.850 2.901 10.837 1.00 0.00 60 GLU A C 9
ATOM 9396 O O . GLU A 1 60 ? 4.883 2.921 11.505 1.00 0.00 60 GLU A O 9
ATOM 9408 N N . LEU A 1 61 ? 3.577 3.745 9.853 1.00 0.00 61 LEU A N 9
ATOM 9409 C CA . LEU A 1 61 ? 4.514 4.792 9.483 1.00 0.00 61 LEU A CA 9
ATOM 9410 C C . LEU A 1 61 ? 4.216 6.050 10.302 1.00 0.00 61 LEU A C 9
ATOM 9411 O O . LEU A 1 61 ? 4.917 6.346 11.269 1.00 0.00 61 LEU A O 9
ATOM 9427 N N . GLY A 1 62 ? 3.176 6.757 9.884 1.00 0.00 62 GLY A N 9
ATOM 9428 C CA . GLY A 1 62 ? 2.777 7.976 10.567 1.00 0.00 62 GLY A CA 9
ATOM 9429 C C . GLY A 1 62 ? 1.698 8.719 9.777 1.00 0.00 62 GLY A C 9
ATOM 9430 O O . GLY A 1 62 ? 1.710 9.946 9.705 1.00 0.00 62 GLY A O 9
ATOM 9434 N N . TYR A 1 63 ? 0.789 7.942 9.204 1.00 0.00 63 TYR A N 9
ATOM 9435 C CA . TYR A 1 63 ? -0.295 8.511 8.422 1.00 0.00 63 TYR A CA 9
ATOM 9436 C C . TYR A 1 63 ? -1.595 7.734 8.641 1.00 0.00 63 TYR A C 9
ATOM 9437 O O . TYR A 1 63 ? -1.710 6.965 9.594 1.00 0.00 63 TYR A O 9
ATOM 9455 N N . GLN A 1 64 ? -2.542 7.963 7.743 1.00 0.00 64 GLN A N 9
ATOM 9456 C CA . GLN A 1 64 ? -3.829 7.294 7.826 1.00 0.00 64 GLN A CA 9
ATOM 9457 C C . GLN A 1 64 ? -4.227 6.737 6.458 1.00 0.00 64 GLN A C 9
ATOM 9458 O O . GLN A 1 64 ? -4.546 7.495 5.543 1.00 0.00 64 GLN A O 9
ATOM 9472 N N . ALA A 1 65 ? -4.195 5.416 6.361 1.00 0.00 65 ALA A N 9
ATOM 9473 C CA . ALA A 1 65 ? -4.549 4.748 5.119 1.00 0.00 65 ALA A CA 9
ATOM 9474 C C . ALA A 1 65 ? -5.860 3.984 5.312 1.00 0.00 65 ALA A C 9
ATOM 9475 O O . ALA A 1 65 ? -5.932 3.062 6.122 1.00 0.00 65 ALA A O 9
ATOM 9482 N N . GLU A 1 66 ? -6.865 4.395 4.552 1.00 0.00 66 GLU A N 9
ATOM 9483 C CA . GLU A 1 66 ? -8.170 3.761 4.629 1.00 0.00 66 GLU A CA 9
ATOM 9484 C C . GLU A 1 66 ? -8.321 2.721 3.517 1.00 0.00 66 GLU A C 9
ATOM 9485 O O . GLU A 1 66 ? -7.860 2.934 2.397 1.00 0.00 66 GLU A O 9
ATOM 9497 N N . VAL A 1 67 ? -8.968 1.619 3.865 1.00 0.00 67 VAL A N 9
ATOM 9498 C CA . VAL A 1 67 ? -9.185 0.545 2.911 1.00 0.00 67 VAL A CA 9
ATOM 9499 C C . VAL A 1 67 ? -10.462 0.825 2.117 1.00 0.00 67 VAL A C 9
ATOM 9500 O O . VAL A 1 67 ? -11.471 1.243 2.684 1.00 0.00 67 VAL A O 9
ATOM 9513 N N . ILE A 1 68 ? -10.377 0.585 0.817 1.00 0.00 68 ILE A N 9
ATOM 9514 C CA . ILE A 1 68 ? -11.514 0.806 -0.061 1.00 0.00 68 ILE A CA 9
ATOM 9515 C C . ILE A 1 68 ? -11.805 -0.476 -0.845 1.00 0.00 68 ILE A C 9
ATOM 9516 O O . ILE A 1 68 ? -11.690 -0.499 -2.069 1.00 0.00 68 ILE A O 9
ATOM 9532 N N . ALA A 1 1 ? -5.902 -7.144 -3.680 1.00 0.00 1 ALA A N 10
ATOM 9533 C CA . ALA A 1 1 ? -5.605 -5.814 -4.186 1.00 0.00 1 ALA A CA 10
ATOM 9534 C C . ALA A 1 1 ? -6.474 -4.789 -3.454 1.00 0.00 1 ALA A C 10
ATOM 9535 O O . ALA A 1 1 ? -6.479 -4.739 -2.225 1.00 0.00 1 ALA A O 10
ATOM 9542 N N . GLN A 1 2 ? -7.189 -3.998 -4.241 1.00 0.00 2 GLN A N 10
ATOM 9543 C CA . GLN A 1 2 ? -8.060 -2.977 -3.683 1.00 0.00 2 GLN A CA 10
ATOM 9544 C C . GLN A 1 2 ? -7.236 -1.777 -3.212 1.00 0.00 2 GLN A C 10
ATOM 9545 O O . GLN A 1 2 ? -6.323 -1.926 -2.402 1.00 0.00 2 GLN A O 10
ATOM 9559 N N . GLU A 1 3 ? -7.590 -0.614 -3.738 1.00 0.00 3 GLU A N 10
ATOM 9560 C CA . GLU A 1 3 ? -6.895 0.612 -3.381 1.00 0.00 3 GLU A CA 10
ATOM 9561 C C . GLU A 1 3 ? -7.330 1.083 -1.992 1.00 0.00 3 GLU A C 10
ATOM 9562 O O . GLU A 1 3 ? -8.378 0.673 -1.493 1.00 0.00 3 GLU A O 10
ATOM 9574 N N . PHE A 1 4 ? -6.504 1.937 -1.406 1.00 0.00 4 PHE A N 10
ATOM 9575 C CA . PHE A 1 4 ? -6.790 2.468 -0.084 1.00 0.00 4 PHE A CA 10
ATOM 9576 C C . PHE A 1 4 ? -6.619 3.988 -0.055 1.00 0.00 4 PHE A C 10
ATOM 9577 O O . PHE A 1 4 ? -5.779 4.536 -0.767 1.00 0.00 4 PHE A O 10
ATOM 9594 N N . SER A 1 5 ? -7.431 4.627 0.774 1.00 0.00 5 SER A N 10
ATOM 9595 C CA . SER A 1 5 ? -7.381 6.073 0.905 1.00 0.00 5 SER A CA 10
ATOM 9596 C C . SER A 1 5 ? -6.488 6.461 2.086 1.00 0.00 5 SER A C 10
ATOM 9597 O O . SER A 1 5 ? -6.638 5.927 3.184 1.00 0.00 5 SER A O 10
ATOM 9605 N N . VAL A 1 6 ? -5.580 7.388 1.820 1.00 0.00 6 VAL A N 10
ATOM 9606 C CA . VAL A 1 6 ? -4.663 7.853 2.846 1.00 0.00 6 VAL A CA 10
ATOM 9607 C C . VAL A 1 6 ? -5.080 9.254 3.299 1.00 0.00 6 VAL A C 10
ATOM 9608 O O . VAL A 1 6 ? -5.231 10.157 2.477 1.00 0.00 6 VAL A O 10
ATOM 9621 N N . LYS A 1 7 ? -5.255 9.391 4.605 1.00 0.00 7 LYS A N 10
ATOM 9622 C CA . LYS A 1 7 ? -5.652 10.667 5.177 1.00 0.00 7 LYS A CA 10
ATOM 9623 C C . LYS A 1 7 ? -4.609 11.106 6.207 1.00 0.00 7 LYS A C 10
ATOM 9624 O O . LYS A 1 7 ? -4.951 11.426 7.345 1.00 0.00 7 LYS A O 10
ATOM 9643 N N . GLY A 1 8 ? -3.357 11.106 5.772 1.00 0.00 8 GLY A N 10
ATOM 9644 C CA . GLY A 1 8 ? -2.263 11.500 6.643 1.00 0.00 8 GLY A CA 10
ATOM 9645 C C . GLY A 1 8 ? -0.984 11.744 5.839 1.00 0.00 8 GLY A C 10
ATOM 9646 O O . GLY A 1 8 ? 0.120 11.604 6.364 1.00 0.00 8 GLY A O 10
ATOM 9650 N N . MET A 1 9 ? -1.175 12.104 4.578 1.00 0.00 9 MET A N 10
ATOM 9651 C CA . MET A 1 9 ? -0.051 12.369 3.697 1.00 0.00 9 MET A CA 10
ATOM 9652 C C . MET A 1 9 ? 0.654 13.671 4.084 1.00 0.00 9 MET A C 10
ATOM 9653 O O . MET A 1 9 ? 0.018 14.605 4.569 1.00 0.00 9 MET A O 10
ATOM 9667 N N . SER A 1 10 ? 1.959 13.691 3.855 1.00 0.00 10 SER A N 10
ATOM 9668 C CA . SER A 1 10 ? 2.757 14.862 4.173 1.00 0.00 10 SER A CA 10
ATOM 9669 C C . SER A 1 10 ? 3.468 15.369 2.916 1.00 0.00 10 SER A C 10
ATOM 9670 O O . SER A 1 10 ? 3.572 16.575 2.701 1.00 0.00 10 SER A O 10
ATOM 9678 N N . CYS A 1 11 ? 3.939 14.421 2.119 1.00 0.00 11 CYS A N 10
ATOM 9679 C CA . CYS A 1 11 ? 4.637 14.756 0.890 1.00 0.00 11 CYS A CA 10
ATOM 9680 C C . CYS A 1 11 ? 6.137 14.811 1.188 1.00 0.00 11 CYS A C 10
ATOM 9681 O O . CYS A 1 11 ? 6.544 14.769 2.348 1.00 0.00 11 CYS A O 10
ATOM 9689 N N . ASN A 1 12 ? 6.917 14.903 0.121 1.00 0.00 12 ASN A N 10
ATOM 9690 C CA . ASN A 1 12 ? 8.363 14.964 0.254 1.00 0.00 12 ASN A CA 10
ATOM 9691 C C . ASN A 1 12 ? 8.911 13.551 0.464 1.00 0.00 12 ASN A C 10
ATOM 9692 O O . ASN A 1 12 ? 9.427 13.234 1.535 1.00 0.00 12 ASN A O 10
ATOM 9703 N N . HIS A 1 13 ? 8.781 12.740 -0.576 1.00 0.00 13 HIS A N 10
ATOM 9704 C CA . HIS A 1 13 ? 9.258 11.369 -0.519 1.00 0.00 13 HIS A CA 10
ATOM 9705 C C . HIS A 1 13 ? 8.302 10.528 0.330 1.00 0.00 13 HIS A C 10
ATOM 9706 O O . HIS A 1 13 ? 8.572 9.359 0.602 1.00 0.00 13 HIS A O 10
ATOM 9720 N N . CYS A 1 14 ? 7.204 11.156 0.725 1.00 0.00 14 CYS A N 10
ATOM 9721 C CA . CYS A 1 14 ? 6.206 10.481 1.537 1.00 0.00 14 CYS A CA 10
ATOM 9722 C C . CYS A 1 14 ? 5.576 9.368 0.696 1.00 0.00 14 CYS A C 10
ATOM 9723 O O . CYS A 1 14 ? 5.562 8.208 1.105 1.00 0.00 14 CYS A O 10
ATOM 9731 N N . VAL A 1 15 ? 5.068 9.761 -0.463 1.00 0.00 15 VAL A N 10
ATOM 9732 C CA . VAL A 1 15 ? 4.438 8.812 -1.364 1.00 0.00 15 VAL A CA 10
ATOM 9733 C C . VAL A 1 15 ? 5.323 7.571 -1.492 1.00 0.00 15 VAL A C 10
ATOM 9734 O O . VAL A 1 15 ? 4.844 6.446 -1.360 1.00 0.00 15 VAL A O 10
ATOM 9747 N N . ALA A 1 16 ? 6.600 7.818 -1.746 1.00 0.00 16 ALA A N 10
ATOM 9748 C CA . ALA A 1 16 ? 7.557 6.734 -1.893 1.00 0.00 16 ALA A CA 10
ATOM 9749 C C . ALA A 1 16 ? 7.692 5.995 -0.560 1.00 0.00 16 ALA A C 10
ATOM 9750 O O . ALA A 1 16 ? 7.643 4.766 -0.520 1.00 0.00 16 ALA A O 10
ATOM 9757 N N . ARG A 1 17 ? 7.859 6.774 0.498 1.00 0.00 17 ARG A N 10
ATOM 9758 C CA . ARG A 1 17 ? 8.001 6.209 1.829 1.00 0.00 17 ARG A CA 10
ATOM 9759 C C . ARG A 1 17 ? 6.960 5.110 2.053 1.00 0.00 17 ARG A C 10
ATOM 9760 O O . ARG A 1 17 ? 7.277 4.050 2.590 1.00 0.00 17 ARG A O 10
ATOM 9781 N N . ILE A 1 18 ? 5.739 5.401 1.630 1.00 0.00 18 ILE A N 10
ATOM 9782 C CA . ILE A 1 18 ? 4.650 4.451 1.778 1.00 0.00 18 ILE A CA 10
ATOM 9783 C C . ILE A 1 18 ? 4.818 3.326 0.755 1.00 0.00 18 ILE A C 10
ATOM 9784 O O . ILE A 1 18 ? 5.007 2.169 1.126 1.00 0.00 18 ILE A O 10
ATOM 9800 N N . GLU A 1 19 ? 4.743 3.705 -0.512 1.00 0.00 19 GLU A N 10
ATOM 9801 C CA . GLU A 1 19 ? 4.884 2.742 -1.591 1.00 0.00 19 GLU A CA 10
ATOM 9802 C C . GLU A 1 19 ? 6.048 1.791 -1.305 1.00 0.00 19 GLU A C 10
ATOM 9803 O O . GLU A 1 19 ? 5.986 0.610 -1.641 1.00 0.00 19 GLU A O 10
ATOM 9815 N N . GLU A 1 20 ? 7.082 2.342 -0.686 1.00 0.00 20 GLU A N 10
ATOM 9816 C CA . GLU A 1 20 ? 8.258 1.557 -0.350 1.00 0.00 20 GLU A CA 10
ATOM 9817 C C . GLU A 1 20 ? 7.892 0.449 0.639 1.00 0.00 20 GLU A C 10
ATOM 9818 O O . GLU A 1 20 ? 8.034 -0.734 0.332 1.00 0.00 20 GLU A O 10
ATOM 9830 N N . ALA A 1 21 ? 7.428 0.871 1.807 1.00 0.00 21 ALA A N 10
ATOM 9831 C CA . ALA A 1 21 ? 7.041 -0.071 2.843 1.00 0.00 21 ALA A CA 10
ATOM 9832 C C . ALA A 1 21 ? 5.924 -0.974 2.314 1.00 0.00 21 ALA A C 10
ATOM 9833 O O . ALA A 1 21 ? 5.973 -2.191 2.483 1.00 0.00 21 ALA A O 10
ATOM 9840 N N . VAL A 1 22 ? 4.945 -0.342 1.684 1.00 0.00 22 VAL A N 10
ATOM 9841 C CA . VAL A 1 22 ? 3.818 -1.073 1.129 1.00 0.00 22 VAL A CA 10
ATOM 9842 C C . VAL A 1 22 ? 4.324 -2.056 0.071 1.00 0.00 22 VAL A C 10
ATOM 9843 O O . VAL A 1 22 ? 3.755 -3.132 -0.104 1.00 0.00 22 VAL A O 10
ATOM 9856 N N . GLY A 1 23 ? 5.388 -1.650 -0.606 1.00 0.00 23 GLY A N 10
ATOM 9857 C CA . GLY A 1 23 ? 5.978 -2.481 -1.642 1.00 0.00 23 GLY A CA 10
ATOM 9858 C C . GLY A 1 23 ? 6.885 -3.554 -1.035 1.00 0.00 23 GLY A C 10
ATOM 9859 O O . GLY A 1 23 ? 7.166 -4.567 -1.672 1.00 0.00 23 GLY A O 10
ATOM 9863 N N . ARG A 1 24 ? 7.317 -3.293 0.190 1.00 0.00 24 ARG A N 10
ATOM 9864 C CA . ARG A 1 24 ? 8.186 -4.223 0.891 1.00 0.00 24 ARG A CA 10
ATOM 9865 C C . ARG A 1 24 ? 7.357 -5.313 1.573 1.00 0.00 24 ARG A C 10
ATOM 9866 O O . ARG A 1 24 ? 7.909 -6.258 2.134 1.00 0.00 24 ARG A O 10
ATOM 9887 N N . ILE A 1 25 ? 6.044 -5.146 1.501 1.00 0.00 25 ILE A N 10
ATOM 9888 C CA . ILE A 1 25 ? 5.134 -6.104 2.105 1.00 0.00 25 ILE A CA 10
ATOM 9889 C C . ILE A 1 25 ? 5.275 -7.453 1.396 1.00 0.00 25 ILE A C 10
ATOM 9890 O O . ILE A 1 25 ? 5.019 -7.558 0.197 1.00 0.00 25 ILE A O 10
ATOM 9906 N N . SER A 1 26 ? 5.683 -8.450 2.166 1.00 0.00 26 SER A N 10
ATOM 9907 C CA . SER A 1 26 ? 5.862 -9.787 1.627 1.00 0.00 26 SER A CA 10
ATOM 9908 C C . SER A 1 26 ? 4.517 -10.349 1.163 1.00 0.00 26 SER A C 10
ATOM 9909 O O . SER A 1 26 ? 3.718 -10.808 1.977 1.00 0.00 26 SER A O 10
ATOM 9917 N N . GLY A 1 27 ? 4.308 -10.293 -0.144 1.00 0.00 27 GLY A N 10
ATOM 9918 C CA . GLY A 1 27 ? 3.073 -10.790 -0.726 1.00 0.00 27 GLY A CA 10
ATOM 9919 C C . GLY A 1 27 ? 2.538 -9.824 -1.786 1.00 0.00 27 GLY A C 10
ATOM 9920 O O . GLY A 1 27 ? 1.688 -10.193 -2.595 1.00 0.00 27 GLY A O 10
ATOM 9924 N N . VAL A 1 28 ? 3.059 -8.606 -1.747 1.00 0.00 28 VAL A N 10
ATOM 9925 C CA . VAL A 1 28 ? 2.644 -7.584 -2.693 1.00 0.00 28 VAL A CA 10
ATOM 9926 C C . VAL A 1 28 ? 3.473 -7.715 -3.973 1.00 0.00 28 VAL A C 10
ATOM 9927 O O . VAL A 1 28 ? 4.702 -7.684 -3.926 1.00 0.00 28 VAL A O 10
ATOM 9940 N N . LYS A 1 29 ? 2.767 -7.857 -5.085 1.00 0.00 29 LYS A N 10
ATOM 9941 C CA . LYS A 1 29 ? 3.422 -7.992 -6.375 1.00 0.00 29 LYS A CA 10
ATOM 9942 C C . LYS A 1 29 ? 3.736 -6.601 -6.930 1.00 0.00 29 LYS A C 10
ATOM 9943 O O . LYS A 1 29 ? 4.860 -6.337 -7.353 1.00 0.00 29 LYS A O 10
ATOM 9962 N N . LYS A 1 30 ? 2.722 -5.749 -6.912 1.00 0.00 30 LYS A N 10
ATOM 9963 C CA . LYS A 1 30 ? 2.875 -4.392 -7.408 1.00 0.00 30 LYS A CA 10
ATOM 9964 C C . LYS A 1 30 ? 2.245 -3.415 -6.414 1.00 0.00 30 LYS A C 10
ATOM 9965 O O . LYS A 1 30 ? 1.307 -3.769 -5.701 1.00 0.00 30 LYS A O 10
ATOM 9984 N N . VAL A 1 31 ? 2.785 -2.205 -6.398 1.00 0.00 31 VAL A N 10
ATOM 9985 C CA . VAL A 1 31 ? 2.286 -1.175 -5.503 1.00 0.00 31 VAL A CA 10
ATOM 9986 C C . VAL A 1 31 ? 2.440 0.193 -6.172 1.00 0.00 31 VAL A C 10
ATOM 9987 O O . VAL A 1 31 ? 3.361 0.402 -6.960 1.00 0.00 31 VAL A O 10
ATOM 10000 N N . LYS A 1 32 ? 1.525 1.088 -5.831 1.00 0.00 32 LYS A N 10
ATOM 10001 C CA . LYS A 1 32 ? 1.548 2.430 -6.388 1.00 0.00 32 LYS A CA 10
ATOM 10002 C C . LYS A 1 32 ? 0.831 3.387 -5.433 1.00 0.00 32 LYS A C 10
ATOM 10003 O O . LYS A 1 32 ? 0.125 2.950 -4.526 1.00 0.00 32 LYS A O 10
ATOM 10022 N N . VAL A 1 33 ? 1.038 4.674 -5.670 1.00 0.00 33 VAL A N 10
ATOM 10023 C CA . VAL A 1 33 ? 0.420 5.695 -4.841 1.00 0.00 33 VAL A CA 10
ATOM 10024 C C . VAL A 1 33 ? 0.309 6.995 -5.641 1.00 0.00 33 VAL A C 10
ATOM 10025 O O . VAL A 1 33 ? 1.185 7.311 -6.444 1.00 0.00 33 VAL A O 10
ATOM 10038 N N . GLN A 1 34 ? -0.777 7.714 -5.393 1.00 0.00 34 GLN A N 10
ATOM 10039 C CA . GLN A 1 34 ? -1.014 8.972 -6.080 1.00 0.00 34 GLN A CA 10
ATOM 10040 C C . GLN A 1 34 ? -1.295 10.084 -5.068 1.00 0.00 34 GLN A C 10
ATOM 10041 O O . GLN A 1 34 ? -2.266 10.014 -4.316 1.00 0.00 34 GLN A O 10
ATOM 10055 N N . LEU A 1 35 ? -0.426 11.085 -5.081 1.00 0.00 35 LEU A N 10
ATOM 10056 C CA . LEU A 1 35 ? -0.568 12.211 -4.173 1.00 0.00 35 LEU A CA 10
ATOM 10057 C C . LEU A 1 35 ? -1.824 13.003 -4.543 1.00 0.00 35 LEU A C 10
ATOM 10058 O O . LEU A 1 35 ? -2.646 13.310 -3.681 1.00 0.00 35 LEU A O 10
ATOM 10074 N N . LYS A 1 36 ? -1.932 13.313 -5.827 1.00 0.00 36 LYS A N 10
ATOM 10075 C CA . LYS A 1 36 ? -3.074 14.064 -6.321 1.00 0.00 36 LYS A CA 10
ATOM 10076 C C . LYS A 1 36 ? -4.244 13.108 -6.558 1.00 0.00 36 LYS A C 10
ATOM 10077 O O . LYS A 1 36 ? -4.935 13.206 -7.571 1.00 0.00 36 LYS A O 10
ATOM 10096 N N . LYS A 1 37 ? -4.431 12.205 -5.607 1.00 0.00 37 LYS A N 10
ATOM 10097 C CA . LYS A 1 37 ? -5.506 11.232 -5.699 1.00 0.00 37 LYS A CA 10
ATOM 10098 C C . LYS A 1 37 ? -6.023 10.914 -4.294 1.00 0.00 37 LYS A C 10
ATOM 10099 O O . LYS A 1 37 ? -7.222 10.722 -4.099 1.00 0.00 37 LYS A O 10
ATOM 10118 N N . GLU A 1 38 ? -5.092 10.869 -3.352 1.00 0.00 38 GLU A N 10
ATOM 10119 C CA . GLU A 1 38 ? -5.438 10.578 -1.972 1.00 0.00 38 GLU A CA 10
ATOM 10120 C C . GLU A 1 38 ? -5.836 9.108 -1.822 1.00 0.00 38 GLU A C 10
ATOM 10121 O O . GLU A 1 38 ? -6.694 8.773 -1.007 1.00 0.00 38 GLU A O 10
ATOM 10133 N N . LYS A 1 39 ? -5.193 8.270 -2.622 1.00 0.00 39 LYS A N 10
ATOM 10134 C CA . LYS A 1 39 ? -5.468 6.844 -2.590 1.00 0.00 39 LYS A CA 10
ATOM 10135 C C . LYS A 1 39 ? -4.234 6.079 -3.072 1.00 0.00 39 LYS A C 10
ATOM 10136 O O . LYS A 1 39 ? -3.440 6.604 -3.851 1.00 0.00 39 LYS A O 10
ATOM 10155 N N . ALA A 1 40 ? -4.112 4.851 -2.590 1.00 0.00 40 ALA A N 10
ATOM 10156 C CA . ALA A 1 40 ? -2.989 4.009 -2.962 1.00 0.00 40 ALA A CA 10
ATOM 10157 C C . ALA A 1 40 ? -3.513 2.694 -3.543 1.00 0.00 40 ALA A C 10
ATOM 10158 O O . ALA A 1 40 ? -4.557 2.198 -3.123 1.00 0.00 40 ALA A O 10
ATOM 10165 N N . VAL A 1 41 ? -2.763 2.166 -4.500 1.00 0.00 41 VAL A N 10
ATOM 10166 C CA . VAL A 1 41 ? -3.139 0.918 -5.142 1.00 0.00 41 VAL A CA 10
ATOM 10167 C C . VAL A 1 41 ? -2.072 -0.140 -4.855 1.00 0.00 41 VAL A C 10
ATOM 10168 O O . VAL A 1 41 ? -0.895 0.185 -4.705 1.00 0.00 41 VAL A O 10
ATOM 10181 N N . VAL A 1 42 ? -2.522 -1.385 -4.788 1.00 0.00 42 VAL A N 10
ATOM 10182 C CA . VAL A 1 42 ? -1.620 -2.493 -4.522 1.00 0.00 42 VAL A CA 10
ATOM 10183 C C . VAL A 1 42 ? -2.089 -3.724 -5.299 1.00 0.00 42 VAL A C 10
ATOM 10184 O O . VAL A 1 42 ? -3.289 -3.951 -5.445 1.00 0.00 42 VAL A O 10
ATOM 10197 N N . LYS A 1 43 ? -1.118 -4.488 -5.777 1.00 0.00 43 LYS A N 10
ATOM 10198 C CA . LYS A 1 43 ? -1.416 -5.691 -6.535 1.00 0.00 43 LYS A CA 10
ATOM 10199 C C . LYS A 1 43 ? -0.840 -6.906 -5.805 1.00 0.00 43 LYS A C 10
ATOM 10200 O O . LYS A 1 43 ? 0.188 -7.447 -6.208 1.00 0.00 43 LYS A O 10
ATOM 10219 N N . PHE A 1 44 ? -1.527 -7.298 -4.742 1.00 0.00 44 PHE A N 10
ATOM 10220 C CA . PHE A 1 44 ? -1.096 -8.438 -3.951 1.00 0.00 44 PHE A CA 10
ATOM 10221 C C . PHE A 1 44 ? -2.144 -9.553 -3.981 1.00 0.00 44 PHE A C 10
ATOM 10222 O O . PHE A 1 44 ? -3.048 -9.538 -4.815 1.00 0.00 44 PHE A O 10
ATOM 10239 N N . ASP A 1 45 ? -1.986 -10.494 -3.062 1.00 0.00 45 ASP A N 10
ATOM 10240 C CA . ASP A 1 45 ? -2.907 -11.614 -2.972 1.00 0.00 45 ASP A CA 10
ATOM 10241 C C . ASP A 1 45 ? -3.138 -11.963 -1.500 1.00 0.00 45 ASP A C 10
ATOM 10242 O O . ASP A 1 45 ? -2.202 -11.950 -0.702 1.00 0.00 45 ASP A O 10
ATOM 10251 N N . GLU A 1 46 ? -4.388 -12.267 -1.186 1.00 0.00 46 GLU A N 10
ATOM 10252 C CA . GLU A 1 46 ? -4.753 -12.619 0.176 1.00 0.00 46 GLU A CA 10
ATOM 10253 C C . GLU A 1 46 ? -4.152 -13.975 0.553 1.00 0.00 46 GLU A C 10
ATOM 10254 O O . GLU A 1 46 ? -4.237 -14.396 1.706 1.00 0.00 46 GLU A O 10
ATOM 10266 N N . ALA A 1 47 ? -3.558 -14.620 -0.440 1.00 0.00 47 ALA A N 10
ATOM 10267 C CA . ALA A 1 47 ? -2.943 -15.919 -0.227 1.00 0.00 47 ALA A CA 10
ATOM 10268 C C . ALA A 1 47 ? -1.531 -15.725 0.328 1.00 0.00 47 ALA A C 10
ATOM 10269 O O . ALA A 1 47 ? -0.927 -16.666 0.840 1.00 0.00 47 ALA A O 10
ATOM 10276 N N . ASN A 1 48 ? -1.046 -14.498 0.208 1.00 0.00 48 ASN A N 10
ATOM 10277 C CA . ASN A 1 48 ? 0.284 -14.168 0.692 1.00 0.00 48 ASN A CA 10
ATOM 10278 C C . ASN A 1 48 ? 0.180 -13.065 1.746 1.00 0.00 48 ASN A C 10
ATOM 10279 O O . ASN A 1 48 ? 0.669 -13.221 2.864 1.00 0.00 48 ASN A O 10
ATOM 10290 N N . VAL A 1 49 ? -0.461 -11.973 1.353 1.00 0.00 49 VAL A N 10
ATOM 10291 C CA . VAL A 1 49 ? -0.636 -10.844 2.251 1.00 0.00 49 VAL A CA 10
ATOM 10292 C C . VAL A 1 49 ? -2.070 -10.323 2.135 1.00 0.00 49 VAL A C 10
ATOM 10293 O O . VAL A 1 49 ? -2.700 -10.458 1.087 1.00 0.00 49 VAL A O 10
ATOM 10306 N N . GLN A 1 50 ? -2.543 -9.739 3.226 1.00 0.00 50 GLN A N 10
ATOM 10307 C CA . GLN A 1 50 ? -3.891 -9.198 3.260 1.00 0.00 50 GLN A CA 10
ATOM 10308 C C . GLN A 1 50 ? -3.852 -7.671 3.162 1.00 0.00 50 GLN A C 10
ATOM 10309 O O . GLN A 1 50 ? -2.946 -7.034 3.696 1.00 0.00 50 GLN A O 10
ATOM 10323 N N . ALA A 1 51 ? -4.847 -7.129 2.476 1.00 0.00 51 ALA A N 10
ATOM 10324 C CA . ALA A 1 51 ? -4.938 -5.689 2.301 1.00 0.00 51 ALA A CA 10
ATOM 10325 C C . ALA A 1 51 ? -4.953 -5.013 3.673 1.00 0.00 51 ALA A C 10
ATOM 10326 O O . ALA A 1 51 ? -4.264 -4.017 3.886 1.00 0.00 51 ALA A O 10
ATOM 10333 N N . THR A 1 52 ? -5.747 -5.582 4.569 1.00 0.00 52 THR A N 10
ATOM 10334 C CA . THR A 1 52 ? -5.861 -5.047 5.915 1.00 0.00 52 THR A CA 10
ATOM 10335 C C . THR A 1 52 ? -4.474 -4.848 6.529 1.00 0.00 52 THR A C 10
ATOM 10336 O O . THR A 1 52 ? -4.234 -3.861 7.224 1.00 0.00 52 THR A O 10
ATOM 10347 N N . GLU A 1 53 ? -3.596 -5.800 6.250 1.00 0.00 53 GLU A N 10
ATOM 10348 C CA . GLU A 1 53 ? -2.239 -5.742 6.766 1.00 0.00 53 GLU A CA 10
ATOM 10349 C C . GLU A 1 53 ? -1.490 -4.555 6.157 1.00 0.00 53 GLU A C 10
ATOM 10350 O O . GLU A 1 53 ? -0.771 -3.845 6.858 1.00 0.00 53 GLU A O 10
ATOM 10362 N N . ILE A 1 54 ? -1.684 -4.378 4.858 1.00 0.00 54 ILE A N 10
ATOM 10363 C CA . ILE A 1 54 ? -1.035 -3.290 4.147 1.00 0.00 54 ILE A CA 10
ATOM 10364 C C . ILE A 1 54 ? -1.471 -1.956 4.757 1.00 0.00 54 ILE A C 10
ATOM 10365 O O . ILE A 1 54 ? -0.661 -1.042 4.903 1.00 0.00 54 ILE A O 10
ATOM 10381 N N . CYS A 1 55 ? -2.750 -1.887 5.097 1.00 0.00 55 CYS A N 10
ATOM 10382 C CA . CYS A 1 55 ? -3.303 -0.680 5.688 1.00 0.00 55 CYS A CA 10
ATOM 10383 C C . CYS A 1 55 ? -2.532 -0.379 6.975 1.00 0.00 55 CYS A C 10
ATOM 10384 O O . CYS A 1 55 ? -2.194 0.772 7.245 1.00 0.00 55 CYS A O 10
ATOM 10392 N N . GLN A 1 56 ? -2.277 -1.434 7.735 1.00 0.00 56 GLN A N 10
ATOM 10393 C CA . GLN A 1 56 ? -1.553 -1.297 8.987 1.00 0.00 56 GLN A CA 10
ATOM 10394 C C . GLN A 1 56 ? -0.142 -0.765 8.729 1.00 0.00 56 GLN A C 10
ATOM 10395 O O . GLN A 1 56 ? 0.328 0.127 9.434 1.00 0.00 56 GLN A O 10
ATOM 10409 N N . ALA A 1 57 ? 0.495 -1.334 7.716 1.00 0.00 57 ALA A N 10
ATOM 10410 C CA . ALA A 1 57 ? 1.842 -0.928 7.355 1.00 0.00 57 ALA A CA 10
ATOM 10411 C C . ALA A 1 57 ? 1.870 0.584 7.123 1.00 0.00 57 ALA A C 10
ATOM 10412 O O . ALA A 1 57 ? 2.803 1.264 7.547 1.00 0.00 57 ALA A O 10
ATOM 10419 N N . ILE A 1 58 ? 0.835 1.066 6.451 1.00 0.00 58 ILE A N 10
ATOM 10420 C CA . ILE A 1 58 ? 0.729 2.485 6.157 1.00 0.00 58 ILE A CA 10
ATOM 10421 C C . ILE A 1 58 ? 0.643 3.268 7.469 1.00 0.00 58 ILE A C 10
ATOM 10422 O O . ILE A 1 58 ? 1.435 4.179 7.705 1.00 0.00 58 ILE A O 10
ATOM 10438 N N . ASN A 1 59 ? -0.324 2.884 8.289 1.00 0.00 59 ASN A N 10
ATOM 10439 C CA . ASN A 1 59 ? -0.523 3.538 9.570 1.00 0.00 59 ASN A CA 10
ATOM 10440 C C . ASN A 1 59 ? 0.709 3.313 10.450 1.00 0.00 59 ASN A C 10
ATOM 10441 O O . ASN A 1 59 ? 0.979 4.097 11.359 1.00 0.00 59 ASN A O 10
ATOM 10452 N N . GLU A 1 60 ? 1.423 2.239 10.149 1.00 0.00 60 GLU A N 10
ATOM 10453 C CA . GLU A 1 60 ? 2.619 1.901 10.900 1.00 0.00 60 GLU A CA 10
ATOM 10454 C C . GLU A 1 60 ? 3.693 2.972 10.699 1.00 0.00 60 GLU A C 10
ATOM 10455 O O . GLU A 1 60 ? 4.709 2.977 11.393 1.00 0.00 60 GLU A O 10
ATOM 10467 N N . LEU A 1 61 ? 3.432 3.855 9.746 1.00 0.00 61 LEU A N 10
ATOM 10468 C CA . LEU A 1 61 ? 4.363 4.929 9.445 1.00 0.00 61 LEU A CA 10
ATOM 10469 C C . LEU A 1 61 ? 4.049 6.134 10.334 1.00 0.00 61 LEU A C 10
ATOM 10470 O O . LEU A 1 61 ? 4.754 6.391 11.309 1.00 0.00 61 LEU A O 10
ATOM 10486 N N . GLY A 1 62 ? 2.991 6.841 9.966 1.00 0.00 62 GLY A N 10
ATOM 10487 C CA . GLY A 1 62 ? 2.576 8.013 10.718 1.00 0.00 62 GLY A CA 10
ATOM 10488 C C . GLY A 1 62 ? 1.478 8.779 9.978 1.00 0.00 62 GLY A C 10
ATOM 10489 O O . GLY A 1 62 ? 1.458 10.009 9.990 1.00 0.00 62 GLY A O 10
ATOM 10493 N N . TYR A 1 63 ? 0.591 8.020 9.350 1.00 0.00 63 TYR A N 10
ATOM 10494 C CA . TYR A 1 63 ? -0.507 8.612 8.606 1.00 0.00 63 TYR A CA 10
ATOM 10495 C C . TYR A 1 63 ? -1.766 7.749 8.706 1.00 0.00 63 TYR A C 10
ATOM 10496 O O . TYR A 1 63 ? -1.799 6.778 9.461 1.00 0.00 63 TYR A O 10
ATOM 10514 N N . GLN A 1 64 ? -2.772 8.133 7.935 1.00 0.00 64 GLN A N 10
ATOM 10515 C CA . GLN A 1 64 ? -4.030 7.406 7.927 1.00 0.00 64 GLN A CA 10
ATOM 10516 C C . GLN A 1 64 ? -4.159 6.582 6.644 1.00 0.00 64 GLN A C 10
ATOM 10517 O O . GLN A 1 64 ? -3.733 7.019 5.576 1.00 0.00 64 GLN A O 10
ATOM 10531 N N . ALA A 1 65 ? -4.750 5.405 6.792 1.00 0.00 65 ALA A N 10
ATOM 10532 C CA . ALA A 1 65 ? -4.941 4.517 5.659 1.00 0.00 65 ALA A CA 10
ATOM 10533 C C . ALA A 1 65 ? -6.253 3.750 5.833 1.00 0.00 65 ALA A C 10
ATOM 10534 O O . ALA A 1 65 ? -6.598 3.346 6.943 1.00 0.00 65 ALA A O 10
ATOM 10541 N N . GLU A 1 66 ? -6.949 3.571 4.720 1.00 0.00 66 GLU A N 10
ATOM 10542 C CA . GLU A 1 66 ? -8.216 2.860 4.736 1.00 0.00 66 GLU A CA 10
ATOM 10543 C C . GLU A 1 66 ? -8.507 2.263 3.357 1.00 0.00 66 GLU A C 10
ATOM 10544 O O . GLU A 1 66 ? -8.385 2.948 2.342 1.00 0.00 66 GLU A O 10
ATOM 10556 N N . VAL A 1 67 ? -8.886 0.994 3.365 1.00 0.00 67 VAL A N 10
ATOM 10557 C CA . VAL A 1 67 ? -9.196 0.297 2.128 1.00 0.00 67 VAL A CA 10
ATOM 10558 C C . VAL A 1 67 ? -10.413 0.951 1.470 1.00 0.00 67 VAL A C 10
ATOM 10559 O O . VAL A 1 67 ? -11.452 1.117 2.107 1.00 0.00 67 VAL A O 10
ATOM 10572 N N . ILE A 1 68 ? -10.243 1.304 0.204 1.00 0.00 68 ILE A N 10
ATOM 10573 C CA . ILE A 1 68 ? -11.315 1.935 -0.546 1.00 0.00 68 ILE A CA 10
ATOM 10574 C C . ILE A 1 68 ? -12.116 0.862 -1.285 1.00 0.00 68 ILE A C 10
ATOM 10575 O O . ILE A 1 68 ? -12.984 0.216 -0.699 1.00 0.00 68 ILE A O 10
ATOM 10591 N N . ALA A 1 1 ? -5.267 -7.201 -4.023 1.00 0.00 1 ALA A N 11
ATOM 10592 C CA . ALA A 1 1 ? -5.177 -5.859 -4.572 1.00 0.00 1 ALA A CA 11
ATOM 10593 C C . ALA A 1 1 ? -5.904 -4.883 -3.645 1.00 0.00 1 ALA A C 11
ATOM 10594 O O . ALA A 1 1 ? -5.616 -4.824 -2.451 1.00 0.00 1 ALA A O 11
ATOM 10601 N N . GLN A 1 2 ? -6.833 -4.141 -4.230 1.00 0.00 2 GLN A N 11
ATOM 10602 C CA . GLN A 1 2 ? -7.604 -3.171 -3.472 1.00 0.00 2 GLN A CA 11
ATOM 10603 C C . GLN A 1 2 ? -6.754 -1.934 -3.173 1.00 0.00 2 GLN A C 11
ATOM 10604 O O . GLN A 1 2 ? -5.556 -2.047 -2.920 1.00 0.00 2 GLN A O 11
ATOM 10618 N N . GLU A 1 3 ? -7.408 -0.783 -3.213 1.00 0.00 3 GLU A N 11
ATOM 10619 C CA . GLU A 1 3 ? -6.727 0.474 -2.949 1.00 0.00 3 GLU A CA 11
ATOM 10620 C C . GLU A 1 3 ? -6.929 0.891 -1.491 1.00 0.00 3 GLU A C 11
ATOM 10621 O O . GLU A 1 3 ? -7.697 0.265 -0.763 1.00 0.00 3 GLU A O 11
ATOM 10633 N N . PHE A 1 4 ? -6.226 1.947 -1.109 1.00 0.00 4 PHE A N 11
ATOM 10634 C CA . PHE A 1 4 ? -6.318 2.456 0.249 1.00 0.00 4 PHE A CA 11
ATOM 10635 C C . PHE A 1 4 ? -6.171 3.979 0.275 1.00 0.00 4 PHE A C 11
ATOM 10636 O O . PHE A 1 4 ? -5.236 4.525 -0.309 1.00 0.00 4 PHE A O 11
ATOM 10653 N N . SER A 1 5 ? -7.107 4.620 0.959 1.00 0.00 5 SER A N 11
ATOM 10654 C CA . SER A 1 5 ? -7.093 6.069 1.069 1.00 0.00 5 SER A CA 11
ATOM 10655 C C . SER A 1 5 ? -6.170 6.498 2.212 1.00 0.00 5 SER A C 11
ATOM 10656 O O . SER A 1 5 ? -6.215 5.925 3.299 1.00 0.00 5 SER A O 11
ATOM 10664 N N . VAL A 1 6 ? -5.354 7.502 1.926 1.00 0.00 6 VAL A N 11
ATOM 10665 C CA . VAL A 1 6 ? -4.422 8.014 2.916 1.00 0.00 6 VAL A CA 11
ATOM 10666 C C . VAL A 1 6 ? -4.869 9.409 3.357 1.00 0.00 6 VAL A C 11
ATOM 10667 O O . VAL A 1 6 ? -5.012 10.309 2.532 1.00 0.00 6 VAL A O 11
ATOM 10680 N N . LYS A 1 7 ? -5.078 9.544 4.659 1.00 0.00 7 LYS A N 11
ATOM 10681 C CA . LYS A 1 7 ? -5.506 10.814 5.220 1.00 0.00 7 LYS A CA 11
ATOM 10682 C C . LYS A 1 7 ? -4.483 11.279 6.258 1.00 0.00 7 LYS A C 11
ATOM 10683 O O . LYS A 1 7 ? -4.851 11.703 7.352 1.00 0.00 7 LYS A O 11
ATOM 10702 N N . GLY A 1 8 ? -3.217 11.184 5.878 1.00 0.00 8 GLY A N 11
ATOM 10703 C CA . GLY A 1 8 ? -2.138 11.589 6.762 1.00 0.00 8 GLY A CA 11
ATOM 10704 C C . GLY A 1 8 ? -0.832 11.771 5.985 1.00 0.00 8 GLY A C 11
ATOM 10705 O O . GLY A 1 8 ? 0.253 11.657 6.553 1.00 0.00 8 GLY A O 11
ATOM 10709 N N . MET A 1 9 ? -0.980 12.052 4.699 1.00 0.00 9 MET A N 11
ATOM 10710 C CA . MET A 1 9 ? 0.174 12.251 3.839 1.00 0.00 9 MET A CA 11
ATOM 10711 C C . MET A 1 9 ? 0.822 13.613 4.097 1.00 0.00 9 MET A C 11
ATOM 10712 O O . MET A 1 9 ? 0.127 14.605 4.307 1.00 0.00 9 MET A O 11
ATOM 10726 N N . SER A 1 10 ? 2.147 13.616 4.074 1.00 0.00 10 SER A N 11
ATOM 10727 C CA . SER A 1 10 ? 2.897 14.839 4.303 1.00 0.00 10 SER A CA 11
ATOM 10728 C C . SER A 1 10 ? 3.638 15.245 3.028 1.00 0.00 10 SER A C 11
ATOM 10729 O O . SER A 1 10 ? 3.976 16.414 2.848 1.00 0.00 10 SER A O 11
ATOM 10737 N N . CYS A 1 11 ? 3.868 14.258 2.175 1.00 0.00 11 CYS A N 11
ATOM 10738 C CA . CYS A 1 11 ? 4.563 14.498 0.922 1.00 0.00 11 CYS A CA 11
ATOM 10739 C C . CYS A 1 11 ? 6.064 14.334 1.166 1.00 0.00 11 CYS A C 11
ATOM 10740 O O . CYS A 1 11 ? 6.478 13.518 1.988 1.00 0.00 11 CYS A O 11
ATOM 10748 N N . ASN A 1 12 ? 6.839 15.124 0.436 1.00 0.00 12 ASN A N 11
ATOM 10749 C CA . ASN A 1 12 ? 8.286 15.077 0.563 1.00 0.00 12 ASN A CA 11
ATOM 10750 C C . ASN A 1 12 ? 8.804 13.771 -0.042 1.00 0.00 12 ASN A C 11
ATOM 10751 O O . ASN A 1 12 ? 9.470 13.784 -1.076 1.00 0.00 12 ASN A O 11
ATOM 10762 N N . HIS A 1 13 ? 8.480 12.676 0.628 1.00 0.00 13 HIS A N 11
ATOM 10763 C CA . HIS A 1 13 ? 8.905 11.364 0.169 1.00 0.00 13 HIS A CA 11
ATOM 10764 C C . HIS A 1 13 ? 7.985 10.292 0.757 1.00 0.00 13 HIS A C 11
ATOM 10765 O O . HIS A 1 13 ? 8.383 9.136 0.895 1.00 0.00 13 HIS A O 11
ATOM 10779 N N . CYS A 1 14 ? 6.774 10.713 1.088 1.00 0.00 14 CYS A N 11
ATOM 10780 C CA . CYS A 1 14 ? 5.794 9.804 1.657 1.00 0.00 14 CYS A CA 11
ATOM 10781 C C . CYS A 1 14 ? 5.406 8.783 0.586 1.00 0.00 14 CYS A C 11
ATOM 10782 O O . CYS A 1 14 ? 5.538 7.578 0.794 1.00 0.00 14 CYS A O 11
ATOM 10790 N N . VAL A 1 15 ? 4.934 9.304 -0.538 1.00 0.00 15 VAL A N 11
ATOM 10791 C CA . VAL A 1 15 ? 4.525 8.453 -1.643 1.00 0.00 15 VAL A CA 11
ATOM 10792 C C . VAL A 1 15 ? 5.518 7.297 -1.785 1.00 0.00 15 VAL A C 11
ATOM 10793 O O . VAL A 1 15 ? 5.117 6.137 -1.862 1.00 0.00 15 VAL A O 11
ATOM 10806 N N . ALA A 1 16 ? 6.793 7.655 -1.817 1.00 0.00 16 ALA A N 11
ATOM 10807 C CA . ALA A 1 16 ? 7.845 6.662 -1.948 1.00 0.00 16 ALA A CA 11
ATOM 10808 C C . ALA A 1 16 ? 7.868 5.779 -0.699 1.00 0.00 16 ALA A C 11
ATOM 10809 O O . ALA A 1 16 ? 7.920 4.555 -0.800 1.00 0.00 16 ALA A O 11
ATOM 10816 N N . ARG A 1 17 ? 7.827 6.436 0.451 1.00 0.00 17 ARG A N 11
ATOM 10817 C CA . ARG A 1 17 ? 7.841 5.727 1.719 1.00 0.00 17 ARG A CA 11
ATOM 10818 C C . ARG A 1 17 ? 6.701 4.708 1.771 1.00 0.00 17 ARG A C 11
ATOM 10819 O O . ARG A 1 17 ? 6.908 3.557 2.152 1.00 0.00 17 ARG A O 11
ATOM 10840 N N . ILE A 1 18 ? 5.521 5.168 1.381 1.00 0.00 18 ILE A N 11
ATOM 10841 C CA . ILE A 1 18 ? 4.347 4.311 1.378 1.00 0.00 18 ILE A CA 11
ATOM 10842 C C . ILE A 1 18 ? 4.537 3.198 0.345 1.00 0.00 18 ILE A C 11
ATOM 10843 O O . ILE A 1 18 ? 4.398 2.019 0.666 1.00 0.00 18 ILE A O 11
ATOM 10859 N N . GLU A 1 19 ? 4.850 3.613 -0.874 1.00 0.00 19 GLU A N 11
ATOM 10860 C CA . GLU A 1 19 ? 5.059 2.666 -1.956 1.00 0.00 19 GLU A CA 11
ATOM 10861 C C . GLU A 1 19 ? 6.139 1.652 -1.572 1.00 0.00 19 GLU A C 11
ATOM 10862 O O . GLU A 1 19 ? 5.930 0.445 -1.684 1.00 0.00 19 GLU A O 11
ATOM 10874 N N . GLU A 1 20 ? 7.270 2.179 -1.127 1.00 0.00 20 GLU A N 11
ATOM 10875 C CA . GLU A 1 20 ? 8.382 1.335 -0.725 1.00 0.00 20 GLU A CA 11
ATOM 10876 C C . GLU A 1 20 ? 8.005 0.509 0.506 1.00 0.00 20 GLU A C 11
ATOM 10877 O O . GLU A 1 20 ? 8.358 -0.665 0.602 1.00 0.00 20 GLU A O 11
ATOM 10889 N N . ALA A 1 21 ? 7.292 1.156 1.417 1.00 0.00 21 ALA A N 11
ATOM 10890 C CA . ALA A 1 21 ? 6.863 0.496 2.638 1.00 0.00 21 ALA A CA 11
ATOM 10891 C C . ALA A 1 21 ? 5.955 -0.683 2.284 1.00 0.00 21 ALA A C 11
ATOM 10892 O O . ALA A 1 21 ? 6.160 -1.796 2.765 1.00 0.00 21 ALA A O 11
ATOM 10899 N N . VAL A 1 22 ? 4.970 -0.399 1.444 1.00 0.00 22 VAL A N 11
ATOM 10900 C CA . VAL A 1 22 ? 4.030 -1.422 1.020 1.00 0.00 22 VAL A CA 11
ATOM 10901 C C . VAL A 1 22 ? 4.752 -2.433 0.128 1.00 0.00 22 VAL A C 11
ATOM 10902 O O . VAL A 1 22 ? 4.407 -3.614 0.117 1.00 0.00 22 VAL A O 11
ATOM 10915 N N . GLY A 1 23 ? 5.741 -1.934 -0.598 1.00 0.00 23 GLY A N 11
ATOM 10916 C CA . GLY A 1 23 ? 6.514 -2.780 -1.491 1.00 0.00 23 GLY A CA 11
ATOM 10917 C C . GLY A 1 23 ? 7.409 -3.737 -0.702 1.00 0.00 23 GLY A C 11
ATOM 10918 O O . GLY A 1 23 ? 8.036 -4.624 -1.278 1.00 0.00 23 GLY A O 11
ATOM 10922 N N . ARG A 1 24 ? 7.439 -3.525 0.606 1.00 0.00 24 ARG A N 11
ATOM 10923 C CA . ARG A 1 24 ? 8.247 -4.358 1.481 1.00 0.00 24 ARG A CA 11
ATOM 10924 C C . ARG A 1 24 ? 7.412 -5.517 2.030 1.00 0.00 24 ARG A C 11
ATOM 10925 O O . ARG A 1 24 ? 7.956 -6.472 2.581 1.00 0.00 24 ARG A O 11
ATOM 10946 N N . ILE A 1 25 ? 6.104 -5.394 1.860 1.00 0.00 25 ILE A N 11
ATOM 10947 C CA . ILE A 1 25 ? 5.188 -6.419 2.332 1.00 0.00 25 ILE A CA 11
ATOM 10948 C C . ILE A 1 25 ? 5.393 -7.695 1.513 1.00 0.00 25 ILE A C 11
ATOM 10949 O O . ILE A 1 25 ? 5.181 -7.700 0.301 1.00 0.00 25 ILE A O 11
ATOM 10965 N N . SER A 1 26 ? 5.802 -8.746 2.208 1.00 0.00 26 SER A N 11
ATOM 10966 C CA . SER A 1 26 ? 6.037 -10.026 1.561 1.00 0.00 26 SER A CA 11
ATOM 10967 C C . SER A 1 26 ? 4.722 -10.586 1.015 1.00 0.00 26 SER A C 11
ATOM 10968 O O . SER A 1 26 ? 3.905 -11.109 1.771 1.00 0.00 26 SER A O 11
ATOM 10976 N N . GLY A 1 27 ? 4.559 -10.457 -0.294 1.00 0.00 27 GLY A N 11
ATOM 10977 C CA . GLY A 1 27 ? 3.357 -10.944 -0.949 1.00 0.00 27 GLY A CA 11
ATOM 10978 C C . GLY A 1 27 ? 2.856 -9.942 -1.991 1.00 0.00 27 GLY A C 11
ATOM 10979 O O . GLY A 1 27 ? 2.106 -10.304 -2.896 1.00 0.00 27 GLY A O 11
ATOM 10983 N N . VAL A 1 28 ? 3.291 -8.701 -1.828 1.00 0.00 28 VAL A N 11
ATOM 10984 C CA . VAL A 1 28 ? 2.896 -7.643 -2.743 1.00 0.00 28 VAL A CA 11
ATOM 10985 C C . VAL A 1 28 ? 3.683 -7.783 -4.048 1.00 0.00 28 VAL A C 11
ATOM 10986 O O . VAL A 1 28 ? 4.901 -7.957 -4.026 1.00 0.00 28 VAL A O 11
ATOM 10999 N N . LYS A 1 29 ? 2.956 -7.702 -5.152 1.00 0.00 29 LYS A N 11
ATOM 11000 C CA . LYS A 1 29 ? 3.571 -7.818 -6.463 1.00 0.00 29 LYS A CA 11
ATOM 11001 C C . LYS A 1 29 ? 3.852 -6.419 -7.015 1.00 0.00 29 LYS A C 11
ATOM 11002 O O . LYS A 1 29 ? 4.934 -6.160 -7.540 1.00 0.00 29 LYS A O 11
ATOM 11021 N N . LYS A 1 30 ? 2.859 -5.552 -6.877 1.00 0.00 30 LYS A N 11
ATOM 11022 C CA . LYS A 1 30 ? 2.986 -4.186 -7.355 1.00 0.00 30 LYS A CA 11
ATOM 11023 C C . LYS A 1 30 ? 2.239 -3.247 -6.406 1.00 0.00 30 LYS A C 11
ATOM 11024 O O . LYS A 1 30 ? 1.170 -3.588 -5.904 1.00 0.00 30 LYS A O 11
ATOM 11043 N N . VAL A 1 31 ? 2.832 -2.082 -6.190 1.00 0.00 31 VAL A N 11
ATOM 11044 C CA . VAL A 1 31 ? 2.236 -1.091 -5.310 1.00 0.00 31 VAL A CA 11
ATOM 11045 C C . VAL A 1 31 ? 2.574 0.310 -5.824 1.00 0.00 31 VAL A C 11
ATOM 11046 O O . VAL A 1 31 ? 3.677 0.546 -6.315 1.00 0.00 31 VAL A O 11
ATOM 11059 N N . LYS A 1 32 ? 1.604 1.203 -5.694 1.00 0.00 32 LYS A N 11
ATOM 11060 C CA . LYS A 1 32 ? 1.784 2.574 -6.140 1.00 0.00 32 LYS A CA 11
ATOM 11061 C C . LYS A 1 32 ? 0.835 3.488 -5.362 1.00 0.00 32 LYS A C 11
ATOM 11062 O O . LYS A 1 32 ? -0.118 3.016 -4.742 1.00 0.00 32 LYS A O 11
ATOM 11081 N N . VAL A 1 33 ? 1.127 4.779 -5.420 1.00 0.00 33 VAL A N 11
ATOM 11082 C CA . VAL A 1 33 ? 0.311 5.762 -4.728 1.00 0.00 33 VAL A CA 11
ATOM 11083 C C . VAL A 1 33 ? 0.201 7.023 -5.589 1.00 0.00 33 VAL A C 11
ATOM 11084 O O . VAL A 1 33 ? 1.083 7.305 -6.398 1.00 0.00 33 VAL A O 11
ATOM 11097 N N . GLN A 1 34 ? -0.889 7.747 -5.384 1.00 0.00 34 GLN A N 11
ATOM 11098 C CA . GLN A 1 34 ? -1.126 8.971 -6.131 1.00 0.00 34 GLN A CA 11
ATOM 11099 C C . GLN A 1 34 ? -1.403 10.132 -5.174 1.00 0.00 34 GLN A C 11
ATOM 11100 O O . GLN A 1 34 ? -2.311 10.056 -4.347 1.00 0.00 34 GLN A O 11
ATOM 11114 N N . LEU A 1 35 ? -0.605 11.179 -5.318 1.00 0.00 35 LEU A N 11
ATOM 11115 C CA . LEU A 1 35 ? -0.753 12.354 -4.476 1.00 0.00 35 LEU A CA 11
ATOM 11116 C C . LEU A 1 35 ? -2.084 13.040 -4.794 1.00 0.00 35 LEU A C 11
ATOM 11117 O O . LEU A 1 35 ? -2.854 13.358 -3.890 1.00 0.00 35 LEU A O 11
ATOM 11133 N N . LYS A 1 36 ? -2.313 13.246 -6.083 1.00 0.00 36 LYS A N 11
ATOM 11134 C CA . LYS A 1 36 ? -3.537 13.888 -6.532 1.00 0.00 36 LYS A CA 11
ATOM 11135 C C . LYS A 1 36 ? -4.645 12.839 -6.645 1.00 0.00 36 LYS A C 11
ATOM 11136 O O . LYS A 1 36 ? -5.402 12.833 -7.615 1.00 0.00 36 LYS A O 11
ATOM 11155 N N . LYS A 1 37 ? -4.706 11.977 -5.641 1.00 0.00 37 LYS A N 11
ATOM 11156 C CA . LYS A 1 37 ? -5.709 10.927 -5.616 1.00 0.00 37 LYS A CA 11
ATOM 11157 C C . LYS A 1 37 ? -6.112 10.647 -4.166 1.00 0.00 37 LYS A C 11
ATOM 11158 O O . LYS A 1 37 ? -7.283 10.400 -3.881 1.00 0.00 37 LYS A O 11
ATOM 11177 N N . GLU A 1 38 ? -5.120 10.695 -3.290 1.00 0.00 38 GLU A N 11
ATOM 11178 C CA . GLU A 1 38 ? -5.356 10.450 -1.878 1.00 0.00 38 GLU A CA 11
ATOM 11179 C C . GLU A 1 38 ? -5.665 8.970 -1.640 1.00 0.00 38 GLU A C 11
ATOM 11180 O O . GLU A 1 38 ? -6.406 8.627 -0.720 1.00 0.00 38 GLU A O 11
ATOM 11192 N N . LYS A 1 39 ? -5.082 8.134 -2.486 1.00 0.00 39 LYS A N 11
ATOM 11193 C CA . LYS A 1 39 ? -5.286 6.699 -2.380 1.00 0.00 39 LYS A CA 11
ATOM 11194 C C . LYS A 1 39 ? -4.088 5.971 -2.991 1.00 0.00 39 LYS A C 11
ATOM 11195 O O . LYS A 1 39 ? -3.362 6.539 -3.806 1.00 0.00 39 LYS A O 11
ATOM 11214 N N . ALA A 1 40 ? -3.918 4.724 -2.576 1.00 0.00 40 ALA A N 11
ATOM 11215 C CA . ALA A 1 40 ? -2.820 3.913 -3.073 1.00 0.00 40 ALA A CA 11
ATOM 11216 C C . ALA A 1 40 ? -3.377 2.619 -3.668 1.00 0.00 40 ALA A C 11
ATOM 11217 O O . ALA A 1 40 ? -4.397 2.108 -3.209 1.00 0.00 40 ALA A O 11
ATOM 11224 N N . VAL A 1 41 ? -2.682 2.125 -4.683 1.00 0.00 41 VAL A N 11
ATOM 11225 C CA . VAL A 1 41 ? -3.095 0.899 -5.346 1.00 0.00 41 VAL A CA 11
ATOM 11226 C C . VAL A 1 41 ? -2.026 -0.175 -5.134 1.00 0.00 41 VAL A C 11
ATOM 11227 O O . VAL A 1 41 ? -0.834 0.128 -5.101 1.00 0.00 41 VAL A O 11
ATOM 11240 N N . VAL A 1 42 ? -2.491 -1.408 -4.997 1.00 0.00 42 VAL A N 11
ATOM 11241 C CA . VAL A 1 42 ? -1.590 -2.529 -4.789 1.00 0.00 42 VAL A CA 11
ATOM 11242 C C . VAL A 1 42 ? -2.152 -3.766 -5.492 1.00 0.00 42 VAL A C 11
ATOM 11243 O O . VAL A 1 42 ? -3.355 -3.856 -5.730 1.00 0.00 42 VAL A O 11
ATOM 11256 N N . LYS A 1 43 ? -1.254 -4.689 -5.804 1.00 0.00 43 LYS A N 11
ATOM 11257 C CA . LYS A 1 43 ? -1.645 -5.917 -6.475 1.00 0.00 43 LYS A CA 11
ATOM 11258 C C . LYS A 1 43 ? -0.984 -7.107 -5.777 1.00 0.00 43 LYS A C 11
ATOM 11259 O O . LYS A 1 43 ? -0.050 -7.704 -6.309 1.00 0.00 43 LYS A O 11
ATOM 11278 N N . PHE A 1 44 ? -1.496 -7.417 -4.595 1.00 0.00 44 PHE A N 11
ATOM 11279 C CA . PHE A 1 44 ? -0.968 -8.525 -3.818 1.00 0.00 44 PHE A CA 11
ATOM 11280 C C . PHE A 1 44 ? -1.900 -9.737 -3.886 1.00 0.00 44 PHE A C 11
ATOM 11281 O O . PHE A 1 44 ? -2.939 -9.689 -4.543 1.00 0.00 44 PHE A O 11
ATOM 11298 N N . ASP A 1 45 ? -1.494 -10.795 -3.199 1.00 0.00 45 ASP A N 11
ATOM 11299 C CA . ASP A 1 45 ? -2.280 -12.016 -3.173 1.00 0.00 45 ASP A CA 11
ATOM 11300 C C . ASP A 1 45 ? -3.148 -12.033 -1.914 1.00 0.00 45 ASP A C 11
ATOM 11301 O O . ASP A 1 45 ? -2.635 -11.935 -0.800 1.00 0.00 45 ASP A O 11
ATOM 11310 N N . GLU A 1 46 ? -4.449 -12.159 -2.132 1.00 0.00 46 GLU A N 11
ATOM 11311 C CA . GLU A 1 46 ? -5.393 -12.190 -1.028 1.00 0.00 46 GLU A CA 11
ATOM 11312 C C . GLU A 1 46 ? -5.409 -13.576 -0.381 1.00 0.00 46 GLU A C 11
ATOM 11313 O O . GLU A 1 46 ? -6.071 -13.784 0.634 1.00 0.00 46 GLU A O 11
ATOM 11325 N N . ALA A 1 47 ? -4.671 -14.489 -0.996 1.00 0.00 47 ALA A N 11
ATOM 11326 C CA . ALA A 1 47 ? -4.591 -15.850 -0.493 1.00 0.00 47 ALA A CA 11
ATOM 11327 C C . ALA A 1 47 ? -3.502 -15.930 0.578 1.00 0.00 47 ALA A C 11
ATOM 11328 O O . ALA A 1 47 ? -3.284 -16.987 1.169 1.00 0.00 47 ALA A O 11
ATOM 11335 N N . ASN A 1 48 ? -2.847 -14.800 0.797 1.00 0.00 48 ASN A N 11
ATOM 11336 C CA . ASN A 1 48 ? -1.786 -14.729 1.787 1.00 0.00 48 ASN A CA 11
ATOM 11337 C C . ASN A 1 48 ? -1.872 -13.391 2.525 1.00 0.00 48 ASN A C 11
ATOM 11338 O O . ASN A 1 48 ? -2.208 -13.351 3.708 1.00 0.00 48 ASN A O 11
ATOM 11349 N N . VAL A 1 49 ? -1.562 -12.329 1.797 1.00 0.00 49 VAL A N 11
ATOM 11350 C CA . VAL A 1 49 ? -1.599 -10.993 2.367 1.00 0.00 49 VAL A CA 11
ATOM 11351 C C . VAL A 1 49 ? -2.949 -10.346 2.050 1.00 0.00 49 VAL A C 11
ATOM 11352 O O . VAL A 1 49 ? -3.582 -10.680 1.050 1.00 0.00 49 VAL A O 11
ATOM 11365 N N . GLN A 1 50 ? -3.349 -9.430 2.921 1.00 0.00 50 GLN A N 11
ATOM 11366 C CA . GLN A 1 50 ? -4.611 -8.733 2.746 1.00 0.00 50 GLN A CA 11
ATOM 11367 C C . GLN A 1 50 ? -4.385 -7.220 2.734 1.00 0.00 50 GLN A C 11
ATOM 11368 O O . GLN A 1 50 ? -3.398 -6.732 3.283 1.00 0.00 50 GLN A O 11
ATOM 11382 N N . ALA A 1 51 ? -5.315 -6.519 2.102 1.00 0.00 51 ALA A N 11
ATOM 11383 C CA . ALA A 1 51 ? -5.229 -5.071 2.011 1.00 0.00 51 ALA A CA 11
ATOM 11384 C C . ALA A 1 51 ? -5.168 -4.479 3.420 1.00 0.00 51 ALA A C 11
ATOM 11385 O O . ALA A 1 51 ? -4.485 -3.482 3.650 1.00 0.00 51 ALA A O 11
ATOM 11392 N N . THR A 1 52 ? -5.893 -5.118 4.328 1.00 0.00 52 THR A N 11
ATOM 11393 C CA . THR A 1 52 ? -5.930 -4.666 5.708 1.00 0.00 52 THR A CA 11
ATOM 11394 C C . THR A 1 52 ? -4.511 -4.521 6.261 1.00 0.00 52 THR A C 11
ATOM 11395 O O . THR A 1 52 ? -4.222 -3.583 7.002 1.00 0.00 52 THR A O 11
ATOM 11406 N N . GLU A 1 53 ? -3.662 -5.464 5.878 1.00 0.00 53 GLU A N 11
ATOM 11407 C CA . GLU A 1 53 ? -2.280 -5.454 6.326 1.00 0.00 53 GLU A CA 11
ATOM 11408 C C . GLU A 1 53 ? -1.548 -4.234 5.761 1.00 0.00 53 GLU A C 11
ATOM 11409 O O . GLU A 1 53 ? -0.781 -3.584 6.468 1.00 0.00 53 GLU A O 11
ATOM 11421 N N . ILE A 1 54 ? -1.812 -3.962 4.491 1.00 0.00 54 ILE A N 11
ATOM 11422 C CA . ILE A 1 54 ? -1.188 -2.833 3.823 1.00 0.00 54 ILE A CA 11
ATOM 11423 C C . ILE A 1 54 ? -1.597 -1.539 4.530 1.00 0.00 54 ILE A C 11
ATOM 11424 O O . ILE A 1 54 ? -0.785 -0.627 4.682 1.00 0.00 54 ILE A O 11
ATOM 11440 N N . CYS A 1 55 ? -2.855 -1.499 4.943 1.00 0.00 55 CYS A N 11
ATOM 11441 C CA . CYS A 1 55 ? -3.381 -0.332 5.630 1.00 0.00 55 CYS A CA 11
ATOM 11442 C C . CYS A 1 55 ? -2.602 -0.151 6.934 1.00 0.00 55 CYS A C 11
ATOM 11443 O O . CYS A 1 55 ? -2.228 0.966 7.288 1.00 0.00 55 CYS A O 11
ATOM 11451 N N . GLN A 1 56 ? -2.382 -1.266 7.614 1.00 0.00 56 GLN A N 11
ATOM 11452 C CA . GLN A 1 56 ? -1.654 -1.245 8.872 1.00 0.00 56 GLN A CA 11
ATOM 11453 C C . GLN A 1 56 ? -0.226 -0.743 8.650 1.00 0.00 56 GLN A C 11
ATOM 11454 O O . GLN A 1 56 ? 0.272 0.081 9.416 1.00 0.00 56 GLN A O 11
ATOM 11468 N N . ALA A 1 57 ? 0.393 -1.261 7.600 1.00 0.00 57 ALA A N 11
ATOM 11469 C CA . ALA A 1 57 ? 1.754 -0.876 7.268 1.00 0.00 57 ALA A CA 11
ATOM 11470 C C . ALA A 1 57 ? 1.824 0.643 7.103 1.00 0.00 57 ALA A C 11
ATOM 11471 O O . ALA A 1 57 ? 2.797 1.272 7.516 1.00 0.00 57 ALA A O 11
ATOM 11478 N N . ILE A 1 58 ? 0.780 1.189 6.498 1.00 0.00 58 ILE A N 11
ATOM 11479 C CA . ILE A 1 58 ? 0.710 2.623 6.274 1.00 0.00 58 ILE A CA 11
ATOM 11480 C C . ILE A 1 58 ? 0.602 3.341 7.621 1.00 0.00 58 ILE A C 11
ATOM 11481 O O . ILE A 1 58 ? 1.368 4.262 7.900 1.00 0.00 58 ILE A O 11
ATOM 11497 N N . ASN A 1 59 ? -0.355 2.893 8.419 1.00 0.00 59 ASN A N 11
ATOM 11498 C CA . ASN A 1 59 ? -0.573 3.481 9.730 1.00 0.00 59 ASN A CA 11
ATOM 11499 C C . ASN A 1 59 ? 0.645 3.208 10.615 1.00 0.00 59 ASN A C 11
ATOM 11500 O O . ASN A 1 59 ? 0.893 3.935 11.576 1.00 0.00 59 ASN A O 11
ATOM 11511 N N . GLU A 1 60 ? 1.372 2.160 10.260 1.00 0.00 60 GLU A N 11
ATOM 11512 C CA . GLU A 1 60 ? 2.558 1.782 11.010 1.00 0.00 60 GLU A CA 11
ATOM 11513 C C . GLU A 1 60 ? 3.627 2.871 10.896 1.00 0.00 60 GLU A C 11
ATOM 11514 O O . GLU A 1 60 ? 4.631 2.837 11.606 1.00 0.00 60 GLU A O 11
ATOM 11526 N N . LEU A 1 61 ? 3.375 3.811 9.997 1.00 0.00 61 LEU A N 11
ATOM 11527 C CA . LEU A 1 61 ? 4.304 4.908 9.781 1.00 0.00 61 LEU A CA 11
ATOM 11528 C C . LEU A 1 61 ? 3.959 6.057 10.731 1.00 0.00 61 LEU A C 11
ATOM 11529 O O . LEU A 1 61 ? 4.636 6.260 11.737 1.00 0.00 61 LEU A O 11
ATOM 11545 N N . GLY A 1 62 ? 2.905 6.779 10.377 1.00 0.00 62 GLY A N 11
ATOM 11546 C CA . GLY A 1 62 ? 2.462 7.902 11.185 1.00 0.00 62 GLY A CA 11
ATOM 11547 C C . GLY A 1 62 ? 1.403 8.724 10.448 1.00 0.00 62 GLY A C 11
ATOM 11548 O O . GLY A 1 62 ? 1.403 9.951 10.520 1.00 0.00 62 GLY A O 11
ATOM 11552 N N . TYR A 1 63 ? 0.525 8.013 9.755 1.00 0.00 63 TYR A N 11
ATOM 11553 C CA . TYR A 1 63 ? -0.537 8.661 9.005 1.00 0.00 63 TYR A CA 11
ATOM 11554 C C . TYR A 1 63 ? -1.816 7.821 9.028 1.00 0.00 63 TYR A C 11
ATOM 11555 O O . TYR A 1 63 ? -1.903 6.836 9.760 1.00 0.00 63 TYR A O 11
ATOM 11573 N N . GLN A 1 64 ? -2.777 8.241 8.219 1.00 0.00 64 GLN A N 11
ATOM 11574 C CA . GLN A 1 64 ? -4.047 7.539 8.137 1.00 0.00 64 GLN A CA 11
ATOM 11575 C C . GLN A 1 64 ? -4.126 6.734 6.839 1.00 0.00 64 GLN A C 11
ATOM 11576 O O . GLN A 1 64 ? -3.691 7.200 5.787 1.00 0.00 64 GLN A O 11
ATOM 11590 N N . ALA A 1 65 ? -4.684 5.538 6.956 1.00 0.00 65 ALA A N 11
ATOM 11591 C CA . ALA A 1 65 ? -4.826 4.663 5.804 1.00 0.00 65 ALA A CA 11
ATOM 11592 C C . ALA A 1 65 ? -6.120 3.857 5.937 1.00 0.00 65 ALA A C 11
ATOM 11593 O O . ALA A 1 65 ? -6.331 3.176 6.940 1.00 0.00 65 ALA A O 11
ATOM 11600 N N . GLU A 1 66 ? -6.953 3.962 4.912 1.00 0.00 66 GLU A N 11
ATOM 11601 C CA . GLU A 1 66 ? -8.220 3.251 4.902 1.00 0.00 66 GLU A CA 11
ATOM 11602 C C . GLU A 1 66 ? -8.367 2.446 3.609 1.00 0.00 66 GLU A C 11
ATOM 11603 O O . GLU A 1 66 ? -7.878 2.858 2.559 1.00 0.00 66 GLU A O 11
ATOM 11615 N N . VAL A 1 67 ? -9.045 1.314 3.729 1.00 0.00 67 VAL A N 11
ATOM 11616 C CA . VAL A 1 67 ? -9.262 0.448 2.583 1.00 0.00 67 VAL A CA 11
ATOM 11617 C C . VAL A 1 67 ? -10.508 0.913 1.827 1.00 0.00 67 VAL A C 11
ATOM 11618 O O . VAL A 1 67 ? -11.441 1.445 2.427 1.00 0.00 67 VAL A O 11
ATOM 11631 N N . ILE A 1 68 ? -10.483 0.697 0.520 1.00 0.00 68 ILE A N 11
ATOM 11632 C CA . ILE A 1 68 ? -11.599 1.088 -0.325 1.00 0.00 68 ILE A CA 11
ATOM 11633 C C . ILE A 1 68 ? -12.214 -0.161 -0.961 1.00 0.00 68 ILE A C 11
ATOM 11634 O O . ILE A 1 68 ? -13.278 -0.614 -0.543 1.00 0.00 68 ILE A O 11
ATOM 11650 N N . ALA A 1 1 ? -7.630 -7.732 -5.187 1.00 0.00 1 ALA A N 12
ATOM 11651 C CA . ALA A 1 1 ? -6.988 -6.429 -5.171 1.00 0.00 1 ALA A CA 12
ATOM 11652 C C . ALA A 1 1 ? -7.914 -5.417 -4.493 1.00 0.00 1 ALA A C 12
ATOM 11653 O O . ALA A 1 1 ? -9.133 -5.490 -4.640 1.00 0.00 1 ALA A O 12
ATOM 11660 N N . GLN A 1 2 ? -7.300 -4.496 -3.765 1.00 0.00 2 GLN A N 12
ATOM 11661 C CA . GLN A 1 2 ? -8.054 -3.471 -3.064 1.00 0.00 2 GLN A CA 12
ATOM 11662 C C . GLN A 1 2 ? -7.207 -2.206 -2.903 1.00 0.00 2 GLN A C 12
ATOM 11663 O O . GLN A 1 2 ? -5.981 -2.280 -2.835 1.00 0.00 2 GLN A O 12
ATOM 11677 N N . GLU A 1 3 ? -7.895 -1.076 -2.847 1.00 0.00 3 GLU A N 12
ATOM 11678 C CA . GLU A 1 3 ? -7.223 0.203 -2.696 1.00 0.00 3 GLU A CA 12
ATOM 11679 C C . GLU A 1 3 ? -7.402 0.732 -1.271 1.00 0.00 3 GLU A C 12
ATOM 11680 O O . GLU A 1 3 ? -8.219 0.214 -0.511 1.00 0.00 3 GLU A O 12
ATOM 11692 N N . PHE A 1 4 ? -6.625 1.757 -0.952 1.00 0.00 4 PHE A N 12
ATOM 11693 C CA . PHE A 1 4 ? -6.688 2.362 0.367 1.00 0.00 4 PHE A CA 12
ATOM 11694 C C . PHE A 1 4 ? -6.600 3.886 0.277 1.00 0.00 4 PHE A C 12
ATOM 11695 O O . PHE A 1 4 ? -5.693 4.423 -0.358 1.00 0.00 4 PHE A O 12
ATOM 11712 N N . SER A 1 5 ? -7.554 4.542 0.921 1.00 0.00 5 SER A N 12
ATOM 11713 C CA . SER A 1 5 ? -7.596 5.994 0.921 1.00 0.00 5 SER A CA 12
ATOM 11714 C C . SER A 1 5 ? -6.684 6.544 2.020 1.00 0.00 5 SER A C 12
ATOM 11715 O O . SER A 1 5 ? -6.805 6.158 3.182 1.00 0.00 5 SER A O 12
ATOM 11723 N N . VAL A 1 6 ? -5.793 7.436 1.614 1.00 0.00 6 VAL A N 12
ATOM 11724 C CA . VAL A 1 6 ? -4.861 8.042 2.550 1.00 0.00 6 VAL A CA 12
ATOM 11725 C C . VAL A 1 6 ? -5.347 9.449 2.907 1.00 0.00 6 VAL A C 12
ATOM 11726 O O . VAL A 1 6 ? -5.713 10.225 2.026 1.00 0.00 6 VAL A O 12
ATOM 11739 N N . LYS A 1 7 ? -5.334 9.734 4.201 1.00 0.00 7 LYS A N 12
ATOM 11740 C CA . LYS A 1 7 ? -5.768 11.033 4.685 1.00 0.00 7 LYS A CA 12
ATOM 11741 C C . LYS A 1 7 ? -4.784 11.533 5.744 1.00 0.00 7 LYS A C 12
ATOM 11742 O O . LYS A 1 7 ? -5.193 12.032 6.791 1.00 0.00 7 LYS A O 12
ATOM 11761 N N . GLY A 1 8 ? -3.504 11.382 5.435 1.00 0.00 8 GLY A N 12
ATOM 11762 C CA . GLY A 1 8 ? -2.458 11.812 6.347 1.00 0.00 8 GLY A CA 12
ATOM 11763 C C . GLY A 1 8 ? -1.123 11.967 5.616 1.00 0.00 8 GLY A C 12
ATOM 11764 O O . GLY A 1 8 ? -0.062 11.905 6.234 1.00 0.00 8 GLY A O 12
ATOM 11768 N N . MET A 1 9 ? -1.220 12.167 4.310 1.00 0.00 9 MET A N 12
ATOM 11769 C CA . MET A 1 9 ? -0.033 12.332 3.488 1.00 0.00 9 MET A CA 12
ATOM 11770 C C . MET A 1 9 ? 0.580 13.720 3.683 1.00 0.00 9 MET A C 12
ATOM 11771 O O . MET A 1 9 ? -0.140 14.710 3.802 1.00 0.00 9 MET A O 12
ATOM 11785 N N . SER A 1 10 ? 1.905 13.748 3.710 1.00 0.00 10 SER A N 12
ATOM 11786 C CA . SER A 1 10 ? 2.623 14.998 3.888 1.00 0.00 10 SER A CA 12
ATOM 11787 C C . SER A 1 10 ? 3.405 15.339 2.618 1.00 0.00 10 SER A C 12
ATOM 11788 O O . SER A 1 10 ? 3.778 16.491 2.404 1.00 0.00 10 SER A O 12
ATOM 11796 N N . CYS A 1 11 ? 3.630 14.315 1.807 1.00 0.00 11 CYS A N 12
ATOM 11797 C CA . CYS A 1 11 ? 4.360 14.491 0.564 1.00 0.00 11 CYS A CA 12
ATOM 11798 C C . CYS A 1 11 ? 5.850 14.289 0.849 1.00 0.00 11 CYS A C 12
ATOM 11799 O O . CYS A 1 11 ? 6.221 13.434 1.651 1.00 0.00 11 CYS A O 12
ATOM 11807 N N . ASN A 1 12 ? 6.662 15.090 0.176 1.00 0.00 12 ASN A N 12
ATOM 11808 C CA . ASN A 1 12 ? 8.103 15.010 0.347 1.00 0.00 12 ASN A CA 12
ATOM 11809 C C . ASN A 1 12 ? 8.600 13.663 -0.181 1.00 0.00 12 ASN A C 12
ATOM 11810 O O . ASN A 1 12 ? 9.143 13.586 -1.282 1.00 0.00 12 ASN A O 12
ATOM 11821 N N . HIS A 1 13 ? 8.397 12.634 0.629 1.00 0.00 13 HIS A N 12
ATOM 11822 C CA . HIS A 1 13 ? 8.818 11.294 0.257 1.00 0.00 13 HIS A CA 12
ATOM 11823 C C . HIS A 1 13 ? 7.873 10.267 0.884 1.00 0.00 13 HIS A C 12
ATOM 11824 O O . HIS A 1 13 ? 8.229 9.098 1.028 1.00 0.00 13 HIS A O 12
ATOM 11838 N N . CYS A 1 14 ? 6.688 10.740 1.239 1.00 0.00 14 CYS A N 12
ATOM 11839 C CA . CYS A 1 14 ? 5.689 9.878 1.847 1.00 0.00 14 CYS A CA 12
ATOM 11840 C C . CYS A 1 14 ? 5.253 8.842 0.808 1.00 0.00 14 CYS A C 12
ATOM 11841 O O . CYS A 1 14 ? 5.412 7.641 1.019 1.00 0.00 14 CYS A O 12
ATOM 11849 N N . VAL A 1 15 ? 4.711 9.345 -0.291 1.00 0.00 15 VAL A N 12
ATOM 11850 C CA . VAL A 1 15 ? 4.250 8.479 -1.362 1.00 0.00 15 VAL A CA 12
ATOM 11851 C C . VAL A 1 15 ? 5.243 7.329 -1.545 1.00 0.00 15 VAL A C 12
ATOM 11852 O O . VAL A 1 15 ? 4.848 6.166 -1.603 1.00 0.00 15 VAL A O 12
ATOM 11865 N N . ALA A 1 16 ? 6.514 7.695 -1.631 1.00 0.00 16 ALA A N 12
ATOM 11866 C CA . ALA A 1 16 ? 7.566 6.709 -1.807 1.00 0.00 16 ALA A CA 12
ATOM 11867 C C . ALA A 1 16 ? 7.635 5.817 -0.566 1.00 0.00 16 ALA A C 12
ATOM 11868 O O . ALA A 1 16 ? 7.486 4.599 -0.663 1.00 0.00 16 ALA A O 12
ATOM 11875 N N . ARG A 1 17 ? 7.860 6.456 0.572 1.00 0.00 17 ARG A N 12
ATOM 11876 C CA . ARG A 1 17 ? 7.950 5.736 1.831 1.00 0.00 17 ARG A CA 12
ATOM 11877 C C . ARG A 1 17 ? 6.814 4.717 1.942 1.00 0.00 17 ARG A C 12
ATOM 11878 O O . ARG A 1 17 ? 7.031 3.585 2.370 1.00 0.00 17 ARG A O 12
ATOM 11899 N N . ILE A 1 18 ? 5.628 5.157 1.549 1.00 0.00 18 ILE A N 12
ATOM 11900 C CA . ILE A 1 18 ? 4.457 4.298 1.599 1.00 0.00 18 ILE A CA 12
ATOM 11901 C C . ILE A 1 18 ? 4.575 3.219 0.520 1.00 0.00 18 ILE A C 12
ATOM 11902 O O . ILE A 1 18 ? 4.566 2.028 0.825 1.00 0.00 18 ILE A O 12
ATOM 11918 N N . GLU A 1 19 ? 4.682 3.676 -0.719 1.00 0.00 19 GLU A N 12
ATOM 11919 C CA . GLU A 1 19 ? 4.801 2.765 -1.845 1.00 0.00 19 GLU A CA 12
ATOM 11920 C C . GLU A 1 19 ? 5.875 1.712 -1.564 1.00 0.00 19 GLU A C 12
ATOM 11921 O O . GLU A 1 19 ? 5.642 0.518 -1.750 1.00 0.00 19 GLU A O 12
ATOM 11933 N N . GLU A 1 20 ? 7.027 2.192 -1.120 1.00 0.00 20 GLU A N 12
ATOM 11934 C CA . GLU A 1 20 ? 8.137 1.306 -0.811 1.00 0.00 20 GLU A CA 12
ATOM 11935 C C . GLU A 1 20 ? 7.775 0.390 0.360 1.00 0.00 20 GLU A C 12
ATOM 11936 O O . GLU A 1 20 ? 7.931 -0.827 0.271 1.00 0.00 20 GLU A O 12
ATOM 11948 N N . ALA A 1 21 ? 7.300 1.009 1.430 1.00 0.00 21 ALA A N 12
ATOM 11949 C CA . ALA A 1 21 ? 6.915 0.265 2.616 1.00 0.00 21 ALA A CA 12
ATOM 11950 C C . ALA A 1 21 ? 5.843 -0.761 2.244 1.00 0.00 21 ALA A C 12
ATOM 11951 O O . ALA A 1 21 ? 5.792 -1.848 2.818 1.00 0.00 21 ALA A O 12
ATOM 11958 N N . VAL A 1 22 ? 5.012 -0.380 1.285 1.00 0.00 22 VAL A N 12
ATOM 11959 C CA . VAL A 1 22 ? 3.944 -1.254 0.829 1.00 0.00 22 VAL A CA 12
ATOM 11960 C C . VAL A 1 22 ? 4.536 -2.364 -0.041 1.00 0.00 22 VAL A C 12
ATOM 11961 O O . VAL A 1 22 ? 4.125 -3.520 0.056 1.00 0.00 22 VAL A O 12
ATOM 11974 N N . GLY A 1 23 ? 5.492 -1.976 -0.873 1.00 0.00 23 GLY A N 12
ATOM 11975 C CA . GLY A 1 23 ? 6.144 -2.924 -1.759 1.00 0.00 23 GLY A CA 12
ATOM 11976 C C . GLY A 1 23 ? 7.060 -3.866 -0.975 1.00 0.00 23 GLY A C 12
ATOM 11977 O O . GLY A 1 23 ? 7.547 -4.858 -1.517 1.00 0.00 23 GLY A O 12
ATOM 11981 N N . ARG A 1 24 ? 7.267 -3.524 0.288 1.00 0.00 24 ARG A N 12
ATOM 11982 C CA . ARG A 1 24 ? 8.116 -4.327 1.151 1.00 0.00 24 ARG A CA 12
ATOM 11983 C C . ARG A 1 24 ? 7.305 -5.456 1.791 1.00 0.00 24 ARG A C 12
ATOM 11984 O O . ARG A 1 24 ? 7.873 -6.395 2.347 1.00 0.00 24 ARG A O 12
ATOM 12005 N N . ILE A 1 25 ? 5.990 -5.328 1.691 1.00 0.00 25 ILE A N 12
ATOM 12006 C CA . ILE A 1 25 ? 5.096 -6.326 2.252 1.00 0.00 25 ILE A CA 12
ATOM 12007 C C . ILE A 1 25 ? 5.264 -7.642 1.490 1.00 0.00 25 ILE A C 12
ATOM 12008 O O . ILE A 1 25 ? 5.059 -7.692 0.278 1.00 0.00 25 ILE A O 12
ATOM 12024 N N . SER A 1 26 ? 5.635 -8.675 2.232 1.00 0.00 26 SER A N 12
ATOM 12025 C CA . SER A 1 26 ? 5.833 -9.988 1.641 1.00 0.00 26 SER A CA 12
ATOM 12026 C C . SER A 1 26 ? 4.506 -10.522 1.098 1.00 0.00 26 SER A C 12
ATOM 12027 O O . SER A 1 26 ? 3.659 -10.981 1.861 1.00 0.00 26 SER A O 12
ATOM 12035 N N . GLY A 1 27 ? 4.368 -10.445 -0.218 1.00 0.00 27 GLY A N 12
ATOM 12036 C CA . GLY A 1 27 ? 3.159 -10.915 -0.872 1.00 0.00 27 GLY A CA 12
ATOM 12037 C C . GLY A 1 27 ? 2.682 -9.916 -1.928 1.00 0.00 27 GLY A C 12
ATOM 12038 O O . GLY A 1 27 ? 1.766 -10.208 -2.696 1.00 0.00 27 GLY A O 12
ATOM 12042 N N . VAL A 1 28 ? 3.325 -8.757 -1.933 1.00 0.00 28 VAL A N 12
ATOM 12043 C CA . VAL A 1 28 ? 2.979 -7.713 -2.882 1.00 0.00 28 VAL A CA 12
ATOM 12044 C C . VAL A 1 28 ? 3.892 -7.817 -4.105 1.00 0.00 28 VAL A C 12
ATOM 12045 O O . VAL A 1 28 ? 5.115 -7.818 -3.972 1.00 0.00 28 VAL A O 12
ATOM 12058 N N . LYS A 1 29 ? 3.264 -7.903 -5.268 1.00 0.00 29 LYS A N 12
ATOM 12059 C CA . LYS A 1 29 ? 4.005 -8.008 -6.513 1.00 0.00 29 LYS A CA 12
ATOM 12060 C C . LYS A 1 29 ? 4.295 -6.604 -7.048 1.00 0.00 29 LYS A C 12
ATOM 12061 O O . LYS A 1 29 ? 5.433 -6.292 -7.397 1.00 0.00 29 LYS A O 12
ATOM 12080 N N . LYS A 1 30 ? 3.247 -5.796 -7.096 1.00 0.00 30 LYS A N 12
ATOM 12081 C CA . LYS A 1 30 ? 3.375 -4.433 -7.583 1.00 0.00 30 LYS A CA 12
ATOM 12082 C C . LYS A 1 30 ? 2.637 -3.485 -6.635 1.00 0.00 30 LYS A C 12
ATOM 12083 O O . LYS A 1 30 ? 1.713 -3.898 -5.935 1.00 0.00 30 LYS A O 12
ATOM 12102 N N . VAL A 1 31 ? 3.072 -2.234 -6.642 1.00 0.00 31 VAL A N 12
ATOM 12103 C CA . VAL A 1 31 ? 2.464 -1.225 -5.792 1.00 0.00 31 VAL A CA 12
ATOM 12104 C C . VAL A 1 31 ? 2.665 0.155 -6.421 1.00 0.00 31 VAL A C 12
ATOM 12105 O O . VAL A 1 31 ? 3.641 0.379 -7.135 1.00 0.00 31 VAL A O 12
ATOM 12118 N N . LYS A 1 32 ? 1.725 1.044 -6.134 1.00 0.00 32 LYS A N 12
ATOM 12119 C CA . LYS A 1 32 ? 1.787 2.395 -6.662 1.00 0.00 32 LYS A CA 12
ATOM 12120 C C . LYS A 1 32 ? 0.995 3.333 -5.748 1.00 0.00 32 LYS A C 12
ATOM 12121 O O . LYS A 1 32 ? 0.256 2.877 -4.877 1.00 0.00 32 LYS A O 12
ATOM 12140 N N . VAL A 1 33 ? 1.177 4.625 -5.978 1.00 0.00 33 VAL A N 12
ATOM 12141 C CA . VAL A 1 33 ? 0.489 5.630 -5.186 1.00 0.00 33 VAL A CA 12
ATOM 12142 C C . VAL A 1 33 ? 0.288 6.889 -6.032 1.00 0.00 33 VAL A C 12
ATOM 12143 O O . VAL A 1 33 ? 1.211 7.343 -6.706 1.00 0.00 33 VAL A O 12
ATOM 12156 N N . GLN A 1 34 ? -0.926 7.418 -5.968 1.00 0.00 34 GLN A N 12
ATOM 12157 C CA . GLN A 1 34 ? -1.260 8.616 -6.719 1.00 0.00 34 GLN A CA 12
ATOM 12158 C C . GLN A 1 34 ? -1.391 9.814 -5.777 1.00 0.00 34 GLN A C 12
ATOM 12159 O O . GLN A 1 34 ? -2.403 9.965 -5.095 1.00 0.00 34 GLN A O 12
ATOM 12173 N N . LEU A 1 35 ? -0.352 10.637 -5.769 1.00 0.00 35 LEU A N 12
ATOM 12174 C CA . LEU A 1 35 ? -0.338 11.817 -4.922 1.00 0.00 35 LEU A CA 12
ATOM 12175 C C . LEU A 1 35 ? -1.510 12.725 -5.300 1.00 0.00 35 LEU A C 12
ATOM 12176 O O . LEU A 1 35 ? -2.036 12.637 -6.409 1.00 0.00 35 LEU A O 12
ATOM 12192 N N . LYS A 1 36 ? -1.886 13.577 -4.357 1.00 0.00 36 LYS A N 12
ATOM 12193 C CA . LYS A 1 36 ? -2.986 14.500 -4.578 1.00 0.00 36 LYS A CA 12
ATOM 12194 C C . LYS A 1 36 ? -4.257 13.707 -4.888 1.00 0.00 36 LYS A C 12
ATOM 12195 O O . LYS A 1 36 ? -5.241 14.267 -5.369 1.00 0.00 36 LYS A O 12
ATOM 12214 N N . LYS A 1 37 ? -4.196 12.415 -4.599 1.00 0.00 37 LYS A N 12
ATOM 12215 C CA . LYS A 1 37 ? -5.330 11.539 -4.840 1.00 0.00 37 LYS A CA 12
ATOM 12216 C C . LYS A 1 37 ? -5.806 10.950 -3.511 1.00 0.00 37 LYS A C 12
ATOM 12217 O O . LYS A 1 37 ? -7.000 10.724 -3.321 1.00 0.00 37 LYS A O 12
ATOM 12236 N N . GLU A 1 38 ? -4.848 10.719 -2.626 1.00 0.00 38 GLU A N 12
ATOM 12237 C CA . GLU A 1 38 ? -5.155 10.161 -1.320 1.00 0.00 38 GLU A CA 12
ATOM 12238 C C . GLU A 1 38 ? -5.620 8.710 -1.459 1.00 0.00 38 GLU A C 12
ATOM 12239 O O . GLU A 1 38 ? -6.490 8.259 -0.715 1.00 0.00 38 GLU A O 12
ATOM 12251 N N . LYS A 1 39 ? -5.019 8.018 -2.416 1.00 0.00 39 LYS A N 12
ATOM 12252 C CA . LYS A 1 39 ? -5.361 6.628 -2.662 1.00 0.00 39 LYS A CA 12
ATOM 12253 C C . LYS A 1 39 ? -4.122 5.884 -3.165 1.00 0.00 39 LYS A C 12
ATOM 12254 O O . LYS A 1 39 ? -3.299 6.453 -3.880 1.00 0.00 39 LYS A O 12
ATOM 12273 N N . ALA A 1 40 ? -4.029 4.622 -2.771 1.00 0.00 40 ALA A N 12
ATOM 12274 C CA . ALA A 1 40 ? -2.904 3.794 -3.173 1.00 0.00 40 ALA A CA 12
ATOM 12275 C C . ALA A 1 40 ? -3.427 2.522 -3.842 1.00 0.00 40 ALA A C 12
ATOM 12276 O O . ALA A 1 40 ? -4.507 2.038 -3.507 1.00 0.00 40 ALA A O 12
ATOM 12283 N N . VAL A 1 41 ? -2.636 2.015 -4.777 1.00 0.00 41 VAL A N 12
ATOM 12284 C CA . VAL A 1 41 ? -3.006 0.808 -5.497 1.00 0.00 41 VAL A CA 12
ATOM 12285 C C . VAL A 1 41 ? -1.969 -0.282 -5.221 1.00 0.00 41 VAL A C 12
ATOM 12286 O O . VAL A 1 41 ? -0.767 -0.037 -5.310 1.00 0.00 41 VAL A O 12
ATOM 12299 N N . VAL A 1 42 ? -2.472 -1.463 -4.893 1.00 0.00 42 VAL A N 12
ATOM 12300 C CA . VAL A 1 42 ? -1.604 -2.592 -4.603 1.00 0.00 42 VAL A CA 12
ATOM 12301 C C . VAL A 1 42 ? -1.977 -3.763 -5.515 1.00 0.00 42 VAL A C 12
ATOM 12302 O O . VAL A 1 42 ? -3.122 -3.875 -5.950 1.00 0.00 42 VAL A O 12
ATOM 12315 N N . LYS A 1 43 ? -0.988 -4.606 -5.776 1.00 0.00 43 LYS A N 12
ATOM 12316 C CA . LYS A 1 43 ? -1.198 -5.764 -6.628 1.00 0.00 43 LYS A CA 12
ATOM 12317 C C . LYS A 1 43 ? -0.587 -6.999 -5.962 1.00 0.00 43 LYS A C 12
ATOM 12318 O O . LYS A 1 43 ? 0.350 -7.594 -6.492 1.00 0.00 43 LYS A O 12
ATOM 12337 N N . PHE A 1 44 ? -1.143 -7.347 -4.811 1.00 0.00 44 PHE A N 12
ATOM 12338 C CA . PHE A 1 44 ? -0.664 -8.500 -4.067 1.00 0.00 44 PHE A CA 12
ATOM 12339 C C . PHE A 1 44 ? -1.673 -9.648 -4.126 1.00 0.00 44 PHE A C 12
ATOM 12340 O O . PHE A 1 44 ? -2.655 -9.579 -4.864 1.00 0.00 44 PHE A O 12
ATOM 12357 N N . ASP A 1 45 ? -1.397 -10.677 -3.339 1.00 0.00 45 ASP A N 12
ATOM 12358 C CA . ASP A 1 45 ? -2.269 -11.839 -3.292 1.00 0.00 45 ASP A CA 12
ATOM 12359 C C . ASP A 1 45 ? -3.188 -11.732 -2.073 1.00 0.00 45 ASP A C 12
ATOM 12360 O O . ASP A 1 45 ? -2.717 -11.579 -0.947 1.00 0.00 45 ASP A O 12
ATOM 12369 N N . GLU A 1 46 ? -4.483 -11.818 -2.340 1.00 0.00 46 GLU A N 12
ATOM 12370 C CA . GLU A 1 46 ? -5.473 -11.733 -1.279 1.00 0.00 46 GLU A CA 12
ATOM 12371 C C . GLU A 1 46 ? -5.546 -13.056 -0.515 1.00 0.00 46 GLU A C 12
ATOM 12372 O O . GLU A 1 46 ? -5.921 -13.081 0.657 1.00 0.00 46 GLU A O 12
ATOM 12384 N N . ALA A 1 47 ? -5.182 -14.125 -1.208 1.00 0.00 47 ALA A N 12
ATOM 12385 C CA . ALA A 1 47 ? -5.201 -15.448 -0.609 1.00 0.00 47 ALA A CA 12
ATOM 12386 C C . ALA A 1 47 ? -3.870 -15.702 0.099 1.00 0.00 47 ALA A C 12
ATOM 12387 O O . ALA A 1 47 ? -3.531 -16.846 0.401 1.00 0.00 47 ALA A O 12
ATOM 12394 N N . ASN A 1 48 ? -3.150 -14.617 0.345 1.00 0.00 48 ASN A N 12
ATOM 12395 C CA . ASN A 1 48 ? -1.863 -14.708 1.013 1.00 0.00 48 ASN A CA 12
ATOM 12396 C C . ASN A 1 48 ? -1.733 -13.563 2.019 1.00 0.00 48 ASN A C 12
ATOM 12397 O O . ASN A 1 48 ? -1.297 -13.773 3.150 1.00 0.00 48 ASN A O 12
ATOM 12408 N N . VAL A 1 49 ? -2.119 -12.378 1.571 1.00 0.00 49 VAL A N 12
ATOM 12409 C CA . VAL A 1 49 ? -2.051 -11.199 2.418 1.00 0.00 49 VAL A CA 12
ATOM 12410 C C . VAL A 1 49 ? -3.368 -10.427 2.316 1.00 0.00 49 VAL A C 12
ATOM 12411 O O . VAL A 1 49 ? -4.076 -10.529 1.315 1.00 0.00 49 VAL A O 12
ATOM 12424 N N . GLN A 1 50 ? -3.657 -9.671 3.365 1.00 0.00 50 GLN A N 12
ATOM 12425 C CA . GLN A 1 50 ? -4.876 -8.881 3.406 1.00 0.00 50 GLN A CA 12
ATOM 12426 C C . GLN A 1 50 ? -4.557 -7.401 3.187 1.00 0.00 50 GLN A C 12
ATOM 12427 O O . GLN A 1 50 ? -3.546 -6.901 3.677 1.00 0.00 50 GLN A O 12
ATOM 12441 N N . ALA A 1 51 ? -5.439 -6.741 2.450 1.00 0.00 51 ALA A N 12
ATOM 12442 C CA . ALA A 1 51 ? -5.264 -5.329 2.160 1.00 0.00 51 ALA A CA 12
ATOM 12443 C C . ALA A 1 51 ? -5.175 -4.550 3.474 1.00 0.00 51 ALA A C 12
ATOM 12444 O O . ALA A 1 51 ? -4.336 -3.662 3.618 1.00 0.00 51 ALA A O 12
ATOM 12451 N N . THR A 1 52 ? -6.053 -4.910 4.399 1.00 0.00 52 THR A N 12
ATOM 12452 C CA . THR A 1 52 ? -6.084 -4.257 5.696 1.00 0.00 52 THR A CA 12
ATOM 12453 C C . THR A 1 52 ? -4.684 -4.224 6.311 1.00 0.00 52 THR A C 12
ATOM 12454 O O . THR A 1 52 ? -4.316 -3.256 6.976 1.00 0.00 52 THR A O 12
ATOM 12465 N N . GLU A 1 53 ? -3.941 -5.294 6.068 1.00 0.00 53 GLU A N 12
ATOM 12466 C CA . GLU A 1 53 ? -2.589 -5.400 6.590 1.00 0.00 53 GLU A CA 12
ATOM 12467 C C . GLU A 1 53 ? -1.721 -4.260 6.052 1.00 0.00 53 GLU A C 12
ATOM 12468 O O . GLU A 1 53 ? -1.006 -3.608 6.812 1.00 0.00 53 GLU A O 12
ATOM 12480 N N . ILE A 1 54 ? -1.813 -4.054 4.747 1.00 0.00 54 ILE A N 12
ATOM 12481 C CA . ILE A 1 54 ? -1.046 -3.004 4.099 1.00 0.00 54 ILE A CA 12
ATOM 12482 C C . ILE A 1 54 ? -1.439 -1.650 4.692 1.00 0.00 54 ILE A C 12
ATOM 12483 O O . ILE A 1 54 ? -0.590 -0.782 4.884 1.00 0.00 54 ILE A O 12
ATOM 12499 N N . CYS A 1 55 ? -2.728 -1.513 4.967 1.00 0.00 55 CYS A N 12
ATOM 12500 C CA . CYS A 1 55 ? -3.245 -0.279 5.535 1.00 0.00 55 CYS A CA 12
ATOM 12501 C C . CYS A 1 55 ? -2.514 -0.013 6.852 1.00 0.00 55 CYS A C 12
ATOM 12502 O O . CYS A 1 55 ? -2.163 1.126 7.153 1.00 0.00 55 CYS A O 12
ATOM 12510 N N . GLN A 1 56 ? -2.305 -1.085 7.603 1.00 0.00 56 GLN A N 12
ATOM 12511 C CA . GLN A 1 56 ? -1.623 -0.983 8.881 1.00 0.00 56 GLN A CA 12
ATOM 12512 C C . GLN A 1 56 ? -0.181 -0.514 8.677 1.00 0.00 56 GLN A C 12
ATOM 12513 O O . GLN A 1 56 ? 0.241 0.482 9.263 1.00 0.00 56 GLN A O 12
ATOM 12527 N N . ALA A 1 57 ? 0.536 -1.253 7.842 1.00 0.00 57 ALA A N 12
ATOM 12528 C CA . ALA A 1 57 ? 1.921 -0.925 7.553 1.00 0.00 57 ALA A CA 12
ATOM 12529 C C . ALA A 1 57 ? 1.995 0.487 6.969 1.00 0.00 57 ALA A C 12
ATOM 12530 O O . ALA A 1 57 ? 3.049 1.121 7.001 1.00 0.00 57 ALA A O 12
ATOM 12537 N N . ILE A 1 58 ? 0.863 0.938 6.449 1.00 0.00 58 ILE A N 12
ATOM 12538 C CA . ILE A 1 58 ? 0.787 2.263 5.858 1.00 0.00 58 ILE A CA 12
ATOM 12539 C C . ILE A 1 58 ? 0.738 3.311 6.972 1.00 0.00 58 ILE A C 12
ATOM 12540 O O . ILE A 1 58 ? 1.631 4.151 7.079 1.00 0.00 58 ILE A O 12
ATOM 12556 N N . ASN A 1 59 ? -0.313 3.228 7.773 1.00 0.00 59 ASN A N 12
ATOM 12557 C CA . ASN A 1 59 ? -0.490 4.159 8.875 1.00 0.00 59 ASN A CA 12
ATOM 12558 C C . ASN A 1 59 ? 0.621 3.941 9.904 1.00 0.00 59 ASN A C 12
ATOM 12559 O O . ASN A 1 59 ? 1.014 4.872 10.605 1.00 0.00 59 ASN A O 12
ATOM 12570 N N . GLU A 1 60 ? 1.095 2.705 9.963 1.00 0.00 60 GLU A N 12
ATOM 12571 C CA . GLU A 1 60 ? 2.153 2.353 10.894 1.00 0.00 60 GLU A CA 12
ATOM 12572 C C . GLU A 1 60 ? 3.298 3.364 10.805 1.00 0.00 60 GLU A C 12
ATOM 12573 O O . GLU A 1 60 ? 4.086 3.499 11.739 1.00 0.00 60 GLU A O 12
ATOM 12585 N N . LEU A 1 61 ? 3.353 4.049 9.672 1.00 0.00 61 LEU A N 12
ATOM 12586 C CA . LEU A 1 61 ? 4.388 5.044 9.449 1.00 0.00 61 LEU A CA 12
ATOM 12587 C C . LEU A 1 61 ? 4.069 6.298 10.265 1.00 0.00 61 LEU A C 12
ATOM 12588 O O . LEU A 1 61 ? 4.738 6.584 11.256 1.00 0.00 61 LEU A O 12
ATOM 12604 N N . GLY A 1 62 ? 3.046 7.012 9.818 1.00 0.00 62 GLY A N 12
ATOM 12605 C CA . GLY A 1 62 ? 2.630 8.229 10.495 1.00 0.00 62 GLY A CA 12
ATOM 12606 C C . GLY A 1 62 ? 1.560 8.966 9.688 1.00 0.00 62 GLY A C 12
ATOM 12607 O O . GLY A 1 62 ? 1.560 10.195 9.627 1.00 0.00 62 GLY A O 12
ATOM 12611 N N . TYR A 1 63 ? 0.673 8.186 9.088 1.00 0.00 63 TYR A N 12
ATOM 12612 C CA . TYR A 1 63 ? -0.400 8.750 8.288 1.00 0.00 63 TYR A CA 12
ATOM 12613 C C . TYR A 1 63 ? -1.675 7.912 8.412 1.00 0.00 63 TYR A C 12
ATOM 12614 O O . TYR A 1 63 ? -1.690 6.898 9.106 1.00 0.00 63 TYR A O 12
ATOM 12632 N N . GLN A 1 64 ? -2.713 8.369 7.727 1.00 0.00 64 GLN A N 12
ATOM 12633 C CA . GLN A 1 64 ? -3.990 7.675 7.752 1.00 0.00 64 GLN A CA 12
ATOM 12634 C C . GLN A 1 64 ? -4.217 6.935 6.432 1.00 0.00 64 GLN A C 12
ATOM 12635 O O . GLN A 1 64 ? -3.903 7.455 5.363 1.00 0.00 64 GLN A O 12
ATOM 12649 N N . ALA A 1 65 ? -4.762 5.733 6.550 1.00 0.00 65 ALA A N 12
ATOM 12650 C CA . ALA A 1 65 ? -5.035 4.916 5.380 1.00 0.00 65 ALA A CA 12
ATOM 12651 C C . ALA A 1 65 ? -6.306 4.099 5.619 1.00 0.00 65 ALA A C 12
ATOM 12652 O O . ALA A 1 65 ? -6.395 3.355 6.594 1.00 0.00 65 ALA A O 12
ATOM 12659 N N . GLU A 1 66 ? -7.257 4.265 4.712 1.00 0.00 66 GLU A N 12
ATOM 12660 C CA . GLU A 1 66 ? -8.519 3.552 4.813 1.00 0.00 66 GLU A CA 12
ATOM 12661 C C . GLU A 1 66 ? -8.684 2.596 3.630 1.00 0.00 66 GLU A C 12
ATOM 12662 O O . GLU A 1 66 ? -8.710 3.026 2.478 1.00 0.00 66 GLU A O 12
ATOM 12674 N N . VAL A 1 67 ? -8.791 1.316 3.956 1.00 0.00 67 VAL A N 12
ATOM 12675 C CA . VAL A 1 67 ? -8.952 0.295 2.934 1.00 0.00 67 VAL A CA 12
ATOM 12676 C C . VAL A 1 67 ? -10.303 0.481 2.242 1.00 0.00 67 VAL A C 12
ATOM 12677 O O . VAL A 1 67 ? -11.316 0.711 2.901 1.00 0.00 67 VAL A O 12
ATOM 12690 N N . ILE A 1 68 ? -10.275 0.375 0.921 1.00 0.00 68 ILE A N 12
ATOM 12691 C CA . ILE A 1 68 ? -11.485 0.529 0.132 1.00 0.00 68 ILE A CA 12
ATOM 12692 C C . ILE A 1 68 ? -11.701 -0.728 -0.714 1.00 0.00 68 ILE A C 12
ATOM 12693 O O . ILE A 1 68 ? -12.375 -0.681 -1.741 1.00 0.00 68 ILE A O 12
ATOM 12709 N N . ALA A 1 1 ? -5.257 -5.418 -7.051 1.00 0.00 1 ALA A N 13
ATOM 12710 C CA . ALA A 1 1 ? -5.860 -5.928 -5.831 1.00 0.00 1 ALA A CA 13
ATOM 12711 C C . ALA A 1 1 ? -6.808 -4.874 -5.256 1.00 0.00 1 ALA A C 13
ATOM 12712 O O . ALA A 1 1 ? -7.606 -4.288 -5.986 1.00 0.00 1 ALA A O 13
ATOM 12719 N N . GLN A 1 2 ? -6.690 -4.665 -3.953 1.00 0.00 2 GLN A N 13
ATOM 12720 C CA . GLN A 1 2 ? -7.526 -3.691 -3.273 1.00 0.00 2 GLN A CA 13
ATOM 12721 C C . GLN A 1 2 ? -6.784 -2.361 -3.129 1.00 0.00 2 GLN A C 13
ATOM 12722 O O . GLN A 1 2 ? -5.555 -2.333 -3.092 1.00 0.00 2 GLN A O 13
ATOM 12736 N N . GLU A 1 3 ? -7.562 -1.291 -3.052 1.00 0.00 3 GLU A N 13
ATOM 12737 C CA . GLU A 1 3 ? -6.993 0.039 -2.913 1.00 0.00 3 GLU A CA 13
ATOM 12738 C C . GLU A 1 3 ? -7.192 0.555 -1.487 1.00 0.00 3 GLU A C 13
ATOM 12739 O O . GLU A 1 3 ? -7.938 -0.036 -0.707 1.00 0.00 3 GLU A O 13
ATOM 12751 N N . PHE A 1 4 ? -6.511 1.651 -1.188 1.00 0.00 4 PHE A N 13
ATOM 12752 C CA . PHE A 1 4 ? -6.603 2.253 0.131 1.00 0.00 4 PHE A CA 13
ATOM 12753 C C . PHE A 1 4 ? -6.512 3.778 0.046 1.00 0.00 4 PHE A C 13
ATOM 12754 O O . PHE A 1 4 ? -5.638 4.314 -0.633 1.00 0.00 4 PHE A O 13
ATOM 12771 N N . SER A 1 5 ? -7.428 4.434 0.744 1.00 0.00 5 SER A N 13
ATOM 12772 C CA . SER A 1 5 ? -7.462 5.886 0.755 1.00 0.00 5 SER A CA 13
ATOM 12773 C C . SER A 1 5 ? -6.508 6.424 1.823 1.00 0.00 5 SER A C 13
ATOM 12774 O O . SER A 1 5 ? -6.542 5.983 2.971 1.00 0.00 5 SER A O 13
ATOM 12782 N N . VAL A 1 6 ? -5.677 7.369 1.407 1.00 0.00 6 VAL A N 13
ATOM 12783 C CA . VAL A 1 6 ? -4.715 7.972 2.314 1.00 0.00 6 VAL A CA 13
ATOM 12784 C C . VAL A 1 6 ? -5.204 9.364 2.719 1.00 0.00 6 VAL A C 13
ATOM 12785 O O . VAL A 1 6 ? -5.471 10.205 1.862 1.00 0.00 6 VAL A O 13
ATOM 12798 N N . LYS A 1 7 ? -5.307 9.564 4.024 1.00 0.00 7 LYS A N 13
ATOM 12799 C CA . LYS A 1 7 ? -5.759 10.839 4.553 1.00 0.00 7 LYS A CA 13
ATOM 12800 C C . LYS A 1 7 ? -4.725 11.369 5.549 1.00 0.00 7 LYS A C 13
ATOM 12801 O O . LYS A 1 7 ? -5.082 11.843 6.626 1.00 0.00 7 LYS A O 13
ATOM 12820 N N . GLY A 1 8 ? -3.465 11.271 5.152 1.00 0.00 8 GLY A N 13
ATOM 12821 C CA . GLY A 1 8 ? -2.377 11.735 5.997 1.00 0.00 8 GLY A CA 13
ATOM 12822 C C . GLY A 1 8 ? -1.103 11.953 5.178 1.00 0.00 8 GLY A C 13
ATOM 12823 O O . GLY A 1 8 ? 0.000 11.936 5.724 1.00 0.00 8 GLY A O 13
ATOM 12827 N N . MET A 1 9 ? -1.296 12.153 3.883 1.00 0.00 9 MET A N 13
ATOM 12828 C CA . MET A 1 9 ? -0.176 12.374 2.984 1.00 0.00 9 MET A CA 13
ATOM 12829 C C . MET A 1 9 ? 0.375 13.793 3.134 1.00 0.00 9 MET A C 13
ATOM 12830 O O . MET A 1 9 ? -0.333 14.694 3.581 1.00 0.00 9 MET A O 13
ATOM 12844 N N . SER A 1 10 ? 1.634 13.948 2.752 1.00 0.00 10 SER A N 13
ATOM 12845 C CA . SER A 1 10 ? 2.288 15.243 2.838 1.00 0.00 10 SER A CA 13
ATOM 12846 C C . SER A 1 10 ? 2.689 15.720 1.441 1.00 0.00 10 SER A C 13
ATOM 12847 O O . SER A 1 10 ? 2.624 16.913 1.146 1.00 0.00 10 SER A O 13
ATOM 12855 N N . CYS A 1 11 ? 3.095 14.765 0.617 1.00 0.00 11 CYS A N 13
ATOM 12856 C CA . CYS A 1 11 ? 3.507 15.073 -0.742 1.00 0.00 11 CYS A CA 13
ATOM 12857 C C . CYS A 1 11 ? 4.976 15.499 -0.714 1.00 0.00 11 CYS A C 13
ATOM 12858 O O . CYS A 1 11 ? 5.285 16.684 -0.832 1.00 0.00 11 CYS A O 13
ATOM 12866 N N . ASN A 1 12 ? 5.843 14.510 -0.557 1.00 0.00 12 ASN A N 13
ATOM 12867 C CA . ASN A 1 12 ? 7.272 14.767 -0.513 1.00 0.00 12 ASN A CA 13
ATOM 12868 C C . ASN A 1 12 ? 8.029 13.451 -0.697 1.00 0.00 12 ASN A C 13
ATOM 12869 O O . ASN A 1 12 ? 8.567 13.185 -1.771 1.00 0.00 12 ASN A O 13
ATOM 12880 N N . HIS A 1 13 ? 8.047 12.661 0.367 1.00 0.00 13 HIS A N 13
ATOM 12881 C CA . HIS A 1 13 ? 8.729 11.378 0.336 1.00 0.00 13 HIS A CA 13
ATOM 12882 C C . HIS A 1 13 ? 7.801 10.290 0.880 1.00 0.00 13 HIS A C 13
ATOM 12883 O O . HIS A 1 13 ? 8.212 9.142 1.040 1.00 0.00 13 HIS A O 13
ATOM 12897 N N . CYS A 1 14 ? 6.567 10.690 1.150 1.00 0.00 14 CYS A N 13
ATOM 12898 C CA . CYS A 1 14 ? 5.578 9.764 1.673 1.00 0.00 14 CYS A CA 13
ATOM 12899 C C . CYS A 1 14 ? 5.266 8.731 0.588 1.00 0.00 14 CYS A C 13
ATOM 12900 O O . CYS A 1 14 ? 5.422 7.530 0.805 1.00 0.00 14 CYS A O 13
ATOM 12908 N N . VAL A 1 15 ? 4.830 9.236 -0.557 1.00 0.00 15 VAL A N 13
ATOM 12909 C CA . VAL A 1 15 ? 4.494 8.372 -1.676 1.00 0.00 15 VAL A CA 13
ATOM 12910 C C . VAL A 1 15 ? 5.485 7.208 -1.732 1.00 0.00 15 VAL A C 13
ATOM 12911 O O . VAL A 1 15 ? 5.083 6.049 -1.824 1.00 0.00 15 VAL A O 13
ATOM 12924 N N . ALA A 1 16 ? 6.762 7.557 -1.673 1.00 0.00 16 ALA A N 13
ATOM 12925 C CA . ALA A 1 16 ? 7.814 6.555 -1.715 1.00 0.00 16 ALA A CA 13
ATOM 12926 C C . ALA A 1 16 ? 7.742 5.692 -0.453 1.00 0.00 16 ALA A C 13
ATOM 12927 O O . ALA A 1 16 ? 7.533 4.483 -0.535 1.00 0.00 16 ALA A O 13
ATOM 12934 N N . ARG A 1 17 ? 7.919 6.348 0.684 1.00 0.00 17 ARG A N 13
ATOM 12935 C CA . ARG A 1 17 ? 7.877 5.656 1.961 1.00 0.00 17 ARG A CA 13
ATOM 12936 C C . ARG A 1 17 ? 6.694 4.687 2.001 1.00 0.00 17 ARG A C 13
ATOM 12937 O O . ARG A 1 17 ? 6.827 3.558 2.470 1.00 0.00 17 ARG A O 13
ATOM 12958 N N . ILE A 1 18 ? 5.563 5.163 1.501 1.00 0.00 18 ILE A N 13
ATOM 12959 C CA . ILE A 1 18 ? 4.357 4.353 1.474 1.00 0.00 18 ILE A CA 13
ATOM 12960 C C . ILE A 1 18 ? 4.522 3.236 0.441 1.00 0.00 18 ILE A C 13
ATOM 12961 O O . ILE A 1 18 ? 4.476 2.056 0.784 1.00 0.00 18 ILE A O 13
ATOM 12977 N N . GLU A 1 19 ? 4.710 3.648 -0.804 1.00 0.00 19 GLU A N 13
ATOM 12978 C CA . GLU A 1 19 ? 4.882 2.698 -1.890 1.00 0.00 19 GLU A CA 13
ATOM 12979 C C . GLU A 1 19 ? 5.941 1.657 -1.521 1.00 0.00 19 GLU A C 13
ATOM 12980 O O . GLU A 1 19 ? 5.728 0.459 -1.702 1.00 0.00 19 GLU A O 13
ATOM 12992 N N . GLU A 1 20 ? 7.059 2.152 -1.011 1.00 0.00 20 GLU A N 13
ATOM 12993 C CA . GLU A 1 20 ? 8.152 1.280 -0.615 1.00 0.00 20 GLU A CA 13
ATOM 12994 C C . GLU A 1 20 ? 7.724 0.389 0.553 1.00 0.00 20 GLU A C 13
ATOM 12995 O O . GLU A 1 20 ? 7.917 -0.825 0.516 1.00 0.00 20 GLU A O 13
ATOM 13007 N N . ALA A 1 21 ? 7.150 1.027 1.562 1.00 0.00 21 ALA A N 13
ATOM 13008 C CA . ALA A 1 21 ? 6.693 0.308 2.739 1.00 0.00 21 ALA A CA 13
ATOM 13009 C C . ALA A 1 21 ? 5.690 -0.768 2.317 1.00 0.00 21 ALA A C 13
ATOM 13010 O O . ALA A 1 21 ? 5.754 -1.901 2.791 1.00 0.00 21 ALA A O 13
ATOM 13017 N N . VAL A 1 22 ? 4.788 -0.375 1.429 1.00 0.00 22 VAL A N 13
ATOM 13018 C CA . VAL A 1 22 ? 3.773 -1.292 0.938 1.00 0.00 22 VAL A CA 13
ATOM 13019 C C . VAL A 1 22 ? 4.434 -2.346 0.047 1.00 0.00 22 VAL A C 13
ATOM 13020 O O . VAL A 1 22 ? 4.186 -3.541 0.205 1.00 0.00 22 VAL A O 13
ATOM 13033 N N . GLY A 1 23 ? 5.260 -1.866 -0.870 1.00 0.00 23 GLY A N 13
ATOM 13034 C CA . GLY A 1 23 ? 5.958 -2.752 -1.787 1.00 0.00 23 GLY A CA 13
ATOM 13035 C C . GLY A 1 23 ? 6.914 -3.678 -1.032 1.00 0.00 23 GLY A C 13
ATOM 13036 O O . GLY A 1 23 ? 7.449 -4.625 -1.607 1.00 0.00 23 GLY A O 13
ATOM 13040 N N . ARG A 1 24 ? 7.100 -3.372 0.244 1.00 0.00 24 ARG A N 13
ATOM 13041 C CA . ARG A 1 24 ? 7.982 -4.165 1.082 1.00 0.00 24 ARG A CA 13
ATOM 13042 C C . ARG A 1 24 ? 7.211 -5.323 1.719 1.00 0.00 24 ARG A C 13
ATOM 13043 O O . ARG A 1 24 ? 7.810 -6.245 2.269 1.00 0.00 24 ARG A O 13
ATOM 13064 N N . ILE A 1 25 ? 5.892 -5.236 1.624 1.00 0.00 25 ILE A N 13
ATOM 13065 C CA . ILE A 1 25 ? 5.032 -6.265 2.184 1.00 0.00 25 ILE A CA 13
ATOM 13066 C C . ILE A 1 25 ? 5.276 -7.584 1.448 1.00 0.00 25 ILE A C 13
ATOM 13067 O O . ILE A 1 25 ? 5.141 -7.651 0.227 1.00 0.00 25 ILE A O 13
ATOM 13083 N N . SER A 1 26 ? 5.630 -8.599 2.221 1.00 0.00 26 SER A N 13
ATOM 13084 C CA . SER A 1 26 ? 5.894 -9.913 1.658 1.00 0.00 26 SER A CA 13
ATOM 13085 C C . SER A 1 26 ? 4.610 -10.493 1.061 1.00 0.00 26 SER A C 13
ATOM 13086 O O . SER A 1 26 ? 3.665 -10.794 1.787 1.00 0.00 26 SER A O 13
ATOM 13094 N N . GLY A 1 27 ? 4.619 -10.6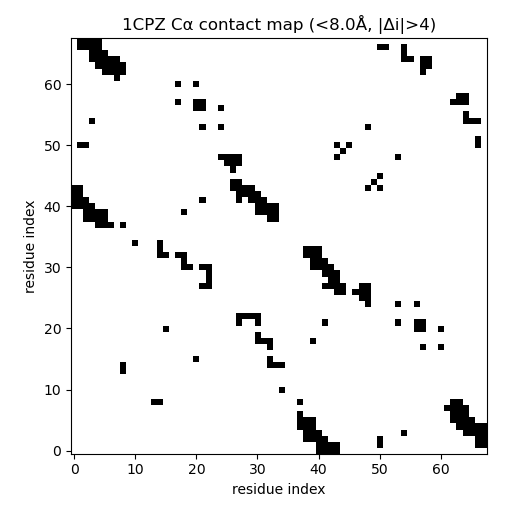33 -0.257 1.00 0.00 27 GLY A N 13
ATOM 13095 C CA . GLY A 1 27 ? 3.468 -11.172 -0.960 1.00 0.00 27 GLY A CA 13
ATOM 13096 C C . GLY A 1 27 ? 2.938 -10.174 -1.991 1.00 0.00 27 GLY A C 13
ATOM 13097 O O . GLY A 1 27 ? 2.091 -10.517 -2.814 1.00 0.00 27 GLY A O 13
ATOM 13101 N N . VAL A 1 28 ? 3.459 -8.958 -1.913 1.00 0.00 28 VAL A N 13
ATOM 13102 C CA . VAL A 1 28 ? 3.050 -7.908 -2.829 1.00 0.00 28 VAL A CA 13
ATOM 13103 C C . VAL A 1 28 ? 3.907 -7.978 -4.094 1.00 0.00 28 VAL A C 13
ATOM 13104 O O . VAL A 1 28 ? 5.134 -8.024 -4.015 1.00 0.00 28 VAL A O 13
ATOM 13117 N N . LYS A 1 29 ? 3.228 -7.982 -5.232 1.00 0.00 29 LYS A N 13
ATOM 13118 C CA . LYS A 1 29 ? 3.912 -8.046 -6.512 1.00 0.00 29 LYS A CA 13
ATOM 13119 C C . LYS A 1 29 ? 4.325 -6.635 -6.935 1.00 0.00 29 LYS A C 13
ATOM 13120 O O . LYS A 1 29 ? 5.394 -6.444 -7.514 1.00 0.00 29 LYS A O 13
ATOM 13139 N N . LYS A 1 30 ? 3.457 -5.682 -6.629 1.00 0.00 30 LYS A N 13
ATOM 13140 C CA . LYS A 1 30 ? 3.718 -4.294 -6.970 1.00 0.00 30 LYS A CA 13
ATOM 13141 C C . LYS A 1 30 ? 2.743 -3.394 -6.209 1.00 0.00 30 LYS A C 13
ATOM 13142 O O . LYS A 1 30 ? 1.766 -3.875 -5.637 1.00 0.00 30 LYS A O 13
ATOM 13161 N N . VAL A 1 31 ? 3.041 -2.103 -6.227 1.00 0.00 31 VAL A N 13
ATOM 13162 C CA . VAL A 1 31 ? 2.202 -1.131 -5.546 1.00 0.00 31 VAL A CA 13
ATOM 13163 C C . VAL A 1 31 ? 2.419 0.249 -6.170 1.00 0.00 31 VAL A C 13
ATOM 13164 O O . VAL A 1 31 ? 3.433 0.487 -6.823 1.00 0.00 31 VAL A O 13
ATOM 13177 N N . LYS A 1 32 ? 1.448 1.123 -5.946 1.00 0.00 32 LYS A N 13
ATOM 13178 C CA . LYS A 1 32 ? 1.520 2.473 -6.478 1.00 0.00 32 LYS A CA 13
ATOM 13179 C C . LYS A 1 32 ? 0.662 3.402 -5.616 1.00 0.00 32 LYS A C 13
ATOM 13180 O O . LYS A 1 32 ? -0.171 2.940 -4.838 1.00 0.00 32 LYS A O 13
ATOM 13199 N N . VAL A 1 33 ? 0.894 4.696 -5.785 1.00 0.00 33 VAL A N 13
ATOM 13200 C CA . VAL A 1 33 ? 0.153 5.693 -5.033 1.00 0.00 33 VAL A CA 13
ATOM 13201 C C . VAL A 1 33 ? -0.283 6.817 -5.975 1.00 0.00 33 VAL A C 13
ATOM 13202 O O . VAL A 1 33 ? 0.371 7.074 -6.985 1.00 0.00 33 VAL A O 13
ATOM 13215 N N . GLN A 1 34 ? -1.386 7.455 -5.613 1.00 0.00 34 GLN A N 13
ATOM 13216 C CA . GLN A 1 34 ? -1.917 8.545 -6.414 1.00 0.00 34 GLN A CA 13
ATOM 13217 C C . GLN A 1 34 ? -1.766 9.873 -5.670 1.00 0.00 34 GLN A C 13
ATOM 13218 O O . GLN A 1 34 ? -2.593 10.213 -4.825 1.00 0.00 34 GLN A O 13
ATOM 13232 N N . LEU A 1 35 ? -0.705 10.588 -6.011 1.00 0.00 35 LEU A N 13
ATOM 13233 C CA . LEU A 1 35 ? -0.435 11.872 -5.387 1.00 0.00 35 LEU A CA 13
ATOM 13234 C C . LEU A 1 35 ? -1.535 12.863 -5.771 1.00 0.00 35 LEU A C 13
ATOM 13235 O O . LEU A 1 35 ? -2.229 12.669 -6.768 1.00 0.00 35 LEU A O 13
ATOM 13251 N N . LYS A 1 36 ? -1.660 13.903 -4.960 1.00 0.00 36 LYS A N 13
ATOM 13252 C CA . LYS A 1 36 ? -2.664 14.925 -5.203 1.00 0.00 36 LYS A CA 13
ATOM 13253 C C . LYS A 1 36 ? -4.021 14.256 -5.431 1.00 0.00 36 LYS A C 13
ATOM 13254 O O . LYS A 1 36 ? -4.914 14.847 -6.036 1.00 0.00 36 LYS A O 13
ATOM 13273 N N . LYS A 1 37 ? -4.133 13.033 -4.934 1.00 0.00 37 LYS A N 13
ATOM 13274 C CA . LYS A 1 37 ? -5.366 12.278 -5.076 1.00 0.00 37 LYS A CA 13
ATOM 13275 C C . LYS A 1 37 ? -5.762 11.697 -3.717 1.00 0.00 37 LYS A C 13
ATOM 13276 O O . LYS A 1 37 ? -6.945 11.641 -3.383 1.00 0.00 37 LYS A O 13
ATOM 13295 N N . GLU A 1 38 ? -4.751 11.279 -2.971 1.00 0.00 38 GLU A N 13
ATOM 13296 C CA . GLU A 1 38 ? -4.978 10.704 -1.656 1.00 0.00 38 GLU A CA 13
ATOM 13297 C C . GLU A 1 38 ? -5.545 9.288 -1.786 1.00 0.00 38 GLU A C 13
ATOM 13298 O O . GLU A 1 38 ? -6.588 8.978 -1.212 1.00 0.00 38 GLU A O 13
ATOM 13310 N N . LYS A 1 39 ? -4.833 8.468 -2.545 1.00 0.00 39 LYS A N 13
ATOM 13311 C CA . LYS A 1 39 ? -5.252 7.093 -2.758 1.00 0.00 39 LYS A CA 13
ATOM 13312 C C . LYS A 1 39 ? -4.015 6.206 -2.913 1.00 0.00 39 LYS A C 13
ATOM 13313 O O . LYS A 1 39 ? -2.923 6.700 -3.188 1.00 0.00 39 LYS A O 13
ATOM 13332 N N . ALA A 1 40 ? -4.229 4.911 -2.731 1.00 0.00 40 ALA A N 13
ATOM 13333 C CA . ALA A 1 40 ? -3.145 3.950 -2.847 1.00 0.00 40 ALA A CA 13
ATOM 13334 C C . ALA A 1 40 ? -3.694 2.633 -3.397 1.00 0.00 40 ALA A C 13
ATOM 13335 O O . ALA A 1 40 ? -4.754 2.173 -2.975 1.00 0.00 40 ALA A O 13
ATOM 13342 N N . VAL A 1 41 ? -2.948 2.062 -4.332 1.00 0.00 41 VAL A N 13
ATOM 13343 C CA . VAL A 1 41 ? -3.347 0.806 -4.945 1.00 0.00 41 VAL A CA 13
ATOM 13344 C C . VAL A 1 41 ? -2.189 -0.190 -4.856 1.00 0.00 41 VAL A C 13
ATOM 13345 O O . VAL A 1 41 ? -1.029 0.185 -5.022 1.00 0.00 41 VAL A O 13
ATOM 13358 N N . VAL A 1 42 ? -2.544 -1.439 -4.596 1.00 0.00 42 VAL A N 13
ATOM 13359 C CA . VAL A 1 42 ? -1.549 -2.492 -4.484 1.00 0.00 42 VAL A CA 13
ATOM 13360 C C . VAL A 1 42 ? -1.999 -3.703 -5.303 1.00 0.00 42 VAL A C 13
ATOM 13361 O O . VAL A 1 42 ? -3.184 -3.853 -5.595 1.00 0.00 42 VAL A O 13
ATOM 13374 N N . LYS A 1 43 ? -1.029 -4.536 -5.650 1.00 0.00 43 LYS A N 13
ATOM 13375 C CA . LYS A 1 43 ? -1.311 -5.730 -6.430 1.00 0.00 43 LYS A CA 13
ATOM 13376 C C . LYS A 1 43 ? -0.667 -6.941 -5.752 1.00 0.00 43 LYS A C 13
ATOM 13377 O O . LYS A 1 43 ? 0.455 -7.320 -6.086 1.00 0.00 43 LYS A O 13
ATOM 13396 N N . PHE A 1 44 ? -1.403 -7.514 -4.812 1.00 0.00 44 PHE A N 13
ATOM 13397 C CA . PHE A 1 44 ? -0.918 -8.674 -4.084 1.00 0.00 44 PHE A CA 13
ATOM 13398 C C . PHE A 1 44 ? -1.934 -9.817 -4.133 1.00 0.00 44 PHE A C 13
ATOM 13399 O O . PHE A 1 44 ? -3.019 -9.664 -4.692 1.00 0.00 44 PHE A O 13
ATOM 13416 N N . ASP A 1 45 ? -1.546 -10.937 -3.541 1.00 0.00 45 ASP A N 13
ATOM 13417 C CA . ASP A 1 45 ? -2.409 -12.105 -3.511 1.00 0.00 45 ASP A CA 13
ATOM 13418 C C . ASP A 1 45 ? -3.177 -12.132 -2.188 1.00 0.00 45 ASP A C 13
ATOM 13419 O O . ASP A 1 45 ? -2.580 -12.033 -1.117 1.00 0.00 45 ASP A O 13
ATOM 13428 N N . GLU A 1 46 ? -4.490 -12.266 -2.305 1.00 0.00 46 GLU A N 13
ATOM 13429 C CA . GLU A 1 46 ? -5.346 -12.307 -1.132 1.00 0.00 46 GLU A CA 13
ATOM 13430 C C . GLU A 1 46 ? -5.140 -13.618 -0.370 1.00 0.00 46 GLU A C 13
ATOM 13431 O O . GLU A 1 46 ? -5.417 -13.695 0.826 1.00 0.00 46 GLU A O 13
ATOM 13443 N N . ALA A 1 47 ? -4.654 -14.616 -1.093 1.00 0.00 47 ALA A N 13
ATOM 13444 C CA . ALA A 1 47 ? -4.407 -15.919 -0.501 1.00 0.00 47 ALA A CA 13
ATOM 13445 C C . ALA A 1 47 ? -2.999 -15.945 0.096 1.00 0.00 47 ALA A C 13
ATOM 13446 O O . ALA A 1 47 ? -2.456 -17.014 0.369 1.00 0.00 47 ALA A O 13
ATOM 13453 N N . ASN A 1 48 ? -2.447 -14.755 0.281 1.00 0.00 48 ASN A N 13
ATOM 13454 C CA . ASN A 1 48 ? -1.112 -14.627 0.841 1.00 0.00 48 ASN A CA 13
ATOM 13455 C C . ASN A 1 48 ? -1.080 -13.442 1.808 1.00 0.00 48 ASN A C 13
ATOM 13456 O O . ASN A 1 48 ? -0.572 -13.559 2.921 1.00 0.00 48 ASN A O 13
ATOM 13467 N N . VAL A 1 49 ? -1.630 -12.328 1.347 1.00 0.00 49 VAL A N 13
ATOM 13468 C CA . VAL A 1 49 ? -1.671 -11.123 2.157 1.00 0.00 49 VAL A CA 13
ATOM 13469 C C . VAL A 1 49 ? -3.071 -10.510 2.082 1.00 0.00 49 VAL A C 13
ATOM 13470 O O . VAL A 1 49 ? -3.882 -10.907 1.247 1.00 0.00 49 VAL A O 13
ATOM 13483 N N . GLN A 1 50 ? -3.312 -9.554 2.967 1.00 0.00 50 GLN A N 13
ATOM 13484 C CA . GLN A 1 50 ? -4.599 -8.883 3.012 1.00 0.00 50 GLN A CA 13
ATOM 13485 C C . GLN A 1 50 ? -4.414 -7.369 2.887 1.00 0.00 50 GLN A C 13
ATOM 13486 O O . GLN A 1 50 ? -3.428 -6.819 3.375 1.00 0.00 50 GLN A O 13
ATOM 13500 N N . ALA A 1 51 ? -5.378 -6.739 2.232 1.00 0.00 51 ALA A N 13
ATOM 13501 C CA . ALA A 1 51 ? -5.333 -5.299 2.038 1.00 0.00 51 ALA A CA 13
ATOM 13502 C C . ALA A 1 51 ? -5.222 -4.608 3.398 1.00 0.00 51 ALA A C 13
ATOM 13503 O O . ALA A 1 51 ? -4.463 -3.653 3.553 1.00 0.00 51 ALA A O 13
ATOM 13510 N N . THR A 1 52 ? -5.989 -5.119 4.350 1.00 0.00 52 THR A N 13
ATOM 13511 C CA . THR A 1 52 ? -5.986 -4.563 5.692 1.00 0.00 52 THR A CA 13
ATOM 13512 C C . THR A 1 52 ? -4.566 -4.548 6.260 1.00 0.00 52 THR A C 13
ATOM 13513 O O . THR A 1 52 ? -4.227 -3.689 7.073 1.00 0.00 52 THR A O 13
ATOM 13524 N N . GLU A 1 53 ? -3.773 -5.509 5.810 1.00 0.00 53 GLU A N 13
ATOM 13525 C CA . GLU A 1 53 ? -2.397 -5.618 6.264 1.00 0.00 53 GLU A CA 13
ATOM 13526 C C . GLU A 1 53 ? -1.581 -4.419 5.775 1.00 0.00 53 GLU A C 13
ATOM 13527 O O . GLU A 1 53 ? -0.807 -3.840 6.535 1.00 0.00 53 GLU A O 13
ATOM 13539 N N . ILE A 1 54 ? -1.783 -4.083 4.510 1.00 0.00 54 ILE A N 13
ATOM 13540 C CA . ILE A 1 54 ? -1.075 -2.963 3.911 1.00 0.00 54 ILE A CA 13
ATOM 13541 C C . ILE A 1 54 ? -1.436 -1.679 4.660 1.00 0.00 54 ILE A C 13
ATOM 13542 O O . ILE A 1 54 ? -0.578 -0.827 4.886 1.00 0.00 54 ILE A O 13
ATOM 13558 N N . CYS A 1 55 ? -2.706 -1.580 5.023 1.00 0.00 55 CYS A N 13
ATOM 13559 C CA . CYS A 1 55 ? -3.191 -0.414 5.741 1.00 0.00 55 CYS A CA 13
ATOM 13560 C C . CYS A 1 55 ? -2.354 -0.250 7.012 1.00 0.00 55 CYS A C 13
ATOM 13561 O O . CYS A 1 55 ? -1.965 0.862 7.365 1.00 0.00 55 CYS A O 13
ATOM 13569 N N . GLN A 1 56 ? -2.103 -1.375 7.665 1.00 0.00 56 GLN A N 13
ATOM 13570 C CA . GLN A 1 56 ? -1.320 -1.371 8.889 1.00 0.00 56 GLN A CA 13
ATOM 13571 C C . GLN A 1 56 ? 0.087 -0.836 8.618 1.00 0.00 56 GLN A C 13
ATOM 13572 O O . GLN A 1 56 ? 0.606 -0.027 9.385 1.00 0.00 56 GLN A O 13
ATOM 13586 N N . ALA A 1 57 ? 0.664 -1.308 7.523 1.00 0.00 57 ALA A N 13
ATOM 13587 C CA . ALA A 1 57 ? 2.001 -0.887 7.140 1.00 0.00 57 ALA A CA 13
ATOM 13588 C C . ALA A 1 57 ? 2.017 0.631 6.948 1.00 0.00 57 ALA A C 13
ATOM 13589 O O . ALA A 1 57 ? 3.021 1.285 7.227 1.00 0.00 57 ALA A O 13
ATOM 13596 N N . ILE A 1 58 ? 0.893 1.147 6.472 1.00 0.00 58 ILE A N 13
ATOM 13597 C CA . ILE A 1 58 ? 0.765 2.576 6.239 1.00 0.00 58 ILE A CA 13
ATOM 13598 C C . ILE A 1 58 ? 0.675 3.301 7.583 1.00 0.00 58 ILE A C 13
ATOM 13599 O O . ILE A 1 58 ? 1.517 4.141 7.897 1.00 0.00 58 ILE A O 13
ATOM 13615 N N . ASN A 1 59 ? -0.354 2.951 8.340 1.00 0.00 59 ASN A N 13
ATOM 13616 C CA . ASN A 1 59 ? -0.565 3.558 9.643 1.00 0.00 59 ASN A CA 13
ATOM 13617 C C . ASN A 1 59 ? 0.720 3.450 10.466 1.00 0.00 59 ASN A C 13
ATOM 13618 O O . ASN A 1 59 ? 0.991 4.298 11.315 1.00 0.00 59 ASN A O 13
ATOM 13629 N N . GLU A 1 60 ? 1.477 2.400 10.186 1.00 0.00 60 GLU A N 13
ATOM 13630 C CA . GLU A 1 60 ? 2.728 2.169 10.890 1.00 0.00 60 GLU A CA 13
ATOM 13631 C C . GLU A 1 60 ? 3.730 3.280 10.569 1.00 0.00 60 GLU A C 13
ATOM 13632 O O . GLU A 1 60 ? 4.778 3.379 11.205 1.00 0.00 60 GLU A O 13
ATOM 13644 N N . LEU A 1 61 ? 3.372 4.089 9.582 1.00 0.00 61 LEU A N 13
ATOM 13645 C CA . LEU A 1 61 ? 4.227 5.189 9.169 1.00 0.00 61 LEU A CA 13
ATOM 13646 C C . LEU A 1 61 ? 3.920 6.417 10.028 1.00 0.00 61 LEU A C 13
ATOM 13647 O O . LEU A 1 61 ? 4.648 6.714 10.975 1.00 0.00 61 LEU A O 13
ATOM 13663 N N . GLY A 1 62 ? 2.843 7.099 9.667 1.00 0.00 62 GLY A N 1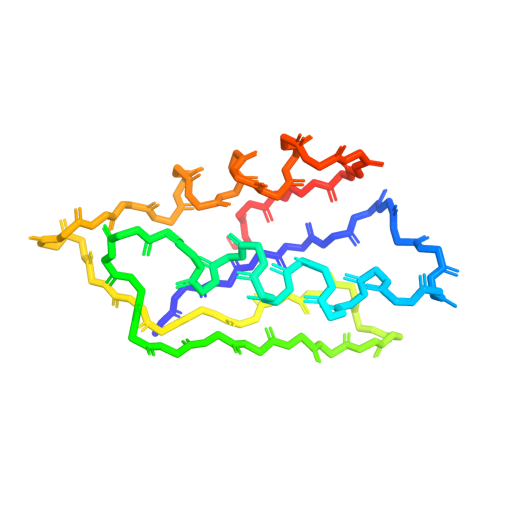3
ATOM 13664 C CA . GLY A 1 62 ? 2.431 8.288 10.393 1.00 0.00 62 GLY A CA 13
ATOM 13665 C C . GLY A 1 62 ? 1.351 9.052 9.625 1.00 0.00 62 GLY A C 13
ATOM 13666 O O . GLY A 1 62 ? 1.351 10.282 9.605 1.00 0.00 62 GLY A O 13
ATOM 13670 N N . TYR A 1 63 ? 0.455 8.292 9.013 1.00 0.00 63 TYR A N 13
ATOM 13671 C CA . TYR A 1 63 ? -0.629 8.882 8.246 1.00 0.00 63 TYR A CA 13
ATOM 13672 C C . TYR A 1 63 ? -1.903 8.042 8.362 1.00 0.00 63 TYR A C 13
ATOM 13673 O O . TYR A 1 63 ? -1.950 7.083 9.130 1.00 0.00 63 TYR A O 13
ATOM 13691 N N . GLN A 1 64 ? -2.904 8.434 7.587 1.00 0.00 64 GLN A N 13
ATOM 13692 C CA . GLN A 1 64 ? -4.174 7.729 7.593 1.00 0.00 64 GLN A CA 13
ATOM 13693 C C . GLN A 1 64 ? -4.323 6.891 6.321 1.00 0.00 64 GLN A C 13
ATOM 13694 O O . GLN A 1 64 ? -4.001 7.354 5.228 1.00 0.00 64 GLN A O 13
ATOM 13708 N N . ALA A 1 65 ? -4.810 5.673 6.507 1.00 0.00 65 ALA A N 13
ATOM 13709 C CA . ALA A 1 65 ? -5.005 4.767 5.388 1.00 0.00 65 ALA A CA 13
ATOM 13710 C C . ALA A 1 65 ? -6.330 4.023 5.565 1.00 0.00 65 ALA A C 13
ATOM 13711 O O . ALA A 1 65 ? -6.510 3.289 6.536 1.00 0.00 65 ALA A O 13
ATOM 13718 N N . GLU A 1 66 ? -7.224 4.238 4.611 1.00 0.00 66 GLU A N 13
ATOM 13719 C CA . GLU A 1 66 ? -8.528 3.597 4.649 1.00 0.00 66 GLU A CA 13
ATOM 13720 C C . GLU A 1 66 ? -8.636 2.548 3.541 1.00 0.00 66 GLU A C 13
ATOM 13721 O O . GLU A 1 66 ? -8.394 2.846 2.373 1.00 0.00 66 GLU A O 13
ATOM 13733 N N . VAL A 1 67 ? -9.000 1.340 3.948 1.00 0.00 67 VAL A N 13
ATOM 13734 C CA . VAL A 1 67 ? -9.143 0.245 3.004 1.00 0.00 67 VAL A CA 13
ATOM 13735 C C . VAL A 1 67 ? -10.435 0.431 2.205 1.00 0.00 67 VAL A C 13
ATOM 13736 O O . VAL A 1 67 ? -11.471 0.782 2.766 1.00 0.00 67 VAL A O 13
ATOM 13749 N N . ILE A 1 68 ? -10.330 0.188 0.906 1.00 0.00 68 ILE A N 13
ATOM 13750 C CA . ILE A 1 68 ? -11.476 0.325 0.024 1.00 0.00 68 ILE A CA 13
ATOM 13751 C C . ILE A 1 68 ? -11.724 -1.003 -0.693 1.00 0.00 68 ILE A C 13
ATOM 13752 O O . ILE A 1 68 ? -12.768 -1.192 -1.315 1.00 0.00 68 ILE A O 13
ATOM 13768 N N . ALA A 1 1 ? -7.101 -6.682 -7.089 1.00 0.00 1 ALA A N 14
ATOM 13769 C CA . ALA A 1 1 ? -6.291 -5.663 -6.443 1.00 0.00 1 ALA A CA 14
ATOM 13770 C C . ALA A 1 1 ? -7.202 -4.704 -5.674 1.00 0.00 1 ALA A C 14
ATOM 13771 O O . ALA A 1 1 ? -8.208 -4.238 -6.207 1.00 0.00 1 ALA A O 14
ATOM 13778 N N . GLN A 1 2 ? -6.817 -4.438 -4.435 1.00 0.00 2 GLN A N 14
ATOM 13779 C CA . GLN A 1 2 ? -7.587 -3.543 -3.588 1.00 0.00 2 GLN A CA 14
ATOM 13780 C C . GLN A 1 2 ? -6.872 -2.197 -3.450 1.00 0.00 2 GLN A C 14
ATOM 13781 O O . GLN A 1 2 ? -5.646 -2.132 -3.516 1.00 0.00 2 GLN A O 14
ATOM 13795 N N . GLU A 1 3 ? -7.670 -1.156 -3.260 1.00 0.00 3 GLU A N 14
ATOM 13796 C CA . GLU A 1 3 ? -7.129 0.184 -3.112 1.00 0.00 3 GLU A CA 14
ATOM 13797 C C . GLU A 1 3 ? -7.220 0.635 -1.653 1.00 0.00 3 GLU A C 14
ATOM 13798 O O . GLU A 1 3 ? -7.919 0.017 -0.851 1.00 0.00 3 GLU A O 14
ATOM 13810 N N . PHE A 1 4 ? -6.502 1.707 -1.352 1.00 0.00 4 PHE A N 14
ATOM 13811 C CA . PHE A 1 4 ? -6.493 2.248 -0.004 1.00 0.00 4 PHE A CA 14
ATOM 13812 C C . PHE A 1 4 ? -6.369 3.773 -0.025 1.00 0.00 4 PHE A C 14
ATOM 13813 O O . PHE A 1 4 ? -5.431 4.315 -0.608 1.00 0.00 4 PHE A O 14
ATOM 13830 N N . SER A 1 5 ? -7.329 4.421 0.618 1.00 0.00 5 SER A N 14
ATOM 13831 C CA . SER A 1 5 ? -7.339 5.873 0.680 1.00 0.00 5 SER A CA 14
ATOM 13832 C C . SER A 1 5 ? -6.520 6.351 1.881 1.00 0.00 5 SER A C 14
ATOM 13833 O O . SER A 1 5 ? -6.714 5.875 2.998 1.00 0.00 5 SER A O 14
ATOM 13841 N N . VAL A 1 6 ? -5.622 7.287 1.609 1.00 0.00 6 VAL A N 14
ATOM 13842 C CA . VAL A 1 6 ? -4.773 7.834 2.653 1.00 0.00 6 VAL A CA 14
ATOM 13843 C C . VAL A 1 6 ? -5.222 9.262 2.974 1.00 0.00 6 VAL A C 14
ATOM 13844 O O . VAL A 1 6 ? -5.447 10.063 2.068 1.00 0.00 6 VAL A O 14
ATOM 13857 N N . LYS A 1 7 ? -5.339 9.535 4.265 1.00 0.00 7 LYS A N 14
ATOM 13858 C CA . LYS A 1 7 ? -5.757 10.852 4.716 1.00 0.00 7 LYS A CA 14
ATOM 13859 C C . LYS A 1 7 ? -4.761 11.370 5.756 1.00 0.00 7 LYS A C 14
ATOM 13860 O O . LYS A 1 7 ? -5.160 11.899 6.793 1.00 0.00 7 LYS A O 14
ATOM 13879 N N . GLY A 1 8 ? -3.485 11.200 5.443 1.00 0.00 8 GLY A N 14
ATOM 13880 C CA . GLY A 1 8 ? -2.430 11.643 6.338 1.00 0.00 8 GLY A CA 14
ATOM 13881 C C . GLY A 1 8 ? -1.101 11.781 5.592 1.00 0.00 8 GLY A C 14
ATOM 13882 O O . GLY A 1 8 ? -0.034 11.710 6.200 1.00 0.00 8 GLY A O 14
ATOM 13886 N N . MET A 1 9 ? -1.209 11.974 4.286 1.00 0.00 9 MET A N 14
ATOM 13887 C CA . MET A 1 9 ? -0.029 12.122 3.451 1.00 0.00 9 MET A CA 14
ATOM 13888 C C . MET A 1 9 ? 0.602 13.504 3.634 1.00 0.00 9 MET A C 14
ATOM 13889 O O . MET A 1 9 ? -0.092 14.472 3.943 1.00 0.00 9 MET A O 14
ATOM 13903 N N . SER A 1 10 ? 1.911 13.553 3.434 1.00 0.00 10 SER A N 14
ATOM 13904 C CA . SER A 1 10 ? 2.643 14.801 3.573 1.00 0.00 10 SER A CA 14
ATOM 13905 C C . SER A 1 10 ? 3.348 15.142 2.258 1.00 0.00 10 SER A C 14
ATOM 13906 O O . SER A 1 10 ? 3.397 16.305 1.860 1.00 0.00 10 SER A O 14
ATOM 13914 N N . CYS A 1 11 ? 3.876 14.108 1.621 1.00 0.00 11 CYS A N 14
ATOM 13915 C CA . CYS A 1 11 ? 4.576 14.284 0.360 1.00 0.00 11 CYS A CA 14
ATOM 13916 C C . CYS A 1 11 ? 6.052 14.551 0.663 1.00 0.00 11 CYS A C 14
ATOM 13917 O O . CYS A 1 11 ? 6.400 14.936 1.778 1.00 0.00 11 CYS A O 14
ATOM 13925 N N . ASN A 1 12 ? 6.879 14.336 -0.350 1.00 0.00 12 ASN A N 14
ATOM 13926 C CA . ASN A 1 12 ? 8.309 14.548 -0.206 1.00 0.00 12 ASN A CA 14
ATOM 13927 C C . ASN A 1 12 ? 8.934 13.335 0.485 1.00 0.00 12 ASN A C 14
ATOM 13928 O O . ASN A 1 12 ? 9.258 13.390 1.671 1.00 0.00 12 ASN A O 14
ATOM 13939 N N . HIS A 1 13 ? 9.084 12.268 -0.285 1.00 0.00 13 HIS A N 14
ATOM 13940 C CA . HIS A 1 13 ? 9.664 11.043 0.239 1.00 0.00 13 HIS A CA 14
ATOM 13941 C C . HIS A 1 13 ? 8.557 10.153 0.809 1.00 0.00 13 HIS A C 14
ATOM 13942 O O . HIS A 1 13 ? 8.745 8.948 0.969 1.00 0.00 13 HIS A O 14
ATOM 13956 N N . CYS A 1 14 ? 7.428 10.782 1.099 1.00 0.00 14 CYS A N 14
ATOM 13957 C CA . CYS A 1 14 ? 6.291 10.063 1.648 1.00 0.00 14 CYS A CA 14
ATOM 13958 C C . CYS A 1 14 ? 5.791 9.076 0.591 1.00 0.00 14 CYS A C 14
ATOM 13959 O O . CYS A 1 14 ? 5.789 7.867 0.817 1.00 0.00 14 CYS A O 14
ATOM 13967 N N . VAL A 1 15 ? 5.379 9.628 -0.541 1.00 0.00 15 VAL A N 14
ATOM 13968 C CA . VAL A 1 15 ? 4.878 8.812 -1.633 1.00 0.00 15 VAL A CA 14
ATOM 13969 C C . VAL A 1 15 ? 5.714 7.535 -1.735 1.00 0.00 15 VAL A C 14
ATOM 13970 O O . VAL A 1 15 ? 5.169 6.434 -1.789 1.00 0.00 15 VAL A O 14
ATOM 13983 N N . ALA A 1 16 ? 7.026 7.724 -1.757 1.00 0.00 16 ALA A N 14
ATOM 13984 C CA . ALA A 1 16 ? 7.943 6.601 -1.851 1.00 0.00 16 ALA A CA 14
ATOM 13985 C C . ALA A 1 16 ? 7.845 5.761 -0.576 1.00 0.00 16 ALA A C 14
ATOM 13986 O O . ALA A 1 16 ? 7.609 4.555 -0.639 1.00 0.00 16 ALA A O 14
ATOM 13993 N N . ARG A 1 17 ? 8.032 6.431 0.552 1.00 0.00 17 ARG A N 14
ATOM 13994 C CA . ARG A 1 17 ? 7.968 5.761 1.840 1.00 0.00 17 ARG A CA 14
ATOM 13995 C C . ARG A 1 17 ? 6.761 4.823 1.891 1.00 0.00 17 ARG A C 14
ATOM 13996 O O . ARG A 1 17 ? 6.849 3.720 2.430 1.00 0.00 17 ARG A O 14
ATOM 14017 N N . ILE A 1 18 ? 5.661 5.295 1.323 1.00 0.00 18 ILE A N 14
ATOM 14018 C CA . ILE A 1 18 ? 4.437 4.512 1.297 1.00 0.00 18 ILE A CA 14
ATOM 14019 C C . ILE A 1 18 ? 4.585 3.375 0.283 1.00 0.00 18 ILE A C 14
ATOM 14020 O O . ILE A 1 18 ? 4.580 2.203 0.655 1.00 0.00 18 ILE A O 14
ATOM 14036 N N . GLU A 1 19 ? 4.713 3.762 -0.977 1.00 0.00 19 GLU A N 14
ATOM 14037 C CA . GLU A 1 19 ? 4.862 2.790 -2.047 1.00 0.00 19 GLU A CA 14
ATOM 14038 C C . GLU A 1 19 ? 5.903 1.736 -1.665 1.00 0.00 19 GLU A C 14
ATOM 14039 O O . GLU A 1 19 ? 5.662 0.539 -1.811 1.00 0.00 19 GLU A O 14
ATOM 14051 N N . GLU A 1 20 ? 7.039 2.219 -1.183 1.00 0.00 20 GLU A N 14
ATOM 14052 C CA . GLU A 1 20 ? 8.117 1.333 -0.778 1.00 0.00 20 GLU A CA 14
ATOM 14053 C C . GLU A 1 20 ? 7.687 0.486 0.421 1.00 0.00 20 GLU A C 14
ATOM 14054 O O . GLU A 1 20 ? 7.821 -0.736 0.402 1.00 0.00 20 GLU A O 14
ATOM 14066 N N . ALA A 1 21 ? 7.179 1.170 1.436 1.00 0.00 21 ALA A N 14
ATOM 14067 C CA . ALA A 1 21 ? 6.728 0.496 2.642 1.00 0.00 21 ALA A CA 14
ATOM 14068 C C . ALA A 1 21 ? 5.686 -0.561 2.271 1.00 0.00 21 ALA A C 14
ATOM 14069 O O . ALA A 1 21 ? 5.670 -1.650 2.843 1.00 0.00 21 ALA A O 14
ATOM 14076 N N . VAL A 1 22 ? 4.841 -0.203 1.315 1.00 0.00 22 VAL A N 14
ATOM 14077 C CA . VAL A 1 22 ? 3.798 -1.107 0.861 1.00 0.00 22 VAL A CA 14
ATOM 14078 C C . VAL A 1 22 ? 4.421 -2.201 -0.008 1.00 0.00 22 VAL A C 14
ATOM 14079 O O . VAL A 1 22 ? 4.053 -3.370 0.101 1.00 0.00 22 VAL A O 14
ATOM 14092 N N . GLY A 1 23 ? 5.354 -1.784 -0.852 1.00 0.00 23 GLY A N 14
ATOM 14093 C CA . GLY A 1 23 ? 6.031 -2.714 -1.739 1.00 0.00 23 GLY A CA 14
ATOM 14094 C C . GLY A 1 23 ? 6.964 -3.639 -0.955 1.00 0.00 23 GLY A C 14
ATOM 14095 O O . GLY A 1 23 ? 7.512 -4.590 -1.511 1.00 0.00 23 GLY A O 14
ATOM 14099 N N . ARG A 1 24 ? 7.115 -3.329 0.324 1.00 0.00 24 ARG A N 14
ATOM 14100 C CA . ARG A 1 24 ? 7.972 -4.120 1.190 1.00 0.00 24 ARG A CA 14
ATOM 14101 C C . ARG A 1 24 ? 7.167 -5.238 1.856 1.00 0.00 24 ARG A C 14
ATOM 14102 O O . ARG A 1 24 ? 7.739 -6.162 2.432 1.00 0.00 24 ARG A O 14
ATOM 14123 N N . ILE A 1 25 ? 5.851 -5.117 1.755 1.00 0.00 25 ILE A N 14
ATOM 14124 C CA . ILE A 1 25 ? 4.962 -6.105 2.341 1.00 0.00 25 ILE A CA 14
ATOM 14125 C C . ILE A 1 25 ? 5.139 -7.439 1.614 1.00 0.00 25 ILE A C 14
ATOM 14126 O O . ILE A 1 25 ? 4.895 -7.533 0.412 1.00 0.00 25 ILE A O 14
ATOM 14142 N N . SER A 1 26 ? 5.564 -8.439 2.373 1.00 0.00 26 SER A N 14
ATOM 14143 C CA . SER A 1 26 ? 5.778 -9.763 1.816 1.00 0.00 26 SER A CA 14
ATOM 14144 C C . SER A 1 26 ? 4.446 -10.357 1.353 1.00 0.00 26 SER A C 14
ATOM 14145 O O . SER A 1 26 ? 3.716 -10.949 2.148 1.00 0.00 26 SER A O 14
ATOM 14153 N N . GLY A 1 27 ? 4.169 -10.180 0.070 1.00 0.00 27 GLY A N 14
ATOM 14154 C CA . GLY A 1 27 ? 2.938 -10.691 -0.508 1.00 0.00 27 GLY A CA 14
ATOM 14155 C C . GLY A 1 27 ? 2.417 -9.758 -1.603 1.00 0.00 27 GLY A C 14
ATOM 14156 O O . GLY A 1 27 ? 1.569 -10.147 -2.404 1.00 0.00 27 GLY A O 14
ATOM 14160 N N . VAL A 1 28 ? 2.946 -8.543 -1.602 1.00 0.00 28 VAL A N 14
ATOM 14161 C CA . VAL A 1 28 ? 2.545 -7.551 -2.585 1.00 0.00 28 VAL A CA 14
ATOM 14162 C C . VAL A 1 28 ? 3.378 -7.733 -3.855 1.00 0.00 28 VAL A C 14
ATOM 14163 O O . VAL A 1 28 ? 4.605 -7.780 -3.796 1.00 0.00 28 VAL A O 14
ATOM 14176 N N . LYS A 1 29 ? 2.676 -7.831 -4.975 1.00 0.00 29 LYS A N 14
ATOM 14177 C CA . LYS A 1 29 ? 3.335 -8.007 -6.258 1.00 0.00 29 LYS A CA 14
ATOM 14178 C C . LYS A 1 29 ? 3.730 -6.639 -6.816 1.00 0.00 29 LYS A C 14
ATOM 14179 O O . LYS A 1 29 ? 4.864 -6.445 -7.252 1.00 0.00 29 LYS A O 14
ATOM 14198 N N . LYS A 1 30 ? 2.772 -5.724 -6.785 1.00 0.00 30 LYS A N 14
ATOM 14199 C CA . LYS A 1 30 ? 3.005 -4.379 -7.282 1.00 0.00 30 LYS A CA 14
ATOM 14200 C C . LYS A 1 30 ? 2.397 -3.367 -6.309 1.00 0.00 30 LYS A C 14
ATOM 14201 O O . LYS A 1 30 ? 1.480 -3.697 -5.557 1.00 0.00 30 LYS A O 14
ATOM 14220 N N . VAL A 1 31 ? 2.930 -2.155 -6.354 1.00 0.00 31 VAL A N 14
ATOM 14221 C CA . VAL A 1 31 ? 2.451 -1.093 -5.486 1.00 0.00 31 VAL A CA 14
ATOM 14222 C C . VAL A 1 31 ? 2.520 0.240 -6.232 1.00 0.00 31 VAL A C 14
ATOM 14223 O O . VAL A 1 31 ? 3.377 0.430 -7.094 1.00 0.00 31 VAL A O 14
ATOM 14236 N N . LYS A 1 32 ? 1.606 1.130 -5.874 1.00 0.00 32 LYS A N 14
ATOM 14237 C CA . LYS A 1 32 ? 1.553 2.441 -6.499 1.00 0.00 32 LYS A CA 14
ATOM 14238 C C . LYS A 1 32 ? 0.874 3.428 -5.547 1.00 0.00 32 LYS A C 14
ATOM 14239 O O . LYS A 1 32 ? 0.226 3.021 -4.584 1.00 0.00 32 LYS A O 14
ATOM 14258 N N . VAL A 1 33 ? 1.046 4.706 -5.850 1.00 0.00 33 VAL A N 14
ATOM 14259 C CA . VAL A 1 33 ? 0.459 5.755 -5.033 1.00 0.00 33 VAL A CA 14
ATOM 14260 C C . VAL A 1 33 ? -0.215 6.786 -5.941 1.00 0.00 33 VAL A C 14
ATOM 14261 O O . VAL A 1 33 ? 0.193 6.969 -7.087 1.00 0.00 33 VAL A O 14
ATOM 14274 N N . GLN A 1 34 ? -1.234 7.432 -5.395 1.00 0.00 34 GLN A N 14
ATOM 14275 C CA . GLN A 1 34 ? -1.968 8.439 -6.142 1.00 0.00 34 GLN A CA 14
ATOM 14276 C C . GLN A 1 34 ? -1.978 9.764 -5.376 1.00 0.00 34 GLN A C 14
ATOM 14277 O O . GLN A 1 34 ? -2.875 10.013 -4.572 1.00 0.00 34 GLN A O 14
ATOM 14291 N N . LEU A 1 35 ? -0.971 10.579 -5.654 1.00 0.00 35 LEU A N 14
ATOM 14292 C CA . LEU A 1 35 ? -0.853 11.872 -5.001 1.00 0.00 35 LEU A CA 14
ATOM 14293 C C . LEU A 1 35 ? -2.022 12.762 -5.428 1.00 0.00 35 LEU A C 14
ATOM 14294 O O . LEU A 1 35 ? -2.773 12.414 -6.338 1.00 0.00 35 LEU A O 14
ATOM 14310 N N . LYS A 1 36 ? -2.141 13.894 -4.749 1.00 0.00 36 LYS A N 14
ATOM 14311 C CA . LYS A 1 36 ? -3.206 14.837 -5.046 1.00 0.00 36 LYS A CA 14
ATOM 14312 C C . LYS A 1 36 ? -4.510 14.070 -5.278 1.00 0.00 36 LYS A C 14
ATOM 14313 O O . LYS A 1 36 ? -5.383 14.531 -6.011 1.00 0.00 36 LYS A O 14
ATOM 14332 N N . LYS A 1 37 ? -4.600 12.914 -4.638 1.00 0.00 37 LYS A N 14
ATOM 14333 C CA . LYS A 1 37 ? -5.783 12.079 -4.764 1.00 0.00 37 LYS A CA 14
ATOM 14334 C C . LYS A 1 37 ? -6.065 11.395 -3.425 1.00 0.00 37 LYS A C 14
ATOM 14335 O O . LYS A 1 37 ? -7.221 11.252 -3.029 1.00 0.00 37 LYS A O 14
ATOM 14354 N N . GLU A 1 38 ? -4.990 10.992 -2.765 1.00 0.00 38 GLU A N 14
ATOM 14355 C CA . GLU A 1 38 ? -5.108 10.327 -1.478 1.00 0.00 38 GLU A CA 14
ATOM 14356 C C . GLU A 1 38 ? -5.611 8.894 -1.665 1.00 0.00 38 GLU A C 14
ATOM 14357 O O . GLU A 1 38 ? -6.604 8.497 -1.059 1.00 0.00 38 GLU A O 14
ATOM 14369 N N . LYS A 1 39 ? -4.901 8.157 -2.507 1.00 0.00 39 LYS A N 14
ATOM 14370 C CA . LYS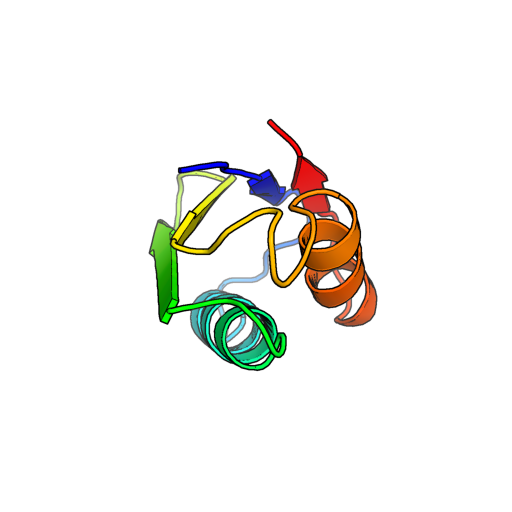 A 1 39 ? -5.264 6.777 -2.782 1.00 0.00 39 LYS A CA 14
ATOM 14371 C C . LYS A 1 39 ? -3.994 5.962 -3.038 1.00 0.00 39 LYS A C 14
ATOM 14372 O O . LYS A 1 39 ? -3.014 6.484 -3.567 1.00 0.00 39 LYS A O 14
ATOM 14391 N N . ALA A 1 40 ? -4.053 4.697 -2.650 1.00 0.00 40 ALA A N 14
ATOM 14392 C CA . ALA A 1 40 ? -2.920 3.805 -2.831 1.00 0.00 40 ALA A CA 14
ATOM 14393 C C . ALA A 1 40 ? -3.367 2.573 -3.620 1.00 0.00 40 ALA A C 14
ATOM 14394 O O . ALA A 1 40 ? -4.479 2.081 -3.432 1.00 0.00 40 ALA A O 14
ATOM 14401 N N . VAL A 1 41 ? -2.478 2.109 -4.486 1.00 0.00 41 VAL A N 14
ATOM 14402 C CA . VAL A 1 41 ? -2.768 0.943 -5.304 1.00 0.00 41 VAL A CA 14
ATOM 14403 C C . VAL A 1 41 ? -1.756 -0.160 -4.987 1.00 0.00 41 VAL A C 14
ATOM 14404 O O . VAL A 1 41 ? -0.578 0.117 -4.769 1.00 0.00 41 VAL A O 14
ATOM 14417 N N . VAL A 1 42 ? -2.254 -1.388 -4.972 1.00 0.00 42 VAL A N 14
ATOM 14418 C CA . VAL A 1 42 ? -1.408 -2.535 -4.686 1.00 0.00 42 VAL A CA 14
ATOM 14419 C C . VAL A 1 42 ? -1.890 -3.735 -5.503 1.00 0.00 42 VAL A C 14
ATOM 14420 O O . VAL A 1 42 ? -3.069 -3.825 -5.845 1.00 0.00 42 VAL A O 14
ATOM 14433 N N . LYS A 1 43 ? -0.955 -4.628 -5.792 1.00 0.00 43 LYS A N 14
ATOM 14434 C CA . LYS A 1 43 ? -1.270 -5.819 -6.563 1.00 0.00 43 LYS A CA 14
ATOM 14435 C C . LYS A 1 43 ? -0.784 -7.055 -5.804 1.00 0.00 43 LYS A C 14
ATOM 14436 O O . LYS A 1 43 ? 0.141 -7.735 -6.245 1.00 0.00 43 LYS A O 14
ATOM 14455 N N . PHE A 1 44 ? -1.430 -7.308 -4.675 1.00 0.00 44 PHE A N 14
ATOM 14456 C CA . PHE A 1 44 ? -1.075 -8.451 -3.850 1.00 0.00 44 PHE A CA 14
ATOM 14457 C C . PHE A 1 44 ? -2.166 -9.522 -3.899 1.00 0.00 44 PHE A C 14
ATOM 14458 O O . PHE A 1 44 ? -3.028 -9.496 -4.776 1.00 0.00 44 PHE A O 14
ATOM 14475 N N . ASP A 1 45 ? -2.093 -10.440 -2.946 1.00 0.00 45 ASP A N 14
ATOM 14476 C CA . ASP A 1 45 ? -3.064 -11.518 -2.870 1.00 0.00 45 ASP A CA 14
ATOM 14477 C C . ASP A 1 45 ? -3.363 -11.827 -1.401 1.00 0.00 45 ASP A C 14
ATOM 14478 O O . ASP A 1 45 ? -2.471 -11.766 -0.557 1.00 0.00 45 ASP A O 14
ATOM 14487 N N . GLU A 1 46 ? -4.621 -12.152 -1.142 1.00 0.00 46 GLU A N 14
ATOM 14488 C CA . GLU A 1 46 ? -5.048 -12.470 0.209 1.00 0.00 46 GLU A CA 14
ATOM 14489 C C . GLU A 1 46 ? -4.471 -13.818 0.645 1.00 0.00 46 GLU A C 14
ATOM 14490 O O . GLU A 1 46 ? -4.610 -14.212 1.802 1.00 0.00 46 GLU A O 14
ATOM 14502 N N . ALA A 1 47 ? -3.834 -14.488 -0.304 1.00 0.00 47 ALA A N 14
ATOM 14503 C CA . ALA A 1 47 ? -3.235 -15.783 -0.032 1.00 0.00 47 ALA A CA 14
ATOM 14504 C C . ALA A 1 47 ? -1.852 -15.580 0.590 1.00 0.00 47 ALA A C 14
ATOM 14505 O O . ALA A 1 47 ? -1.301 -16.496 1.199 1.00 0.00 47 ALA A O 14
ATOM 14512 N N . ASN A 1 48 ? -1.331 -14.374 0.416 1.00 0.00 48 ASN A N 14
ATOM 14513 C CA . ASN A 1 48 ? -0.024 -14.040 0.953 1.00 0.00 48 ASN A CA 14
ATOM 14514 C C . ASN A 1 48 ? -0.187 -13.022 2.084 1.00 0.00 48 ASN A C 14
ATOM 14515 O O . ASN A 1 48 ? 0.267 -13.254 3.204 1.00 0.00 48 ASN A O 14
ATOM 14526 N N . VAL A 1 49 ? -0.836 -11.916 1.752 1.00 0.00 49 VAL A N 14
ATOM 14527 C CA . VAL A 1 49 ? -1.065 -10.862 2.726 1.00 0.00 49 VAL A CA 14
ATOM 14528 C C . VAL A 1 49 ? -2.439 -10.235 2.479 1.00 0.00 49 VAL A C 14
ATOM 14529 O O . VAL A 1 49 ? -2.993 -10.355 1.387 1.00 0.00 49 VAL A O 14
ATOM 14542 N N . GLN A 1 50 ? -2.949 -9.579 3.511 1.00 0.00 50 GLN A N 14
ATOM 14543 C CA . GLN A 1 50 ? -4.247 -8.933 3.420 1.00 0.00 50 GLN A CA 14
ATOM 14544 C C . GLN A 1 50 ? -4.077 -7.425 3.224 1.00 0.00 50 GLN A C 14
ATOM 14545 O O . GLN A 1 50 ? -3.147 -6.826 3.763 1.00 0.00 50 GLN A O 14
ATOM 14559 N N . ALA A 1 51 ? -4.989 -6.855 2.451 1.00 0.00 51 ALA A N 14
ATOM 14560 C CA . ALA A 1 51 ? -4.952 -5.428 2.177 1.00 0.00 51 ALA A CA 14
ATOM 14561 C C . ALA A 1 51 ? -4.962 -4.659 3.499 1.00 0.00 51 ALA A C 14
ATOM 14562 O O . ALA A 1 51 ? -4.195 -3.714 3.678 1.00 0.00 51 ALA A O 14
ATOM 14569 N N . THR A 1 52 ? -5.841 -5.092 4.392 1.00 0.00 52 THR A N 14
ATOM 14570 C CA . THR A 1 52 ? -5.962 -4.455 5.692 1.00 0.00 52 THR A CA 14
ATOM 14571 C C . THR A 1 52 ? -4.595 -4.374 6.376 1.00 0.00 52 THR A C 14
ATOM 14572 O O . THR A 1 52 ? -4.291 -3.391 7.049 1.00 0.00 52 THR A O 14
ATOM 14583 N N . GLU A 1 53 ? -3.808 -5.422 6.178 1.00 0.00 53 GLU A N 14
ATOM 14584 C CA . GLU A 1 53 ? -2.481 -5.481 6.767 1.00 0.00 53 GLU A CA 14
ATOM 14585 C C . GLU A 1 53 ? -1.592 -4.380 6.186 1.00 0.00 53 GLU A C 14
ATOM 14586 O O . GLU A 1 53 ? -0.866 -3.711 6.920 1.00 0.00 53 GLU A O 14
ATOM 14598 N N . ILE A 1 54 ? -1.679 -4.224 4.873 1.00 0.00 54 ILE A N 14
ATOM 14599 C CA . ILE A 1 54 ? -0.892 -3.214 4.186 1.00 0.00 54 ILE A CA 14
ATOM 14600 C C . ILE A 1 54 ? -1.271 -1.830 4.716 1.00 0.00 54 ILE A C 14
ATOM 14601 O O . ILE A 1 54 ? -0.413 -0.961 4.860 1.00 0.00 54 ILE A O 14
ATOM 14617 N N . CYS A 1 55 ? -2.557 -1.668 4.991 1.00 0.00 55 CYS A N 14
ATOM 14618 C CA . CYS A 1 55 ? -3.060 -0.405 5.502 1.00 0.00 55 CYS A CA 14
ATOM 14619 C C . CYS A 1 55 ? -2.415 -0.147 6.865 1.00 0.00 55 CYS A C 14
ATOM 14620 O O . CYS A 1 55 ? -2.043 0.984 7.175 1.00 0.00 55 CYS A O 14
ATOM 14628 N N . GLN A 1 56 ? -2.302 -1.214 7.642 1.00 0.00 56 GLN A N 14
ATOM 14629 C CA . GLN A 1 56 ? -1.709 -1.117 8.965 1.00 0.00 56 GLN A CA 14
ATOM 14630 C C . GLN A 1 56 ? -0.267 -0.615 8.864 1.00 0.00 56 GLN A C 14
ATOM 14631 O O . GLN A 1 56 ? 0.081 0.406 9.455 1.00 0.00 56 GLN A O 14
ATOM 14645 N N . ALA A 1 57 ? 0.533 -1.356 8.111 1.00 0.00 57 ALA A N 14
ATOM 14646 C CA . ALA A 1 57 ? 1.929 -0.999 7.925 1.00 0.00 57 ALA A CA 14
ATOM 14647 C C . ALA A 1 57 ? 2.016 0.402 7.317 1.00 0.00 57 ALA A C 14
ATOM 14648 O O . ALA A 1 57 ? 3.043 1.069 7.429 1.00 0.00 57 ALA A O 14
ATOM 14655 N N . ILE A 1 58 ? 0.923 0.808 6.686 1.00 0.00 58 ILE A N 14
ATOM 14656 C CA . ILE A 1 58 ? 0.863 2.118 6.060 1.00 0.00 58 ILE A CA 14
ATOM 14657 C C . ILE A 1 58 ? 0.729 3.190 7.143 1.00 0.00 58 ILE A C 14
ATOM 14658 O O . ILE A 1 58 ? 1.589 4.060 7.270 1.00 0.00 58 ILE A O 14
ATOM 14674 N N . ASN A 1 59 ? -0.357 3.092 7.896 1.00 0.00 59 ASN A N 14
ATOM 14675 C CA . ASN A 1 59 ? -0.615 4.043 8.964 1.00 0.00 59 ASN A CA 14
ATOM 14676 C C . ASN A 1 59 ? 0.446 3.879 10.054 1.00 0.00 59 ASN A C 14
ATOM 14677 O O . ASN A 1 59 ? 0.792 4.841 10.738 1.00 0.00 59 ASN A O 14
ATOM 14688 N N . GLU A 1 60 ? 0.931 2.653 10.183 1.00 0.00 60 GLU A N 14
ATOM 14689 C CA . GLU A 1 60 ? 1.945 2.351 11.179 1.00 0.00 60 GLU A CA 14
ATOM 14690 C C . GLU A 1 60 ? 3.096 3.355 11.087 1.00 0.00 60 GLU A C 14
ATOM 14691 O O . GLU A 1 60 ? 3.856 3.522 12.039 1.00 0.00 60 GLU A O 14
ATOM 14703 N N . LEU A 1 61 ? 3.187 3.998 9.932 1.00 0.00 61 LEU A N 14
ATOM 14704 C CA . LEU A 1 61 ? 4.231 4.982 9.704 1.00 0.00 61 LEU A CA 14
ATOM 14705 C C . LEU A 1 61 ? 3.904 6.258 10.482 1.00 0.00 61 LEU A C 14
ATOM 14706 O O . LEU A 1 61 ? 4.572 6.580 11.463 1.00 0.00 61 LEU A O 14
ATOM 14722 N N . GLY A 1 62 ? 2.875 6.950 10.015 1.00 0.00 62 GLY A N 14
ATOM 14723 C CA . GLY A 1 62 ? 2.451 8.183 10.655 1.00 0.00 62 GLY A CA 14
ATOM 14724 C C . GLY A 1 62 ? 1.395 8.902 9.813 1.00 0.00 62 GLY A C 14
ATOM 14725 O O . GLY A 1 62 ? 1.392 10.130 9.730 1.00 0.00 62 GLY A O 14
ATOM 14729 N N . TYR A 1 63 ? 0.522 8.108 9.211 1.00 0.00 63 TYR A N 14
ATOM 14730 C CA . TYR A 1 63 ? -0.537 8.653 8.379 1.00 0.00 63 TYR A CA 14
ATOM 14731 C C . TYR A 1 63 ? -1.809 7.811 8.489 1.00 0.00 63 TYR A C 14
ATOM 14732 O O . TYR A 1 63 ? -1.836 6.810 9.203 1.00 0.00 63 TYR A O 14
ATOM 14750 N N . GLN A 1 64 ? -2.834 8.247 7.771 1.00 0.00 64 GLN A N 14
ATOM 14751 C CA . GLN A 1 64 ? -4.106 7.546 7.779 1.00 0.00 64 GLN A CA 14
ATOM 14752 C C . GLN A 1 64 ? -4.298 6.780 6.468 1.00 0.00 64 GLN A C 14
ATOM 14753 O O . GLN A 1 64 ? -3.927 7.266 5.401 1.00 0.00 64 GLN A O 14
ATOM 14767 N N . ALA A 1 65 ? -4.878 5.595 6.592 1.00 0.00 65 ALA A N 14
ATOM 14768 C CA . ALA A 1 65 ? -5.124 4.757 5.431 1.00 0.00 65 ALA A CA 14
ATOM 14769 C C . ALA A 1 65 ? -6.403 3.948 5.653 1.00 0.00 65 ALA A C 14
ATOM 14770 O O . ALA A 1 65 ? -6.747 3.622 6.788 1.00 0.00 65 ALA A O 14
ATOM 14777 N N . GLU A 1 66 ? -7.074 3.647 4.550 1.00 0.00 66 GLU A N 14
ATOM 14778 C CA . GLU A 1 66 ? -8.308 2.883 4.610 1.00 0.00 66 GLU A CA 14
ATOM 14779 C C . GLU A 1 66 ? -8.528 2.127 3.298 1.00 0.00 66 GLU A C 14
ATOM 14780 O O . GLU A 1 66 ? -8.516 2.725 2.223 1.00 0.00 66 GLU A O 14
ATOM 14792 N N . VAL A 1 67 ? -8.723 0.823 3.429 1.00 0.00 67 VAL A N 14
ATOM 14793 C CA . VAL A 1 67 ? -8.945 -0.021 2.267 1.00 0.00 67 VAL A CA 14
ATOM 14794 C C . VAL A 1 67 ? -10.308 0.309 1.656 1.00 0.00 67 VAL A C 14
ATOM 14795 O O . VAL A 1 67 ? -11.238 0.683 2.369 1.00 0.00 67 VAL A O 14
ATOM 14808 N N . ILE A 1 68 ? -10.384 0.158 0.342 1.00 0.00 68 ILE A N 14
ATOM 14809 C CA . ILE A 1 68 ? -11.618 0.436 -0.374 1.00 0.00 68 ILE A CA 14
ATOM 14810 C C . ILE A 1 68 ? -12.066 -0.824 -1.117 1.00 0.00 68 ILE A C 14
ATOM 14811 O O . ILE A 1 68 ? -11.978 -0.891 -2.342 1.00 0.00 68 ILE A O 14
ATOM 14827 N N . ALA A 1 1 ? -7.850 -6.587 -7.518 1.00 0.00 1 ALA A N 15
ATOM 14828 C CA . ALA A 1 1 ? -6.980 -6.230 -6.410 1.00 0.00 1 ALA A CA 15
ATOM 14829 C C . ALA A 1 1 ? -7.776 -5.421 -5.384 1.00 0.00 1 ALA A C 15
ATOM 14830 O O . ALA A 1 1 ? -8.984 -5.608 -5.242 1.00 0.00 1 ALA A O 15
ATOM 14837 N N . GLN A 1 2 ? -7.067 -4.540 -4.694 1.00 0.00 2 GLN A N 15
ATOM 14838 C CA . GLN A 1 2 ? -7.692 -3.702 -3.684 1.00 0.00 2 GLN A CA 15
ATOM 14839 C C . GLN A 1 2 ? -6.996 -2.342 -3.618 1.00 0.00 2 GLN A C 15
ATOM 14840 O O . GLN A 1 2 ? -5.856 -2.202 -4.059 1.00 0.00 2 GLN A O 15
ATOM 14854 N N . GLU A 1 3 ? -7.710 -1.373 -3.063 1.00 0.00 3 GLU A N 15
ATOM 14855 C CA . GLU A 1 3 ? -7.174 -0.029 -2.934 1.00 0.00 3 GLU A CA 15
ATOM 14856 C C . GLU A 1 3 ? -7.405 0.500 -1.516 1.00 0.00 3 GLU A C 15
ATOM 14857 O O . GLU A 1 3 ? -8.181 -0.075 -0.754 1.00 0.00 3 GLU A O 15
ATOM 14869 N N . PHE A 1 4 ? -6.717 1.589 -1.206 1.00 0.00 4 PHE A N 15
ATOM 14870 C CA . PHE A 1 4 ? -6.838 2.202 0.106 1.00 0.00 4 PHE A CA 15
ATOM 14871 C C . PHE A 1 4 ? -6.700 3.723 0.015 1.00 0.00 4 PHE A C 15
ATOM 14872 O O . PHE A 1 4 ? -5.796 4.230 -0.647 1.00 0.00 4 PHE A O 15
ATOM 14889 N N . SER A 1 5 ? -7.611 4.409 0.691 1.00 0.00 5 SER A N 15
ATOM 14890 C CA . SER A 1 5 ? -7.603 5.862 0.695 1.00 0.00 5 SER A CA 15
ATOM 14891 C C . SER A 1 5 ? -6.698 6.376 1.816 1.00 0.00 5 SER A C 15
ATOM 14892 O O . SER A 1 5 ? -6.799 5.925 2.956 1.00 0.00 5 SER A O 15
ATOM 14900 N N . VAL A 1 6 ? -5.835 7.314 1.454 1.00 0.00 6 VAL A N 15
ATOM 14901 C CA . VAL A 1 6 ? -4.914 7.895 2.415 1.00 0.00 6 VAL A CA 15
ATOM 14902 C C . VAL A 1 6 ? -5.353 9.325 2.737 1.00 0.00 6 VAL A C 15
ATOM 14903 O O . VAL A 1 6 ? -5.622 10.114 1.832 1.00 0.00 6 VAL A O 15
ATOM 14916 N N . LYS A 1 7 ? -5.413 9.616 4.028 1.00 0.00 7 LYS A N 15
ATOM 14917 C CA . LYS A 1 7 ? -5.815 10.937 4.480 1.00 0.00 7 LYS A CA 15
ATOM 14918 C C . LYS A 1 7 ? -4.852 11.414 5.568 1.00 0.00 7 LYS A C 15
ATOM 14919 O O . LYS A 1 7 ? -5.282 11.869 6.627 1.00 0.00 7 LYS A O 15
ATOM 14938 N N . GLY A 1 8 ? -3.566 11.293 5.271 1.00 0.00 8 GLY A N 15
ATOM 14939 C CA . GLY A 1 8 ? -2.539 11.706 6.211 1.00 0.00 8 GLY A CA 15
ATOM 14940 C C . GLY A 1 8 ? -1.173 11.797 5.527 1.00 0.00 8 GLY A C 15
ATOM 14941 O O . GLY A 1 8 ? -0.139 11.631 6.172 1.00 0.00 8 GLY A O 15
ATOM 14945 N N . MET A 1 9 ? -1.214 12.059 4.229 1.00 0.00 9 MET A N 15
ATOM 14946 C CA . MET A 1 9 ? 0.007 12.173 3.449 1.00 0.00 9 MET A CA 15
ATOM 14947 C C . MET A 1 9 ? 0.719 13.496 3.737 1.00 0.00 9 MET A C 15
ATOM 14948 O O . MET A 1 9 ? 0.075 14.496 4.052 1.00 0.00 9 MET A O 15
ATOM 14962 N N . SER A 1 10 ? 2.038 13.460 3.618 1.00 0.00 10 SER A N 15
ATOM 14963 C CA . SER A 1 10 ? 2.845 14.644 3.862 1.00 0.00 10 SER A CA 15
ATOM 14964 C C . SER A 1 10 ? 3.657 14.989 2.612 1.00 0.00 10 SER A C 15
ATOM 14965 O O . SER A 1 10 ? 3.798 16.161 2.263 1.00 0.00 10 SER A O 15
ATOM 14973 N N . CYS A 1 11 ? 4.170 13.949 1.972 1.00 0.00 11 CYS A N 15
ATOM 14974 C CA . CYS A 1 11 ? 4.965 14.128 0.769 1.00 0.00 11 CYS A CA 15
ATOM 14975 C C . CYS A 1 11 ? 6.428 14.303 1.181 1.00 0.00 11 CYS A C 15
ATOM 14976 O O . CYS A 1 11 ? 6.736 14.390 2.369 1.00 0.00 11 CYS A O 15
ATOM 14984 N N . ASN A 1 12 ? 7.291 14.348 0.177 1.00 0.00 12 ASN A N 15
ATOM 14985 C CA . ASN A 1 12 ? 8.714 14.511 0.420 1.00 0.00 12 ASN A CA 15
ATOM 14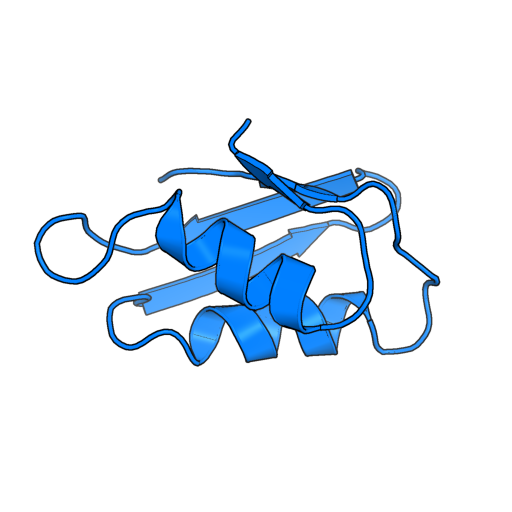986 C C . ASN A 1 12 ? 9.288 13.200 0.959 1.00 0.00 12 ASN A C 15
ATOM 14987 O O . ASN A 1 12 ? 9.662 13.115 2.128 1.00 0.00 12 ASN A O 15
ATOM 14998 N N . HIS A 1 13 ? 9.340 12.208 0.081 1.00 0.00 13 HIS A N 15
ATOM 14999 C CA . HIS A 1 13 ? 9.863 10.905 0.454 1.00 0.00 13 HIS A CA 15
ATOM 15000 C C . HIS A 1 13 ? 8.726 10.029 0.984 1.00 0.00 13 HIS A C 15
ATOM 15001 O O . HIS A 1 13 ? 8.892 8.821 1.146 1.00 0.00 13 HIS A O 15
ATOM 15015 N N . CYS A 1 14 ? 7.596 10.672 1.240 1.00 0.00 14 CYS A N 15
ATOM 15016 C CA . CYS A 1 14 ? 6.432 9.967 1.749 1.00 0.00 14 CYS A CA 15
ATOM 15017 C C . CYS A 1 14 ? 5.947 8.999 0.669 1.00 0.00 14 CYS A C 15
ATOM 15018 O O . CYS A 1 14 ? 5.855 7.795 0.905 1.00 0.00 14 CYS A O 15
ATOM 15026 N N . VAL A 1 15 ? 5.649 9.561 -0.494 1.00 0.00 15 VAL A N 15
ATOM 15027 C CA . VAL A 1 15 ? 5.176 8.762 -1.611 1.00 0.00 15 VAL A CA 15
ATOM 15028 C C . VAL A 1 15 ? 6.004 7.480 -1.704 1.00 0.00 15 VAL A C 15
ATOM 15029 O O . VAL A 1 15 ? 5.452 6.386 -1.809 1.00 0.00 15 VAL A O 15
ATOM 15042 N N . ALA A 1 16 ? 7.317 7.657 -1.661 1.00 0.00 16 ALA A N 15
ATOM 15043 C CA . ALA A 1 16 ? 8.227 6.527 -1.738 1.00 0.00 16 ALA A CA 15
ATOM 15044 C C . ALA A 1 16 ? 8.050 5.649 -0.498 1.00 0.00 16 ALA A C 15
ATOM 15045 O O . ALA A 1 16 ? 7.755 4.460 -0.612 1.00 0.00 16 ALA A O 15
ATOM 15052 N N . ARG A 1 17 ? 8.237 6.268 0.658 1.00 0.00 17 ARG A N 15
ATOM 15053 C CA . ARG A 1 17 ? 8.101 5.557 1.918 1.00 0.00 17 ARG A CA 15
ATOM 15054 C C . ARG A 1 17 ? 6.853 4.673 1.897 1.00 0.00 17 ARG A C 15
ATOM 15055 O O . ARG A 1 17 ? 6.902 3.514 2.307 1.00 0.00 17 ARG A O 15
ATOM 15076 N N . ILE A 1 18 ? 5.764 5.253 1.415 1.00 0.00 18 ILE A N 15
ATOM 15077 C CA . ILE A 1 18 ? 4.505 4.531 1.334 1.00 0.00 18 ILE A CA 15
ATOM 15078 C C . ILE A 1 18 ? 4.630 3.409 0.302 1.00 0.00 18 ILE A C 15
ATOM 15079 O O . ILE A 1 18 ? 4.491 2.234 0.638 1.00 0.00 18 ILE A O 15
ATOM 15095 N N . GLU A 1 19 ? 4.891 3.811 -0.933 1.00 0.00 19 GLU A N 15
ATOM 15096 C CA . GLU A 1 19 ? 5.036 2.853 -2.016 1.00 0.00 19 GLU A CA 15
ATOM 15097 C C . GLU A 1 19 ? 5.985 1.725 -1.604 1.00 0.00 19 GLU A C 15
ATOM 15098 O O . GLU A 1 19 ? 5.660 0.549 -1.759 1.00 0.00 19 GLU A O 15
ATOM 15110 N N . GLU A 1 20 ? 7.137 2.124 -1.087 1.00 0.00 20 GLU A N 15
ATOM 15111 C CA . GLU A 1 20 ? 8.135 1.161 -0.651 1.00 0.00 20 GLU A CA 15
ATOM 15112 C C . GLU A 1 20 ? 7.605 0.346 0.531 1.00 0.00 20 GLU A C 15
ATOM 15113 O O . GLU A 1 20 ? 7.700 -0.880 0.537 1.00 0.00 20 GLU A O 15
ATOM 15125 N N . ALA A 1 21 ? 7.059 1.061 1.504 1.00 0.00 21 ALA A N 15
ATOM 15126 C CA . ALA A 1 21 ? 6.515 0.420 2.688 1.00 0.00 21 ALA A CA 15
ATOM 15127 C C . ALA A 1 21 ? 5.451 -0.597 2.270 1.00 0.00 21 ALA A C 15
ATOM 15128 O O . ALA A 1 21 ? 5.443 -1.727 2.755 1.00 0.00 21 ALA A O 15
ATOM 15135 N N . VAL A 1 22 ? 4.580 -0.159 1.373 1.00 0.00 22 VAL A N 15
ATOM 15136 C CA . VAL A 1 22 ? 3.515 -1.017 0.883 1.00 0.00 22 VAL A CA 15
ATOM 15137 C C . VAL A 1 22 ? 4.114 -2.111 -0.003 1.00 0.00 22 VAL A C 15
ATOM 15138 O O . VAL A 1 22 ? 3.598 -3.227 -0.052 1.00 0.00 22 VAL A O 15
ATOM 15151 N N . GLY A 1 23 ? 5.194 -1.753 -0.682 1.00 0.00 23 GLY A N 15
ATOM 15152 C CA . GLY A 1 23 ? 5.868 -2.690 -1.564 1.00 0.00 23 GLY A CA 15
ATOM 15153 C C . GLY A 1 23 ? 6.703 -3.693 -0.764 1.00 0.00 23 GLY A C 15
ATOM 15154 O O . GLY A 1 23 ? 6.997 -4.785 -1.246 1.00 0.00 23 GLY A O 15
ATOM 15158 N N . ARG A 1 24 ? 7.061 -3.284 0.445 1.00 0.00 24 ARG A N 15
ATOM 15159 C CA . ARG A 1 24 ? 7.856 -4.133 1.317 1.00 0.00 24 ARG A CA 15
ATOM 15160 C C . ARG A 1 24 ? 6.982 -5.228 1.932 1.00 0.00 24 ARG A C 15
ATOM 15161 O O . ARG A 1 24 ? 7.485 -6.113 2.622 1.00 0.00 24 ARG A O 15
ATOM 15182 N N . ILE A 1 25 ? 5.689 -5.132 1.660 1.00 0.00 25 ILE A N 15
ATOM 15183 C CA . ILE A 1 25 ? 4.741 -6.103 2.178 1.00 0.00 25 ILE A CA 15
ATOM 15184 C C . ILE A 1 25 ? 4.984 -7.456 1.506 1.00 0.00 25 ILE A C 15
ATOM 15185 O O . ILE A 1 25 ? 4.870 -7.577 0.288 1.00 0.00 25 ILE A O 15
ATOM 15201 N N . SER A 1 26 ? 5.315 -8.439 2.331 1.00 0.00 26 SER A N 15
ATOM 15202 C CA . SER A 1 26 ? 5.576 -9.778 1.832 1.00 0.00 26 SER A CA 15
ATOM 15203 C C . SER A 1 26 ? 4.299 -10.370 1.230 1.00 0.00 26 SER A C 15
ATOM 15204 O O . SER A 1 26 ? 3.401 -10.789 1.959 1.00 0.00 26 SER A O 15
ATOM 15212 N N . GLY A 1 27 ? 4.260 -10.386 -0.094 1.00 0.00 27 GLY A N 15
ATOM 15213 C CA . GLY A 1 27 ? 3.108 -10.919 -0.802 1.00 0.00 27 GLY A CA 15
ATOM 15214 C C . GLY A 1 27 ? 2.647 -9.960 -1.901 1.00 0.00 27 GLY A C 15
ATOM 15215 O O . GLY A 1 27 ? 1.741 -10.279 -2.669 1.00 0.00 27 GLY A O 15
ATOM 15219 N N . VAL A 1 28 ? 3.292 -8.803 -1.941 1.00 0.00 28 VAL A N 15
ATOM 15220 C CA . VAL A 1 28 ? 2.960 -7.795 -2.933 1.00 0.00 28 VAL A CA 15
ATOM 15221 C C . VAL A 1 28 ? 3.882 -7.953 -4.144 1.00 0.00 28 VAL A C 15
ATOM 15222 O O . VAL A 1 28 ? 5.062 -8.266 -3.993 1.00 0.00 28 VAL A O 15
ATOM 15235 N N . LYS A 1 29 ? 3.309 -7.730 -5.317 1.00 0.00 29 LYS A N 15
ATOM 15236 C CA . LYS A 1 29 ? 4.066 -7.843 -6.553 1.00 0.00 29 LYS A CA 15
ATOM 15237 C C . LYS A 1 29 ? 4.255 -6.452 -7.160 1.00 0.00 29 LYS A C 15
ATOM 15238 O O . LYS A 1 29 ? 5.324 -6.138 -7.681 1.00 0.00 29 LYS A O 15
ATOM 15257 N N . LYS A 1 30 ? 3.200 -5.654 -7.072 1.00 0.00 30 LYS A N 15
ATOM 15258 C CA . LYS A 1 30 ? 3.237 -4.304 -7.606 1.00 0.00 30 LYS A CA 15
ATOM 15259 C C . LYS A 1 30 ? 2.508 -3.361 -6.647 1.00 0.00 30 LYS A C 15
ATOM 15260 O O . LYS A 1 30 ? 1.557 -3.763 -5.978 1.00 0.00 30 LYS A O 15
ATOM 15279 N N . VAL A 1 31 ? 2.981 -2.124 -6.611 1.00 0.00 31 VAL A N 15
ATOM 15280 C CA . VAL A 1 31 ? 2.386 -1.120 -5.745 1.00 0.00 31 VAL A CA 15
ATOM 15281 C C . VAL A 1 31 ? 2.659 0.271 -6.320 1.00 0.00 31 VAL A C 15
ATOM 15282 O O . VAL A 1 31 ? 3.711 0.506 -6.913 1.00 0.00 31 VAL A O 15
ATOM 15295 N N . LYS A 1 32 ? 1.694 1.157 -6.125 1.00 0.00 32 LYS A N 15
ATOM 15296 C CA . LYS A 1 32 ? 1.817 2.519 -6.617 1.00 0.00 32 LYS A CA 15
ATOM 15297 C C . LYS A 1 32 ? 0.933 3.442 -5.777 1.00 0.00 32 LYS A C 15
ATOM 15298 O O . LYS A 1 32 ? 0.063 2.976 -5.043 1.00 0.00 32 LYS A O 15
ATOM 15317 N N . VAL A 1 33 ? 1.186 4.736 -5.912 1.00 0.00 33 VAL A N 15
ATOM 15318 C CA . VAL A 1 33 ? 0.424 5.729 -5.175 1.00 0.00 33 VAL A CA 15
ATOM 15319 C C . VAL A 1 33 ? 0.022 6.862 -6.121 1.00 0.00 33 VAL A C 15
ATOM 15320 O O . VAL A 1 33 ? 0.662 7.074 -7.150 1.00 0.00 33 VAL A O 15
ATOM 15333 N N . GLN A 1 34 ? -1.036 7.562 -5.738 1.00 0.00 34 GLN A N 15
ATOM 15334 C CA . GLN A 1 34 ? -1.531 8.669 -6.539 1.00 0.00 34 GLN A CA 15
ATOM 15335 C C . GLN A 1 34 ? -1.735 9.908 -5.665 1.00 0.00 34 GLN A C 15
ATOM 15336 O O . GLN A 1 34 ? -2.709 9.992 -4.919 1.00 0.00 34 GLN A O 15
ATOM 15350 N N . LEU A 1 35 ? -0.799 10.838 -5.785 1.00 0.00 35 LEU A N 15
ATOM 15351 C CA . LEU A 1 35 ? -0.864 12.069 -5.015 1.00 0.00 35 LEU A CA 15
ATOM 153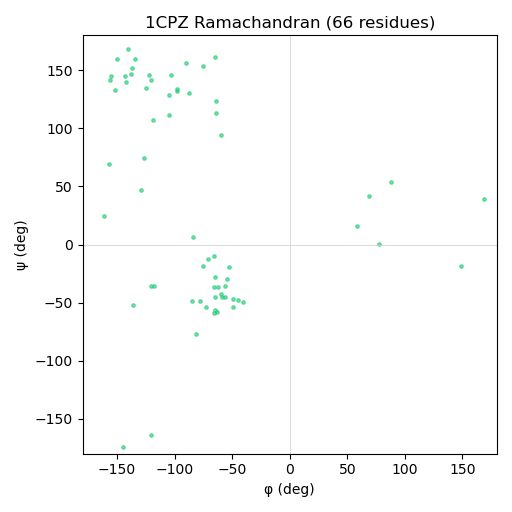52 C C . LEU A 1 35 ? -2.093 12.871 -5.446 1.00 0.00 35 LEU A C 15
ATOM 15353 O O . LEU A 1 35 ? -2.644 12.640 -6.522 1.00 0.00 35 LEU A O 15
ATOM 15369 N N . LYS A 1 36 ? -2.488 13.797 -4.585 1.00 0.00 36 LYS A N 15
ATOM 15370 C CA . LYS A 1 36 ? -3.642 14.635 -4.863 1.00 0.00 36 LYS A CA 15
ATOM 15371 C C . LYS A 1 36 ? -4.847 13.747 -5.178 1.00 0.00 36 LYS A C 15
ATOM 15372 O O . LYS A 1 36 ? -5.826 14.208 -5.763 1.00 0.00 36 LYS A O 15
ATOM 15391 N N . LYS A 1 37 ? -4.736 12.490 -4.776 1.00 0.00 37 LYS A N 15
ATOM 15392 C CA . LYS A 1 37 ? -5.805 11.533 -5.007 1.00 0.00 37 LYS A CA 15
ATOM 15393 C C . LYS A 1 37 ? -6.260 10.949 -3.668 1.00 0.00 37 LYS A C 15
ATOM 15394 O O . LYS A 1 37 ? -7.446 10.686 -3.472 1.00 0.00 37 LYS A O 15
ATOM 15413 N N . GLU A 1 38 ? -5.293 10.762 -2.782 1.00 0.00 38 GLU A N 15
ATOM 15414 C CA . GLU A 1 38 ? -5.579 10.214 -1.467 1.00 0.00 38 GLU A CA 15
ATOM 15415 C C . GLU A 1 38 ? -5.977 8.741 -1.581 1.00 0.00 38 GLU A C 15
ATOM 15416 O O . GLU A 1 38 ? -6.912 8.294 -0.918 1.00 0.00 38 GLU A O 15
ATOM 15428 N N . LYS A 1 39 ? -5.248 8.028 -2.427 1.00 0.00 39 LYS A N 15
ATOM 15429 C CA . LYS A 1 39 ? -5.514 6.615 -2.636 1.00 0.00 39 LYS A CA 15
ATOM 15430 C C . LYS A 1 39 ? -4.238 5.929 -3.129 1.00 0.00 39 LYS A C 15
ATOM 15431 O O . LYS A 1 39 ? -3.439 6.533 -3.842 1.00 0.00 39 LYS A O 15
ATOM 15450 N N . ALA A 1 40 ? -4.086 4.675 -2.728 1.00 0.00 40 ALA A N 15
ATOM 15451 C CA . ALA A 1 40 ? -2.921 3.900 -3.120 1.00 0.00 40 ALA A CA 15
ATOM 15452 C C . ALA A 1 40 ? -3.379 2.598 -3.781 1.00 0.00 40 ALA A C 15
ATOM 15453 O O . ALA A 1 40 ? -4.375 2.006 -3.370 1.00 0.00 40 ALA A O 15
ATOM 15460 N N . VAL A 1 41 ? -2.629 2.192 -4.795 1.00 0.00 41 VAL A N 15
ATOM 15461 C CA . VAL A 1 41 ? -2.945 0.971 -5.518 1.00 0.00 41 VAL A CA 15
ATOM 15462 C C . VAL A 1 41 ? -1.923 -0.109 -5.158 1.00 0.00 41 VAL A C 15
ATOM 15463 O O . VAL A 1 41 ? -0.743 0.186 -4.969 1.00 0.00 41 VAL A O 15
ATOM 15476 N N . VAL A 1 42 ? -2.412 -1.337 -5.073 1.00 0.00 42 VAL A N 15
ATOM 15477 C CA . VAL A 1 42 ? -1.556 -2.462 -4.738 1.00 0.00 42 VAL A CA 15
ATOM 15478 C C . VAL A 1 42 ? -2.040 -3.705 -5.488 1.00 0.00 42 VAL A C 15
ATOM 15479 O O . VAL A 1 42 ? -3.238 -3.874 -5.711 1.00 0.00 42 VAL A O 15
ATOM 15492 N N . LYS A 1 43 ? -1.083 -4.544 -5.857 1.00 0.00 43 LYS A N 15
ATOM 15493 C CA . LYS A 1 43 ? -1.396 -5.767 -6.577 1.00 0.00 43 LYS A CA 15
ATOM 15494 C C . LYS A 1 43 ? -0.694 -6.946 -5.900 1.00 0.00 43 LYS A C 15
ATOM 15495 O O . LYS A 1 43 ? 0.482 -7.203 -6.154 1.00 0.00 43 LYS A O 15
ATOM 15514 N N . PHE A 1 44 ? -1.446 -7.632 -5.051 1.00 0.00 44 PHE A N 15
ATOM 15515 C CA . PHE A 1 44 ? -0.911 -8.778 -4.335 1.00 0.00 44 PHE A CA 15
ATOM 15516 C C . PHE A 1 44 ? -1.838 -9.988 -4.467 1.00 0.00 44 PHE A C 15
ATOM 15517 O O . PHE A 1 44 ? -2.875 -9.912 -5.124 1.00 0.00 44 PHE A O 15
ATOM 15534 N N . ASP A 1 45 ? -1.430 -11.077 -3.832 1.00 0.00 45 ASP A N 15
ATOM 15535 C CA . ASP A 1 45 ? -2.211 -12.302 -3.870 1.00 0.00 45 ASP A CA 15
ATOM 15536 C C . ASP A 1 45 ? -3.104 -12.371 -2.629 1.00 0.00 45 ASP A C 15
ATOM 15537 O O . ASP A 1 45 ? -2.637 -12.159 -1.511 1.00 0.00 45 ASP A O 15
ATOM 15546 N N . GLU A 1 46 ? -4.373 -12.668 -2.868 1.00 0.00 46 GLU A N 15
ATOM 15547 C CA . GLU A 1 46 ? -5.335 -12.767 -1.784 1.00 0.00 46 GLU A CA 15
ATOM 15548 C C . GLU A 1 46 ? -5.091 -14.041 -0.972 1.00 0.00 46 GLU A C 15
ATOM 15549 O O . GLU A 1 46 ? -5.472 -14.121 0.195 1.00 0.00 46 GLU A O 15
ATOM 15561 N N . ALA A 1 47 ? -4.456 -15.006 -1.622 1.00 0.00 47 ALA A N 15
ATOM 15562 C CA . ALA A 1 47 ? -4.157 -16.272 -0.975 1.00 0.00 47 ALA A CA 15
ATOM 15563 C C . ALA A 1 47 ? -2.816 -16.163 -0.247 1.00 0.00 47 ALA A C 15
ATOM 15564 O O . ALA A 1 47 ? -2.211 -17.175 0.104 1.00 0.00 47 ALA A O 15
ATOM 15571 N N . ASN A 1 48 ? -2.389 -14.925 -0.041 1.00 0.00 48 ASN A N 15
ATOM 15572 C CA . ASN A 1 48 ? -1.131 -14.670 0.639 1.00 0.00 48 ASN A CA 15
ATOM 15573 C C . ASN A 1 48 ? -1.295 -13.469 1.573 1.00 0.00 48 ASN A C 15
ATOM 15574 O O . ASN A 1 48 ? -0.874 -13.515 2.728 1.00 0.00 48 ASN A O 15
ATOM 15585 N N . VAL A 1 49 ? -1.906 -12.423 1.037 1.00 0.00 49 VAL A N 15
ATOM 15586 C CA . VAL A 1 49 ? -2.131 -11.212 1.808 1.00 0.00 49 VAL A CA 15
ATOM 15587 C C . VAL A 1 49 ? -3.574 -10.745 1.607 1.00 0.00 49 VAL A C 15
ATOM 15588 O O . VAL A 1 49 ? -4.263 -11.217 0.704 1.00 0.00 49 VAL A O 15
ATOM 15601 N N . GLN A 1 50 ? -3.989 -9.824 2.465 1.00 0.00 50 GLN A N 15
ATOM 15602 C CA . GLN A 1 50 ? -5.338 -9.289 2.393 1.00 0.00 50 GLN A CA 15
ATOM 15603 C C . GLN A 1 50 ? -5.319 -7.884 1.787 1.00 0.00 50 GLN A C 15
ATOM 15604 O O . GLN A 1 50 ? -5.208 -7.729 0.572 1.00 0.00 50 GLN A O 15
ATOM 15618 N N . ALA A 1 51 ? -5.430 -6.895 2.663 1.00 0.00 51 ALA A N 15
ATOM 15619 C CA . ALA A 1 51 ? -5.427 -5.508 2.229 1.00 0.00 51 ALA A CA 15
ATOM 15620 C C . ALA A 1 51 ? -5.441 -4.595 3.457 1.00 0.00 51 ALA A C 15
ATOM 15621 O O . ALA A 1 51 ? -4.743 -3.582 3.489 1.00 0.00 51 ALA A O 15
ATOM 15628 N N . THR A 1 52 ? -6.243 -4.986 4.437 1.00 0.00 52 THR A N 15
ATOM 15629 C CA . THR A 1 52 ? -6.357 -4.215 5.663 1.00 0.00 52 THR A CA 15
ATOM 15630 C C . THR A 1 52 ? -5.037 -4.245 6.436 1.00 0.00 52 THR A C 15
ATOM 15631 O O . THR A 1 52 ? -4.692 -3.283 7.121 1.00 0.00 52 THR A O 15
ATOM 15642 N N . GLU A 1 53 ? -4.334 -5.360 6.301 1.00 0.00 53 GLU A N 15
ATOM 15643 C CA . GLU A 1 53 ? -3.059 -5.528 6.978 1.00 0.00 53 GLU A CA 15
ATOM 15644 C C . GLU A 1 53 ? -2.028 -4.546 6.419 1.00 0.00 53 GLU A C 15
ATOM 15645 O O . GLU A 1 53 ? -1.275 -3.933 7.175 1.00 0.00 53 GLU A O 15
ATOM 15657 N N . ILE A 1 54 ? -2.025 -4.427 5.100 1.00 0.00 54 ILE A N 15
ATOM 15658 C CA . ILE A 1 54 ? -1.098 -3.529 4.431 1.00 0.00 54 ILE A CA 15
ATOM 15659 C C . ILE A 1 54 ? -1.328 -2.101 4.929 1.00 0.00 54 ILE A C 15
ATOM 15660 O O . ILE A 1 54 ? -0.375 -1.355 5.147 1.00 0.00 54 ILE A O 15
ATOM 15676 N N . CYS A 1 55 ? -2.599 -1.764 5.095 1.00 0.00 55 CYS A N 15
ATOM 15677 C CA . CYS A 1 55 ? -2.966 -0.438 5.564 1.00 0.00 55 CYS A CA 15
ATOM 15678 C C . CYS A 1 55 ? -2.262 -0.189 6.899 1.00 0.00 55 CYS A C 15
ATOM 15679 O O . CYS A 1 55 ? -1.759 0.906 7.145 1.00 0.00 55 CYS A O 15
ATOM 15687 N N . GLN A 1 56 ? -2.249 -1.223 7.727 1.00 0.00 56 GLN A N 15
ATOM 15688 C CA . GLN A 1 56 ? -1.616 -1.130 9.031 1.00 0.00 56 GLN A CA 15
ATOM 15689 C C . GLN A 1 56 ? -0.166 -0.664 8.885 1.00 0.00 56 GLN A C 15
ATOM 15690 O O . GLN A 1 56 ? 0.360 0.024 9.759 1.00 0.00 56 GLN A O 15
ATOM 15704 N N . ALA A 1 57 ? 0.439 -1.057 7.774 1.00 0.00 57 ALA A N 15
ATOM 15705 C CA . ALA A 1 57 ? 1.818 -0.688 7.502 1.00 0.00 57 ALA A CA 15
ATOM 15706 C C . ALA A 1 57 ? 1.909 0.828 7.319 1.00 0.00 57 ALA A C 15
ATOM 15707 O O . ALA A 1 57 ? 2.902 1.445 7.702 1.00 0.00 57 ALA A O 15
ATOM 15714 N N . ILE A 1 58 ? 0.860 1.385 6.733 1.00 0.00 58 ILE A N 15
ATOM 15715 C CA . ILE A 1 58 ? 0.809 2.818 6.494 1.00 0.00 58 ILE A CA 15
ATOM 15716 C C . ILE A 1 58 ? 0.787 3.553 7.836 1.00 0.00 58 ILE A C 15
ATOM 15717 O O . ILE A 1 58 ? 1.664 4.369 8.114 1.00 0.00 58 ILE A O 15
ATOM 15733 N N . ASN A 1 59 ? -0.225 3.238 8.631 1.00 0.00 59 ASN A N 15
ATOM 15734 C CA . ASN A 1 59 ? -0.372 3.859 9.936 1.00 0.00 59 ASN A CA 15
ATOM 15735 C C . ASN A 1 59 ? 0.920 3.673 10.733 1.00 0.00 59 ASN A C 15
ATOM 15736 O O . ASN A 1 59 ? 1.226 4.468 11.621 1.00 0.00 59 ASN A O 15
ATOM 15747 N N . GLU A 1 60 ? 1.645 2.619 10.388 1.00 0.00 60 GLU A N 15
ATOM 15748 C CA . GLU A 1 60 ? 2.897 2.319 11.060 1.00 0.00 60 GLU A CA 15
ATOM 15749 C C . GLU A 1 60 ? 3.978 3.317 10.639 1.00 0.00 60 GLU A C 15
ATOM 15750 O O . GLU A 1 60 ? 5.159 2.975 10.591 1.00 0.00 60 GLU A O 15
ATOM 15762 N N . LEU A 1 61 ? 3.536 4.531 10.346 1.00 0.00 61 LEU A N 15
ATOM 15763 C CA . LEU A 1 61 ? 4.451 5.580 9.931 1.00 0.00 61 LEU A CA 15
ATOM 15764 C C . LEU A 1 61 ? 4.010 6.909 10.550 1.00 0.00 61 LEU A C 15
ATOM 15765 O O . LEU A 1 61 ? 4.624 7.388 11.502 1.00 0.00 61 LEU A O 15
ATOM 15781 N N . GLY A 1 62 ? 2.950 7.466 9.983 1.00 0.00 62 GLY A N 15
ATOM 15782 C CA . GLY A 1 62 ? 2.421 8.730 10.467 1.00 0.00 62 GLY A CA 15
ATOM 15783 C C . GLY A 1 62 ? 1.382 9.296 9.497 1.00 0.00 62 GLY A C 15
ATOM 15784 O O . GLY A 1 62 ? 1.339 10.503 9.263 1.00 0.00 62 GLY A O 15
ATOM 15788 N N . TYR A 1 63 ? 0.570 8.398 8.959 1.00 0.00 63 TYR A N 15
ATOM 15789 C CA . TYR A 1 63 ? -0.466 8.793 8.020 1.00 0.00 63 TYR A CA 15
ATOM 15790 C C . TYR A 1 63 ? -1.716 7.926 8.185 1.00 0.00 63 TYR A C 15
ATOM 15791 O O . TYR A 1 63 ? -1.697 6.936 8.915 1.00 0.00 63 TYR A O 15
ATOM 15809 N N . GLN A 1 64 ? -2.773 8.329 7.496 1.00 0.00 64 GLN A N 15
ATOM 15810 C CA . GLN A 1 64 ? -4.029 7.602 7.557 1.00 0.00 64 GLN A CA 15
ATOM 15811 C C . GLN A 1 64 ? -4.254 6.820 6.261 1.00 0.00 64 GLN A C 15
ATOM 15812 O O . GLN A 1 64 ? -3.904 7.291 5.180 1.00 0.00 64 GLN A O 15
ATOM 15826 N N . ALA A 1 65 ? -4.835 5.640 6.412 1.00 0.00 65 ALA A N 15
ATOM 15827 C CA . ALA A 1 65 ? -5.111 4.789 5.267 1.00 0.00 65 ALA A CA 15
ATOM 15828 C C . ALA A 1 65 ? -6.409 4.017 5.512 1.00 0.00 65 ALA A C 15
ATOM 15829 O O . ALA A 1 65 ? -6.590 3.419 6.572 1.00 0.00 65 ALA A O 15
ATOM 15836 N N . GLU A 1 66 ? -7.279 4.054 4.513 1.00 0.00 66 GLU A N 15
ATOM 15837 C CA . GLU A 1 66 ? -8.555 3.365 4.606 1.00 0.00 66 GLU A CA 15
ATOM 15838 C C . GLU A 1 66 ? -8.728 2.407 3.426 1.00 0.00 66 GLU A C 15
ATOM 15839 O O . GLU A 1 66 ? -8.689 2.827 2.270 1.00 0.00 66 GLU A O 15
ATOM 15851 N N . VAL A 1 67 ? -8.916 1.138 3.758 1.00 0.00 67 VAL A N 15
ATOM 15852 C CA . VAL A 1 67 ? -9.096 0.117 2.740 1.00 0.00 67 VAL A CA 15
ATOM 15853 C C . VAL A 1 67 ? -10.424 0.351 2.017 1.00 0.00 67 VAL A C 15
ATOM 15854 O O . VAL A 1 67 ? -11.422 0.703 2.644 1.00 0.00 67 VAL A O 15
ATOM 15867 N N . ILE A 1 68 ? -10.393 0.147 0.709 1.00 0.00 68 ILE A N 15
ATOM 15868 C CA . ILE A 1 68 ? -11.583 0.332 -0.106 1.00 0.00 68 ILE A CA 15
ATOM 15869 C C . ILE A 1 68 ? -11.881 -0.963 -0.865 1.00 0.00 68 ILE A C 15
ATOM 15870 O O . ILE A 1 68 ? -13.003 -1.466 -0.825 1.00 0.00 68 ILE A O 15
ATOM 15886 N N . ALA A 1 1 ? -5.014 -5.450 -6.682 1.00 0.00 1 ALA A N 16
ATOM 15887 C CA . ALA A 1 1 ? -5.746 -5.910 -5.514 1.00 0.00 1 ALA A CA 16
ATOM 15888 C C . ALA A 1 1 ? -6.790 -4.860 -5.126 1.00 0.00 1 ALA A C 16
ATOM 15889 O O . ALA A 1 1 ? -7.606 -4.456 -5.953 1.00 0.00 1 ALA A O 16
ATOM 15896 N N . GLN A 1 2 ? -6.730 -4.449 -3.868 1.00 0.00 2 GLN A N 16
ATOM 15897 C CA . GLN A 1 2 ? -7.660 -3.455 -3.360 1.00 0.00 2 GLN A CA 16
ATOM 15898 C C . GLN A 1 2 ? -6.996 -2.077 -3.326 1.00 0.00 2 GLN A C 16
ATOM 15899 O O . GLN A 1 2 ? -5.779 -1.966 -3.466 1.00 0.00 2 GLN A O 16
ATOM 15913 N N . GLU A 1 3 ? -7.826 -1.061 -3.139 1.00 0.00 3 GLU A N 16
ATOM 15914 C CA . GLU A 1 3 ? -7.335 0.306 -3.084 1.00 0.00 3 GLU A CA 16
ATOM 15915 C C . GLU A 1 3 ? -7.359 0.822 -1.644 1.00 0.00 3 GLU A C 16
ATOM 15916 O O . GLU A 1 3 ? -8.203 0.412 -0.848 1.00 0.00 3 GLU A O 16
ATOM 15928 N N . PHE A 1 4 ? -6.423 1.713 -1.352 1.00 0.00 4 PHE A N 16
ATOM 15929 C CA . PHE A 1 4 ? -6.326 2.289 -0.022 1.00 0.00 4 PHE A CA 16
ATOM 15930 C C . PHE A 1 4 ? -6.129 3.804 -0.093 1.00 0.00 4 PHE A C 16
ATOM 15931 O O . PHE A 1 4 ? -5.276 4.288 -0.836 1.00 0.00 4 PHE A O 16
ATOM 15948 N N . SER A 1 5 ? -6.931 4.511 0.689 1.00 0.00 5 SER A N 16
ATOM 15949 C CA . SER A 1 5 ? -6.855 5.962 0.724 1.00 0.00 5 SER A CA 16
ATOM 15950 C C . SER A 1 5 ? -5.738 6.405 1.670 1.00 0.00 5 SER A C 16
ATOM 15951 O O . SER A 1 5 ? -5.708 6.003 2.832 1.00 0.00 5 SER A O 16
ATOM 15959 N N . VAL A 1 6 ? -4.845 7.227 1.137 1.00 0.00 6 VAL A N 16
ATOM 15960 C CA . VAL A 1 6 ? -3.729 7.728 1.920 1.00 0.00 6 VAL A CA 16
ATOM 15961 C C . VAL A 1 6 ? -4.010 9.175 2.332 1.00 0.00 6 VAL A C 16
ATOM 15962 O O . VAL A 1 6 ? -4.157 10.049 1.480 1.00 0.00 6 VAL A O 16
ATOM 15975 N N . LYS A 1 7 ? -4.076 9.382 3.639 1.00 0.00 7 LYS A N 16
ATOM 15976 C CA . LYS A 1 7 ? -4.336 10.707 4.174 1.00 0.00 7 LYS A CA 16
ATOM 15977 C C . LYS A 1 7 ? -3.207 11.097 5.130 1.00 0.00 7 LYS A C 16
ATOM 15978 O O . LYS A 1 7 ? -2.209 10.387 5.240 1.00 0.00 7 LYS A O 16
ATOM 15997 N N . GLY A 1 8 ? -3.403 12.225 5.798 1.00 0.00 8 GLY A N 16
ATOM 15998 C CA . GLY A 1 8 ? -2.414 12.718 6.741 1.00 0.00 8 GLY A CA 16
ATOM 15999 C C . GLY A 1 8 ? -1.038 12.835 6.082 1.00 0.00 8 GLY A C 16
ATOM 16000 O O . GLY A 1 8 ? -0.023 12.939 6.769 1.00 0.00 8 GLY A O 16
ATOM 16004 N N . MET A 1 9 ? -1.049 12.814 4.757 1.00 0.00 9 MET A N 16
ATOM 16005 C CA . MET A 1 9 ? 0.185 12.917 3.997 1.00 0.00 9 MET A CA 16
ATOM 16006 C C . MET A 1 9 ? 0.712 14.353 3.998 1.00 0.00 9 MET A C 16
ATOM 16007 O O . MET A 1 9 ? -0.068 15.304 4.003 1.00 0.00 9 MET A O 16
ATOM 16021 N N . SER A 1 10 ? 2.032 14.465 3.994 1.00 0.00 10 SER A N 16
ATOM 16022 C CA . SER A 1 10 ? 2.672 15.770 3.994 1.00 0.00 10 SER A CA 16
ATOM 16023 C C . SER A 1 10 ? 2.869 16.256 2.557 1.00 0.00 10 SER A C 16
ATOM 16024 O O . SER A 1 10 ? 2.683 17.437 2.266 1.00 0.00 10 SER A O 16
ATOM 16032 N N . CYS A 1 11 ? 3.244 15.322 1.696 1.00 0.00 11 CYS A N 16
ATOM 16033 C CA . CYS A 1 11 ? 3.468 15.641 0.296 1.00 0.00 11 CYS A CA 16
ATOM 16034 C C . CYS A 1 11 ? 4.965 15.884 0.092 1.00 0.00 11 CYS A C 16
ATOM 16035 O O . CYS A 1 11 ? 5.372 16.976 -0.300 1.00 0.00 11 CYS A O 16
ATOM 16043 N N . ASN A 1 12 ? 5.743 14.848 0.369 1.00 0.00 12 ASN A N 16
ATOM 16044 C CA . ASN A 1 12 ? 7.186 14.935 0.221 1.00 0.00 12 ASN A CA 16
ATOM 16045 C C . ASN A 1 12 ? 7.726 13.593 -0.277 1.00 0.00 12 ASN A C 16
ATOM 16046 O O . ASN A 1 12 ? 7.962 13.419 -1.471 1.00 0.00 12 ASN A O 16
ATOM 16057 N N . HIS A 1 13 ? 7.905 12.678 0.664 1.00 0.00 13 HIS A N 16
ATOM 16058 C CA . HIS A 1 13 ? 8.412 11.356 0.336 1.00 0.00 13 HIS A CA 16
ATOM 16059 C C . HIS A 1 13 ? 7.442 10.291 0.853 1.00 0.00 13 HIS A C 16
ATOM 16060 O O . HIS A 1 13 ? 7.795 9.116 0.942 1.00 0.00 13 HIS A O 16
ATOM 16074 N N . CYS A 1 14 ? 6.240 10.741 1.180 1.00 0.00 14 CYS A N 16
ATOM 16075 C CA . CYS A 1 14 ? 5.216 9.842 1.685 1.00 0.00 14 CYS A CA 16
ATOM 16076 C C . CYS A 1 14 ? 4.847 8.860 0.571 1.00 0.00 14 CYS A C 16
ATOM 16077 O O . CYS A 1 14 ? 5.022 7.652 0.720 1.00 0.00 14 CYS A O 16
ATOM 16085 N N . VAL A 1 15 ? 4.342 9.416 -0.521 1.00 0.00 15 VAL A N 16
ATOM 16086 C CA . VAL A 1 15 ? 3.947 8.605 -1.660 1.00 0.00 15 VAL A CA 16
ATOM 16087 C C . VAL A 1 15 ? 4.940 7.454 -1.830 1.00 0.00 15 VAL A C 16
ATOM 16088 O O . VAL A 1 15 ? 4.541 6.295 -1.929 1.00 0.00 15 VAL A O 16
ATOM 16101 N N . ALA A 1 16 ? 6.215 7.815 -1.860 1.00 0.00 16 ALA A N 16
ATOM 16102 C CA . ALA A 1 16 ? 7.268 6.826 -2.017 1.00 0.00 16 ALA A CA 16
ATOM 16103 C C . ALA A 1 16 ? 7.298 5.919 -0.785 1.00 0.00 16 ALA A C 16
ATOM 16104 O O . ALA A 1 16 ? 7.392 4.699 -0.910 1.00 0.00 16 ALA A O 16
ATOM 16111 N N . ARG A 1 17 ? 7.217 6.550 0.377 1.00 0.00 17 ARG A N 16
ATOM 16112 C CA . ARG A 1 17 ? 7.233 5.815 1.631 1.00 0.00 17 ARG A CA 16
ATOM 16113 C C . ARG A 1 17 ? 6.136 4.749 1.635 1.00 0.00 17 ARG A C 16
ATOM 16114 O O . ARG A 1 17 ? 6.387 3.596 1.983 1.00 0.00 17 ARG A O 16
ATOM 16135 N N . ILE A 1 18 ? 4.943 5.172 1.245 1.00 0.00 18 ILE A N 16
ATOM 16136 C CA . ILE A 1 18 ? 3.806 4.267 1.199 1.00 0.00 18 ILE A CA 16
ATOM 16137 C C . ILE A 1 18 ? 4.072 3.173 0.164 1.00 0.00 18 ILE A C 16
ATOM 16138 O O . ILE A 1 18 ? 4.025 1.986 0.484 1.00 0.00 18 ILE A O 16
ATOM 16154 N N . GLU A 1 19 ? 4.345 3.611 -1.057 1.00 0.00 19 GLU A N 16
ATOM 16155 C CA . GLU A 1 19 ? 4.618 2.683 -2.141 1.00 0.00 19 GLU A CA 16
ATOM 16156 C C . GLU A 1 19 ? 5.726 1.708 -1.739 1.00 0.00 19 GLU A C 16
ATOM 16157 O O . GLU A 1 19 ? 5.567 0.495 -1.870 1.00 0.00 19 GLU A O 16
ATOM 16169 N N . GLU A 1 20 ? 6.823 2.274 -1.257 1.00 0.00 20 GLU A N 16
ATOM 16170 C CA . GLU A 1 20 ? 7.956 1.469 -0.835 1.00 0.00 20 GLU A CA 16
ATOM 16171 C C . GLU A 1 20 ? 7.581 0.621 0.382 1.00 0.00 20 GLU A C 16
ATOM 16172 O O . GLU A 1 20 ? 7.879 -0.572 0.427 1.00 0.00 20 GLU A O 16
ATOM 16184 N N . ALA A 1 21 ? 6.934 1.270 1.339 1.00 0.00 21 ALA A N 16
ATOM 16185 C CA . ALA A 1 21 ? 6.516 0.590 2.553 1.00 0.00 21 ALA A CA 16
ATOM 16186 C C . ALA A 1 21 ? 5.686 -0.641 2.183 1.00 0.00 21 ALA A C 16
ATOM 16187 O O . ALA A 1 21 ? 5.694 -1.639 2.902 1.00 0.00 21 ALA A O 16
ATOM 16194 N N . VAL A 1 22 ? 4.990 -0.531 1.061 1.00 0.00 22 VAL A N 16
ATOM 16195 C CA . VAL A 1 22 ? 4.157 -1.622 0.586 1.00 0.00 22 VAL A CA 16
ATOM 16196 C C . VAL A 1 22 ? 5.049 -2.738 0.037 1.00 0.00 22 VAL A C 16
ATOM 16197 O O . VAL A 1 22 ? 4.763 -3.918 0.232 1.00 0.00 22 VAL A O 16
ATOM 16210 N N . GLY A 1 23 ? 6.111 -2.324 -0.638 1.00 0.00 23 GLY A N 16
ATOM 16211 C CA . GLY A 1 23 ? 7.046 -3.273 -1.217 1.00 0.00 23 GLY A CA 16
ATOM 16212 C C . GLY A 1 23 ? 7.752 -4.082 -0.126 1.00 0.00 23 GLY A C 16
ATOM 16213 O O . GLY A 1 23 ? 8.450 -5.051 -0.420 1.00 0.00 23 GLY A O 16
ATOM 16217 N N . ARG A 1 24 ? 7.545 -3.653 1.110 1.00 0.00 24 ARG A N 16
ATOM 16218 C CA . ARG A 1 24 ? 8.153 -4.326 2.246 1.00 0.00 24 ARG A CA 16
ATOM 16219 C C . ARG A 1 24 ? 7.263 -5.477 2.720 1.00 0.00 24 ARG A C 16
ATOM 16220 O O . ARG A 1 24 ? 7.744 -6.422 3.342 1.00 0.00 24 ARG A O 16
ATOM 16241 N N . ILE A 1 25 ? 5.981 -5.359 2.407 1.00 0.00 25 ILE A N 16
ATOM 16242 C CA . ILE A 1 25 ? 5.020 -6.378 2.793 1.00 0.00 25 ILE A CA 16
ATOM 16243 C C . ILE A 1 25 ? 5.299 -7.660 2.007 1.00 0.00 25 ILE A C 16
ATOM 16244 O O . ILE A 1 25 ? 5.147 -7.690 0.786 1.00 0.00 25 ILE A O 16
ATOM 16260 N N . SER A 1 26 ? 5.703 -8.689 2.738 1.00 0.00 26 SER A N 16
ATOM 16261 C CA . SER A 1 26 ? 6.005 -9.971 2.124 1.00 0.00 26 SER A CA 16
ATOM 16262 C C . SER A 1 26 ? 4.737 -10.570 1.512 1.00 0.00 26 SER A C 16
ATOM 16263 O O . SER A 1 26 ? 3.917 -11.151 2.220 1.00 0.00 26 SER A O 16
ATOM 16271 N N . GLY A 1 27 ? 4.617 -10.406 0.202 1.00 0.00 27 GLY A N 16
ATOM 16272 C CA . GLY A 1 27 ? 3.463 -10.923 -0.513 1.00 0.00 27 GLY A CA 16
ATOM 16273 C C . GLY A 1 27 ? 2.996 -9.938 -1.586 1.00 0.00 27 GLY A C 16
ATOM 16274 O O . GLY A 1 27 ? 2.184 -10.285 -2.443 1.00 0.00 27 GLY A O 16
ATOM 16278 N N . VAL A 1 28 ? 3.528 -8.727 -1.504 1.00 0.00 28 VAL A N 16
ATOM 16279 C CA . VAL A 1 28 ? 3.176 -7.689 -2.458 1.00 0.00 28 VAL A CA 16
ATOM 16280 C C . VAL A 1 28 ? 4.019 -7.857 -3.724 1.00 0.00 28 VAL A C 16
ATOM 16281 O O . VAL A 1 28 ? 5.235 -8.023 -3.646 1.00 0.00 28 VAL A O 16
ATOM 16294 N N . LYS A 1 29 ? 3.339 -7.810 -4.859 1.00 0.00 29 LYS A N 16
ATOM 16295 C CA . LYS A 1 29 ? 4.009 -7.955 -6.140 1.00 0.00 29 LYS A CA 16
ATOM 16296 C C . LYS A 1 29 ? 4.140 -6.582 -6.802 1.00 0.00 29 LYS A C 16
ATOM 16297 O O . LYS A 1 29 ? 5.219 -6.209 -7.259 1.00 0.00 29 LYS A O 16
ATOM 16316 N N . LYS A 1 30 ? 3.025 -5.867 -6.832 1.00 0.00 30 LYS A N 16
ATOM 16317 C CA . LYS A 1 30 ? 3.001 -4.543 -7.430 1.00 0.00 30 LYS A CA 16
ATOM 16318 C C . LYS A 1 30 ? 2.438 -3.542 -6.420 1.00 0.00 30 LYS A C 16
ATOM 16319 O O . LYS A 1 30 ? 1.636 -3.906 -5.560 1.00 0.00 30 LYS A O 16
ATOM 16338 N N . VAL A 1 31 ? 2.879 -2.300 -6.556 1.00 0.00 31 VAL A N 16
ATOM 16339 C CA . VAL A 1 31 ? 2.429 -1.243 -5.666 1.00 0.00 31 VAL A CA 16
ATOM 16340 C C . VAL A 1 31 ? 2.581 0.108 -6.367 1.00 0.00 31 VAL A C 16
ATOM 16341 O O . VAL A 1 31 ? 3.528 0.315 -7.125 1.00 0.00 31 VAL A O 16
ATOM 16354 N N . LYS A 1 32 ? 1.635 0.993 -6.089 1.00 0.00 32 LYS A N 16
ATOM 16355 C CA . LYS A 1 32 ? 1.652 2.319 -6.684 1.00 0.00 32 LYS A CA 16
ATOM 16356 C C . LYS A 1 32 ? 0.880 3.286 -5.785 1.00 0.00 32 LYS A C 16
ATOM 16357 O O . LYS A 1 32 ? 0.096 2.861 -4.938 1.00 0.00 32 LYS A O 16
ATOM 16376 N N . VAL A 1 33 ? 1.130 4.570 -5.999 1.00 0.00 33 VAL A N 16
ATOM 16377 C CA . VAL A 1 33 ? 0.468 5.601 -5.218 1.00 0.00 33 VAL A CA 16
ATOM 16378 C C . VAL A 1 33 ? 0.342 6.871 -6.062 1.00 0.00 33 VAL A C 16
ATOM 16379 O O . VAL A 1 33 ? 1.191 7.144 -6.910 1.00 0.00 33 VAL A O 16
ATOM 16392 N N . GLN A 1 34 ? -0.723 7.614 -5.800 1.00 0.00 34 GLN A N 16
ATOM 16393 C CA . GLN A 1 34 ? -0.971 8.849 -6.524 1.00 0.00 34 GLN A CA 16
ATOM 16394 C C . GLN A 1 34 ? -1.149 10.012 -5.546 1.00 0.00 34 GLN A C 16
ATOM 16395 O O . GLN A 1 34 ? -2.160 10.093 -4.851 1.00 0.00 34 GLN A O 16
ATOM 16409 N N . LEU A 1 35 ? -0.151 10.883 -5.523 1.00 0.00 35 LEU A N 16
ATOM 16410 C CA . LEU A 1 35 ? -0.184 12.037 -4.642 1.00 0.00 35 LEU A CA 16
ATOM 16411 C C . LEU A 1 35 ? -1.319 12.969 -5.073 1.00 0.00 35 LEU A C 16
ATOM 16412 O O . LEU A 1 35 ? -1.850 12.839 -6.174 1.00 0.00 35 LEU A O 16
ATOM 16428 N N . LYS A 1 36 ? -1.657 13.889 -4.181 1.00 0.00 36 LYS A N 16
ATOM 16429 C CA . LYS A 1 36 ? -2.718 14.843 -4.455 1.00 0.00 36 LYS A CA 16
ATOM 16430 C C . LYS A 1 36 ? -3.992 14.086 -4.835 1.00 0.00 36 LYS A C 16
ATOM 16431 O O . LYS A 1 36 ? -4.905 14.658 -5.429 1.00 0.00 36 LYS A O 16
ATOM 16450 N N . LYS A 1 37 ? -4.013 12.810 -4.477 1.00 0.00 37 LYS A N 16
ATOM 16451 C CA . LYS A 1 37 ? -5.161 11.969 -4.773 1.00 0.00 37 LYS A CA 16
ATOM 16452 C C . LYS A 1 37 ? -5.679 11.346 -3.475 1.00 0.00 37 LYS A C 16
ATOM 16453 O O . LYS A 1 37 ? -6.887 11.273 -3.256 1.00 0.00 37 LYS A O 16
ATOM 16472 N N . GLU A 1 38 ? -4.739 10.912 -2.648 1.00 0.00 38 GLU A N 16
ATOM 16473 C CA . GLU A 1 38 ? -5.085 10.298 -1.377 1.00 0.00 38 GLU A CA 16
ATOM 16474 C C . GLU A 1 38 ? -5.576 8.865 -1.597 1.00 0.00 38 GLU A C 16
ATOM 16475 O O . GLU A 1 38 ? -6.410 8.368 -0.842 1.00 0.00 38 GLU A O 16
ATOM 16487 N N . LYS A 1 39 ? -5.037 8.242 -2.635 1.00 0.00 39 LYS A N 16
ATOM 16488 C CA . LYS A 1 39 ? -5.410 6.876 -2.963 1.00 0.00 39 LYS A CA 16
ATOM 16489 C C . LYS A 1 39 ? -4.165 6.106 -3.410 1.00 0.00 39 LYS A C 16
ATOM 16490 O O . LYS A 1 39 ? -3.335 6.636 -4.147 1.00 0.00 39 LYS A O 16
ATOM 16509 N N . ALA A 1 40 ? -4.076 4.868 -2.947 1.00 0.00 40 ALA A N 16
ATOM 16510 C CA . ALA A 1 40 ? -2.947 4.020 -3.290 1.00 0.00 40 ALA A CA 16
ATOM 16511 C C . ALA A 1 40 ? -3.464 2.687 -3.835 1.00 0.00 40 ALA A C 16
ATOM 16512 O O . ALA A 1 40 ? -4.532 2.223 -3.440 1.00 0.00 40 ALA A O 16
ATOM 16519 N N . VAL A 1 41 ? -2.681 2.109 -4.733 1.00 0.00 41 VAL A N 16
ATOM 16520 C CA . VAL A 1 41 ? -3.045 0.838 -5.337 1.00 0.00 41 VAL A CA 16
ATOM 16521 C C . VAL A 1 41 ? -1.933 -0.181 -5.080 1.00 0.00 41 VAL A C 16
ATOM 16522 O O . VAL A 1 41 ? -0.753 0.133 -5.226 1.00 0.00 41 VAL A O 16
ATOM 16535 N N . VAL A 1 42 ? -2.350 -1.381 -4.703 1.00 0.00 42 VAL A N 16
ATOM 16536 C CA . VAL A 1 42 ? -1.404 -2.448 -4.425 1.00 0.00 42 VAL A CA 16
ATOM 16537 C C . VAL A 1 42 ? -1.889 -3.740 -5.086 1.00 0.00 42 VAL A C 16
ATOM 16538 O O . VAL A 1 42 ? -3.088 -3.923 -5.292 1.00 0.00 42 VAL A O 16
ATOM 16551 N N . LYS A 1 43 ? -0.934 -4.602 -5.401 1.00 0.00 43 LYS A N 16
ATOM 16552 C CA . LYS A 1 43 ? -1.249 -5.870 -6.034 1.00 0.00 43 LYS A CA 16
ATOM 16553 C C . LYS A 1 43 ? -0.518 -6.997 -5.302 1.00 0.00 43 LYS A C 16
ATOM 16554 O O . LYS A 1 43 ? 0.663 -7.237 -5.546 1.00 0.00 43 LYS A O 16
ATOM 16573 N N . PHE A 1 44 ? -1.251 -7.659 -4.418 1.00 0.00 44 PHE A N 16
ATOM 16574 C CA . PHE A 1 44 ? -0.687 -8.754 -3.648 1.00 0.00 44 PHE A CA 16
ATOM 16575 C C . PHE A 1 44 ? -1.630 -9.959 -3.636 1.00 0.00 44 PHE A C 16
ATOM 16576 O O . PHE A 1 44 ? -2.703 -9.917 -4.236 1.00 0.00 44 PHE A O 16
ATOM 16593 N N . ASP A 1 45 ? -1.196 -11.003 -2.947 1.00 0.00 45 ASP A N 16
ATOM 16594 C CA . ASP A 1 45 ? -1.988 -12.217 -2.849 1.00 0.00 45 ASP A CA 16
ATOM 16595 C C . ASP A 1 45 ? -2.795 -12.190 -1.549 1.00 0.00 45 ASP A C 16
ATOM 16596 O O . ASP A 1 45 ? -2.253 -11.902 -0.483 1.00 0.00 45 ASP A O 16
ATOM 16605 N N . GLU A 1 46 ? -4.078 -12.496 -1.680 1.00 0.00 46 GLU A N 16
ATOM 16606 C CA . GLU A 1 46 ? -4.965 -12.510 -0.529 1.00 0.00 46 GLU A CA 16
ATOM 16607 C C . GLU A 1 46 ? -4.715 -13.760 0.318 1.00 0.00 46 GLU A C 16
ATOM 16608 O O . GLU A 1 46 ? -5.020 -13.778 1.509 1.00 0.00 46 GLU A O 16
ATOM 16620 N N . ALA A 1 47 ? -4.163 -14.775 -0.331 1.00 0.00 47 ALA A N 16
ATOM 16621 C CA . ALA A 1 47 ? -3.869 -16.025 0.348 1.00 0.00 47 ALA A CA 16
ATOM 16622 C C . ALA A 1 47 ? -2.489 -15.933 1.003 1.00 0.00 47 ALA A C 16
ATOM 16623 O O . ALA A 1 47 ? -1.928 -16.944 1.421 1.00 0.00 47 ALA A O 16
ATOM 16630 N N . ASN A 1 48 ? -1.983 -14.711 1.071 1.00 0.00 48 ASN A N 16
ATOM 16631 C CA . ASN A 1 48 ? -0.679 -14.473 1.668 1.00 0.00 48 ASN A CA 16
ATOM 16632 C C . ASN A 1 48 ? -0.755 -13.243 2.575 1.00 0.00 48 ASN A C 16
ATOM 16633 O O . ASN A 1 48 ? -0.367 -13.302 3.741 1.00 0.00 48 ASN A O 16
ATOM 16644 N N . VAL A 1 49 ? -1.257 -12.157 2.005 1.00 0.00 49 VAL A N 16
ATOM 16645 C CA . VAL A 1 49 ? -1.389 -10.915 2.747 1.00 0.00 49 VAL A CA 16
ATOM 16646 C C . VAL A 1 49 ? -2.773 -10.315 2.488 1.00 0.00 49 VAL A C 16
ATOM 16647 O O . VAL A 1 49 ? -3.393 -10.596 1.464 1.00 0.00 49 VAL A O 16
ATOM 16660 N N . GLN A 1 50 ? -3.216 -9.501 3.435 1.00 0.00 50 GLN A N 16
ATOM 16661 C CA . GLN A 1 50 ? -4.514 -8.859 3.322 1.00 0.00 50 GLN A CA 16
ATOM 16662 C C . GLN A 1 50 ? -4.348 -7.344 3.183 1.00 0.00 50 GLN A C 16
ATOM 16663 O O . GLN A 1 50 ? -3.417 -6.765 3.741 1.00 0.00 50 GLN A O 16
ATOM 16677 N N . ALA A 1 51 ? -5.264 -6.746 2.436 1.00 0.00 51 ALA A N 16
ATOM 16678 C CA . ALA A 1 51 ? -5.230 -5.310 2.217 1.00 0.00 51 ALA A CA 16
ATOM 16679 C C . ALA A 1 51 ? -5.231 -4.593 3.568 1.00 0.00 51 ALA A C 16
ATOM 16680 O O . ALA A 1 51 ? -4.510 -3.614 3.756 1.00 0.00 51 ALA A O 16
ATOM 16687 N N . THR A 1 52 ? -6.049 -5.107 4.475 1.00 0.00 52 THR A N 16
ATOM 16688 C CA . THR A 1 52 ? -6.153 -4.527 5.803 1.00 0.00 52 THR A CA 16
ATOM 16689 C C . THR A 1 52 ? -4.771 -4.428 6.452 1.00 0.00 52 THR A C 16
ATOM 16690 O O . THR A 1 52 ? -4.424 -3.398 7.028 1.00 0.00 52 THR A O 16
ATOM 16701 N N . GLU A 1 53 ? -4.019 -5.513 6.336 1.00 0.00 53 GLU A N 16
ATOM 16702 C CA . GLU A 1 53 ? -2.682 -5.560 6.903 1.00 0.00 53 GLU A CA 16
ATOM 16703 C C . GLU A 1 53 ? -1.764 -4.570 6.184 1.00 0.00 53 GLU A C 16
ATOM 16704 O O . GLU A 1 53 ? -0.925 -3.926 6.813 1.00 0.00 53 GLU A O 16
ATOM 16716 N N . ILE A 1 54 ? -1.954 -4.478 4.876 1.00 0.00 54 ILE A N 16
ATOM 16717 C CA . ILE A 1 54 ? -1.154 -3.577 4.065 1.00 0.00 54 ILE A CA 16
ATOM 16718 C C . ILE A 1 54 ? -1.398 -2.136 4.519 1.00 0.00 54 ILE A C 16
ATOM 16719 O O . ILE A 1 54 ? -0.472 -1.328 4.557 1.00 0.00 54 ILE A O 16
ATOM 16735 N N . CYS A 1 55 ? -2.650 -1.859 4.852 1.00 0.00 55 CYS A N 16
ATOM 16736 C CA . CYS A 1 55 ? -3.028 -0.530 5.302 1.00 0.00 55 CYS A CA 16
ATOM 16737 C C . CYS A 1 55 ? -2.316 -0.250 6.626 1.00 0.00 55 CYS A C 16
ATOM 16738 O O . CYS A 1 55 ? -1.799 0.846 6.838 1.00 0.00 55 CYS A O 16
ATOM 16746 N N . GLN A 1 56 ? -2.311 -1.260 7.484 1.00 0.00 56 GLN A N 16
ATOM 16747 C CA . GLN A 1 56 ? -1.671 -1.137 8.782 1.00 0.00 56 GLN A CA 16
ATOM 16748 C C . GLN A 1 56 ? -0.204 -0.734 8.614 1.00 0.00 56 GLN A C 16
ATOM 16749 O O . GLN A 1 56 ? 0.303 0.102 9.361 1.00 0.00 56 GLN A O 16
ATOM 16763 N N . ALA A 1 57 ? 0.436 -1.347 7.629 1.00 0.00 57 ALA A N 16
ATOM 16764 C CA . ALA A 1 57 ? 1.834 -1.063 7.354 1.00 0.00 57 ALA A CA 16
ATOM 16765 C C . ALA A 1 57 ? 1.989 0.418 7.004 1.00 0.00 57 ALA A C 16
ATOM 16766 O O . ALA A 1 57 ? 3.034 1.014 7.261 1.00 0.00 57 ALA A O 16
ATOM 16773 N N . ILE A 1 58 ? 0.934 0.970 6.422 1.00 0.00 58 ILE A N 16
ATOM 16774 C CA . ILE A 1 58 ? 0.941 2.370 6.034 1.00 0.00 58 ILE A CA 16
ATOM 16775 C C . ILE A 1 58 ? 0.669 3.237 7.265 1.00 0.00 58 ILE A C 16
ATOM 16776 O O . ILE A 1 58 ? 1.350 4.237 7.487 1.00 0.00 58 ILE A O 16
ATOM 16792 N N . ASN A 1 59 ? -0.328 2.823 8.033 1.00 0.00 59 ASN A N 16
ATOM 16793 C CA . ASN A 1 59 ? -0.698 3.549 9.236 1.00 0.00 59 ASN A CA 16
ATOM 16794 C C . ASN A 1 59 ? 0.452 3.482 10.242 1.00 0.00 59 ASN A C 16
ATOM 16795 O O . ASN A 1 59 ? 0.653 4.410 11.023 1.00 0.00 59 ASN A O 16
ATOM 16806 N N . GLU A 1 60 ? 1.178 2.374 10.189 1.00 0.00 60 GLU A N 16
ATOM 16807 C CA . GLU A 1 60 ? 2.303 2.174 11.086 1.00 0.00 60 GLU A CA 16
ATOM 16808 C C . GLU A 1 60 ? 3.397 3.206 10.804 1.00 0.00 60 GLU A C 16
ATOM 16809 O O . GLU A 1 60 ? 4.349 3.333 11.573 1.00 0.00 60 GLU A O 16
ATOM 16821 N N . LEU A 1 61 ? 3.226 3.916 9.699 1.00 0.00 61 LEU A N 16
ATOM 16822 C CA . LEU A 1 61 ? 4.186 4.933 9.306 1.00 0.00 61 LEU A CA 16
ATOM 16823 C C . LEU A 1 61 ? 3.922 6.213 10.101 1.00 0.00 61 LEU A C 16
ATOM 16824 O O . LEU A 1 61 ? 4.661 6.534 11.030 1.00 0.00 61 LEU A O 16
ATOM 16840 N N . GLY A 1 62 ? 2.866 6.909 9.707 1.00 0.00 62 GLY A N 16
ATOM 16841 C CA . GLY A 1 62 ? 2.496 8.147 10.371 1.00 0.00 62 GLY A CA 16
ATOM 16842 C C . GLY A 1 62 ? 1.498 8.944 9.529 1.00 0.00 62 GLY A C 16
ATOM 16843 O O . GLY A 1 62 ? 1.613 10.164 9.413 1.00 0.00 62 GLY A O 16
ATOM 16847 N N . TYR A 1 63 ? 0.542 8.224 8.962 1.00 0.00 63 TYR A N 16
ATOM 16848 C CA . TYR A 1 63 ? -0.475 8.849 8.133 1.00 0.00 63 TYR A CA 16
ATOM 16849 C C . TYR A 1 63 ? -1.824 8.146 8.297 1.00 0.00 63 TYR A C 16
ATOM 16850 O O . TYR A 1 63 ? -1.953 7.220 9.097 1.00 0.00 63 TYR A O 16
ATOM 16868 N N . GLN A 1 64 ? -2.796 8.614 7.528 1.00 0.00 64 GLN A N 16
ATOM 16869 C CA . GLN A 1 64 ? -4.131 8.042 7.578 1.00 0.00 64 GLN A CA 16
ATOM 16870 C C . GLN A 1 64 ? -4.385 7.177 6.342 1.00 0.00 64 GLN A C 16
ATOM 16871 O O . GLN A 1 64 ? -4.744 7.690 5.283 1.00 0.00 64 GLN A O 16
ATOM 16885 N N . ALA A 1 65 ? -4.188 5.878 6.517 1.00 0.00 65 ALA A N 16
ATOM 16886 C CA . ALA A 1 65 ? -4.391 4.937 5.429 1.00 0.00 65 ALA A CA 16
ATOM 16887 C C . ALA A 1 65 ? -5.729 4.222 5.622 1.00 0.00 65 ALA A C 16
ATOM 16888 O O . ALA A 1 65 ? -5.943 3.560 6.636 1.00 0.00 65 ALA A O 16
ATOM 16895 N N . GLU A 1 66 ? -6.596 4.380 4.633 1.00 0.00 66 GLU A N 16
ATOM 16896 C CA . GLU A 1 66 ? -7.908 3.758 4.681 1.00 0.00 66 GLU A CA 16
ATOM 16897 C C . GLU A 1 66 ? -8.035 2.700 3.583 1.00 0.00 66 GLU A C 16
ATOM 16898 O O . GLU A 1 66 ? -7.575 2.906 2.461 1.00 0.00 66 GLU A O 16
ATOM 16910 N N . VAL A 1 67 ? -8.660 1.589 3.945 1.00 0.00 67 VAL A N 16
ATOM 16911 C CA . VAL A 1 67 ? -8.852 0.498 3.005 1.00 0.00 67 VAL A CA 16
ATOM 16912 C C . VAL A 1 67 ? -10.124 0.749 2.192 1.00 0.00 67 VAL A C 16
ATOM 16913 O O . VAL A 1 67 ? -11.183 1.020 2.757 1.00 0.00 67 VAL A O 16
ATOM 16926 N N . ILE A 1 68 ? -9.978 0.650 0.879 1.00 0.00 68 ILE A N 16
ATOM 16927 C CA . ILE A 1 68 ? -11.102 0.863 -0.017 1.00 0.00 68 ILE A CA 16
ATOM 16928 C C . ILE A 1 68 ? -11.273 -0.364 -0.915 1.00 0.00 68 ILE A C 16
ATOM 16929 O O . ILE A 1 68 ? -12.079 -0.350 -1.844 1.00 0.00 68 ILE A O 16
ATOM 16945 N N . ALA A 1 1 ? -4.599 -5.622 -4.807 1.00 0.00 1 ALA A N 17
ATOM 16946 C CA . ALA A 1 1 ? -5.731 -5.309 -5.662 1.00 0.00 1 ALA A CA 17
ATOM 16947 C C . ALA A 1 1 ? -6.768 -4.521 -4.860 1.00 0.00 1 ALA A C 17
ATOM 16948 O O . ALA A 1 1 ? -7.951 -4.523 -5.196 1.00 0.00 1 ALA A O 17
ATOM 16955 N N . GLN A 1 2 ? -6.287 -3.865 -3.814 1.00 0.00 2 GLN A N 17
ATOM 16956 C CA . GLN A 1 2 ? -7.157 -3.074 -2.961 1.00 0.00 2 GLN A CA 17
ATOM 16957 C C . GLN A 1 2 ? -6.558 -1.685 -2.733 1.00 0.00 2 GLN A C 17
ATOM 16958 O O . GLN A 1 2 ? -5.417 -1.562 -2.290 1.00 0.00 2 GLN A O 17
ATOM 16972 N N . GLU A 1 3 ? -7.355 -0.673 -3.046 1.00 0.00 3 GLU A N 17
ATOM 16973 C CA . GLU A 1 3 ? -6.917 0.702 -2.881 1.00 0.00 3 GLU A CA 17
ATOM 16974 C C . GLU A 1 3 ? -7.195 1.180 -1.454 1.00 0.00 3 GLU A C 17
ATOM 16975 O O . GLU A 1 3 ? -8.181 0.776 -0.841 1.00 0.00 3 GLU A O 17
ATOM 16987 N N . PHE A 1 4 ? -6.306 2.034 -0.967 1.00 0.00 4 PHE A N 17
ATOM 16988 C CA . PHE A 1 4 ? -6.443 2.571 0.376 1.00 0.00 4 PHE A CA 17
ATOM 16989 C C . PHE A 1 4 ? -6.367 4.099 0.366 1.00 0.00 4 PHE A C 17
ATOM 16990 O O . PHE A 1 4 ? -5.441 4.674 -0.205 1.00 0.00 4 PHE A O 17
ATOM 17007 N N . SER A 1 5 ? -7.351 4.714 1.005 1.00 0.00 5 SER A N 17
ATOM 17008 C CA . SER A 1 5 ? -7.407 6.164 1.077 1.00 0.00 5 SER A CA 17
ATOM 17009 C C . SER A 1 5 ? -6.562 6.663 2.250 1.00 0.00 5 SER A C 17
ATOM 17010 O O . SER A 1 5 ? -6.685 6.161 3.366 1.00 0.00 5 SER A O 17
ATOM 17018 N N . VAL A 1 6 ? -5.722 7.644 1.958 1.00 0.00 6 VAL A N 17
ATOM 17019 C CA . VAL A 1 6 ? -4.856 8.217 2.975 1.00 0.00 6 VAL A CA 17
ATOM 17020 C C . VAL A 1 6 ? -5.363 9.612 3.343 1.00 0.00 6 VAL A C 17
ATOM 17021 O O . VAL A 1 6 ? -5.712 10.402 2.467 1.00 0.00 6 VAL A O 17
ATOM 17034 N N . LYS A 1 7 ? -5.387 9.874 4.642 1.00 0.00 7 LYS A N 17
ATOM 17035 C CA . LYS A 1 7 ? -5.846 11.161 5.137 1.00 0.00 7 LYS A CA 17
ATOM 17036 C C . LYS A 1 7 ? -4.867 11.673 6.196 1.00 0.00 7 LYS A C 17
ATOM 17037 O O . LYS A 1 7 ? -5.282 12.145 7.254 1.00 0.00 7 LYS A O 17
ATOM 17056 N N . GLY A 1 8 ? -3.587 11.562 5.876 1.00 0.00 8 GLY A N 17
ATOM 17057 C CA . GLY A 1 8 ? -2.546 12.008 6.786 1.00 0.00 8 GLY A CA 17
ATOM 17058 C C . GLY A 1 8 ? -1.216 12.190 6.052 1.00 0.00 8 GLY A C 17
ATOM 17059 O O . GLY A 1 8 ? -0.151 12.117 6.662 1.00 0.00 8 GLY A O 17
ATOM 17063 N N . MET A 1 9 ? -1.322 12.424 4.752 1.00 0.00 9 MET A N 17
ATOM 17064 C CA . MET A 1 9 ? -0.141 12.618 3.928 1.00 0.00 9 MET A CA 17
ATOM 17065 C C . MET A 1 9 ? 0.465 14.004 4.155 1.00 0.00 9 MET A C 17
ATOM 17066 O O . MET A 1 9 ? -0.244 14.946 4.506 1.00 0.00 9 MET A O 17
ATOM 17080 N N . SER A 1 10 ? 1.771 14.086 3.944 1.00 0.00 10 SER A N 17
ATOM 17081 C CA . SER A 1 10 ? 2.480 15.342 4.121 1.00 0.00 10 SER A CA 17
ATOM 17082 C C . SER A 1 10 ? 3.116 15.775 2.798 1.00 0.00 10 SER A C 17
ATOM 17083 O O . SER A 1 10 ? 3.167 16.964 2.490 1.00 0.00 10 SER A O 17
ATOM 17091 N N . CYS A 1 11 ? 3.585 14.785 2.052 1.00 0.00 11 CYS A N 17
ATOM 17092 C CA . CYS A 1 11 ? 4.215 15.049 0.770 1.00 0.00 11 CYS A CA 17
ATOM 17093 C C . CYS A 1 11 ? 5.706 15.298 1.010 1.00 0.00 11 CYS A C 17
ATOM 17094 O O . CYS A 1 11 ? 6.247 16.313 0.574 1.00 0.00 11 CYS A O 17
ATOM 17102 N N . ASN A 1 12 ? 6.327 14.355 1.702 1.00 0.00 12 ASN A N 17
ATOM 17103 C CA . ASN A 1 12 ? 7.744 14.459 2.005 1.00 0.00 12 ASN A CA 17
ATOM 17104 C C . ASN A 1 12 ? 8.369 13.063 1.989 1.00 0.00 12 ASN A C 17
ATOM 17105 O O . ASN A 1 12 ? 8.971 12.637 2.973 1.00 0.00 12 ASN A O 17
ATOM 17116 N N . HIS A 1 13 ? 8.205 12.390 0.859 1.00 0.00 13 HIS A N 17
ATOM 17117 C CA . HIS A 1 13 ? 8.746 11.050 0.702 1.00 0.00 13 HIS A CA 17
ATOM 17118 C C . HIS A 1 13 ? 7.759 10.028 1.268 1.00 0.00 13 HIS A C 17
ATOM 17119 O O . HIS A 1 13 ? 8.075 8.844 1.369 1.00 0.00 13 HIS A O 17
ATOM 17133 N N . CYS A 1 14 ? 6.583 10.523 1.624 1.00 0.00 14 CYS A N 17
ATOM 17134 C CA . CYS A 1 14 ? 5.547 9.668 2.178 1.00 0.00 14 CYS A CA 17
ATOM 17135 C C . CYS A 1 14 ? 5.099 8.690 1.091 1.00 0.00 14 CYS A C 17
ATOM 17136 O O . CYS A 1 14 ? 5.210 7.476 1.259 1.00 0.00 14 CYS A O 17
ATOM 17144 N N . VAL A 1 15 ? 4.603 9.254 0.000 1.00 0.00 15 VAL A N 17
ATOM 17145 C CA . VAL A 1 15 ? 4.137 8.447 -1.115 1.00 0.00 15 VAL A CA 17
ATOM 17146 C C . VAL A 1 15 ? 5.100 7.277 -1.329 1.00 0.00 15 VAL A C 17
ATOM 17147 O O . VAL A 1 15 ? 4.673 6.128 -1.436 1.00 0.00 15 VAL A O 17
ATOM 17160 N N . ALA A 1 16 ? 6.382 7.609 -1.385 1.00 0.00 16 ALA A N 17
ATOM 17161 C CA . ALA A 1 16 ? 7.408 6.601 -1.584 1.00 0.00 16 ALA A CA 17
ATOM 17162 C C . ALA A 1 16 ? 7.436 5.663 -0.375 1.00 0.00 16 ALA A C 17
ATOM 17163 O O . ALA A 1 16 ? 7.402 4.443 -0.531 1.00 0.00 16 ALA A O 17
ATOM 17170 N N . ARG A 1 17 ? 7.499 6.267 0.802 1.00 0.00 17 ARG A N 17
ATOM 17171 C CA . ARG A 1 17 ? 7.532 5.501 2.036 1.00 0.00 17 ARG A CA 17
ATOM 17172 C C . ARG A 1 17 ? 6.435 4.435 2.028 1.00 0.00 17 ARG A C 17
ATOM 17173 O O . ARG A 1 17 ? 6.643 3.322 2.508 1.00 0.00 17 ARG A O 17
ATOM 17194 N N . ILE A 1 18 ? 5.290 4.813 1.478 1.00 0.00 18 ILE A N 17
ATOM 17195 C CA . ILE A 1 18 ? 4.160 3.903 1.402 1.00 0.00 18 ILE A CA 17
ATOM 17196 C C . ILE A 1 18 ? 4.433 2.846 0.330 1.00 0.00 18 ILE A C 17
ATOM 17197 O O . ILE A 1 18 ? 4.532 1.659 0.634 1.00 0.00 18 ILE A O 17
ATOM 17213 N N . GLU A 1 19 ? 4.547 3.317 -0.904 1.00 0.00 19 GLU A N 17
ATOM 17214 C CA . GLU A 1 19 ? 4.807 2.427 -2.023 1.00 0.00 19 GLU A CA 17
ATOM 17215 C C . GLU A 1 19 ? 5.974 1.492 -1.698 1.00 0.00 19 GLU A C 17
ATOM 17216 O O . GLU A 1 19 ? 5.948 0.314 -2.051 1.00 0.00 19 GLU A O 17
ATOM 17228 N N . GLU A 1 20 ? 6.971 2.053 -1.029 1.00 0.00 20 GLU A N 17
ATOM 17229 C CA . GLU A 1 20 ? 8.145 1.284 -0.652 1.00 0.00 20 GLU A CA 17
ATOM 17230 C C . GLU A 1 20 ? 7.767 0.195 0.353 1.00 0.00 20 GLU A C 17
ATOM 17231 O O . GLU A 1 20 ? 8.060 -0.981 0.140 1.00 0.00 20 GLU A O 17
ATOM 17243 N N . ALA A 1 21 ? 7.120 0.624 1.427 1.00 0.00 21 ALA A N 17
ATOM 17244 C CA . ALA A 1 21 ? 6.698 -0.300 2.466 1.00 0.00 21 ALA A CA 17
ATOM 17245 C C . ALA A 1 21 ? 5.700 -1.300 1.879 1.00 0.00 21 ALA A C 17
ATOM 17246 O O . ALA A 1 21 ? 5.867 -2.509 2.027 1.00 0.00 21 ALA A O 17
ATOM 17253 N N . VAL A 1 22 ? 4.683 -0.757 1.225 1.00 0.00 22 VAL A N 17
ATOM 17254 C CA . VAL A 1 22 ? 3.658 -1.586 0.615 1.00 0.00 22 VAL A CA 17
ATOM 17255 C C . VAL A 1 22 ? 4.318 -2.596 -0.326 1.00 0.00 22 VAL A C 17
ATOM 17256 O O . VAL A 1 22 ? 3.861 -3.732 -0.443 1.00 0.00 22 VAL A O 17
ATOM 17269 N N . GLY A 1 23 ? 5.383 -2.145 -0.974 1.00 0.00 23 GLY A N 17
ATOM 17270 C CA . GLY A 1 23 ? 6.110 -2.996 -1.901 1.00 0.00 23 GLY A CA 17
ATOM 17271 C C . GLY A 1 23 ? 7.003 -3.986 -1.151 1.00 0.00 23 GLY A C 17
ATOM 17272 O O . GLY A 1 23 ? 7.486 -4.956 -1.734 1.00 0.00 23 GLY A O 17
ATOM 17276 N N . ARG A 1 24 ? 7.195 -3.709 0.130 1.00 0.00 24 ARG A N 17
ATOM 17277 C CA . ARG A 1 24 ? 8.021 -4.563 0.965 1.00 0.00 24 ARG A CA 17
ATOM 17278 C C . ARG A 1 24 ? 7.179 -5.688 1.571 1.00 0.00 24 ARG A C 17
ATOM 17279 O O . ARG A 1 24 ? 7.720 -6.651 2.112 1.00 0.00 24 ARG A O 17
ATOM 17300 N N . ILE A 1 25 ? 5.868 -5.529 1.459 1.00 0.00 25 ILE A N 17
ATOM 17301 C CA . ILE A 1 25 ? 4.946 -6.519 1.989 1.00 0.00 25 ILE A CA 17
ATOM 17302 C C . ILE A 1 25 ? 5.121 -7.833 1.225 1.00 0.00 25 ILE A C 17
ATOM 17303 O O . ILE A 1 25 ? 4.954 -7.874 0.007 1.00 0.00 25 ILE A O 17
ATOM 17319 N N . SER A 1 26 ? 5.456 -8.874 1.972 1.00 0.00 26 SER A N 17
ATOM 17320 C CA . SER A 1 26 ? 5.656 -10.186 1.380 1.00 0.00 26 SER A CA 17
ATOM 17321 C C . SER A 1 26 ? 4.335 -10.712 0.814 1.00 0.00 26 SER A C 17
ATOM 17322 O O . SER A 1 26 ? 3.501 -11.232 1.555 1.00 0.00 26 SER A O 17
ATOM 17330 N N . GLY A 1 27 ? 4.185 -10.558 -0.493 1.00 0.00 27 GLY A N 17
ATOM 17331 C CA . GLY A 1 27 ? 2.980 -11.011 -1.167 1.00 0.00 27 GLY A CA 17
ATOM 17332 C C . GLY A 1 27 ? 2.541 -10.009 -2.237 1.00 0.00 27 GLY A C 17
ATOM 17333 O O . GLY A 1 27 ? 1.684 -10.315 -3.064 1.00 0.00 27 GLY A O 17
ATOM 17337 N N . VAL A 1 28 ? 3.149 -8.833 -2.187 1.00 0.00 28 VAL A N 17
ATOM 17338 C CA . VAL A 1 28 ? 2.832 -7.785 -3.142 1.00 0.00 28 VAL A CA 17
ATOM 17339 C C . VAL A 1 28 ? 3.779 -7.889 -4.339 1.00 0.00 28 VAL A C 17
ATOM 17340 O O . VAL A 1 28 ? 4.987 -8.048 -4.169 1.00 0.00 28 VAL A O 17
ATOM 17353 N N . LYS A 1 29 ? 3.194 -7.795 -5.525 1.00 0.00 29 LYS A N 17
ATOM 17354 C CA . LYS A 1 29 ? 3.970 -7.877 -6.750 1.00 0.00 29 LYS A CA 17
ATOM 17355 C C . LYS A 1 29 ? 4.230 -6.465 -7.279 1.00 0.00 29 LYS A C 17
ATOM 17356 O O . LYS A 1 29 ? 5.360 -6.127 -7.627 1.00 0.00 29 LYS A O 17
ATOM 17375 N N . LYS A 1 30 ? 3.164 -5.679 -7.323 1.00 0.00 30 LYS A N 17
ATOM 17376 C CA . LYS A 1 30 ? 3.263 -4.311 -7.804 1.00 0.00 30 LYS A CA 17
ATOM 17377 C C . LYS A 1 30 ? 2.572 -3.375 -6.810 1.00 0.00 30 LYS A C 17
ATOM 17378 O O . LYS A 1 30 ? 1.703 -3.801 -6.052 1.00 0.00 30 LYS A O 17
ATOM 17397 N N . VAL A 1 31 ? 2.985 -2.116 -6.847 1.00 0.00 31 VAL A N 17
ATOM 17398 C CA . VAL A 1 31 ? 2.417 -1.116 -5.959 1.00 0.00 31 VAL A CA 17
ATOM 17399 C C . VAL A 1 31 ? 2.582 0.269 -6.587 1.00 0.00 31 VAL A C 17
ATOM 17400 O O . VAL A 1 31 ? 3.521 0.503 -7.346 1.00 0.00 31 VAL A O 17
ATOM 17413 N N . LYS A 1 32 ? 1.654 1.152 -6.246 1.00 0.00 32 LYS A N 17
ATOM 17414 C CA . LYS A 1 32 ? 1.685 2.508 -6.767 1.00 0.00 32 LYS A CA 17
ATOM 17415 C C . LYS A 1 32 ? 0.936 3.435 -5.808 1.00 0.00 32 LYS A C 17
ATOM 17416 O O . LYS A 1 32 ? 0.226 2.971 -4.918 1.00 0.00 32 LYS A O 17
ATOM 17435 N N . VAL A 1 33 ? 1.121 4.730 -6.021 1.00 0.00 33 VAL A N 17
ATOM 17436 C CA . VAL A 1 33 ? 0.472 5.726 -5.187 1.00 0.00 33 VAL A CA 17
ATOM 17437 C C . VAL A 1 33 ? 0.295 7.019 -5.987 1.00 0.00 33 VAL A C 17
ATOM 17438 O O . VAL A 1 33 ? 1.170 7.396 -6.765 1.00 0.00 33 VAL A O 17
ATOM 17451 N N . GLN A 1 34 ? -0.843 7.661 -5.768 1.00 0.00 34 GLN A N 17
ATOM 17452 C CA . GLN A 1 34 ? -1.145 8.904 -6.458 1.00 0.00 34 GLN A CA 17
ATOM 17453 C C . GLN A 1 34 ? -1.341 10.038 -5.450 1.00 0.00 34 GLN A C 17
ATOM 17454 O O . GLN A 1 34 ? -2.220 9.966 -4.593 1.00 0.00 34 GLN A O 17
ATOM 17468 N N . LEU A 1 35 ? -0.506 11.058 -5.586 1.00 0.00 35 LEU A N 17
ATOM 17469 C CA . LEU A 1 35 ? -0.576 12.205 -4.698 1.00 0.00 35 LEU A CA 17
ATOM 17470 C C . LEU A 1 35 ? -1.885 12.957 -4.945 1.00 0.00 35 LEU A C 17
ATOM 17471 O O . LEU A 1 35 ? -2.587 13.315 -4.001 1.00 0.00 35 LEU A O 17
ATOM 17487 N N . LYS A 1 36 ? -2.175 13.174 -6.220 1.00 0.00 36 LYS A N 17
ATOM 17488 C CA . LYS A 1 36 ? -3.387 13.877 -6.603 1.00 0.00 36 LYS A CA 17
ATOM 17489 C C . LYS A 1 36 ? -4.549 12.883 -6.668 1.00 0.00 36 LYS A C 17
ATOM 17490 O O . LYS A 1 36 ? -5.365 12.935 -7.586 1.00 0.00 36 LYS A O 17
ATOM 17509 N N . LYS A 1 37 ? -4.586 12.000 -5.680 1.00 0.00 37 LYS A N 17
ATOM 17510 C CA . LYS A 1 37 ? -5.634 10.996 -5.613 1.00 0.00 37 LYS A CA 17
ATOM 17511 C C . LYS A 1 37 ? -5.976 10.719 -4.148 1.00 0.00 37 LYS A C 17
ATOM 17512 O O . LYS A 1 37 ? -7.143 10.537 -3.803 1.00 0.00 37 LYS A O 17
ATOM 17531 N N . GLU A 1 38 ? -4.938 10.696 -3.325 1.00 0.00 38 GLU A N 17
ATOM 17532 C CA . GLU A 1 38 ? -5.114 10.445 -1.904 1.00 0.00 38 GLU A CA 17
ATOM 17533 C C . GLU A 1 38 ? -5.505 8.985 -1.668 1.00 0.00 38 GLU A C 17
ATOM 17534 O O . GLU A 1 38 ? -6.209 8.674 -0.708 1.00 0.00 38 GLU A O 17
ATOM 17546 N N . LYS A 1 39 ? -5.032 8.127 -2.561 1.00 0.00 39 LYS A N 17
ATOM 17547 C CA . LYS A 1 39 ? -5.323 6.707 -2.462 1.00 0.00 39 LYS A CA 17
ATOM 17548 C C . LYS A 1 39 ? -4.200 5.913 -3.131 1.00 0.00 39 LYS A C 17
ATOM 17549 O O . LYS A 1 39 ? -3.725 6.285 -4.203 1.00 0.00 39 LYS A O 17
ATOM 17568 N N . ALA A 1 40 ? -3.807 4.833 -2.470 1.00 0.00 40 ALA A N 17
ATOM 17569 C CA . ALA A 1 40 ? -2.749 3.983 -2.988 1.00 0.00 40 ALA A CA 17
ATOM 17570 C C . ALA A 1 40 ? -3.360 2.696 -3.544 1.00 0.00 40 ALA A C 17
ATOM 17571 O O . ALA A 1 40 ? -4.420 2.263 -3.095 1.00 0.00 40 ALA A O 17
ATOM 17578 N N . VAL A 1 41 ? -2.666 2.119 -4.514 1.00 0.00 41 VAL A N 17
ATOM 17579 C CA . VAL A 1 41 ? -3.127 0.890 -5.137 1.00 0.00 41 VAL A CA 17
ATOM 17580 C C . VAL A 1 41 ? -2.061 -0.194 -4.967 1.00 0.00 41 VAL A C 17
ATOM 17581 O O . VAL A 1 41 ? -0.867 0.102 -4.952 1.00 0.00 41 VAL A O 17
ATOM 17594 N N . VAL A 1 42 ? -2.530 -1.427 -4.844 1.00 0.00 42 VAL A N 17
ATOM 17595 C CA . VAL A 1 42 ? -1.632 -2.556 -4.676 1.00 0.00 42 VAL A CA 17
ATOM 17596 C C . VAL A 1 42 ? -2.060 -3.687 -5.614 1.00 0.00 42 VAL A C 17
ATOM 17597 O O . VAL A 1 42 ? -3.234 -3.795 -5.967 1.00 0.00 42 VAL A O 17
ATOM 17610 N N . LYS A 1 43 ? -1.085 -4.501 -5.992 1.00 0.00 43 LYS A N 17
ATOM 17611 C CA . LYS A 1 43 ? -1.347 -5.619 -6.882 1.00 0.00 43 LYS A CA 17
ATOM 17612 C C . LYS A 1 43 ? -0.758 -6.895 -6.277 1.00 0.00 43 LYS A C 17
ATOM 17613 O O . LYS A 1 43 ? 0.174 -7.476 -6.832 1.00 0.00 43 LYS A O 17
ATOM 17632 N N . PHE A 1 44 ? -1.325 -7.294 -5.148 1.00 0.00 44 PHE A N 17
ATOM 17633 C CA . PHE A 1 44 ? -0.868 -8.490 -4.463 1.00 0.00 44 PHE A CA 17
ATOM 17634 C C . PHE A 1 44 ? -1.958 -9.564 -4.446 1.00 0.00 44 PHE A C 17
ATOM 17635 O O . PHE A 1 44 ? -3.029 -9.374 -5.019 1.00 0.00 44 PHE A O 17
ATOM 17652 N N . ASP A 1 45 ? -1.647 -10.668 -3.782 1.00 0.00 45 ASP A N 17
ATOM 17653 C CA . ASP A 1 45 ? -2.587 -11.771 -3.684 1.00 0.00 45 ASP A CA 17
ATOM 17654 C C . ASP A 1 45 ? -3.318 -11.694 -2.342 1.00 0.00 45 ASP A C 17
ATOM 17655 O O . ASP A 1 45 ? -2.687 -11.570 -1.293 1.00 0.00 45 ASP A O 17
ATOM 17664 N N . GLU A 1 46 ? -4.639 -11.770 -2.419 1.00 0.00 46 GLU A N 17
ATOM 17665 C CA . GLU A 1 46 ? -5.462 -11.710 -1.223 1.00 0.00 46 GLU A CA 17
ATOM 17666 C C . GLU A 1 46 ? -5.429 -13.051 -0.488 1.00 0.00 46 GLU A C 17
ATOM 17667 O O . GLU A 1 46 ? -5.720 -13.117 0.705 1.00 0.00 46 GLU A O 17
ATOM 17679 N N . ALA A 1 47 ? -5.072 -14.089 -1.231 1.00 0.00 47 ALA A N 17
ATOM 17680 C CA . ALA A 1 47 ? -4.997 -15.424 -0.664 1.00 0.00 47 ALA A CA 17
ATOM 17681 C C . ALA A 1 47 ? -3.627 -15.620 -0.011 1.00 0.00 47 ALA A C 17
ATOM 17682 O O . ALA A 1 47 ? -3.282 -16.729 0.394 1.00 0.00 47 ALA A O 17
ATOM 17689 N N . ASN A 1 48 ? -2.884 -14.526 0.071 1.00 0.00 48 ASN A N 17
ATOM 17690 C CA . ASN A 1 48 ? -1.560 -14.564 0.668 1.00 0.00 48 ASN A CA 17
ATOM 17691 C C . ASN A 1 48 ? -1.461 -13.485 1.748 1.00 0.00 48 ASN A C 17
ATOM 17692 O O . ASN A 1 48 ? -0.989 -13.749 2.852 1.00 0.00 48 ASN A O 17
ATOM 17703 N N . VAL A 1 49 ? -1.915 -12.292 1.391 1.00 0.00 49 VAL A N 17
ATOM 17704 C CA . VAL A 1 49 ? -1.884 -11.173 2.316 1.00 0.00 49 VAL A CA 17
ATOM 17705 C C . VAL A 1 49 ? -3.219 -10.428 2.254 1.00 0.00 49 VAL A C 17
ATOM 17706 O O . VAL A 1 49 ? -4.014 -10.647 1.341 1.00 0.00 49 VAL A O 17
ATOM 17719 N N . GLN A 1 50 ? -3.425 -9.563 3.236 1.00 0.00 50 GLN A N 17
ATOM 17720 C CA . GLN A 1 50 ? -4.650 -8.785 3.305 1.00 0.00 50 GLN A CA 17
ATOM 17721 C C . GLN A 1 50 ? -4.337 -7.292 3.193 1.00 0.00 50 GLN A C 17
ATOM 17722 O O . GLN A 1 50 ? -3.338 -6.821 3.735 1.00 0.00 50 GLN A O 17
ATOM 17736 N N . ALA A 1 51 ? -5.209 -6.588 2.486 1.00 0.00 51 ALA A N 17
ATOM 17737 C CA . ALA A 1 51 ? -5.039 -5.158 2.296 1.00 0.00 51 ALA A CA 17
ATOM 17738 C C . ALA A 1 51 ? -4.987 -4.469 3.661 1.00 0.00 51 ALA A C 17
ATOM 17739 O O . ALA A 1 51 ? -4.178 -3.568 3.876 1.00 0.00 51 ALA A O 17
ATOM 17746 N N . THR A 1 52 ? -5.862 -4.919 4.549 1.00 0.00 52 THR A N 17
ATOM 17747 C CA . THR A 1 52 ? -5.927 -4.357 5.887 1.00 0.00 52 THR A CA 17
ATOM 17748 C C . THR A 1 52 ? -4.531 -4.304 6.511 1.00 0.00 52 THR A C 17
ATOM 17749 O O . THR A 1 52 ? -4.190 -3.343 7.198 1.00 0.00 52 THR A O 17
ATOM 17760 N N . GLU A 1 53 ? -3.761 -5.351 6.250 1.00 0.00 53 GLU A N 17
ATOM 17761 C CA . GLU A 1 53 ? -2.410 -5.436 6.777 1.00 0.00 53 GLU A CA 17
ATOM 17762 C C . GLU A 1 53 ? -1.534 -4.336 6.173 1.00 0.00 53 GLU A C 17
ATOM 17763 O O . GLU A 1 53 ? -0.755 -3.699 6.881 1.00 0.00 53 GLU A O 17
ATOM 17775 N N . ILE A 1 54 ? -1.691 -4.147 4.871 1.00 0.00 54 ILE A N 17
ATOM 17776 C CA . ILE A 1 54 ? -0.925 -3.135 4.164 1.00 0.00 54 ILE A CA 17
ATOM 17777 C C . ILE A 1 54 ? -1.275 -1.754 4.721 1.00 0.00 54 ILE A C 17
ATOM 17778 O O . ILE A 1 54 ? -0.405 -0.894 4.853 1.00 0.00 54 ILE A O 17
ATOM 17794 N N . CYS A 1 55 ? -2.552 -1.583 5.033 1.00 0.00 55 CYS A N 17
ATOM 17795 C CA . CYS A 1 55 ? -3.028 -0.321 5.572 1.00 0.00 55 CYS A CA 17
ATOM 17796 C C . CYS A 1 55 ? -2.298 -0.055 6.890 1.00 0.00 55 CYS A C 17
ATOM 17797 O O . CYS A 1 55 ? -1.882 1.071 7.157 1.00 0.00 55 CYS A O 17
ATOM 17805 N N . GLN A 1 56 ? -2.163 -1.111 7.679 1.00 0.00 56 GLN A N 17
ATOM 17806 C CA . GLN A 1 56 ? -1.490 -1.006 8.962 1.00 0.00 56 GLN A CA 17
ATOM 17807 C C . GLN A 1 56 ? -0.059 -0.498 8.771 1.00 0.00 56 GLN A C 17
ATOM 17808 O O . GLN A 1 56 ? 0.425 0.314 9.557 1.00 0.00 56 GLN A O 17
ATOM 17822 N N . ALA A 1 57 ? 0.577 -0.998 7.722 1.00 0.00 57 ALA A N 17
ATOM 17823 C CA . ALA A 1 57 ? 1.942 -0.605 7.417 1.00 0.00 57 ALA A CA 17
ATOM 17824 C C . ALA A 1 57 ?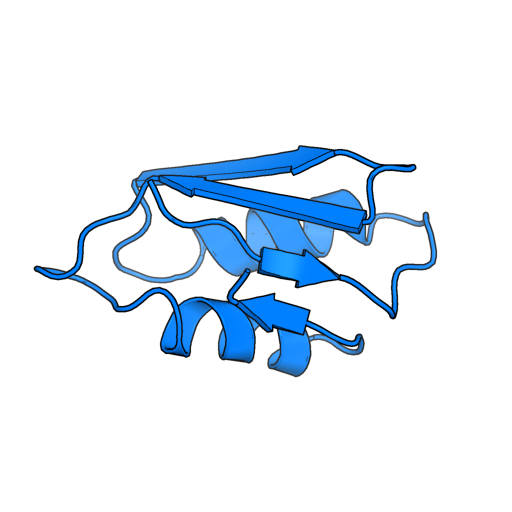 1.990 0.903 7.164 1.00 0.00 57 ALA A C 17
ATOM 17825 O O . ALA A 1 57 ? 2.970 1.563 7.507 1.00 0.00 57 ALA A O 17
ATOM 17832 N N . ILE A 1 58 ? 0.919 1.405 6.567 1.00 0.00 58 ILE A N 17
ATOM 17833 C CA . ILE A 1 58 ? 0.827 2.823 6.264 1.00 0.00 58 ILE A CA 17
ATOM 17834 C C . ILE A 1 58 ? 0.620 3.604 7.563 1.00 0.00 58 ILE A C 17
ATOM 17835 O O . ILE A 1 58 ? 1.315 4.586 7.818 1.00 0.00 58 ILE A O 17
ATOM 17851 N N . ASN A 1 59 ? -0.340 3.140 8.349 1.00 0.00 59 ASN A N 17
ATOM 17852 C CA . ASN A 1 59 ? -0.647 3.783 9.615 1.00 0.00 59 ASN A CA 17
ATOM 17853 C C . ASN A 1 59 ? 0.551 3.645 10.557 1.00 0.00 59 ASN A C 17
ATOM 17854 O O . ASN A 1 59 ? 0.792 4.515 11.392 1.00 0.00 59 ASN A O 17
ATOM 17865 N N . GLU A 1 60 ? 1.269 2.544 10.390 1.00 0.00 60 GLU A N 17
ATOM 17866 C CA . GLU A 1 60 ? 2.436 2.280 11.215 1.00 0.00 60 GLU A CA 17
ATOM 17867 C C . GLU A 1 60 ? 3.465 3.401 11.052 1.00 0.00 60 GLU A C 17
ATOM 17868 O O . GLU A 1 60 ? 4.393 3.517 11.851 1.00 0.00 60 GLU A O 17
ATOM 17880 N N . LEU A 1 61 ? 3.267 4.197 10.012 1.00 0.00 61 LEU A N 17
ATOM 17881 C CA . LEU A 1 61 ? 4.166 5.303 9.734 1.00 0.00 61 LEU A CA 17
ATOM 17882 C C . LEU A 1 61 ? 3.837 6.470 10.668 1.00 0.00 61 LEU A C 17
ATOM 17883 O O . LEU A 1 61 ? 4.587 6.753 11.601 1.00 0.00 61 LEU A O 17
ATOM 17899 N N . GLY A 1 62 ? 2.714 7.114 10.385 1.00 0.00 62 GLY A N 17
ATOM 17900 C CA . GLY A 1 62 ? 2.277 8.243 11.188 1.00 0.00 62 GLY A CA 17
ATOM 17901 C C . GLY A 1 62 ? 1.218 9.064 10.449 1.00 0.00 62 GLY A C 17
ATOM 17902 O O . GLY A 1 62 ? 1.225 10.293 10.511 1.00 0.00 62 GLY A O 17
ATOM 17906 N N . TYR A 1 63 ? 0.332 8.352 9.767 1.00 0.00 63 TYR A N 17
ATOM 17907 C CA . TYR A 1 63 ? -0.730 9.000 9.018 1.00 0.00 63 TYR A CA 17
ATOM 17908 C C . TYR A 1 63 ? -2.007 8.156 9.037 1.00 0.00 63 TYR A C 17
ATOM 17909 O O . TYR A 1 63 ? -2.073 7.139 9.725 1.00 0.00 63 TYR A O 17
ATOM 17927 N N . GLN A 1 64 ? -2.990 8.611 8.273 1.00 0.00 64 GLN A N 17
ATOM 17928 C CA . GLN A 1 64 ? -4.261 7.911 8.193 1.00 0.00 64 GLN A CA 17
ATOM 17929 C C . GLN A 1 64 ? -4.381 7.179 6.855 1.00 0.00 64 GLN A C 17
ATOM 17930 O O . GLN A 1 64 ? -4.158 7.769 5.799 1.00 0.00 64 GLN A O 17
ATOM 17944 N N . ALA A 1 65 ? -4.734 5.905 6.943 1.00 0.00 65 ALA A N 17
ATOM 17945 C CA . ALA A 1 65 ? -4.887 5.087 5.752 1.00 0.00 65 ALA A CA 17
ATOM 17946 C C . ALA A 1 65 ? -6.013 4.076 5.974 1.00 0.00 65 ALA A C 17
ATOM 17947 O O . ALA A 1 65 ? -6.013 3.349 6.966 1.00 0.00 65 ALA A O 17
ATOM 17954 N N . GLU A 1 66 ? -6.947 4.064 5.034 1.00 0.00 66 GLU A N 17
ATOM 17955 C CA . GLU A 1 66 ? -8.078 3.154 5.114 1.00 0.00 66 GLU A CA 17
ATOM 17956 C C . GLU A 1 66 ? -8.191 2.334 3.828 1.00 0.00 66 GLU A C 17
ATOM 17957 O O . GLU A 1 66 ? -7.801 2.795 2.757 1.00 0.00 66 GLU A O 17
ATOM 17969 N N . VAL A 1 67 ? -8.727 1.131 3.976 1.00 0.00 67 VAL A N 17
ATOM 17970 C CA . VAL A 1 67 ? -8.897 0.242 2.840 1.00 0.00 67 VAL A CA 17
ATOM 17971 C C . VAL A 1 67 ? -10.212 0.574 2.130 1.00 0.00 67 VAL A C 17
ATOM 17972 O O . VAL A 1 67 ? -11.278 0.539 2.743 1.00 0.00 67 VAL A O 17
ATOM 17985 N N . ILE A 1 68 ? -10.092 0.889 0.849 1.00 0.00 68 ILE A N 17
ATOM 17986 C CA . ILE A 1 68 ? -11.258 1.227 0.049 1.00 0.00 68 ILE A CA 17
ATOM 17987 C C . ILE A 1 68 ? -11.301 0.326 -1.187 1.00 0.00 68 ILE A C 17
ATOM 17988 O O . ILE A 1 68 ? -12.007 -0.681 -1.201 1.00 0.00 68 ILE A O 17
ATOM 18004 N N . ALA A 1 1 ? -5.528 -6.737 -5.090 1.00 0.00 1 ALA A N 18
ATOM 18005 C CA . ALA A 1 1 ? -5.904 -5.600 -5.912 1.00 0.00 1 ALA A CA 18
ATOM 18006 C C . ALA A 1 1 ? -6.943 -4.759 -5.168 1.00 0.00 1 ALA A C 18
ATOM 18007 O O . ALA A 1 1 ? -8.118 -4.755 -5.530 1.00 0.00 1 ALA A O 18
ATOM 18014 N N . GLN A 1 2 ? -6.471 -4.066 -4.142 1.00 0.00 2 GLN A N 18
ATOM 18015 C CA . GLN A 1 2 ? -7.345 -3.223 -3.344 1.00 0.00 2 GLN A CA 18
ATOM 18016 C C . GLN A 1 2 ? -6.720 -1.839 -3.156 1.00 0.00 2 GLN A C 18
ATOM 18017 O O . GLN A 1 2 ? -5.511 -1.720 -2.963 1.00 0.00 2 GLN A O 18
ATOM 18031 N N . GLU A 1 3 ? -7.572 -0.827 -3.220 1.00 0.00 3 GLU A N 18
ATOM 18032 C CA . GLU A 1 3 ? -7.119 0.545 -3.059 1.00 0.00 3 GLU A CA 18
ATOM 18033 C C . GLU A 1 3 ? -7.260 0.983 -1.600 1.00 0.00 3 GLU A C 18
ATOM 18034 O O . GLU A 1 3 ? -8.120 0.482 -0.878 1.00 0.00 3 GLU A O 18
ATOM 18046 N N . PHE A 1 4 ? -6.401 1.913 -1.210 1.00 0.00 4 PHE A N 18
ATOM 18047 C CA . PHE A 1 4 ? -6.418 2.424 0.150 1.00 0.00 4 PHE A CA 18
ATOM 18048 C C . PHE A 1 4 ? -6.250 3.945 0.167 1.00 0.00 4 PHE A C 18
ATOM 18049 O O . PHE A 1 4 ? -5.322 4.477 -0.441 1.00 0.00 4 PHE A O 18
ATOM 18066 N N . SER A 1 5 ? -7.162 4.602 0.869 1.00 0.00 5 SER A N 18
ATOM 18067 C CA . SER A 1 5 ? -7.126 6.051 0.972 1.00 0.00 5 SER A CA 18
ATOM 18068 C C . SER A 1 5 ? -6.140 6.473 2.063 1.00 0.00 5 SER A C 18
ATOM 18069 O O . SER A 1 5 ? -6.185 5.959 3.179 1.00 0.00 5 SER A O 18
ATOM 18077 N N . VAL A 1 6 ? -5.271 7.406 1.701 1.00 0.00 6 VAL A N 18
ATOM 18078 C CA . VAL A 1 6 ? -4.275 7.904 2.635 1.00 0.00 6 VAL A CA 18
ATOM 18079 C C . VAL A 1 6 ? -4.607 9.351 3.004 1.00 0.00 6 VAL A C 18
ATOM 18080 O O . VAL A 1 6 ? -4.712 10.210 2.130 1.00 0.00 6 VAL A O 18
ATOM 18093 N N . LYS A 1 7 ? -4.763 9.577 4.301 1.00 0.00 7 LYS A N 18
ATOM 18094 C CA . LYS A 1 7 ? -5.080 10.905 4.796 1.00 0.00 7 LYS A CA 18
ATOM 18095 C C . LYS A 1 7 ? -4.009 11.341 5.798 1.00 0.00 7 LYS A C 18
ATOM 18096 O O . LYS A 1 7 ? -4.328 11.810 6.889 1.00 0.00 7 LYS A O 18
ATOM 18115 N N . GLY A 1 8 ? -2.759 11.169 5.391 1.00 0.00 8 GLY A N 18
ATOM 18116 C CA . GLY A 1 8 ? -1.639 11.539 6.240 1.00 0.00 8 GLY A CA 18
ATOM 18117 C C . GLY A 1 8 ? -0.344 11.626 5.430 1.00 0.00 8 GLY A C 18
ATOM 18118 O O . GLY A 1 8 ? 0.747 11.481 5.979 1.00 0.00 8 GLY A O 18
ATOM 18122 N N . MET A 1 9 ? -0.507 11.863 4.136 1.00 0.00 9 MET A N 18
ATOM 18123 C CA . MET A 1 9 ? 0.636 11.972 3.246 1.00 0.00 9 MET A CA 18
ATOM 18124 C C . MET A 1 9 ? 1.340 13.319 3.419 1.00 0.00 9 MET A C 18
ATOM 18125 O O . MET A 1 9 ? 0.710 14.312 3.780 1.00 0.00 9 MET A O 18
ATOM 18139 N N . SER A 1 10 ? 2.639 13.310 3.155 1.00 0.00 10 SER A N 18
ATOM 18140 C CA . SER A 1 10 ? 3.436 14.519 3.278 1.00 0.00 10 SER A CA 18
ATOM 18141 C C . SER A 1 10 ? 4.194 14.780 1.975 1.00 0.00 10 SER A C 18
ATOM 18142 O O . SER A 1 10 ? 4.926 15.763 1.864 1.00 0.00 10 SER A O 18
ATOM 18150 N N . CYS A 1 11 ? 3.993 13.883 1.020 1.00 0.00 11 CYS A N 18
ATOM 18151 C CA . CYS A 1 11 ? 4.649 14.005 -0.271 1.00 0.00 11 CYS A CA 18
ATOM 18152 C C . CYS A 1 11 ? 6.161 14.039 -0.040 1.00 0.00 11 CYS A C 18
ATOM 18153 O O . CYS A 1 11 ? 6.655 13.487 0.941 1.00 0.00 11 CYS A O 18
ATOM 18161 N N . ASN A 1 12 ? 6.853 14.694 -0.961 1.00 0.00 12 ASN A N 18
ATOM 18162 C CA . ASN A 1 12 ? 8.298 14.808 -0.870 1.00 0.00 12 ASN A CA 18
ATOM 18163 C C . ASN A 1 12 ? 8.928 13.428 -1.072 1.00 0.00 12 ASN A C 18
ATOM 18164 O O . ASN A 1 12 ? 9.541 13.167 -2.106 1.00 0.00 12 ASN A O 18
ATOM 18175 N N . HIS A 1 13 ? 8.755 12.582 -0.068 1.00 0.00 13 HIS A N 18
ATOM 18176 C CA . HIS A 1 13 ? 9.299 11.236 -0.122 1.00 0.00 13 HIS A CA 18
ATOM 18177 C C . HIS A 1 13 ? 8.312 10.257 0.518 1.00 0.00 13 HIS A C 18
ATOM 18178 O O . HIS A 1 13 ? 8.638 9.090 0.730 1.00 0.00 13 HIS A O 18
ATOM 18192 N N . CYS A 1 14 ? 7.125 10.769 0.808 1.00 0.00 14 CYS A N 18
ATOM 18193 C CA . CYS A 1 14 ? 6.088 9.956 1.419 1.00 0.00 14 CYS A CA 18
ATOM 18194 C C . CYS A 1 14 ? 5.624 8.919 0.394 1.00 0.00 14 CYS A C 18
ATOM 18195 O O . CYS A 1 14 ? 5.713 7.717 0.637 1.00 0.00 14 CYS A O 18
ATOM 18203 N N . VAL A 1 15 ? 5.137 9.424 -0.731 1.00 0.00 15 VAL A N 18
ATOM 18204 C CA . VAL A 1 15 ? 4.658 8.557 -1.794 1.00 0.00 15 VAL A CA 18
ATOM 18205 C C . VAL A 1 15 ? 5.553 7.318 -1.878 1.00 0.00 15 VAL A C 18
ATOM 18206 O O . VAL A 1 15 ? 5.060 6.191 -1.889 1.00 0.00 15 VAL A O 18
ATOM 18219 N N . ALA A 1 16 ? 6.853 7.569 -1.935 1.00 0.00 16 ALA A N 18
ATOM 18220 C CA . ALA A 1 16 ? 7.820 6.488 -2.017 1.00 0.00 16 ALA A CA 18
ATOM 18221 C C . ALA A 1 16 ? 7.786 5.678 -0.720 1.00 0.00 16 ALA A C 18
ATOM 18222 O O . ALA A 1 16 ? 7.542 4.473 -0.743 1.00 0.00 16 ALA A O 18
ATOM 18229 N N . ARG A 1 17 ? 8.033 6.373 0.381 1.00 0.00 17 ARG A N 18
ATOM 18230 C CA . ARG A 1 17 ? 8.033 5.733 1.686 1.00 0.00 17 ARG A CA 18
ATOM 18231 C C . ARG A 1 17 ? 6.815 4.818 1.828 1.00 0.00 17 ARG A C 18
ATOM 18232 O O . ARG A 1 17 ? 6.921 3.717 2.367 1.00 0.00 17 ARG A O 18
ATOM 18253 N N . ILE A 1 18 ? 5.686 5.307 1.336 1.00 0.00 18 ILE A N 18
ATOM 18254 C CA . ILE A 1 18 ? 4.449 4.547 1.401 1.00 0.00 18 ILE A CA 18
ATOM 18255 C C . ILE A 1 18 ? 4.509 3.396 0.395 1.00 0.00 18 ILE A C 18
ATOM 18256 O O . ILE A 1 18 ? 4.449 2.229 0.778 1.00 0.00 18 ILE A O 18
ATOM 18272 N N . GLU A 1 19 ? 4.627 3.766 -0.872 1.00 0.00 19 GLU A N 18
ATOM 18273 C CA . GLU A 1 19 ? 4.695 2.778 -1.936 1.00 0.00 19 GLU A CA 18
ATOM 18274 C C . GLU A 1 19 ? 5.701 1.682 -1.579 1.00 0.00 19 GLU A C 18
ATOM 18275 O O . GLU A 1 19 ? 5.386 0.496 -1.659 1.00 0.00 19 GLU A O 18
ATOM 18287 N N . GLU A 1 20 ? 6.891 2.118 -1.193 1.00 0.00 20 GLU A N 18
ATOM 18288 C CA . GLU A 1 20 ? 7.945 1.189 -0.823 1.00 0.00 20 GLU A CA 18
ATOM 18289 C C . GLU A 1 20 ? 7.542 0.397 0.423 1.00 0.00 20 GLU A C 18
ATOM 18290 O O . GLU A 1 20 ? 7.651 -0.828 0.447 1.00 0.00 20 GLU A O 18
ATOM 18302 N N . ALA A 1 21 ? 7.084 1.129 1.428 1.00 0.00 21 ALA A N 18
ATOM 18303 C CA . ALA A 1 21 ? 6.664 0.511 2.674 1.00 0.00 21 ALA A CA 18
ATOM 18304 C C . ALA A 1 21 ? 5.599 -0.548 2.379 1.00 0.00 21 ALA A C 18
ATOM 18305 O O . ALA A 1 21 ? 5.596 -1.616 2.989 1.00 0.00 21 ALA A O 18
ATOM 18312 N N . VAL A 1 22 ? 4.721 -0.214 1.445 1.00 0.00 22 VAL A N 18
ATOM 18313 C CA . VAL A 1 22 ? 3.654 -1.122 1.062 1.00 0.00 22 VAL A CA 18
ATOM 18314 C C . VAL A 1 22 ? 4.238 -2.270 0.237 1.00 0.00 22 VAL A C 18
ATOM 18315 O O . VAL A 1 22 ? 3.735 -3.392 0.283 1.00 0.00 22 VAL A O 18
ATOM 18328 N N . GLY A 1 23 ? 5.293 -1.950 -0.499 1.00 0.00 23 GLY A N 18
ATOM 18329 C CA . GLY A 1 23 ? 5.951 -2.941 -1.333 1.00 0.00 23 GLY A CA 18
ATOM 18330 C C . GLY A 1 23 ? 6.913 -3.800 -0.510 1.00 0.00 23 GLY A C 18
ATOM 18331 O O . GLY A 1 23 ? 7.652 -4.614 -1.061 1.00 0.00 23 GLY A O 18
ATOM 18335 N N . ARG A 1 24 ? 6.872 -3.589 0.798 1.00 0.00 24 ARG A N 18
ATOM 18336 C CA . ARG A 1 24 ? 7.731 -4.333 1.703 1.00 0.00 24 ARG A CA 18
ATOM 18337 C C . ARG A 1 24 ? 6.993 -5.558 2.248 1.00 0.00 24 ARG A C 18
ATOM 18338 O O . ARG A 1 24 ? 7.615 -6.477 2.778 1.00 0.00 24 ARG A O 18
ATOM 18359 N N . ILE A 1 25 ? 5.677 -5.530 2.099 1.00 0.00 25 ILE A N 18
ATOM 18360 C CA . ILE A 1 25 ? 4.847 -6.626 2.570 1.00 0.00 25 ILE A CA 18
ATOM 18361 C C . ILE A 1 25 ? 5.188 -7.893 1.783 1.00 0.00 25 ILE A C 18
ATOM 18362 O O . ILE A 1 25 ? 5.122 -7.901 0.554 1.00 0.00 25 ILE A O 18
ATOM 18378 N N . SER A 1 26 ? 5.544 -8.933 2.522 1.00 0.00 26 SER A N 18
ATOM 18379 C CA . SER A 1 26 ? 5.896 -10.202 1.908 1.00 0.00 26 SER A CA 18
ATOM 18380 C C . SER A 1 26 ? 4.672 -10.805 1.215 1.00 0.00 26 SER A C 18
ATOM 18381 O O . SER A 1 26 ? 3.867 -11.485 1.850 1.00 0.00 26 SER A O 18
ATOM 18389 N N . GLY A 1 27 ? 4.570 -10.533 -0.077 1.00 0.00 27 GLY A N 18
ATOM 18390 C CA . GLY A 1 27 ? 3.457 -11.039 -0.863 1.00 0.00 27 GLY A CA 18
ATOM 18391 C C . GLY A 1 27 ? 3.046 -10.036 -1.942 1.00 0.00 27 GLY A C 18
ATOM 18392 O O . GLY A 1 27 ? 2.331 -10.385 -2.880 1.00 0.00 27 GLY A O 18
ATOM 18396 N N . VAL A 1 28 ? 3.515 -8.808 -1.773 1.00 0.00 28 VAL A N 18
ATOM 18397 C CA . VAL A 1 28 ? 3.204 -7.751 -2.720 1.00 0.00 28 VAL A CA 18
ATOM 18398 C C . VAL A 1 28 ? 4.074 -7.919 -3.968 1.00 0.00 28 VAL A C 18
ATOM 18399 O O . VAL A 1 28 ? 5.241 -8.295 -3.870 1.00 0.00 28 VAL A O 18
ATOM 18412 N N . LYS A 1 29 ? 3.472 -7.632 -5.113 1.00 0.00 29 LYS A N 18
ATOM 18413 C CA . LYS A 1 29 ? 4.176 -7.746 -6.378 1.00 0.00 29 LYS A CA 18
ATOM 18414 C C . LYS A 1 29 ? 4.381 -6.351 -6.971 1.00 0.00 29 LYS A C 18
ATOM 18415 O O . LYS A 1 29 ? 5.478 -6.016 -7.414 1.00 0.00 29 LYS A O 18
ATOM 18434 N N . LYS A 1 30 ? 3.307 -5.575 -6.960 1.00 0.00 30 LYS A N 18
ATOM 18435 C CA . LYS A 1 30 ? 3.355 -4.223 -7.492 1.00 0.00 30 LYS A CA 18
ATOM 18436 C C . LYS A 1 30 ? 2.644 -3.275 -6.525 1.00 0.00 30 LYS A C 18
ATOM 18437 O O . LYS A 1 30 ? 1.775 -3.696 -5.763 1.00 0.00 30 LYS A O 18
ATOM 18456 N N . VAL A 1 31 ? 3.039 -2.011 -6.588 1.00 0.00 31 VAL A N 18
ATOM 18457 C CA . VAL A 1 31 ? 2.451 -0.999 -5.727 1.00 0.00 31 VAL A CA 18
ATOM 18458 C C . VAL A 1 31 ? 2.625 0.377 -6.373 1.00 0.00 31 VAL A C 18
ATOM 18459 O O . VAL A 1 31 ? 3.622 0.628 -7.048 1.00 0.00 31 VAL A O 18
ATOM 18472 N N . LYS A 1 32 ? 1.639 1.232 -6.143 1.00 0.00 32 LYS A N 18
ATOM 18473 C CA . LYS A 1 32 ? 1.670 2.576 -6.694 1.00 0.00 32 LYS A CA 18
ATOM 18474 C C . LYS A 1 32 ? 0.822 3.501 -5.819 1.00 0.00 32 LYS A C 18
ATOM 18475 O O . LYS A 1 32 ? 0.038 3.034 -4.994 1.00 0.00 32 LYS A O 18
ATOM 18494 N N . VAL A 1 33 ? 1.008 4.796 -6.028 1.00 0.00 33 VAL A N 18
ATOM 18495 C CA . VAL A 1 33 ? 0.270 5.791 -5.269 1.00 0.00 33 VAL A CA 18
ATOM 18496 C C . VAL A 1 33 ? -0.143 6.933 -6.199 1.00 0.00 33 VAL A C 18
ATOM 18497 O O . VAL A 1 33 ? 0.598 7.293 -7.113 1.00 0.00 33 VAL A O 18
ATOM 18510 N N . GLN A 1 34 ? -1.324 7.471 -5.935 1.00 0.00 34 GLN A N 18
ATOM 18511 C CA . GLN A 1 34 ? -1.845 8.565 -6.737 1.00 0.00 34 GLN A CA 18
ATOM 18512 C C . GLN A 1 34 ? -1.916 9.847 -5.904 1.00 0.00 34 GLN A C 18
ATOM 18513 O O . GLN A 1 34 ? -2.875 10.057 -5.164 1.00 0.00 34 GLN A O 18
ATOM 18527 N N . LEU A 1 35 ? -0.888 10.669 -6.053 1.00 0.00 35 LEU A N 18
ATOM 18528 C CA . LEU A 1 35 ? -0.822 11.924 -5.324 1.00 0.00 35 LEU A CA 18
ATOM 18529 C C . LEU A 1 35 ? -2.016 12.799 -5.714 1.00 0.00 35 LEU A C 18
ATOM 18530 O O . LEU A 1 35 ? -2.670 12.548 -6.725 1.00 0.00 35 LEU A O 18
ATOM 18546 N N . LYS A 1 36 ? -2.263 13.808 -4.891 1.00 0.00 36 LYS A N 18
ATOM 18547 C CA . LYS A 1 36 ? -3.366 14.721 -5.137 1.00 0.00 36 LYS A CA 18
ATOM 18548 C C . LYS A 1 36 ? -4.659 13.920 -5.301 1.00 0.00 36 LYS A C 18
ATOM 18549 O O . LYS A 1 36 ? -5.635 14.417 -5.861 1.00 0.00 36 LYS A O 18
ATOM 18568 N N . LYS A 1 37 ? -4.624 12.692 -4.804 1.00 0.00 37 LYS A N 18
ATOM 18569 C CA . LYS A 1 37 ? -5.781 11.817 -4.888 1.00 0.00 37 LYS A CA 18
ATOM 18570 C C . LYS A 1 37 ? -6.101 11.266 -3.497 1.00 0.00 37 LYS A C 18
ATOM 18571 O O . LYS A 1 37 ? -7.260 11.244 -3.086 1.00 0.00 37 LYS A O 18
ATOM 18590 N N . GLU A 1 38 ? -5.052 10.835 -2.811 1.00 0.00 38 GLU A N 18
ATOM 18591 C CA . GLU A 1 38 ? -5.207 10.286 -1.474 1.00 0.00 38 GLU A CA 18
ATOM 18592 C C . GLU A 1 38 ? -5.641 8.821 -1.550 1.00 0.00 38 GLU A C 18
ATOM 18593 O O . GLU A 1 38 ? -6.531 8.395 -0.815 1.00 0.00 38 GLU A O 18
ATOM 18605 N N . LYS A 1 39 ? -4.993 8.090 -2.445 1.00 0.00 39 LYS A N 18
ATOM 18606 C CA . LYS A 1 39 ? -5.301 6.682 -2.626 1.00 0.00 39 LYS A CA 18
ATOM 18607 C C . LYS A 1 39 ? -4.036 5.939 -3.060 1.00 0.00 39 LYS A C 18
ATOM 18608 O O . LYS A 1 39 ? -3.139 6.531 -3.659 1.00 0.00 39 LYS A O 18
ATOM 18627 N N . ALA A 1 40 ? -4.004 4.653 -2.742 1.00 0.00 40 ALA A N 18
ATOM 18628 C CA . ALA A 1 40 ? -2.864 3.823 -3.092 1.00 0.00 40 ALA A CA 18
ATOM 18629 C C . ALA A 1 40 ? -3.362 2.502 -3.680 1.00 0.00 40 ALA A C 18
ATOM 18630 O O . ALA A 1 40 ? -4.341 1.934 -3.198 1.00 0.00 40 ALA A O 18
ATOM 18637 N N . VAL A 1 41 ? -2.665 2.050 -4.712 1.00 0.00 41 VAL A N 18
ATOM 18638 C CA . VAL A 1 41 ? -3.024 0.806 -5.371 1.00 0.00 41 VAL A CA 18
ATOM 18639 C C . VAL A 1 41 ? -1.933 -0.236 -5.114 1.00 0.00 41 VAL A C 18
ATOM 18640 O O . VAL A 1 41 ? -0.771 0.114 -4.913 1.00 0.00 41 VAL A O 18
ATOM 18653 N N . VAL A 1 42 ? -2.346 -1.494 -5.128 1.00 0.00 42 VAL A N 18
ATOM 18654 C CA . VAL A 1 42 ? -1.419 -2.589 -4.899 1.00 0.00 42 VAL A CA 18
ATOM 18655 C C . VAL A 1 42 ? -1.853 -3.801 -5.724 1.00 0.00 42 VAL A C 18
ATOM 18656 O O . VAL A 1 42 ? -3.017 -3.911 -6.108 1.00 0.00 42 VAL A O 18
ATOM 18669 N N . LYS A 1 43 ? -0.895 -4.681 -5.974 1.00 0.00 43 LYS A N 18
ATOM 18670 C CA . LYS A 1 43 ? -1.163 -5.882 -6.747 1.00 0.00 43 LYS A CA 18
ATOM 18671 C C . LYS A 1 43 ? -0.519 -7.084 -6.055 1.00 0.00 43 LYS A C 18
ATOM 18672 O O . LYS A 1 43 ? 0.523 -7.571 -6.492 1.00 0.00 43 LYS A O 18
ATOM 18691 N N . PHE A 1 44 ? -1.165 -7.529 -4.988 1.00 0.00 44 PHE A N 18
ATOM 18692 C CA . PHE A 1 44 ? -0.668 -8.665 -4.231 1.00 0.00 44 PHE A CA 18
ATOM 18693 C C . PHE A 1 44 ? -1.598 -9.871 -4.377 1.00 0.00 44 PHE A C 18
ATOM 18694 O O . PHE A 1 44 ? -2.610 -9.798 -5.073 1.00 0.00 44 PHE A O 18
ATOM 18711 N N . ASP A 1 45 ? -1.222 -10.952 -3.710 1.00 0.00 45 ASP A N 18
ATOM 18712 C CA . ASP A 1 45 ? -2.010 -12.172 -3.757 1.00 0.00 45 ASP A CA 18
ATOM 18713 C C . ASP A 1 45 ? -2.980 -12.194 -2.574 1.00 0.00 45 ASP A C 18
ATOM 18714 O O . ASP A 1 45 ? -2.561 -12.099 -1.421 1.00 0.00 45 ASP A O 18
ATOM 18723 N N . GLU A 1 46 ? -4.258 -12.319 -2.899 1.00 0.00 46 GLU A N 18
ATOM 18724 C CA . GLU A 1 46 ? -5.291 -12.355 -1.878 1.00 0.00 46 GLU A CA 18
ATOM 18725 C C . GLU A 1 46 ? -5.342 -13.737 -1.223 1.00 0.00 46 GLU A C 18
ATOM 18726 O O . GLU A 1 46 ? -6.094 -13.949 -0.272 1.00 0.00 46 GLU A O 18
ATOM 18738 N N . ALA A 1 47 ? -4.534 -14.640 -1.758 1.00 0.00 47 ALA A N 18
ATOM 18739 C CA . ALA A 1 47 ? -4.479 -15.996 -1.237 1.00 0.00 47 ALA A CA 18
ATOM 18740 C C . ALA A 1 47 ? -3.623 -16.016 0.031 1.00 0.00 47 ALA A C 18
ATOM 18741 O O . ALA A 1 47 ? -3.799 -16.879 0.890 1.00 0.00 47 ALA A O 18
ATOM 18748 N N . ASN A 1 48 ? -2.714 -15.054 0.109 1.00 0.00 48 ASN A N 18
ATOM 18749 C CA . ASN A 1 48 ? -1.831 -14.951 1.258 1.00 0.00 48 ASN A CA 18
ATOM 18750 C C . ASN A 1 48 ? -2.128 -13.651 2.008 1.00 0.00 48 ASN A C 18
ATOM 18751 O O . ASN A 1 48 ? -2.623 -13.680 3.134 1.00 0.00 48 ASN A O 18
ATOM 18762 N N . VAL A 1 49 ? -1.813 -12.543 1.355 1.00 0.00 49 VAL A N 18
ATOM 18763 C CA . VAL A 1 49 ? -2.040 -11.235 1.947 1.00 0.00 49 VAL A CA 18
ATOM 18764 C C . VAL A 1 49 ? -3.484 -10.804 1.683 1.00 0.00 49 VAL A C 18
ATOM 18765 O O . VAL A 1 49 ? -4.161 -11.379 0.832 1.00 0.00 49 VAL A O 18
ATOM 18778 N N . GLN A 1 50 ? -3.913 -9.796 2.428 1.00 0.00 50 GLN A N 18
ATOM 18779 C CA . GLN A 1 50 ? -5.264 -9.282 2.285 1.00 0.00 50 GLN A CA 18
ATOM 18780 C C . GLN A 1 50 ? -5.235 -7.868 1.702 1.00 0.00 50 GLN A C 18
ATOM 18781 O O . GLN A 1 50 ? -5.062 -7.693 0.497 1.00 0.00 50 GLN A O 18
ATOM 18795 N N . ALA A 1 51 ? -5.407 -6.894 2.584 1.00 0.00 51 ALA A N 18
ATOM 18796 C CA . ALA A 1 51 ? -5.402 -5.501 2.172 1.00 0.00 51 ALA A CA 18
ATOM 18797 C C . ALA A 1 51 ? -5.475 -4.607 3.411 1.00 0.00 51 ALA A C 18
ATOM 18798 O O . ALA A 1 51 ? -4.791 -3.588 3.487 1.00 0.00 51 ALA A O 18
ATOM 18805 N N . THR A 1 52 ? -6.311 -5.021 4.352 1.00 0.00 52 THR A N 18
ATOM 18806 C CA . THR A 1 52 ? -6.482 -4.270 5.584 1.00 0.00 52 THR A CA 18
ATOM 18807 C C . THR A 1 52 ? -5.193 -4.296 6.408 1.00 0.00 52 THR A C 18
ATOM 18808 O O . THR A 1 52 ? -4.843 -3.308 7.052 1.00 0.00 52 THR A O 18
ATOM 18819 N N . GLU A 1 53 ? -4.522 -5.438 6.361 1.00 0.00 53 GLU A N 18
ATOM 18820 C CA . GLU A 1 53 ? -3.279 -5.606 7.096 1.00 0.00 53 GLU A CA 18
ATOM 18821 C C . GLU A 1 53 ? -2.192 -4.700 6.514 1.00 0.00 53 GLU A C 18
ATOM 18822 O O . GLU A 1 53 ? -1.349 -4.187 7.247 1.00 0.00 53 GLU A O 18
ATOM 18834 N N . ILE A 1 54 ? -2.248 -4.530 5.201 1.00 0.00 54 ILE A N 18
ATOM 18835 C CA . ILE A 1 54 ? -1.279 -3.695 4.513 1.00 0.00 54 ILE A CA 18
ATOM 18836 C C . ILE A 1 54 ? -1.462 -2.241 4.952 1.00 0.00 54 ILE A C 18
ATOM 18837 O O . ILE A 1 54 ? -0.487 -1.505 5.095 1.00 0.00 54 ILE A O 18
ATOM 18853 N N . CYS A 1 55 ? -2.718 -1.870 5.153 1.00 0.00 55 CYS A N 18
ATOM 18854 C CA . CYS A 1 55 ? -3.041 -0.518 5.572 1.00 0.00 55 CYS A CA 18
ATOM 18855 C C . CYS A 1 55 ? -2.381 -0.265 6.929 1.00 0.00 55 CYS A C 18
ATOM 18856 O O . CYS A 1 55 ? -1.835 0.812 7.166 1.00 0.00 55 CYS A O 18
ATOM 18864 N N . GLN A 1 56 ? -2.451 -1.275 7.783 1.00 0.00 56 GLN A N 18
ATOM 18865 C CA . GLN A 1 56 ? -1.867 -1.175 9.110 1.00 0.00 56 GLN A CA 18
ATOM 18866 C C . GLN A 1 56 ? -0.393 -0.775 9.012 1.00 0.00 56 GLN A C 18
ATOM 18867 O O . GLN A 1 56 ? 0.107 -0.025 9.849 1.00 0.00 56 GLN A O 18
ATOM 18881 N N . ALA A 1 57 ? 0.260 -1.293 7.982 1.00 0.00 57 ALA A N 18
ATOM 18882 C CA . ALA A 1 57 ? 1.666 -0.998 7.764 1.00 0.00 57 ALA A CA 18
ATOM 18883 C C . ALA A 1 57 ? 1.832 0.495 7.475 1.00 0.00 57 ALA A C 18
ATOM 18884 O O . ALA A 1 57 ? 2.838 1.096 7.850 1.00 0.00 57 ALA A O 18
ATOM 18891 N N . ILE A 1 58 ? 0.829 1.051 6.811 1.00 0.00 58 ILE A N 18
ATOM 18892 C CA . ILE A 1 58 ? 0.851 2.463 6.468 1.00 0.00 58 ILE A CA 18
ATOM 18893 C C . ILE A 1 58 ? 0.713 3.296 7.744 1.00 0.00 58 ILE A C 18
ATOM 18894 O O . ILE A 1 58 ? 1.531 4.177 8.007 1.00 0.00 58 ILE A O 18
ATOM 18910 N N . ASN A 1 59 ? -0.328 2.988 8.504 1.00 0.00 59 ASN A N 18
ATOM 18911 C CA . ASN A 1 59 ? -0.584 3.697 9.746 1.00 0.00 59 ASN A CA 18
ATOM 18912 C C . ASN A 1 59 ? 0.581 3.463 10.711 1.00 0.00 59 ASN A C 18
ATOM 18913 O O . ASN A 1 59 ? 0.844 4.289 11.584 1.00 0.00 59 ASN A O 18
ATOM 18924 N N . GLU A 1 60 ? 1.246 2.333 10.522 1.00 0.00 60 GLU A N 18
ATOM 18925 C CA . GLU A 1 60 ? 2.376 1.979 11.364 1.00 0.00 60 GLU A CA 18
ATOM 18926 C C . GLU A 1 60 ? 3.513 2.985 11.176 1.00 0.00 60 GLU A C 18
ATOM 18927 O O . GLU A 1 60 ? 4.471 2.996 11.948 1.00 0.00 60 GLU A O 18
ATOM 18939 N N . LEU A 1 61 ? 3.370 3.807 10.147 1.00 0.00 61 LEU A N 18
ATOM 18940 C CA . LEU A 1 61 ? 4.373 4.815 9.848 1.00 0.00 61 LEU A CA 18
ATOM 18941 C C . LEU A 1 61 ? 4.083 6.075 10.665 1.00 0.00 61 LEU A C 18
ATOM 18942 O O . LEU A 1 61 ? 4.742 6.332 11.672 1.00 0.00 61 LEU A O 18
ATOM 18958 N N . GLY A 1 62 ? 3.097 6.828 10.202 1.00 0.00 62 GLY A N 18
ATOM 18959 C CA . GLY A 1 62 ? 2.711 8.056 10.877 1.00 0.00 62 GLY A CA 18
ATOM 18960 C C . GLY A 1 62 ? 1.696 8.843 10.047 1.00 0.00 62 GLY A C 18
ATOM 18961 O O . GLY A 1 62 ? 1.744 10.072 10.002 1.00 0.00 62 GLY A O 18
ATOM 18965 N N . TYR A 1 63 ? 0.800 8.104 9.410 1.00 0.00 63 TYR A N 18
ATOM 18966 C CA . TYR A 1 63 ? -0.226 8.717 8.583 1.00 0.00 63 TYR A CA 18
ATOM 18967 C C . TYR A 1 63 ? -1.536 7.931 8.661 1.00 0.00 63 TYR A C 18
ATOM 18968 O O . TYR A 1 63 ? -1.654 6.992 9.446 1.00 0.00 63 TYR A O 18
ATOM 18986 N N . GLN A 1 64 ? -2.486 8.343 7.835 1.00 0.00 64 GLN A N 18
ATOM 18987 C CA . GLN A 1 64 ? -3.783 7.689 7.800 1.00 0.00 64 GLN A CA 18
ATOM 18988 C C . GLN A 1 64 ? -3.906 6.821 6.546 1.00 0.00 64 GLN A C 18
ATOM 18989 O O . GLN A 1 64 ? -3.420 7.194 5.479 1.00 0.00 64 GLN A O 18
ATOM 19003 N N . ALA A 1 65 ? -4.559 5.681 6.716 1.00 0.00 65 ALA A N 18
ATOM 19004 C CA . ALA A 1 65 ? -4.753 4.758 5.611 1.00 0.00 65 ALA A CA 18
ATOM 19005 C C . ALA A 1 65 ? -6.108 4.065 5.762 1.00 0.00 65 ALA A C 18
ATOM 19006 O O . ALA A 1 65 ? -6.398 3.482 6.806 1.00 0.00 65 ALA A O 18
ATOM 19013 N N . GLU A 1 66 ? -6.902 4.150 4.705 1.00 0.00 66 GLU A N 18
ATOM 19014 C CA . GLU A 1 66 ? -8.220 3.539 4.708 1.00 0.00 66 GLU A CA 18
ATOM 19015 C C . GLU A 1 66 ? -8.366 2.588 3.518 1.00 0.00 66 GLU A C 18
ATOM 19016 O O . GLU A 1 66 ? -8.294 3.014 2.366 1.00 0.00 66 GLU A O 18
ATOM 19028 N N . VAL A 1 67 ? -8.569 1.318 3.837 1.00 0.00 67 VAL A N 18
ATOM 19029 C CA . VAL A 1 67 ? -8.726 0.304 2.809 1.00 0.00 67 VAL A CA 18
ATOM 19030 C C . VAL A 1 67 ? -10.037 0.543 2.058 1.00 0.00 67 VAL A C 18
ATOM 19031 O O . VAL A 1 67 ? -11.083 0.739 2.675 1.00 0.00 67 VAL A O 18
ATOM 19044 N N . ILE A 1 68 ? -9.939 0.520 0.737 1.00 0.00 68 ILE A N 18
ATOM 19045 C CA . ILE A 1 68 ? -11.104 0.732 -0.104 1.00 0.00 68 ILE A CA 18
ATOM 19046 C C . ILE A 1 68 ? -11.278 -0.467 -1.039 1.00 0.00 68 ILE A C 18
ATOM 19047 O O . ILE A 1 68 ? -11.530 -0.298 -2.231 1.00 0.00 68 ILE A O 18
ATOM 19063 N N . ALA A 1 1 ? -5.476 -4.484 -6.144 1.00 0.00 1 ALA A N 19
ATOM 19064 C CA . ALA A 1 1 ? -5.724 -5.394 -5.038 1.00 0.00 1 ALA A CA 19
ATOM 19065 C C . ALA A 1 1 ? -6.276 -4.605 -3.849 1.00 0.00 1 ALA A C 19
ATOM 19066 O O . ALA A 1 1 ? -5.871 -4.831 -2.709 1.00 0.00 1 ALA A O 19
ATOM 19073 N N . GLN A 1 2 ? -7.191 -3.698 -4.154 1.00 0.00 2 GLN A N 19
ATOM 19074 C CA . GLN A 1 2 ? -7.803 -2.875 -3.124 1.00 0.00 2 GLN A CA 19
ATOM 19075 C C . GLN A 1 2 ? -6.850 -1.752 -2.707 1.00 0.00 2 GLN A C 19
ATOM 19076 O O . GLN A 1 2 ? -5.808 -2.009 -2.107 1.00 0.00 2 GLN A O 19
ATOM 19090 N N . GLU A 1 3 ? -7.243 -0.532 -3.042 1.00 0.00 3 GLU A N 19
ATOM 19091 C CA . GLU A 1 3 ? -6.438 0.631 -2.710 1.00 0.00 3 GLU A CA 19
ATOM 19092 C C . GLU A 1 3 ? -6.808 1.154 -1.321 1.00 0.00 3 GLU A C 19
ATOM 19093 O O . GLU A 1 3 ? -7.850 0.794 -0.775 1.00 0.00 3 GLU A O 19
ATOM 19105 N N . PHE A 1 4 ? -5.935 1.995 -0.788 1.00 0.00 4 PHE A N 19
ATOM 19106 C CA . PHE A 1 4 ? -6.157 2.572 0.528 1.00 0.00 4 PHE A CA 19
ATOM 19107 C C . PHE A 1 4 ? -6.004 4.094 0.492 1.00 0.00 4 PHE A C 19
ATOM 19108 O O . PHE A 1 4 ? -4.988 4.609 0.028 1.00 0.00 4 PHE A O 19
ATOM 19125 N N . SER A 1 5 ? -7.029 4.771 0.989 1.00 0.00 5 SER A N 19
ATOM 19126 C CA . SER A 1 5 ? -7.022 6.224 1.020 1.00 0.00 5 SER A CA 19
ATOM 19127 C C . SER A 1 5 ? -6.188 6.717 2.204 1.00 0.00 5 SER A C 19
ATOM 19128 O O . SER A 1 5 ? -6.404 6.294 3.339 1.00 0.00 5 SER A O 19
ATOM 19136 N N . VAL A 1 6 ? -5.254 7.606 1.899 1.00 0.00 6 VAL A N 19
ATOM 19137 C CA . VAL A 1 6 ? -4.387 8.161 2.925 1.00 0.00 6 VAL A CA 19
ATOM 19138 C C . VAL A 1 6 ? -4.923 9.528 3.354 1.00 0.00 6 VAL A C 19
ATOM 19139 O O . VAL A 1 6 ? -5.135 10.406 2.519 1.00 0.00 6 VAL A O 19
ATOM 19152 N N . LYS A 1 7 ? -5.127 9.666 4.656 1.00 0.00 7 LYS A N 19
ATOM 19153 C CA . LYS A 1 7 ? -5.635 10.912 5.206 1.00 0.00 7 LYS A CA 19
ATOM 19154 C C . LYS A 1 7 ? -4.681 11.410 6.293 1.00 0.00 7 LYS A C 19
ATOM 19155 O O . LYS A 1 7 ? -5.119 11.833 7.362 1.00 0.00 7 LYS A O 19
ATOM 19174 N N . GLY A 1 8 ? -3.395 11.345 5.983 1.00 0.00 8 GLY A N 19
ATOM 19175 C CA . GLY A 1 8 ? -2.375 11.784 6.920 1.00 0.00 8 GLY A CA 19
ATOM 19176 C C . GLY A 1 8 ? -1.027 11.962 6.220 1.00 0.00 8 GLY A C 19
ATOM 19177 O O . GLY A 1 8 ? 0.023 11.863 6.853 1.00 0.00 8 GLY A O 19
ATOM 19181 N N . MET A 1 9 ? -1.099 12.221 4.922 1.00 0.00 9 MET A N 19
ATOM 19182 C CA . MET A 1 9 ? 0.103 12.414 4.129 1.00 0.00 9 MET A CA 19
ATOM 19183 C C . MET A 1 9 ? 0.741 13.773 4.423 1.00 0.00 9 MET A C 19
ATOM 19184 O O . MET A 1 9 ? 0.039 14.759 4.638 1.00 0.00 9 MET A O 19
ATOM 19198 N N . SER A 1 10 ? 2.066 13.781 4.422 1.00 0.00 10 SER A N 19
ATOM 19199 C CA . SER A 1 10 ? 2.808 15.003 4.685 1.00 0.00 10 SER A CA 19
ATOM 19200 C C . SER A 1 10 ? 3.579 15.427 3.434 1.00 0.00 10 SER A C 19
ATOM 19201 O O . SER A 1 10 ? 3.984 16.582 3.312 1.00 0.00 10 SER A O 19
ATOM 19209 N N . CYS A 1 11 ? 3.758 14.470 2.535 1.00 0.00 11 CYS A N 19
ATOM 19210 C CA . CYS A 1 11 ? 4.474 14.730 1.298 1.00 0.00 11 CYS A CA 19
ATOM 19211 C C . CYS A 1 11 ? 5.965 14.498 1.547 1.00 0.00 11 CYS A C 19
ATOM 19212 O O . CYS A 1 11 ? 6.338 13.736 2.438 1.00 0.00 11 CYS A O 19
ATOM 19220 N N . ASN A 1 12 ? 6.778 15.169 0.744 1.00 0.00 12 ASN A N 19
ATOM 19221 C CA . ASN A 1 12 ? 8.221 15.045 0.867 1.00 0.00 12 ASN A CA 19
ATOM 19222 C C . ASN A 1 12 ? 8.679 13.763 0.170 1.00 0.00 12 ASN A C 19
ATOM 19223 O O . ASN A 1 12 ? 9.363 13.818 -0.852 1.00 0.00 12 ASN A O 19
ATOM 19234 N N . HIS A 1 13 ? 8.285 12.639 0.749 1.00 0.00 13 HIS A N 19
ATOM 19235 C CA . HIS A 1 13 ? 8.647 11.345 0.196 1.00 0.00 13 HIS A CA 19
ATOM 19236 C C . HIS A 1 13 ? 7.735 10.264 0.781 1.00 0.00 13 HIS A C 19
ATOM 19237 O O . HIS A 1 13 ? 8.128 9.102 0.878 1.00 0.00 13 HIS A O 19
ATOM 19251 N N . CYS A 1 14 ? 6.536 10.685 1.154 1.00 0.00 14 CYS A N 19
ATOM 19252 C CA . CYS A 1 14 ? 5.565 9.767 1.726 1.00 0.00 14 CYS A CA 19
ATOM 19253 C C . CYS A 1 14 ? 5.142 8.776 0.639 1.00 0.00 14 CYS A C 19
ATOM 19254 O O . CYS A 1 14 ? 5.275 7.566 0.813 1.00 0.00 14 CYS A O 19
ATOM 19262 N N . VAL A 1 15 ? 4.642 9.327 -0.457 1.00 0.00 15 VAL A N 19
ATOM 19263 C CA . VAL A 1 15 ? 4.199 8.507 -1.571 1.00 0.00 15 VAL A CA 19
ATOM 19264 C C . VAL A 1 15 ? 5.173 7.343 -1.761 1.00 0.00 15 VAL A C 19
ATOM 19265 O O . VAL A 1 15 ? 4.756 6.190 -1.866 1.00 0.00 15 VAL A O 19
ATOM 19278 N N . ALA A 1 16 ? 6.453 7.683 -1.798 1.00 0.00 16 ALA A N 19
ATOM 19279 C CA . ALA A 1 16 ? 7.490 6.681 -1.973 1.00 0.00 16 ALA A CA 19
ATOM 19280 C C . ALA A 1 16 ? 7.504 5.750 -0.758 1.00 0.00 16 ALA A C 19
ATOM 19281 O O . ALA A 1 16 ? 7.320 4.542 -0.895 1.00 0.00 16 ALA A O 19
ATOM 19288 N N . ARG A 1 17 ? 7.724 6.349 0.403 1.00 0.00 17 ARG A N 19
ATOM 19289 C CA . ARG A 1 17 ? 7.764 5.590 1.641 1.00 0.00 17 ARG A CA 19
ATOM 19290 C C . ARG A 1 17 ? 6.584 4.618 1.706 1.00 0.00 17 ARG A C 19
ATOM 19291 O O . ARG A 1 17 ? 6.750 3.459 2.084 1.00 0.00 17 ARG A O 19
ATOM 19312 N N . ILE A 1 18 ? 5.419 5.126 1.332 1.00 0.00 18 ILE A N 19
ATOM 19313 C CA . ILE A 1 18 ? 4.212 4.317 1.343 1.00 0.00 18 ILE A CA 19
ATOM 19314 C C . ILE A 1 18 ? 4.352 3.186 0.322 1.00 0.00 18 ILE A C 19
ATOM 19315 O O . ILE A 1 18 ? 4.285 2.011 0.680 1.00 0.00 18 ILE A O 19
ATOM 19331 N N . GLU A 1 19 ? 4.543 3.580 -0.928 1.00 0.00 19 GLU A N 19
ATOM 19332 C CA . GLU A 1 19 ? 4.692 2.614 -2.003 1.00 0.00 19 GLU A CA 19
ATOM 19333 C C . GLU A 1 19 ? 5.777 1.594 -1.652 1.00 0.00 19 GLU A C 19
ATOM 19334 O O . GLU A 1 19 ? 5.564 0.388 -1.773 1.00 0.00 19 GLU A O 19
ATOM 19346 N N . GLU A 1 20 ? 6.919 2.114 -1.225 1.00 0.00 20 GLU A N 19
ATOM 19347 C CA . GLU A 1 20 ? 8.037 1.264 -0.856 1.00 0.00 20 GLU A CA 19
ATOM 19348 C C . GLU A 1 20 ? 7.683 0.424 0.372 1.00 0.00 20 GLU A C 19
ATOM 19349 O O . GLU A 1 20 ? 7.950 -0.776 0.406 1.00 0.00 20 GLU A O 19
ATOM 19361 N N . ALA A 1 21 ? 7.088 1.088 1.352 1.00 0.00 21 ALA A N 19
ATOM 19362 C CA . ALA A 1 21 ? 6.694 0.418 2.579 1.00 0.00 21 ALA A CA 19
ATOM 19363 C C . ALA A 1 21 ? 5.788 -0.767 2.240 1.00 0.00 21 ALA A C 19
ATOM 19364 O O . ALA A 1 21 ? 5.877 -1.821 2.869 1.00 0.00 21 ALA A O 19
ATOM 19371 N N . VAL A 1 22 ? 4.936 -0.554 1.248 1.00 0.00 22 VAL A N 19
ATOM 19372 C CA . VAL A 1 22 ? 4.014 -1.592 0.818 1.00 0.00 22 VAL A CA 19
ATOM 19373 C C . VAL A 1 22 ? 4.785 -2.666 0.048 1.00 0.00 22 VAL A C 19
ATOM 19374 O O . VAL A 1 22 ? 4.669 -3.853 0.347 1.00 0.00 22 VAL A O 19
ATOM 19387 N N . GLY A 1 23 ? 5.554 -2.210 -0.930 1.00 0.00 23 GLY A N 19
ATOM 19388 C CA . GLY A 1 23 ? 6.344 -3.117 -1.745 1.00 0.00 23 GLY A CA 19
ATOM 19389 C C . GLY A 1 23 ? 7.200 -4.036 -0.871 1.00 0.00 23 GLY A C 19
ATOM 19390 O O . GLY A 1 23 ? 7.611 -5.109 -1.309 1.00 0.00 23 GLY A O 19
ATOM 19394 N N . ARG A 1 24 ? 7.444 -3.580 0.349 1.00 0.00 24 ARG A N 19
ATOM 19395 C CA . ARG A 1 24 ? 8.243 -4.348 1.288 1.00 0.00 24 ARG A CA 19
ATOM 19396 C C . ARG A 1 24 ? 7.422 -5.502 1.866 1.00 0.00 24 ARG A C 19
ATOM 19397 O O . ARG A 1 24 ? 7.975 -6.428 2.457 1.00 0.00 24 ARG A O 19
ATOM 19418 N N . ILE A 1 25 ? 6.114 -5.409 1.675 1.00 0.00 25 ILE A N 19
ATOM 19419 C CA . ILE A 1 25 ? 5.211 -6.434 2.170 1.00 0.00 25 ILE A CA 19
ATOM 19420 C C . ILE A 1 25 ? 5.392 -7.709 1.344 1.00 0.00 25 ILE A C 19
ATOM 19421 O O . ILE A 1 25 ? 5.046 -7.744 0.164 1.00 0.00 25 ILE A O 19
ATOM 19437 N N . SER A 1 26 ? 5.934 -8.727 1.997 1.00 0.00 26 SER A N 19
ATOM 19438 C CA . SER A 1 26 ? 6.166 -10.001 1.338 1.00 0.00 26 SER A CA 19
ATOM 19439 C C . SER A 1 26 ? 4.840 -10.582 0.843 1.00 0.00 26 SER A C 19
ATOM 19440 O O . SER A 1 26 ? 4.082 -11.159 1.622 1.00 0.00 26 SER A O 19
ATOM 19448 N N . GLY A 1 27 ? 4.600 -10.411 -0.448 1.00 0.00 27 GLY A N 19
ATOM 19449 C CA . GLY A 1 27 ? 3.379 -10.911 -1.056 1.00 0.00 27 GLY A CA 19
ATOM 19450 C C . GLY A 1 27 ? 2.846 -9.932 -2.103 1.00 0.00 27 GLY A C 19
ATOM 19451 O O . GLY A 1 27 ? 1.969 -10.278 -2.893 1.00 0.00 27 GLY A O 19
ATOM 19455 N N . VAL A 1 28 ? 3.399 -8.728 -2.076 1.00 0.00 28 VAL A N 19
ATOM 19456 C CA . VAL A 1 28 ? 2.990 -7.695 -3.013 1.00 0.00 28 VAL A CA 19
ATOM 19457 C C . VAL A 1 28 ? 3.861 -7.777 -4.268 1.00 0.00 28 VAL A C 19
ATOM 19458 O O . VAL A 1 28 ? 5.088 -7.797 -4.176 1.00 0.00 28 VAL A O 19
ATOM 19471 N N . LYS A 1 29 ? 3.194 -7.824 -5.411 1.00 0.00 29 LYS A N 19
ATOM 19472 C CA . LYS A 1 29 ? 3.892 -7.903 -6.683 1.00 0.00 29 LYS A CA 19
ATOM 19473 C C . LYS A 1 29 ? 4.135 -6.490 -7.216 1.00 0.00 29 LYS A C 19
ATOM 19474 O O . LYS A 1 29 ? 5.251 -6.155 -7.609 1.00 0.00 29 LYS A O 19
ATOM 19493 N N . LYS A 1 30 ? 3.072 -5.699 -7.212 1.00 0.00 30 LYS A N 19
ATOM 19494 C CA . LYS A 1 30 ? 3.156 -4.329 -7.690 1.00 0.00 30 LYS A CA 19
ATOM 19495 C C . LYS A 1 30 ? 2.398 -3.411 -6.729 1.00 0.00 30 LYS A C 19
ATOM 19496 O O . LYS A 1 30 ? 1.465 -3.846 -6.055 1.00 0.00 30 LYS A O 19
ATOM 19515 N N . VAL A 1 31 ? 2.825 -2.157 -6.698 1.00 0.00 31 VAL A N 19
ATOM 19516 C CA . VAL A 1 31 ? 2.198 -1.174 -5.832 1.00 0.00 31 VAL A CA 19
ATOM 19517 C C . VAL A 1 31 ? 2.451 0.227 -6.391 1.00 0.00 31 VAL A C 19
ATOM 19518 O O . VAL A 1 31 ? 3.486 0.476 -7.006 1.00 0.00 31 VAL A O 19
ATOM 19531 N N . LYS A 1 32 ? 1.487 1.106 -6.157 1.00 0.00 32 LYS A N 19
ATOM 19532 C CA . LYS A 1 32 ? 1.592 2.476 -6.630 1.00 0.00 32 LYS A CA 19
ATOM 19533 C C . LYS A 1 32 ? 0.863 3.404 -5.656 1.00 0.00 32 LYS A C 19
ATOM 19534 O O . LYS A 1 32 ? 0.076 2.947 -4.829 1.00 0.00 32 LYS A O 19
ATOM 19553 N N . VAL A 1 33 ? 1.152 4.691 -5.787 1.00 0.00 33 VAL A N 19
ATOM 19554 C CA . VAL A 1 33 ? 0.534 5.687 -4.929 1.00 0.00 33 VAL A CA 19
ATOM 19555 C C . VAL A 1 33 ? 0.406 7.005 -5.696 1.00 0.00 33 VAL A C 19
ATOM 19556 O O . VAL A 1 33 ? 1.306 7.381 -6.446 1.00 0.00 33 VAL A O 19
ATOM 19569 N N . GLN A 1 34 ? -0.719 7.671 -5.481 1.00 0.00 34 GLN A N 19
ATOM 19570 C CA . GLN A 1 34 ? -0.976 8.939 -6.143 1.00 0.00 34 GLN A CA 19
ATOM 19571 C C . GLN A 1 34 ? -1.248 10.032 -5.107 1.00 0.00 34 GLN A C 19
ATOM 19572 O O . GLN A 1 34 ? -2.187 9.928 -4.321 1.00 0.00 34 GLN A O 19
ATOM 19586 N N . LEU A 1 35 ? -0.407 11.056 -5.141 1.00 0.00 35 LEU A N 19
ATOM 19587 C CA . LEU A 1 35 ? -0.544 12.168 -4.215 1.00 0.00 35 LEU A CA 19
ATOM 19588 C C . LEU A 1 35 ? -1.833 12.930 -4.528 1.00 0.00 35 LEU A C 19
ATOM 19589 O O . LEU A 1 35 ? -2.619 13.223 -3.629 1.00 0.00 35 LEU A O 19
ATOM 19605 N N . LYS A 1 36 ? -2.010 13.230 -5.807 1.00 0.00 36 LYS A N 19
ATOM 19606 C CA . LYS A 1 36 ? -3.190 13.953 -6.250 1.00 0.00 36 LYS A CA 19
ATOM 19607 C C . LYS A 1 36 ? -4.343 12.966 -6.448 1.00 0.00 36 LYS A C 19
ATOM 19608 O O . LYS A 1 36 ? -5.084 13.061 -7.425 1.00 0.00 36 LYS A O 19
ATOM 19627 N N . LYS A 1 37 ? -4.457 12.042 -5.506 1.00 0.00 37 LYS A N 19
ATOM 19628 C CA . LYS A 1 37 ? -5.507 11.039 -5.565 1.00 0.00 37 LYS A CA 19
ATOM 19629 C C . LYS A 1 37 ? -5.953 10.690 -4.144 1.00 0.00 37 LYS A C 19
ATOM 19630 O O . LYS A 1 37 ? -7.138 10.466 -3.899 1.00 0.00 37 LYS A O 19
ATOM 19649 N N . GLU A 1 38 ? -4.981 10.655 -3.244 1.00 0.00 38 GLU A N 19
ATOM 19650 C CA . GLU A 1 38 ? -5.259 10.337 -1.854 1.00 0.00 38 GLU A CA 19
ATOM 19651 C C . GLU A 1 38 ? -5.613 8.855 -1.709 1.00 0.00 38 GLU A C 19
ATOM 19652 O O . GLU A 1 38 ? -6.457 8.492 -0.891 1.00 0.00 38 GLU A O 19
ATOM 19664 N N . LYS A 1 39 ? -4.951 8.040 -2.516 1.00 0.00 39 LYS A N 19
ATOM 19665 C CA . LYS A 1 39 ? -5.185 6.606 -2.487 1.00 0.00 39 LYS A CA 19
ATOM 19666 C C . LYS A 1 39 ? -3.941 5.880 -3.002 1.00 0.00 39 LYS A C 19
ATOM 19667 O O . LYS A 1 39 ? -3.195 6.421 -3.818 1.00 0.00 39 LYS A O 19
ATOM 19686 N N . ALA A 1 40 ? -3.755 4.666 -2.505 1.00 0.00 40 ALA A N 19
ATOM 19687 C CA . ALA A 1 40 ? -2.613 3.860 -2.905 1.00 0.00 40 ALA A CA 19
ATOM 19688 C C . ALA A 1 40 ? -3.107 2.514 -3.437 1.00 0.00 40 ALA A C 19
ATOM 19689 O O . ALA A 1 40 ? -3.885 1.828 -2.776 1.00 0.00 40 ALA A O 19
ATOM 19696 N N . VAL A 1 41 ? -2.634 2.175 -4.628 1.00 0.00 41 VAL A N 19
ATOM 19697 C CA . VAL A 1 41 ? -3.017 0.923 -5.257 1.00 0.00 41 VAL A CA 19
ATOM 19698 C C . VAL A 1 41 ? -1.929 -0.123 -5.006 1.00 0.00 41 VAL A C 19
ATOM 19699 O O . VAL A 1 41 ? -0.748 0.212 -4.926 1.00 0.00 41 VAL A O 19
ATOM 19712 N N . VAL A 1 42 ? -2.366 -1.368 -4.888 1.00 0.00 42 VAL A N 19
ATOM 19713 C CA . VAL A 1 42 ? -1.443 -2.465 -4.648 1.00 0.00 42 VAL A CA 19
ATOM 19714 C C . VAL A 1 42 ? -1.926 -3.706 -5.401 1.00 0.00 42 VAL A C 19
ATOM 19715 O O . VAL A 1 42 ? -3.129 -3.942 -5.510 1.00 0.00 42 VAL A O 19
ATOM 19728 N N . LYS A 1 43 ? -0.964 -4.467 -5.902 1.00 0.00 43 LYS A N 19
ATOM 19729 C CA . LYS A 1 43 ? -1.276 -5.678 -6.641 1.00 0.00 43 LYS A CA 19
ATOM 19730 C C . LYS A 1 43 ? -0.674 -6.883 -5.917 1.00 0.00 43 LYS A C 19
ATOM 19731 O O . LYS A 1 43 ? 0.399 -7.360 -6.283 1.00 0.00 43 LYS A O 19
ATOM 19750 N N . PHE A 1 44 ? -1.390 -7.341 -4.900 1.00 0.00 44 PHE A N 19
ATOM 19751 C CA . PHE A 1 44 ? -0.939 -8.482 -4.121 1.00 0.00 44 PHE A CA 19
ATOM 19752 C C . PHE A 1 44 ? -2.052 -9.522 -3.976 1.00 0.00 44 PHE A C 19
ATOM 19753 O O . PHE A 1 44 ? -3.192 -9.274 -4.367 1.00 0.00 44 PHE A O 19
ATOM 19770 N N . ASP A 1 45 ? -1.683 -10.663 -3.414 1.00 0.00 45 ASP A N 19
ATOM 19771 C CA . ASP A 1 45 ? -2.635 -11.741 -3.213 1.00 0.00 45 ASP A CA 19
ATOM 19772 C C . ASP A 1 45 ? -3.126 -11.719 -1.764 1.00 0.00 45 ASP A C 19
ATOM 19773 O O . ASP A 1 45 ? -2.339 -11.512 -0.842 1.00 0.00 45 ASP A O 19
ATOM 19782 N N . GLU A 1 46 ? -4.424 -11.936 -1.609 1.00 0.00 46 GLU A N 19
ATOM 19783 C CA . GLU A 1 46 ? -5.028 -11.944 -0.288 1.00 0.00 46 GLU A CA 19
ATOM 19784 C C . GLU A 1 46 ? -4.713 -13.256 0.433 1.00 0.00 46 GLU A C 19
ATOM 19785 O O . GLU A 1 46 ? -5.071 -13.432 1.596 1.00 0.00 46 GLU A O 19
ATOM 19797 N N . ALA A 1 47 ? -4.045 -14.145 -0.289 1.00 0.00 47 ALA A N 19
ATOM 19798 C CA . ALA A 1 47 ? -3.677 -15.436 0.267 1.00 0.00 47 ALA A CA 19
ATOM 19799 C C . ALA A 1 47 ? -2.357 -15.301 1.028 1.00 0.00 47 ALA A C 19
ATOM 19800 O O . ALA A 1 47 ? -2.100 -16.048 1.971 1.00 0.00 47 ALA A O 19
ATOM 19807 N N . ASN A 1 48 ? -1.553 -14.343 0.589 1.00 0.00 48 ASN A N 19
ATOM 19808 C CA . ASN A 1 48 ? -0.265 -14.101 1.216 1.00 0.00 48 ASN A CA 19
ATOM 19809 C C . ASN A 1 48 ? -0.376 -12.895 2.151 1.00 0.00 48 ASN A C 19
ATOM 19810 O O . ASN A 1 48 ? -0.032 -12.984 3.328 1.00 0.00 48 ASN A O 19
ATOM 19821 N N . VAL A 1 49 ? -0.859 -11.796 1.591 1.00 0.00 49 VAL A N 19
ATOM 19822 C CA . VAL A 1 49 ? -1.020 -10.573 2.360 1.00 0.00 49 VAL A CA 19
ATOM 19823 C C . VAL A 1 49 ? -2.402 -9.978 2.080 1.00 0.00 49 VAL A C 19
ATOM 19824 O O . VAL A 1 49 ? -2.898 -10.055 0.957 1.00 0.00 49 VAL A O 19
ATOM 19837 N N . GLN A 1 50 ? -2.983 -9.399 3.120 1.00 0.00 50 GLN A N 19
ATOM 19838 C CA . GLN A 1 50 ? -4.297 -8.791 3.000 1.00 0.00 50 GLN A CA 19
ATOM 19839 C C . GLN A 1 50 ? -4.178 -7.266 2.998 1.00 0.00 50 GLN A C 19
ATOM 19840 O O . GLN A 1 50 ? -3.262 -6.710 3.602 1.00 0.00 50 GLN A O 19
ATOM 19854 N N . ALA A 1 51 ? -5.118 -6.632 2.311 1.00 0.00 51 ALA A N 19
ATOM 19855 C CA . ALA A 1 51 ? -5.130 -5.182 2.222 1.00 0.00 51 ALA A CA 19
ATOM 19856 C C . ALA A 1 51 ? -5.134 -4.589 3.632 1.00 0.00 51 ALA A C 19
ATOM 19857 O O . ALA A 1 51 ? -4.356 -3.684 3.931 1.00 0.00 51 ALA A O 19
ATOM 19864 N N . THR A 1 52 ? -6.019 -5.122 4.462 1.00 0.00 52 THR A N 19
ATOM 19865 C CA . THR A 1 52 ? -6.134 -4.657 5.833 1.00 0.00 52 THR A CA 19
ATOM 19866 C C . THR A 1 52 ? -4.756 -4.599 6.495 1.00 0.00 52 THR A C 19
ATOM 19867 O O . THR A 1 52 ? -4.459 -3.666 7.239 1.00 0.00 52 THR A O 19
ATOM 19878 N N . GLU A 1 53 ? -3.950 -5.609 6.199 1.00 0.00 53 GLU A N 19
ATOM 19879 C CA . GLU A 1 53 ? -2.611 -5.685 6.756 1.00 0.00 53 GLU A CA 19
ATOM 19880 C C . GLU A 1 53 ? -1.751 -4.534 6.230 1.00 0.00 53 GLU A C 19
ATOM 19881 O O . GLU A 1 53 ? -1.056 -3.872 6.999 1.00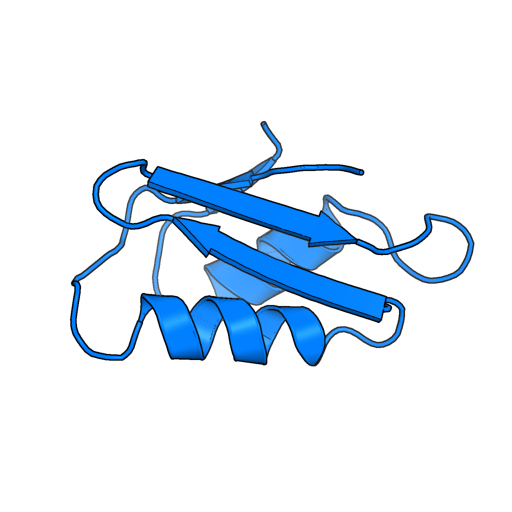 0.00 53 GLU A O 19
ATOM 19893 N N . ILE A 1 54 ? -1.826 -4.332 4.922 1.00 0.00 54 ILE A N 19
ATOM 19894 C CA . ILE A 1 54 ? -1.063 -3.272 4.284 1.00 0.00 54 ILE A CA 19
ATOM 19895 C C . ILE A 1 54 ? -1.406 -1.935 4.943 1.00 0.00 54 ILE A C 19
ATOM 19896 O O . ILE A 1 54 ? -0.530 -1.096 5.146 1.00 0.00 54 ILE A O 19
ATOM 19912 N N . CYS A 1 55 ? -2.683 -1.777 5.258 1.00 0.00 55 CYS A N 19
ATOM 19913 C CA . CYS A 1 55 ? -3.153 -0.556 5.889 1.00 0.00 55 CYS A CA 19
ATOM 19914 C C . CYS A 1 55 ? -2.334 -0.327 7.161 1.00 0.00 55 CYS A C 19
ATOM 19915 O O . CYS A 1 55 ? -1.922 0.797 7.444 1.00 0.00 55 CYS A O 19
ATOM 19923 N N . GLN A 1 56 ? -2.123 -1.410 7.894 1.00 0.00 56 GLN A N 19
ATOM 19924 C CA . GLN A 1 56 ? -1.360 -1.341 9.129 1.00 0.00 56 GLN A CA 19
ATOM 19925 C C . GLN A 1 56 ? 0.037 -0.778 8.859 1.00 0.00 56 GLN A C 19
ATOM 19926 O O . GLN A 1 56 ? 0.509 0.094 9.587 1.00 0.00 56 GLN A O 19
ATOM 19940 N N . ALA A 1 57 ? 0.658 -1.300 7.812 1.00 0.00 57 ALA A N 19
ATOM 19941 C CA . ALA A 1 57 ? 1.992 -0.860 7.438 1.00 0.00 57 ALA A CA 19
ATOM 19942 C C . ALA A 1 57 ? 1.969 0.645 7.164 1.00 0.00 57 ALA A C 19
ATOM 19943 O O . ALA A 1 57 ? 2.942 1.345 7.442 1.00 0.00 57 ALA A O 19
ATOM 19950 N N . ILE A 1 58 ? 0.849 1.099 6.621 1.00 0.00 58 ILE A N 19
ATOM 19951 C CA . ILE A 1 58 ? 0.687 2.508 6.307 1.00 0.00 58 ILE A CA 19
ATOM 19952 C C . ILE A 1 58 ? 0.490 3.297 7.603 1.00 0.00 58 ILE A C 19
ATOM 19953 O O . ILE A 1 58 ? 1.261 4.207 7.903 1.00 0.00 58 ILE A O 19
ATOM 19969 N N . ASN A 1 59 ? -0.546 2.918 8.337 1.00 0.00 59 ASN A N 19
ATOM 19970 C CA . ASN A 1 59 ? -0.854 3.578 9.594 1.00 0.00 59 ASN A CA 19
ATOM 19971 C C . ASN A 1 59 ? 0.378 3.537 10.502 1.00 0.00 59 ASN A C 19
ATOM 19972 O O . ASN A 1 59 ? 0.586 4.440 11.311 1.00 0.00 59 ASN A O 19
ATOM 19983 N N . GLU A 1 60 ? 1.161 2.482 10.336 1.00 0.00 60 GLU A N 19
ATOM 19984 C CA . GLU A 1 60 ? 2.366 2.312 11.129 1.00 0.00 60 GLU A CA 19
ATOM 19985 C C . GLU A 1 60 ? 3.376 3.415 10.803 1.00 0.00 60 GLU A C 19
ATOM 19986 O O . GLU A 1 60 ? 4.373 3.576 11.505 1.00 0.00 60 GLU A O 19
ATOM 19998 N N . LEU A 1 61 ? 3.082 4.146 9.738 1.00 0.00 61 LEU A N 19
ATOM 19999 C CA . LEU A 1 61 ? 3.952 5.229 9.311 1.00 0.00 61 LEU A CA 19
ATOM 20000 C C . LEU A 1 61 ? 3.695 6.459 10.184 1.00 0.00 61 LEU A C 19
ATOM 20001 O O . LEU A 1 61 ? 4.591 7.275 10.392 1.00 0.00 61 LEU A O 19
ATOM 20017 N N . GLY A 1 62 ? 2.466 6.553 10.670 1.00 0.00 62 GLY A N 19
ATOM 20018 C CA . GLY A 1 62 ? 2.079 7.670 11.515 1.00 0.00 62 GLY A CA 19
ATOM 20019 C C . GLY A 1 62 ? 1.009 8.526 10.836 1.00 0.00 62 GLY A C 19
ATOM 20020 O O . GLY A 1 62 ? 0.788 9.673 11.224 1.00 0.00 62 GLY A O 19
ATOM 20024 N N . TYR A 1 63 ? 0.372 7.937 9.835 1.00 0.00 63 TYR A N 19
ATOM 20025 C CA . TYR A 1 63 ? -0.670 8.632 9.098 1.00 0.00 63 TYR A CA 19
ATOM 20026 C C . TYR A 1 63 ? -1.973 7.831 9.104 1.00 0.00 63 TYR A C 19
ATOM 20027 O O . TYR A 1 63 ? -2.088 6.831 9.811 1.00 0.00 63 TYR A O 19
ATOM 20045 N N . GLN A 1 64 ? -2.922 8.299 8.307 1.00 0.00 64 GLN A N 19
ATOM 20046 C CA . GLN A 1 64 ? -4.213 7.638 8.211 1.00 0.00 64 GLN A CA 19
ATOM 20047 C C . GLN A 1 64 ? -4.317 6.865 6.896 1.00 0.00 64 GLN A C 19
ATOM 20048 O O . GLN A 1 64 ? -3.904 7.358 5.847 1.00 0.00 64 GLN A O 19
ATOM 20062 N N . ALA A 1 65 ? -4.870 5.665 6.994 1.00 0.00 65 ALA A N 19
ATOM 20063 C CA . ALA A 1 65 ? -5.034 4.818 5.824 1.00 0.00 65 ALA A CA 19
ATOM 20064 C C . ALA A 1 65 ? -6.354 4.052 5.935 1.00 0.00 65 ALA A C 19
ATOM 20065 O O . ALA A 1 65 ? -6.685 3.530 6.998 1.00 0.00 65 ALA A O 19
ATOM 20072 N N . GLU A 1 66 ? -7.071 4.010 4.822 1.00 0.00 66 GLU A N 19
ATOM 20073 C CA . GLU A 1 66 ? -8.348 3.317 4.780 1.00 0.00 66 GLU A CA 19
ATOM 20074 C C . GLU A 1 66 ? -8.519 2.601 3.439 1.00 0.00 66 GLU A C 19
ATOM 20075 O O . GLU A 1 66 ? -8.366 3.210 2.382 1.00 0.00 66 GLU A O 19
ATOM 20087 N N . VAL A 1 67 ? -8.835 1.317 3.527 1.00 0.00 67 VAL A N 19
ATOM 20088 C CA . VAL A 1 67 ? -9.029 0.511 2.333 1.00 0.00 67 VAL A CA 19
ATOM 20089 C C . VAL A 1 67 ? -10.246 1.030 1.565 1.00 0.00 67 VAL A C 19
ATOM 20090 O O . VAL A 1 67 ? -11.279 1.328 2.161 1.00 0.00 67 VAL A O 19
ATOM 20103 N N . ILE A 1 68 ? -10.082 1.122 0.253 1.00 0.00 68 ILE A N 19
ATOM 20104 C CA . ILE A 1 68 ? -11.154 1.600 -0.603 1.00 0.00 68 ILE A CA 19
ATOM 20105 C C . ILE A 1 68 ? -11.118 0.840 -1.930 1.00 0.00 68 ILE A C 19
ATOM 20106 O O . ILE A 1 68 ? -12.115 0.244 -2.336 1.00 0.00 68 ILE A O 19
ATOM 20122 N N . ALA A 1 1 ? -7.056 -6.405 -7.129 1.00 0.00 1 ALA A N 20
ATOM 20123 C CA . ALA A 1 1 ? -6.452 -6.314 -5.810 1.00 0.00 1 ALA A CA 20
ATOM 20124 C C . ALA A 1 1 ? -7.322 -5.429 -4.915 1.00 0.00 1 ALA A C 20
ATOM 20125 O O . ALA A 1 1 ? -8.547 -5.546 -4.923 1.00 0.00 1 ALA A O 20
ATOM 20132 N N . GLN A 1 2 ? -6.656 -4.564 -4.166 1.00 0.00 2 GLN A N 20
ATOM 20133 C CA . GLN A 1 2 ? -7.353 -3.660 -3.267 1.00 0.00 2 GLN A CA 20
ATOM 20134 C C . GLN A 1 2 ? -6.753 -2.255 -3.357 1.00 0.00 2 GLN A C 20
ATOM 20135 O O . GLN A 1 2 ? -5.649 -2.079 -3.869 1.00 0.00 2 GLN A O 20
ATOM 20149 N N . GLU A 1 3 ? -7.507 -1.290 -2.851 1.00 0.00 3 GLU A N 20
ATOM 20150 C CA . GLU A 1 3 ? -7.064 0.093 -2.867 1.00 0.00 3 GLU A CA 20
ATOM 20151 C C . GLU A 1 3 ? -7.291 0.740 -1.499 1.00 0.00 3 GLU A C 20
ATOM 20152 O O . GLU A 1 3 ? -8.347 0.563 -0.893 1.00 0.00 3 GLU A O 20
ATOM 20164 N N . PHE A 1 4 ? -6.283 1.475 -1.053 1.00 0.00 4 PHE A N 20
ATOM 20165 C CA . PHE A 1 4 ? -6.360 2.149 0.232 1.00 0.00 4 PHE A CA 20
ATOM 20166 C C . PHE A 1 4 ? -6.306 3.668 0.058 1.00 0.00 4 PHE A C 20
ATOM 20167 O O . PHE A 1 4 ? -5.452 4.185 -0.661 1.00 0.00 4 PHE A O 20
ATOM 20184 N N . SER A 1 5 ? -7.228 4.342 0.730 1.00 0.00 5 SER A N 20
ATOM 20185 C CA . SER A 1 5 ? -7.296 5.791 0.659 1.00 0.00 5 SER A CA 20
ATOM 20186 C C . SER A 1 5 ? -6.345 6.411 1.684 1.00 0.00 5 SER A C 20
ATOM 20187 O O . SER A 1 5 ? -6.405 6.084 2.869 1.00 0.00 5 SER A O 20
ATOM 20195 N N . VAL A 1 6 ? -5.489 7.294 1.192 1.00 0.00 6 VAL A N 20
ATOM 20196 C CA . VAL A 1 6 ? -4.526 7.962 2.051 1.00 0.00 6 VAL A CA 20
ATOM 20197 C C . VAL A 1 6 ? -5.047 9.356 2.407 1.00 0.00 6 VAL A C 20
ATOM 20198 O O . VAL A 1 6 ? -5.475 10.105 1.530 1.00 0.00 6 VAL A O 20
ATOM 20211 N N . LYS A 1 7 ? -4.993 9.662 3.694 1.00 0.00 7 LYS A N 20
ATOM 20212 C CA . LYS A 1 7 ? -5.454 10.953 4.176 1.00 0.00 7 LYS A CA 20
ATOM 20213 C C . LYS A 1 7 ? -4.477 11.478 5.230 1.00 0.00 7 LYS A C 20
ATOM 20214 O O . LYS A 1 7 ? -4.887 11.870 6.322 1.00 0.00 7 LYS A O 20
ATOM 20233 N N . GLY A 1 8 ? -3.203 11.468 4.867 1.00 0.00 8 GLY A N 20
ATOM 20234 C CA . GLY A 1 8 ? -2.164 11.938 5.768 1.00 0.00 8 GLY A CA 20
ATOM 20235 C C . GLY A 1 8 ? -0.847 12.155 5.020 1.00 0.00 8 GLY A C 20
ATOM 20236 O O . GLY A 1 8 ? 0.228 12.086 5.615 1.00 0.00 8 GLY A O 20
ATOM 20240 N N . MET A 1 9 ? -0.973 12.413 3.726 1.00 0.00 9 MET A N 20
ATOM 20241 C CA . MET A 1 9 ? 0.194 12.641 2.891 1.00 0.00 9 MET A CA 20
ATOM 20242 C C . MET A 1 9 ? 0.775 14.036 3.130 1.00 0.00 9 MET A C 20
ATOM 20243 O O . MET A 1 9 ? 0.036 14.986 3.383 1.00 0.00 9 MET A O 20
ATOM 20257 N N . SER A 1 10 ? 2.095 14.115 3.041 1.00 0.00 10 SER A N 20
ATOM 20258 C CA . SER A 1 10 ? 2.784 15.378 3.244 1.00 0.00 10 SER A CA 20
ATOM 20259 C C . SER A 1 10 ? 3.281 15.924 1.904 1.00 0.00 10 SER A C 20
ATOM 20260 O O . SER A 1 10 ? 3.179 17.122 1.641 1.00 0.00 10 SER A O 20
ATOM 20268 N N . CYS A 1 11 ? 3.809 15.020 1.091 1.00 0.00 11 CYS A N 20
ATOM 20269 C CA . CYS A 1 11 ? 4.322 15.396 -0.215 1.00 0.00 11 CYS A CA 20
ATOM 20270 C C . CYS A 1 11 ? 5.833 15.602 -0.096 1.00 0.00 11 CYS A C 20
ATOM 20271 O O . CYS A 1 11 ? 6.341 16.684 -0.388 1.00 0.00 11 CYS A O 20
ATOM 20279 N N . ASN A 1 12 ? 6.510 14.546 0.332 1.00 0.00 12 ASN A N 20
ATOM 20280 C CA . ASN A 1 12 ? 7.953 14.597 0.493 1.00 0.00 12 ASN A CA 20
ATOM 20281 C C . ASN A 1 12 ? 8.552 13.239 0.121 1.00 0.00 12 ASN A C 20
ATOM 20282 O O . ASN A 1 12 ? 9.054 13.061 -0.988 1.00 0.00 12 ASN A O 20
ATOM 20293 N N . HIS A 1 13 ? 8.479 12.316 1.068 1.00 0.00 13 HIS A N 20
ATOM 20294 C CA . HIS A 1 13 ? 9.007 10.980 0.854 1.00 0.00 13 HIS A CA 20
ATOM 20295 C C . HIS A 1 13 ? 7.954 9.942 1.248 1.00 0.00 13 HIS A C 20
ATOM 20296 O O . HIS A 1 13 ? 8.258 8.756 1.359 1.00 0.00 13 HIS A O 20
ATOM 20310 N N . CYS A 1 14 ? 6.737 10.428 1.447 1.00 0.00 14 CYS A N 20
ATOM 20311 C CA . CYS A 1 14 ? 5.637 9.557 1.826 1.00 0.00 14 CYS A CA 20
ATOM 20312 C C . CYS A 1 14 ? 5.352 8.608 0.660 1.00 0.00 14 CYS A C 20
ATOM 20313 O O . CYS A 1 14 ? 5.403 7.389 0.820 1.00 0.00 14 CYS A O 20
ATOM 20321 N N . VAL A 1 15 ? 5.059 9.202 -0.487 1.00 0.00 15 VAL A N 20
ATOM 20322 C CA . VAL A 1 15 ? 4.766 8.425 -1.679 1.00 0.00 15 VAL A CA 20
ATOM 20323 C C . VAL A 1 15 ? 5.710 7.223 -1.744 1.00 0.00 15 VAL A C 20
ATOM 20324 O O . VAL A 1 15 ? 5.268 6.093 -1.946 1.00 0.00 15 VAL A O 20
ATOM 20337 N N . ALA A 1 16 ? 6.992 7.508 -1.568 1.00 0.00 16 ALA A N 20
ATOM 20338 C CA . ALA A 1 16 ? 8.002 6.464 -1.604 1.00 0.00 16 ALA A CA 20
ATOM 20339 C C . ALA A 1 16 ? 7.806 5.529 -0.408 1.00 0.00 16 ALA A C 20
ATOM 20340 O O . ALA A 1 16 ? 7.498 4.351 -0.581 1.00 0.00 16 ALA A O 20
ATOM 20347 N N . ARG A 1 17 ? 7.992 6.090 0.777 1.00 0.00 17 ARG A N 20
ATOM 20348 C CA . ARG A 1 17 ? 7.840 5.322 2.001 1.00 0.00 17 ARG A CA 20
ATOM 20349 C C . ARG A 1 17 ? 6.590 4.442 1.924 1.00 0.00 17 ARG A C 20
ATOM 20350 O O . ARG A 1 17 ? 6.651 3.246 2.203 1.00 0.00 17 ARG A O 20
ATOM 20371 N N . ILE A 1 18 ? 5.487 5.069 1.542 1.00 0.00 18 ILE A N 20
ATOM 20372 C CA . ILE A 1 18 ? 4.225 4.358 1.424 1.00 0.00 18 ILE A CA 20
ATOM 20373 C C . ILE A 1 18 ? 4.363 3.255 0.373 1.00 0.00 18 ILE A C 20
ATOM 20374 O O . ILE A 1 18 ? 4.105 2.086 0.656 1.00 0.00 18 ILE A O 20
ATOM 20390 N N . GLU A 1 19 ? 4.769 3.666 -0.820 1.00 0.00 19 GLU A N 20
ATOM 20391 C CA . GLU A 1 19 ? 4.944 2.727 -1.915 1.00 0.00 19 GLU A CA 20
ATOM 20392 C C . GLU A 1 19 ? 5.857 1.576 -1.488 1.00 0.00 19 GLU A C 20
ATOM 20393 O O . GLU A 1 19 ? 5.515 0.409 -1.668 1.00 0.00 19 GLU A O 20
ATOM 20405 N N . GLU A 1 20 ? 7.000 1.946 -0.928 1.00 0.00 20 GLU A N 20
ATOM 20406 C CA . GLU A 1 20 ? 7.964 0.959 -0.474 1.00 0.00 20 GLU A CA 20
ATOM 20407 C C . GLU A 1 20 ? 7.382 0.141 0.681 1.00 0.00 20 GLU A C 20
ATOM 20408 O O . GLU A 1 20 ? 7.500 -1.083 0.700 1.00 0.00 20 GLU A O 20
ATOM 20420 N N . ALA A 1 21 ? 6.766 0.851 1.615 1.00 0.00 21 ALA A N 20
ATOM 20421 C CA . ALA A 1 21 ? 6.166 0.206 2.770 1.00 0.00 21 ALA A CA 20
ATOM 20422 C C . ALA A 1 21 ? 5.256 -0.931 2.299 1.00 0.00 21 ALA A C 20
ATOM 20423 O O . ALA A 1 21 ? 5.171 -1.972 2.948 1.00 0.00 21 ALA A O 20
ATOM 20430 N N . VAL A 1 22 ? 4.599 -0.692 1.173 1.00 0.00 22 VAL A N 20
ATOM 20431 C CA . VAL A 1 22 ? 3.699 -1.682 0.608 1.00 0.00 22 VAL A CA 20
ATOM 20432 C C . VAL A 1 22 ? 4.518 -2.834 0.023 1.00 0.00 22 VAL A C 20
ATOM 20433 O O . VAL A 1 22 ? 4.433 -3.965 0.500 1.00 0.00 22 VAL A O 20
ATOM 20446 N N . GLY A 1 23 ? 5.292 -2.508 -1.001 1.00 0.00 23 GLY A N 20
ATOM 20447 C CA . GLY A 1 23 ? 6.126 -3.502 -1.656 1.00 0.00 23 GLY A CA 20
ATOM 20448 C C . GLY A 1 23 ? 6.942 -4.293 -0.632 1.00 0.00 23 GLY A C 20
ATOM 20449 O O . GLY A 1 23 ? 7.409 -5.394 -0.921 1.00 0.00 23 GLY A O 20
ATOM 20453 N N . ARG A 1 24 ? 7.090 -3.701 0.545 1.00 0.00 24 ARG A N 20
ATOM 20454 C CA . ARG A 1 24 ? 7.842 -4.337 1.613 1.00 0.00 24 ARG A CA 20
ATOM 20455 C C . ARG A 1 24 ? 7.032 -5.483 2.223 1.00 0.00 24 ARG A C 20
ATOM 20456 O O . ARG A 1 24 ? 7.598 -6.476 2.677 1.00 0.00 24 ARG A O 20
ATOM 20477 N N . ILE A 1 25 ? 5.718 -5.306 2.215 1.00 0.00 25 ILE A N 20
ATOM 20478 C CA . ILE A 1 25 ? 4.825 -6.313 2.762 1.00 0.00 25 ILE A CA 20
ATOM 20479 C C . ILE A 1 25 ? 4.940 -7.595 1.935 1.00 0.00 25 ILE A C 20
ATOM 20480 O O . ILE A 1 25 ? 4.698 -7.583 0.729 1.00 0.00 25 ILE A O 20
ATOM 20496 N N . SER A 1 26 ? 5.308 -8.670 2.616 1.00 0.00 26 SER A N 20
ATOM 20497 C CA . SER A 1 26 ? 5.458 -9.957 1.958 1.00 0.00 26 SER A CA 20
ATOM 20498 C C . SER A 1 26 ? 4.109 -10.424 1.409 1.00 0.00 26 SER A C 20
ATOM 20499 O O . SER A 1 26 ? 3.306 -11.006 2.137 1.00 0.00 26 SER A O 20
ATOM 20507 N N . GLY A 1 27 ? 3.900 -10.152 0.129 1.00 0.00 27 GLY A N 20
ATOM 20508 C CA . GLY A 1 27 ? 2.662 -10.537 -0.526 1.00 0.00 27 GLY A CA 20
ATOM 20509 C C . GLY A 1 27 ? 2.298 -9.548 -1.636 1.00 0.00 27 GLY A C 20
ATOM 20510 O O . GLY A 1 27 ? 1.544 -9.883 -2.548 1.00 0.00 27 GLY A O 20
ATOM 20514 N N . VAL A 1 28 ? 2.852 -8.350 -1.522 1.00 0.00 28 VAL A N 20
ATOM 20515 C CA . VAL A 1 28 ? 2.595 -7.311 -2.504 1.00 0.00 28 VAL A CA 20
ATOM 20516 C C . VAL A 1 28 ? 3.597 -7.443 -3.653 1.00 0.00 28 VAL A C 20
ATOM 20517 O O . VAL A 1 28 ? 4.806 -7.368 -3.439 1.00 0.00 28 VAL A O 20
ATOM 20530 N N . LYS A 1 29 ? 3.057 -7.636 -4.847 1.00 0.00 29 LYS A N 20
ATOM 20531 C CA . LYS A 1 29 ? 3.888 -7.779 -6.031 1.00 0.00 29 LYS A CA 20
ATOM 20532 C C . LYS A 1 29 ? 4.242 -6.392 -6.570 1.00 0.00 29 LYS A C 20
ATOM 20533 O O . LYS A 1 29 ? 5.413 -6.091 -6.798 1.00 0.00 29 LYS A O 20
ATOM 20552 N N . LYS A 1 30 ? 3.209 -5.585 -6.760 1.00 0.00 30 LYS A N 20
ATOM 20553 C CA . LYS A 1 30 ? 3.396 -4.236 -7.269 1.00 0.00 30 LYS A CA 20
ATOM 20554 C C . LYS A 1 30 ? 2.494 -3.274 -6.494 1.00 0.00 30 LYS A C 20
ATOM 20555 O O . LYS A 1 30 ? 1.452 -3.674 -5.977 1.00 0.00 30 LYS A O 20
ATOM 20574 N N . VAL A 1 31 ? 2.927 -2.023 -6.439 1.00 0.00 31 VAL A N 20
ATOM 20575 C CA . VAL A 1 31 ? 2.171 -0.999 -5.737 1.00 0.00 31 VAL A CA 20
ATOM 20576 C C . VAL A 1 31 ? 2.540 0.376 -6.297 1.00 0.00 31 VAL A C 20
ATOM 20577 O O . VAL A 1 31 ? 3.626 0.556 -6.845 1.00 0.00 31 VAL A O 20
ATOM 20590 N N . LYS A 1 32 ? 1.614 1.310 -6.140 1.00 0.00 32 LYS A N 20
ATOM 20591 C CA . LYS A 1 32 ? 1.828 2.664 -6.624 1.00 0.00 32 LYS A CA 20
ATOM 20592 C C . LYS A 1 32 ? 0.968 3.633 -5.810 1.00 0.00 32 LYS A C 20
ATOM 20593 O O . LYS A 1 32 ? 0.042 3.215 -5.117 1.00 0.00 32 LYS A O 20
ATOM 20612 N N . VAL A 1 33 ? 1.305 4.910 -5.922 1.00 0.00 33 VAL A N 20
ATOM 20613 C CA . VAL A 1 33 ? 0.576 5.942 -5.205 1.00 0.00 33 VAL A CA 20
ATOM 20614 C C . VAL A 1 33 ? 0.291 7.110 -6.152 1.00 0.00 33 VAL A C 20
ATOM 20615 O O . VAL A 1 33 ? 1.098 7.414 -7.029 1.00 0.00 33 VAL A O 20
ATOM 20628 N N . GLN A 1 34 ? -0.860 7.733 -5.942 1.00 0.00 34 GLN A N 20
ATOM 20629 C CA . GLN A 1 34 ? -1.261 8.860 -6.766 1.00 0.00 34 GLN A CA 20
ATOM 20630 C C . GLN A 1 34 ? -1.550 10.081 -5.890 1.00 0.00 34 GLN A C 20
ATOM 20631 O O . GLN A 1 34 ? -2.573 10.134 -5.210 1.00 0.00 34 GLN A O 20
ATOM 20645 N N . LEU A 1 35 ? -0.629 11.033 -5.936 1.00 0.00 35 LEU A N 20
ATOM 20646 C CA . LEU A 1 35 ? -0.772 12.250 -5.155 1.00 0.00 35 LEU A CA 20
ATOM 20647 C C . LEU A 1 35 ? -2.021 13.003 -5.616 1.00 0.00 35 LEU A C 20
ATOM 20648 O O . LEU A 1 35 ? -2.514 12.777 -6.720 1.00 0.00 35 LEU A O 20
ATOM 20664 N N . LYS A 1 36 ? -2.497 13.883 -4.747 1.00 0.00 36 LYS A N 20
ATOM 20665 C CA . LYS A 1 36 ? -3.679 14.671 -5.051 1.00 0.00 36 LYS A CA 20
ATOM 20666 C C . LYS A 1 36 ? -4.851 13.732 -5.346 1.00 0.00 36 LYS A C 20
ATOM 20667 O O . LYS A 1 36 ? -5.859 14.150 -5.914 1.00 0.00 36 LYS A O 20
ATOM 20686 N N . LYS A 1 37 ? -4.679 12.480 -4.947 1.00 0.00 37 LYS A N 20
ATOM 20687 C CA . LYS A 1 37 ? -5.709 11.478 -5.162 1.00 0.00 37 LYS A CA 20
ATOM 20688 C C . LYS A 1 37 ? -6.167 10.926 -3.810 1.00 0.00 37 LYS A C 20
ATOM 20689 O O . LYS A 1 37 ? -7.342 10.607 -3.632 1.00 0.00 37 LYS A O 20
ATOM 20708 N N . GLU A 1 38 ? -5.216 10.831 -2.893 1.00 0.00 38 GLU A N 20
ATOM 20709 C CA . GLU A 1 38 ? -5.507 10.323 -1.563 1.00 0.00 38 GLU A CA 20
ATOM 20710 C C . GLU A 1 38 ? -5.860 8.836 -1.628 1.00 0.00 38 GLU A C 20
ATOM 20711 O O . GLU A 1 38 ? -6.685 8.355 -0.852 1.00 0.00 38 GLU A O 20
ATOM 20723 N N . LYS A 1 39 ? -5.217 8.148 -2.561 1.00 0.00 39 LYS A N 20
ATOM 20724 C CA . LYS A 1 39 ? -5.453 6.725 -2.737 1.00 0.00 39 LYS A CA 20
ATOM 20725 C C . LYS A 1 39 ? -4.187 6.068 -3.292 1.00 0.00 39 LYS A C 20
ATOM 20726 O O . LYS A 1 39 ? -3.474 6.668 -4.095 1.00 0.00 39 LYS A O 20
ATOM 20745 N N . ALA A 1 40 ? -3.948 4.845 -2.843 1.00 0.00 40 ALA A N 20
ATOM 20746 C CA . ALA A 1 40 ? -2.781 4.100 -3.285 1.00 0.00 40 ALA A CA 20
ATOM 20747 C C . ALA A 1 40 ? -3.230 2.765 -3.882 1.00 0.00 40 ALA A C 20
ATOM 20748 O O . ALA A 1 40 ? -4.103 2.097 -3.331 1.00 0.00 40 ALA A O 20
ATOM 20755 N N . VAL A 1 41 ? -2.613 2.416 -5.002 1.00 0.00 41 VAL A N 20
ATOM 20756 C CA . VAL A 1 41 ? -2.938 1.173 -5.679 1.00 0.00 41 VAL A CA 20
ATOM 20757 C C . VAL A 1 41 ? -1.956 0.085 -5.239 1.00 0.00 41 VAL A C 20
ATOM 20758 O O . VAL A 1 41 ? -0.749 0.318 -5.189 1.00 0.00 41 VAL A O 20
ATOM 20771 N N . VAL A 1 42 ? -2.509 -1.078 -4.931 1.00 0.00 42 VAL A N 20
ATOM 20772 C CA . VAL A 1 42 ? -1.697 -2.202 -4.497 1.00 0.00 42 VAL A CA 20
ATOM 20773 C C . VAL A 1 42 ? -1.970 -3.403 -5.404 1.00 0.00 42 VAL A C 20
ATOM 20774 O O . VAL A 1 42 ? -3.080 -3.565 -5.910 1.00 0.00 42 VAL A O 20
ATOM 20787 N N . LYS A 1 43 ? -0.939 -4.216 -5.583 1.00 0.00 43 LYS A N 20
ATOM 20788 C CA . LYS A 1 43 ? -1.054 -5.398 -6.421 1.00 0.00 43 LYS A CA 20
ATOM 20789 C C . LYS A 1 43 ? -0.544 -6.616 -5.648 1.00 0.00 43 LYS A C 20
ATOM 20790 O O . LYS A 1 43 ? 0.537 -7.130 -5.935 1.00 0.00 43 LYS A O 20
ATOM 20809 N N . PHE A 1 44 ? -1.345 -7.043 -4.684 1.00 0.00 44 PHE A N 20
ATOM 20810 C CA . PHE A 1 44 ? -0.989 -8.192 -3.868 1.00 0.00 44 PHE A CA 20
ATOM 20811 C C . PHE A 1 44 ? -2.056 -9.284 -3.962 1.00 0.00 44 PHE A C 20
ATOM 20812 O O . PHE A 1 44 ? -2.884 -9.271 -4.872 1.00 0.00 44 PHE A O 20
ATOM 20829 N N . ASP A 1 45 ? -2.002 -10.203 -3.009 1.00 0.00 45 ASP A N 20
ATOM 20830 C CA . ASP A 1 45 ? -2.954 -11.300 -2.973 1.00 0.00 45 ASP A CA 20
ATOM 20831 C C . ASP A 1 45 ? -3.303 -11.619 -1.518 1.00 0.00 45 ASP A C 20
ATOM 20832 O O . ASP A 1 45 ? -2.452 -11.517 -0.635 1.00 0.00 45 ASP A O 20
ATOM 20841 N N . GLU A 1 46 ? -4.555 -11.999 -1.312 1.00 0.00 46 GLU A N 20
ATOM 20842 C CA . GLU A 1 46 ? -5.027 -12.334 0.021 1.00 0.00 46 GLU A CA 20
ATOM 20843 C C . GLU A 1 46 ? -4.498 -13.707 0.441 1.00 0.00 46 GLU A C 20
ATOM 20844 O O . GLU A 1 46 ? -4.694 -14.129 1.580 1.00 0.00 46 GLU A O 20
ATOM 20856 N N . ALA A 1 47 ? -3.839 -14.365 -0.500 1.00 0.00 47 ALA A N 20
ATOM 20857 C CA . ALA A 1 47 ? -3.281 -15.682 -0.241 1.00 0.00 47 ALA A CA 20
ATOM 20858 C C . ALA A 1 47 ? -1.937 -15.530 0.475 1.00 0.00 47 ALA A C 20
ATOM 20859 O O . ALA A 1 47 ? -1.449 -16.474 1.093 1.00 0.00 47 ALA A O 20
ATOM 20866 N N . ASN A 1 48 ? -1.378 -14.333 0.368 1.00 0.00 48 ASN A N 20
ATOM 20867 C CA . ASN A 1 48 ? -0.101 -14.045 0.998 1.00 0.00 48 ASN A CA 20
ATOM 20868 C C . ASN A 1 48 ? -0.317 -13.070 2.156 1.00 0.00 48 ASN A C 20
ATOM 20869 O O . ASN A 1 48 ? 0.103 -13.335 3.282 1.00 0.00 48 ASN A O 20
ATOM 20880 N N . VAL A 1 49 ? -0.971 -11.962 1.841 1.00 0.00 49 VAL A N 20
ATOM 20881 C CA . VAL A 1 49 ? -1.248 -10.946 2.842 1.00 0.00 49 VAL A CA 20
ATOM 20882 C C . VAL A 1 49 ? -2.584 -10.272 2.523 1.00 0.00 49 VAL A C 20
ATOM 20883 O O . VAL A 1 49 ? -3.022 -10.266 1.374 1.00 0.00 49 VAL A O 20
ATOM 20896 N N . GLN A 1 50 ? -3.196 -9.722 3.562 1.00 0.00 50 GLN A N 20
ATOM 20897 C CA . GLN A 1 50 ? -4.473 -9.047 3.406 1.00 0.00 50 GLN A CA 20
ATOM 20898 C C . GLN A 1 50 ? -4.265 -7.536 3.293 1.00 0.00 50 GLN A C 20
ATOM 20899 O O . GLN A 1 50 ? -3.355 -6.983 3.908 1.00 0.00 50 GLN A O 20
ATOM 20913 N N . ALA A 1 51 ? -5.124 -6.910 2.501 1.00 0.00 51 ALA A N 20
ATOM 20914 C CA . ALA A 1 51 ? -5.046 -5.473 2.299 1.00 0.00 51 ALA A CA 20
ATOM 20915 C C . ALA A 1 51 ? -5.123 -4.767 3.654 1.00 0.00 51 ALA A C 20
ATOM 20916 O O . ALA A 1 51 ? -4.340 -3.859 3.930 1.00 0.00 51 ALA A O 20
ATOM 20923 N N . THR A 1 52 ? -6.072 -5.211 4.464 1.00 0.00 52 THR A N 20
ATOM 20924 C CA . THR A 1 52 ? -6.261 -4.633 5.784 1.00 0.00 52 THR A CA 20
ATOM 20925 C C . THR A 1 52 ? -4.921 -4.518 6.513 1.00 0.00 52 THR A C 20
ATOM 20926 O O . THR A 1 52 ? -4.616 -3.481 7.098 1.00 0.00 52 THR A O 20
ATOM 20937 N N . GLU A 1 53 ? -4.157 -5.599 6.453 1.00 0.00 53 GLU A N 20
ATOM 20938 C CA . GLU A 1 53 ? -2.857 -5.633 7.101 1.00 0.00 53 GLU A CA 20
ATOM 20939 C C . GLU A 1 53 ? -1.899 -4.653 6.419 1.00 0.00 53 GLU A C 20
ATOM 20940 O O . GLU A 1 53 ? -1.065 -4.036 7.079 1.00 0.00 53 GLU A O 20
ATOM 20952 N N . ILE A 1 54 ? -2.052 -4.542 5.108 1.00 0.00 54 ILE A N 20
ATOM 20953 C CA . ILE A 1 54 ? -1.211 -3.648 4.330 1.00 0.00 54 ILE A CA 20
ATOM 20954 C C . ILE A 1 54 ? -1.446 -2.207 4.787 1.00 0.00 54 ILE A C 20
ATOM 20955 O O . ILE A 1 54 ? -0.509 -1.412 4.854 1.00 0.00 54 ILE A O 20
ATOM 20971 N N . CYS A 1 55 ? -2.702 -1.914 5.091 1.00 0.00 55 CYS A N 20
ATOM 20972 C CA . CYS A 1 55 ? -3.072 -0.582 5.541 1.00 0.00 55 CYS A CA 20
ATOM 20973 C C . CYS A 1 55 ? -2.227 -0.238 6.769 1.00 0.00 55 CYS A C 20
ATOM 20974 O O . CYS A 1 55 ? -1.744 0.886 6.899 1.00 0.00 55 CYS A O 20
ATOM 20982 N N . GLN A 1 56 ? -2.074 -1.226 7.638 1.00 0.00 56 GLN A N 20
ATOM 20983 C CA . GLN A 1 56 ? -1.295 -1.041 8.851 1.00 0.00 56 GLN A CA 20
ATOM 20984 C C . GLN A 1 56 ? 0.113 -0.549 8.509 1.00 0.00 56 GLN A C 20
ATOM 20985 O O . GLN A 1 56 ? 0.630 0.361 9.154 1.00 0.00 56 GLN A O 20
ATOM 20999 N N . ALA A 1 57 ? 0.692 -1.173 7.494 1.00 0.00 57 ALA A N 20
ATOM 21000 C CA . ALA A 1 57 ? 2.030 -0.811 7.058 1.00 0.00 57 ALA A CA 20
ATOM 21001 C C . ALA A 1 57 ? 2.081 0.693 6.780 1.00 0.00 57 ALA A C 20
ATOM 21002 O O . ALA A 1 57 ? 3.106 1.335 7.004 1.00 0.00 57 ALA A O 20
ATOM 21009 N N . ILE A 1 58 ? 0.962 1.212 6.297 1.00 0.00 58 ILE A N 20
ATOM 21010 C CA . ILE A 1 58 ? 0.866 2.628 5.986 1.00 0.00 58 ILE A CA 20
ATOM 21011 C C . ILE A 1 58 ? 0.775 3.426 7.288 1.00 0.00 58 ILE A C 20
ATOM 21012 O O . ILE A 1 58 ? 1.597 4.305 7.541 1.00 0.00 58 ILE A O 20
ATOM 21028 N N . ASN A 1 59 ? -0.233 3.091 8.081 1.00 0.00 59 ASN A N 20
ATOM 21029 C CA . ASN A 1 59 ? -0.443 3.766 9.350 1.00 0.00 59 ASN A CA 20
ATOM 21030 C C . ASN A 1 59 ? 0.828 3.659 10.196 1.00 0.00 59 ASN A C 20
ATOM 21031 O O . ASN A 1 59 ? 1.110 4.534 11.012 1.00 0.00 59 ASN A O 20
ATOM 21042 N N . GLU A 1 60 ? 1.562 2.579 9.970 1.00 0.00 60 GLU A N 20
ATOM 21043 C CA . GLU A 1 60 ? 2.796 2.346 10.701 1.00 0.00 60 GLU A CA 20
ATOM 21044 C C . GLU A 1 60 ? 3.826 3.424 10.358 1.00 0.00 60 GLU A C 20
ATOM 21045 O O . GLU A 1 60 ? 4.862 3.529 11.014 1.00 0.00 60 GLU A O 20
ATOM 21057 N N . LEU A 1 61 ? 3.507 4.197 9.331 1.00 0.00 61 LEU A N 20
ATOM 21058 C CA . LEU A 1 61 ? 4.393 5.263 8.893 1.00 0.00 61 LEU A CA 20
ATOM 21059 C C . LEU A 1 61 ? 4.132 6.515 9.733 1.00 0.00 61 LEU A C 20
ATOM 21060 O O . LEU A 1 61 ? 4.913 6.841 10.626 1.00 0.00 61 LEU A O 20
ATOM 21076 N N . GLY A 1 62 ? 3.031 7.181 9.419 1.00 0.00 62 GLY A N 20
ATOM 21077 C CA . GLY A 1 62 ? 2.657 8.390 10.134 1.00 0.00 62 GLY A CA 20
ATOM 21078 C C . GLY A 1 62 ? 1.609 9.186 9.354 1.00 0.00 62 GLY A C 20
ATOM 21079 O O . GLY A 1 62 ? 1.677 10.413 9.291 1.00 0.00 62 GLY A O 20
ATOM 21083 N N . TYR A 1 63 ? 0.664 8.456 8.781 1.00 0.00 63 TYR A N 20
ATOM 21084 C CA . TYR A 1 63 ? -0.398 9.079 8.008 1.00 0.00 63 TYR A CA 20
ATOM 21085 C C . TYR A 1 63 ? -1.715 8.319 8.175 1.00 0.00 63 TYR A C 20
ATOM 21086 O O . TYR A 1 63 ? -1.816 7.420 9.008 1.00 0.00 63 TYR A O 20
ATOM 21104 N N . GLN A 1 64 ? -2.692 8.710 7.370 1.00 0.00 64 GLN A N 20
ATOM 21105 C CA . GLN A 1 64 ? -4.000 8.077 7.418 1.00 0.00 64 GLN A CA 20
ATOM 21106 C C . GLN A 1 64 ? -4.193 7.166 6.204 1.00 0.00 64 GLN A C 20
ATOM 21107 O O . GLN A 1 64 ? -3.970 7.583 5.068 1.00 0.00 64 GLN A O 20
ATOM 21121 N N . ALA A 1 65 ? -4.607 5.939 6.484 1.00 0.00 65 ALA A N 20
ATOM 21122 C CA . ALA A 1 65 ? -4.834 4.966 5.430 1.00 0.00 65 ALA A CA 20
ATOM 21123 C C . ALA A 1 65 ? -6.122 4.194 5.722 1.00 0.00 65 ALA A C 20
ATOM 21124 O O . ALA A 1 65 ? -6.358 3.781 6.856 1.00 0.00 65 ALA A O 20
ATOM 21131 N N . GLU A 1 66 ? -6.921 4.022 4.679 1.00 0.00 66 GLU A N 20
ATOM 21132 C CA . GLU A 1 66 ? -8.179 3.306 4.810 1.00 0.00 66 GLU A CA 20
ATOM 21133 C C . GLU A 1 66 ? -8.416 2.421 3.585 1.00 0.00 66 GLU A C 20
ATOM 21134 O O . GLU A 1 66 ? -8.286 2.878 2.450 1.00 0.00 66 GLU A O 20
ATOM 21146 N N . VAL A 1 67 ? -8.760 1.171 3.855 1.00 0.00 67 VAL A N 20
ATOM 21147 C CA . VAL A 1 67 ? -9.016 0.218 2.789 1.00 0.00 67 VAL A CA 20
ATOM 21148 C C . VAL A 1 67 ? -10.287 0.626 2.041 1.00 0.00 67 VAL A C 20
ATOM 21149 O O . VAL A 1 67 ? -11.297 0.957 2.660 1.00 0.00 67 VAL A O 20
ATOM 21162 N N . ILE A 1 68 ? -10.194 0.589 0.720 1.00 0.00 68 ILE A N 20
ATOM 21163 C CA . ILE A 1 68 ? -11.324 0.951 -0.120 1.00 0.00 68 ILE A CA 20
ATOM 21164 C C . ILE A 1 68 ? -11.318 0.082 -1.379 1.00 0.00 68 ILE A C 20
ATOM 21165 O O . ILE A 1 68 ? -11.661 -1.098 -1.324 1.00 0.00 68 ILE A O 20
#

Secondary structure (DSSP, 8-state):
--EEEES---SSSHHHHHHHHHHTSTTEEEEEEETTTTEEEEEE-TTT--HHHHHHHHHTTSS-EEE-

Sequence (68 aa):
AQEFSVKGMSCNHCVARIEEAVGRISGVKKVKVQLKKEKAVVKFDEANVQATEICQAINELGYQAEVIAQEFSVKGMSCNHCVARIEEAVGRISGVKKVKVQLKKEKAVVKFDEANVQATEICQAINELGYQAEVIAQE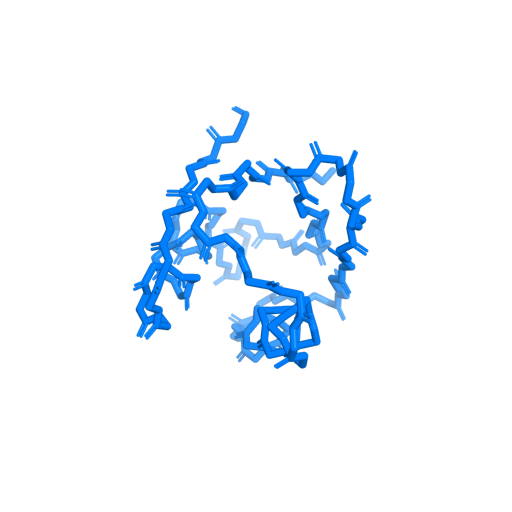FSVKGMSCNHCVARIEEAVGRISGVKKVKVQLKKEKAVVKFDEANVQATEICQAINELGYQAEVIAQEFSVKGMSCNHCVARIEEAVGRISGVKKVKVQLKKEKAVVKFDEANVQATEICQAINELGYQAEVIAQEFSVKGMSCNHCVARIEEAVGRISGVKKVKVQLKKEKAVVKFDEANVQATEICQAINELGYQAEVIAQEFSVKGMSCNHCVARIEEAVGRISGVKKVKVQLKKEKAVVKFDEANVQATEICQAINELGYQAEVIAQEFSVKGMSCNHCVARIEEAVGRISGVKKVKVQLKKEKAVVKFDEANVQATEICQAINELGYQAEVIAQEFSVKGMSCNHCVARIEEAVGRISGVKKVKVQLKKEKAVVKFDEANVQATEICQAINELGYQAEVIAQEFSVKGMSCNHCVARIEEAVGRISGVKKVKVQLKKEKAVVKFDEANVQATEICQAINELGYQAEVIAQEFSVKGMSCNHCVARIEEAVGRISGVKKVKVQLKKEKAVVKFDEANVQATEICQAINELGYQAEVIAQEFSVKGMSCNHCVARIEEAVGRISGVKKVKVQLKKEKAVVKFDEANVQATEICQAINELGYQAEVIAQEFSVKGMSCNHCVARIEEAVGRISGVKKVKVQLKKEKAVVKFDEANVQATEICQAINELGYQAEVIAQEFSVKGMSCNHCVARIEEAVGRISGVKKVKVQLKKEKAVVKFDEANVQATEICQAINELGYQAEVIAQEFSVKGMSCNHCVARIEEAVGRISGVKKVKVQLKKEKAVVKFDEANVQATEICQAINELGYQAEVIAQEFSVKGMSCNHCVARIEEAVGRISGVKKVKVQLKKEKAVVKFDEANVQATEICQAINELGYQAEVIAQEFSVKGMSCNHCVARIEEAVGRISGVKKVKVQLKKEKAVVKFDEANVQATEICQAINELGYQAEVIAQEFSVKGMSCNHCVARIEEAVGRISGVKKVKVQLKKEKAVVKFDEANVQATEICQAINELGYQAEVIAQEFSVKGMSCNHCVARIEEAVGRISGVKKVKVQLKKEKAVVKFDEANVQATEICQAINELGYQAEVIAQEFSVKGMSCNHCVARIEEAVGRISGVKKVKVQLKKEKAVVKFDEANVQATEICQAINELGYQAEVIAQEFSVKGMSCNHCVARIEEAVGRISGVKKVKVQLKKEKAVVKFDEANVQATEICQAINELGYQAEVI

InterPro domains:
  IPR006121 Heavy metal-associated domain, HMA [PF00403] (5-64)
  IPR006121 Heavy metal-associated domain, HMA [PS50846] (1-67)
  IPR006121 Heavy metal-associated domain, HMA [cd00371] (4-67)
  IPR006122 Heavy metal-associated domain, copper ion-binding [TIGR00003] (2-67)
  IPR017969 Heavy-metal-associated, conserved site [PS01047] (7-36)
  IPR036163 Heavy metal-associated domain superfamily [SSF55008] (1-68)

Organism: Enterococcus hirae (strain ATCC 9790 / DSM 20160 / JCM 8729 / LMG 6399 / NBRC 3181 / NCIMB 6459 / NCDO 1258 / NCTC 12367 / WDCM 00089 / R) (NCBI:txid768486)

CATH classification: 3.30.70.100

Radius of gyration: 10.35 Å; Cα contacts (8 Å, |Δi|>4): 131; chains: 1; bounding box: 20×31×18 Å

Foldseek 3Di:
DWKKFWAFDDPDCLQVQLQVLQVVQFFWPGKGDDPVRRMIGTHGDVVGPDVVVSQVSSVVPPTHIGID

Solvent-accessible surface area: 4489 Å² total; per-residue (Å²): 100,64,73,0,13,0,127,28,41,71,74,93,139,7,38,40,148,0,48,126,22,0,34,199,20,94,20,17,168,127,19,133,15,63,88,203,106,78,82,1,52,0,124,35,82,136,92,98,22,95,8,89,96,0,8,86,24,0,54,130,66,57,43,119,10,91,53,99

Nearest PDB structures (foldseek):
  1cpz-assembly1_A  TM=1.002E+00  e=1.299E-13  Enterococcus hirae
  2qif-assembly1_A  TM=9.425E-01  e=5.326E-06  unclassified
  3dxs-assembly1_X  TM=9.467E-01  e=7.945E-06  Arabidopsis thaliana
  6ff2-assembly1_B  TM=9.352E-01  e=7.432E-06  Staphylococcus aureus subsp. aureus NCTC 8325
  6a71-assembly1_B  TM=9.412E-01  e=1.037E-05  Homo sapiens